Protein AF-A0A9E3USK2-F1 (afdb_monomer)

Secondary structure (DSSP, 8-state):
--SEE-----B-----EEEETTEEEETT-BSSS-EEEEEEEETTEEEEEEEESSBPPPGGGGT--TT-EEEEEEEPPTTPPPPEEEEEEEE----HHHHTT-SS-SEEEEEEEETTTEEE--EEE--S-GGGGGTSS--S--PEEEEEEEEEETTEEEEEEEEEHHHHHHHHHTSPBP-S-GGGTTTTT-SS-EEB---PPPPPPP-------------------SEEEEEEEES--B-TT-EEEEEEEEEEEEEEEEBPTT-EEEE-TT-EEEEEEEEE--SSSSPEEEEETT--SSSSPPTT--SS----BSSSEEEEEESS--EEESEEEEEEEEEEEEEE-TT---EEEEEEEEEEEEEEEEEE-TT--EEEEEEEEEEEEEEEEEES-EES-EEE--TT-SSSSSS-HHHHHHHHSSSSS--TT--SS-SS--HHHHHHHT--TT-SSSS-SSS-HHHHHHHT--EE-S-TTS--SSS--BEEEEEEEEETTEEEEEEEESSTTTTSS---TTS-S-----EEEEEESSTTSS-EE--S---S-SS-TT---------EEEEETTTTEEEEE-PPP-STT--SEEEEEESSTTSS--PPEEESTT--SEEEEEEEE--SSSTTTT-EEEEEEE-SSS-EEEEEEESSSSSS-PPPEEEEEPPTT-EEEEEEEEE-TTS-EEEEEEEEEEEETTEEEEEEEEEEEETTTTEEPPPEEEEE-S--SSGGG---EESSTTS-TT-EE------EEEE---GGGTT-EEEEEEE--SSSSS-EEEEEEESSTTSS-PPPEE--S--SS-EEEEEEEE-TTSSEEEEEEEE-GGGTTT---BEEEEEEEEE-TTS-EEEEEEEE--SS-BPPP-----TT--STT-------SSS---S---TTS--TT--S-S----B---S--EEEE-SSEEEEEEEEEEEEPSSSSS--EEEEEEEEEEEPP-

Structure (mmCIF, N/CA/C/O backbone):
data_AF-A0A9E3USK2-F1
#
_entry.id   AF-A0A9E3USK2-F1
#
loop_
_atom_site.group_PDB
_atom_site.id
_atom_site.type_symbol
_atom_site.label_atom_id
_atom_site.label_alt_id
_atom_site.label_comp_id
_atom_site.label_asym_id
_atom_site.label_entity_id
_atom_site.label_seq_id
_atom_site.pdbx_PDB_ins_code
_atom_site.Cartn_x
_atom_site.Cartn_y
_atom_site.Cartn_z
_atom_site.occupancy
_atom_site.B_iso_or_equiv
_atom_site.auth_seq_id
_atom_site.auth_comp_id
_atom_site.auth_asym_id
_atom_site.auth_atom_id
_atom_site.pdbx_PDB_model_num
ATOM 1 N N . MET A 1 1 ? 0.380 -4.815 -58.289 1.00 64.38 1 MET A N 1
ATOM 2 C CA . MET A 1 1 ? -1.024 -5.183 -58.035 1.00 64.38 1 MET A CA 1
ATOM 3 C C . MET A 1 1 ? -1.882 -4.665 -59.176 1.00 64.38 1 MET A C 1
ATOM 5 O O . MET A 1 1 ? -1.685 -3.519 -59.572 1.00 64.38 1 MET A O 1
ATOM 9 N N . SER A 1 2 ? -2.764 -5.504 -59.731 1.00 69.62 2 SER A N 1
ATOM 10 C CA . SER A 1 2 ? -3.677 -5.158 -60.839 1.00 69.62 2 SER A CA 1
ATOM 11 C C . SER A 1 2 ? -4.853 -4.272 -60.404 1.00 69.62 2 SER A C 1
ATOM 13 O O . SER A 1 2 ? -5.558 -3.747 -61.259 1.00 69.62 2 SER A O 1
ATOM 15 N N . GLY A 1 3 ? -5.051 -4.079 -59.092 1.00 71.12 3 GLY A N 1
ATOM 16 C CA . GLY A 1 3 ? -6.219 -3.389 -58.530 1.00 71.12 3 GLY A CA 1
ATOM 17 C C . GLY A 1 3 ? -7.479 -4.261 -58.499 1.00 71.12 3 GLY A C 1
ATOM 18 O O . GLY A 1 3 ? -8.556 -3.765 -58.179 1.00 71.12 3 GLY A O 1
ATOM 19 N N . GLU A 1 4 ? -7.353 -5.541 -58.851 1.00 80.19 4 GLU A N 1
ATOM 20 C CA . GLU A 1 4 ? -8.421 -6.530 -58.745 1.00 80.19 4 GLU A CA 1
ATOM 21 C C . GLU A 1 4 ? -8.467 -7.123 -57.335 1.00 80.19 4 GLU A C 1
ATOM 23 O O . GLU A 1 4 ? -7.428 -7.283 -56.692 1.00 80.19 4 GLU A O 1
ATOM 28 N N . SER A 1 5 ? -9.666 -7.458 -56.862 1.00 81.75 5 SER A N 1
ATOM 29 C CA . SER A 1 5 ? -9.872 -8.072 -55.547 1.00 81.75 5 SER A CA 1
ATOM 30 C C . SER A 1 5 ? -10.947 -9.160 -55.583 1.00 81.75 5 SER A C 1
ATOM 32 O O . SER A 1 5 ? -11.770 -9.207 -56.504 1.00 81.75 5 SER A O 1
ATOM 34 N N . VAL A 1 6 ? -10.921 -10.034 -54.575 1.00 82.81 6 VAL A N 1
ATOM 35 C CA . VAL A 1 6 ? -11.893 -11.109 -54.335 1.00 82.81 6 VAL A CA 1
ATOM 36 C C . VAL A 1 6 ? -12.232 -11.146 -52.842 1.00 82.81 6 VAL A C 1
ATOM 38 O O . VAL A 1 6 ? -11.357 -10.904 -52.012 1.00 82.81 6 VAL A O 1
ATOM 41 N N . ILE A 1 7 ? -13.490 -11.424 -52.486 1.00 81.69 7 ILE A N 1
ATOM 42 C CA . ILE A 1 7 ? -13.890 -11.630 -51.085 1.00 81.69 7 ILE A CA 1
ATOM 43 C C . ILE A 1 7 ? -13.611 -13.089 -50.714 1.00 81.69 7 ILE A C 1
ATOM 45 O O . ILE A 1 7 ? -14.100 -13.994 -51.388 1.00 81.69 7 ILE A O 1
ATOM 49 N N . LEU A 1 8 ? -12.827 -13.304 -49.653 1.00 78.75 8 LEU A N 1
ATOM 50 C CA . LEU A 1 8 ? -12.467 -14.644 -49.174 1.00 78.75 8 LEU A CA 1
ATOM 51 C C . LEU A 1 8 ? -13.506 -15.230 -48.215 1.00 78.75 8 LEU A C 1
ATOM 53 O O . LEU A 1 8 ? -13.849 -16.398 -48.354 1.00 78.75 8 LEU A O 1
ATOM 57 N N . ALA A 1 9 ? -14.005 -14.432 -47.266 1.00 81.31 9 ALA A N 1
ATOM 58 C CA . ALA A 1 9 ? -15.039 -14.858 -46.330 1.00 81.31 9 ALA A CA 1
ATOM 59 C C . ALA A 1 9 ? -15.835 -13.671 -45.758 1.00 81.31 9 ALA A C 1
ATOM 61 O O . ALA A 1 9 ? -15.313 -12.561 -45.622 1.00 81.31 9 ALA A O 1
ATOM 62 N N . GLY A 1 10 ? -17.097 -13.912 -45.405 1.00 80.88 10 GLY A N 1
ATOM 63 C CA . GLY A 1 10 ? -17.975 -12.999 -44.676 1.00 80.88 10 GLY A CA 1
ATOM 64 C C . GLY A 1 10 ? -18.210 -13.441 -43.228 1.00 80.88 10 GLY A C 1
ATOM 65 O O . GLY A 1 10 ? -18.002 -14.598 -42.873 1.00 80.88 10 GLY A O 1
ATOM 66 N N . LEU A 1 11 ? -18.676 -12.517 -42.381 1.00 82.62 11 LEU A N 1
ATOM 67 C CA . LEU A 1 11 ? -18.946 -12.801 -40.966 1.00 82.62 11 LEU A CA 1
ATOM 68 C C . LEU A 1 11 ? -20.168 -13.718 -40.762 1.00 82.62 11 LEU A C 1
ATOM 70 O O . LEU A 1 11 ? -21.180 -13.615 -41.471 1.00 82.62 11 LEU A O 1
ATOM 74 N N . GLN A 1 12 ? -20.105 -14.565 -39.735 1.00 80.44 12 GLN A N 1
ATOM 75 C CA . GLN A 1 12 ? -21.241 -15.308 -39.179 1.00 80.44 12 GLN A CA 1
ATOM 76 C C . GLN A 1 12 ? -21.425 -15.061 -37.686 1.00 80.44 12 GLN A C 1
ATOM 78 O O . GLN A 1 12 ? -20.529 -14.575 -37.000 1.00 80.44 12 GLN A O 1
ATOM 83 N N . ASP A 1 13 ? -22.611 -15.414 -37.196 1.00 80.38 13 ASP A N 1
ATOM 84 C CA . ASP A 1 13 ? -22.947 -15.315 -35.783 1.00 80.38 13 ASP A CA 1
ATOM 85 C C . ASP A 1 13 ? -22.164 -16.361 -34.979 1.00 80.38 13 ASP A C 1
ATOM 87 O O . ASP A 1 13 ? -22.169 -17.549 -35.304 1.00 80.38 13 ASP A O 1
ATOM 91 N N . THR A 1 14 ? -21.538 -15.923 -33.889 1.00 78.81 14 THR A N 1
ATOM 92 C CA . THR A 1 14 ? -20.842 -16.790 -32.934 1.00 78.81 14 THR A CA 1
ATOM 93 C C . THR A 1 14 ? -20.955 -16.230 -31.517 1.00 78.81 14 THR A C 1
ATOM 95 O O . THR A 1 14 ? -21.197 -15.036 -31.320 1.00 78.81 14 THR A O 1
ATOM 98 N N . PHE A 1 15 ? -20.799 -17.092 -30.514 1.00 78.69 15 PHE A N 1
ATOM 99 C CA . PHE A 1 15 ? -20.869 -16.698 -29.109 1.00 78.69 15 PHE A CA 1
ATOM 100 C C . PHE A 1 15 ? -19.498 -16.270 -28.591 1.00 78.69 15 PHE A C 1
ATOM 102 O O . PHE A 1 15 ? -18.520 -17.009 -28.700 1.00 78.69 15 PHE A O 1
ATOM 109 N N . ALA A 1 16 ? -19.452 -15.096 -27.962 1.00 78.75 16 ALA A N 1
ATOM 110 C CA . ALA A 1 16 ? -18.260 -14.594 -27.300 1.00 78.75 16 ALA A CA 1
ATOM 111 C C . ALA A 1 16 ? -17.834 -15.517 -26.145 1.00 78.75 16 ALA A C 1
ATOM 113 O O . ALA A 1 16 ? -18.632 -15.869 -25.274 1.00 78.75 16 ALA A O 1
ATOM 114 N N . GLN A 1 17 ? -16.550 -15.850 -26.102 1.00 79.94 17 GLN A N 1
ATOM 115 C CA . GLN A 1 17 ? -15.910 -16.588 -25.022 1.00 79.94 17 GLN A CA 1
ATOM 116 C C . GLN A 1 17 ? -14.945 -15.655 -24.295 1.00 79.94 17 GLN A C 1
ATOM 118 O O . GLN A 1 17 ? -13.957 -15.200 -24.870 1.00 79.94 17 GLN A O 1
ATOM 123 N N . GLN A 1 18 ? -15.213 -15.361 -23.023 1.00 74.12 18 GLN A N 1
ATOM 124 C CA . GLN A 1 18 ? -14.247 -14.649 -22.191 1.00 74.12 18 GLN A CA 1
ATOM 125 C C . GLN A 1 18 ? -13.186 -15.643 -21.716 1.00 74.12 18 GLN A C 1
ATOM 127 O O . GLN A 1 18 ? -13.474 -16.525 -20.908 1.00 74.12 18 GLN A O 1
ATOM 132 N N . VAL A 1 19 ? -11.971 -15.510 -22.244 1.00 59.38 19 VAL A N 1
ATOM 133 C CA . VAL A 1 19 ? -10.856 -16.428 -21.954 1.00 59.38 19 VAL A CA 1
ATOM 134 C C . VAL A 1 19 ? -9.879 -15.850 -20.926 1.00 59.38 19 VAL A C 1
ATOM 136 O O . VAL A 1 19 ? -9.153 -16.607 -20.289 1.00 59.38 19 VAL A O 1
ATOM 139 N N . ALA A 1 20 ? -9.909 -14.530 -20.709 1.00 59.28 20 ALA A N 1
ATOM 140 C CA . ALA A 1 20 ? -9.234 -13.836 -19.611 1.00 59.28 20 ALA A CA 1
ATOM 141 C C . ALA A 1 20 ? -10.023 -12.579 -19.196 1.00 59.28 20 ALA A C 1
ATOM 143 O O . ALA A 1 20 ? -10.952 -12.161 -19.891 1.00 59.28 20 ALA A O 1
ATOM 144 N N . SER A 1 21 ? -9.652 -11.943 -18.080 1.00 63.66 21 SER A N 1
ATOM 145 C CA . SER A 1 21 ? -10.293 -10.699 -17.614 1.00 63.66 21 SER A CA 1
ATOM 146 C C . SER A 1 21 ? -10.236 -9.575 -18.656 1.00 63.66 21 SER A C 1
ATOM 148 O O . SER A 1 21 ? -11.155 -8.763 -18.719 1.00 63.66 21 SER A O 1
ATOM 150 N N . ASN A 1 22 ? -9.209 -9.580 -19.506 1.00 63.25 22 ASN A N 1
ATOM 151 C CA . ASN A 1 22 ? -8.973 -8.628 -20.584 1.00 63.25 22 ASN A CA 1
ATOM 152 C C . ASN A 1 22 ? -9.108 -9.213 -22.003 1.00 63.25 22 ASN A C 1
ATOM 154 O O . ASN A 1 22 ? -8.822 -8.495 -22.956 1.00 63.25 22 ASN A O 1
ATOM 158 N N . VAL A 1 23 ? -9.509 -10.481 -22.180 1.00 70.81 23 VAL A N 1
ATOM 159 C CA . VAL A 1 23 ? -9.533 -11.138 -23.504 1.00 70.81 23 VAL A CA 1
ATOM 160 C C . VAL A 1 23 ? -10.880 -11.793 -23.789 1.00 70.81 23 VAL A C 1
ATOM 162 O O . VAL A 1 23 ? -11.357 -12.635 -23.021 1.00 70.81 23 VAL A O 1
ATOM 165 N N . VAL A 1 24 ? -11.452 -11.467 -24.949 1.00 80.31 24 VAL A N 1
ATOM 166 C CA . VAL A 1 24 ? -12.680 -12.071 -25.481 1.00 80.31 24 VAL A CA 1
ATOM 167 C C . VAL A 1 24 ? -12.405 -12.655 -26.863 1.00 80.31 24 VAL A C 1
ATOM 169 O O . VAL A 1 24 ? -11.885 -11.968 -27.735 1.00 80.31 24 VAL A O 1
ATOM 172 N N . VAL A 1 25 ? -12.774 -13.915 -27.081 1.00 84.25 25 VAL A N 1
ATOM 173 C CA . VAL A 1 25 ? -12.622 -14.618 -28.360 1.00 84.25 25 VAL A CA 1
ATOM 174 C C . VAL A 1 25 ? -13.996 -14.942 -28.937 1.00 84.25 25 VAL A C 1
ATOM 176 O O . VAL A 1 25 ? -14.854 -15.487 -28.253 1.00 84.25 25 VAL A O 1
ATOM 179 N N . TYR A 1 26 ? -14.187 -14.636 -30.211 1.00 85.62 26 TYR A N 1
ATOM 180 C CA . TYR A 1 26 ? -15.315 -15.031 -31.043 1.00 85.62 26 TYR A CA 1
ATOM 181 C C . TYR A 1 26 ? -14.823 -16.159 -31.965 1.00 85.62 26 TYR A C 1
ATOM 183 O O . TYR A 1 26 ? -14.182 -15.882 -32.986 1.00 85.62 26 TYR A O 1
ATOM 191 N N . PRO A 1 27 ? -15.011 -17.436 -31.587 1.00 85.69 27 PRO A N 1
ATOM 192 C CA . PRO A 1 27 ? -14.553 -18.561 -32.395 1.00 85.69 27 PRO A CA 1
ATOM 193 C C . PRO A 1 27 ? -15.356 -18.660 -33.693 1.00 85.69 27 PRO A C 1
ATOM 195 O O . PRO A 1 27 ? -16.537 -18.329 -33.693 1.00 85.69 27 PRO A O 1
ATOM 198 N N . ASP A 1 28 ? -14.740 -19.117 -34.781 1.00 86.38 28 ASP A N 1
ATOM 199 C CA . ASP A 1 28 ? -15.417 -19.415 -36.054 1.00 86.38 28 ASP A CA 1
ATOM 200 C C . ASP A 1 28 ? -16.278 -18.250 -36.559 1.00 86.38 28 ASP A C 1
ATOM 202 O O . ASP A 1 28 ? -17.442 -18.402 -36.920 1.00 86.38 28 ASP A O 1
ATOM 206 N N . SER A 1 29 ? -15.705 -17.047 -36.544 1.00 86.44 29 SER A N 1
ATOM 207 C CA . SER A 1 29 ? -16.400 -15.798 -36.874 1.00 86.44 29 SER A CA 1
ATOM 208 C C . SER A 1 29 ? -16.694 -15.631 -38.368 1.00 86.44 29 SER A C 1
ATOM 210 O O . SER A 1 29 ? -17.397 -14.692 -38.738 1.00 86.44 29 SER A O 1
ATOM 212 N N . PHE A 1 30 ? -16.176 -16.506 -39.235 1.00 84.88 30 PHE A N 1
ATOM 213 C CA . PHE A 1 30 ? -16.270 -16.388 -40.693 1.00 84.88 30 PHE A CA 1
ATOM 214 C C . PHE A 1 30 ? -16.950 -17.622 -41.313 1.00 84.88 30 PHE A C 1
ATOM 216 O O . PHE A 1 30 ? -16.739 -18.743 -40.860 1.00 84.88 30 PHE A O 1
ATOM 223 N N . ARG A 1 31 ? -17.803 -17.412 -42.327 1.00 81.06 31 ARG A N 1
ATOM 224 C CA . ARG A 1 31 ? -18.631 -18.468 -42.952 1.00 81.06 31 ARG A CA 1
ATOM 225 C C . ARG A 1 31 ? -17.830 -19.400 -43.849 1.00 81.06 31 ARG A C 1
ATOM 227 O O . ARG A 1 31 ? -18.025 -20.609 -43.814 1.00 81.06 31 ARG A O 1
ATOM 234 N N . GLU A 1 32 ? -16.981 -18.822 -44.693 1.00 79.19 32 GLU A N 1
ATOM 235 C CA . GLU A 1 32 ? -16.266 -19.539 -45.752 1.00 79.19 32 GLU A CA 1
ATOM 236 C C . GLU A 1 32 ? -14.816 -19.890 -45.374 1.00 79.19 32 GLU A C 1
ATOM 238 O O . GLU A 1 32 ? -14.112 -20.498 -46.178 1.00 79.19 32 GLU A O 1
ATOM 243 N N . LEU A 1 33 ? -14.376 -19.508 -44.168 1.00 81.88 33 LEU A N 1
ATOM 244 C CA . LEU A 1 33 ? -13.025 -19.743 -43.659 1.00 81.88 33 LEU A CA 1
ATOM 245 C C . LEU A 1 33 ? -13.055 -20.010 -42.148 1.00 81.88 33 LEU A C 1
ATOM 247 O O . LEU A 1 33 ? -13.633 -19.236 -41.389 1.00 81.88 33 LEU A O 1
ATOM 251 N N . HIS A 1 34 ? -12.392 -21.069 -41.694 1.00 84.25 34 HIS A N 1
ATOM 252 C CA . HIS A 1 34 ? -12.222 -21.369 -40.273 1.00 84.25 34 HIS A CA 1
ATOM 253 C C . HIS A 1 34 ? -11.244 -20.369 -39.630 1.00 84.25 34 HIS A C 1
ATOM 255 O O . HIS A 1 34 ? -10.021 -20.521 -39.683 1.00 84.25 34 HIS A O 1
ATOM 261 N N . ALA A 1 35 ? -11.797 -19.304 -39.048 1.00 84.19 35 ALA A N 1
ATOM 262 C CA . ALA A 1 35 ? -11.042 -18.223 -38.428 1.00 84.19 35 ALA A CA 1
ATOM 263 C C . ALA A 1 35 ? -11.796 -17.600 -37.239 1.00 84.19 35 ALA A C 1
ATOM 265 O O . ALA A 1 35 ? -13.025 -17.517 -37.239 1.00 84.19 35 ALA A O 1
ATOM 266 N N . SER A 1 36 ? -11.060 -17.117 -36.238 1.00 87.81 36 SER A N 1
ATOM 267 C CA . SER A 1 36 ? -11.608 -16.475 -35.031 1.00 87.81 36 SER A CA 1
ATOM 268 C C . SER A 1 36 ? -11.288 -14.983 -34.981 1.00 87.81 36 SER A C 1
ATOM 270 O O . SER A 1 36 ? -10.287 -14.542 -35.539 1.00 87.81 36 SER A O 1
ATOM 272 N N . ILE A 1 37 ? -12.089 -14.213 -34.241 1.00 86.81 37 ILE A N 1
ATOM 273 C CA . ILE A 1 37 ? -11.758 -12.829 -33.869 1.00 86.81 37 ILE A CA 1
ATOM 274 C C . ILE A 1 37 ? -11.440 -12.794 -32.377 1.00 86.81 37 ILE A C 1
ATOM 276 O O . ILE A 1 37 ? -12.233 -13.261 -31.562 1.00 86.81 37 ILE A O 1
ATOM 280 N N . ARG A 1 38 ? -10.300 -12.227 -31.994 1.00 83.38 38 ARG A N 1
ATOM 281 C CA . ARG A 1 38 ? -9.916 -12.028 -30.593 1.00 83.38 38 ARG A CA 1
ATOM 282 C C . ARG A 1 38 ? -9.812 -10.541 -30.297 1.00 83.38 38 ARG A C 1
ATOM 284 O O . ARG A 1 38 ? -9.143 -9.817 -31.019 1.00 83.38 38 ARG A O 1
ATOM 291 N N . TYR A 1 39 ? -10.438 -10.104 -29.213 1.00 77.38 39 TYR A N 1
ATOM 292 C CA . TYR A 1 39 ? -10.272 -8.767 -28.665 1.00 77.38 39 TYR A CA 1
ATOM 293 C C . TYR A 1 39 ? -9.499 -8.818 -27.359 1.00 77.38 39 TYR A C 1
ATOM 295 O O . TYR A 1 39 ? -9.783 -9.658 -26.503 1.00 77.38 39 TYR A O 1
ATOM 303 N N . ILE A 1 40 ? -8.558 -7.891 -27.207 1.00 63.97 40 ILE A N 1
ATOM 304 C CA . ILE A 1 40 ? -7.761 -7.714 -25.992 1.00 63.97 40 ILE A CA 1
ATOM 305 C C . ILE A 1 40 ? -7.908 -6.260 -25.548 1.00 63.97 40 ILE A C 1
ATOM 307 O O . ILE A 1 40 ? -7.715 -5.353 -26.356 1.00 63.97 40 ILE A O 1
ATOM 311 N N . TYR A 1 41 ? -8.263 -6.032 -24.287 1.00 55.53 41 TYR A N 1
ATOM 312 C CA . TYR A 1 41 ? -8.385 -4.696 -23.704 1.00 55.53 41 TYR A CA 1
ATOM 313 C C . TYR A 1 41 ? -7.438 -4.537 -22.518 1.00 55.53 41 TYR A C 1
ATOM 315 O O . TYR A 1 41 ? -7.676 -5.088 -21.446 1.00 55.53 41 TYR A O 1
ATOM 323 N N . GLU A 1 42 ? -6.374 -3.767 -22.692 1.00 49.16 42 GLU A N 1
ATOM 324 C CA . GLU A 1 42 ? -5.385 -3.515 -21.645 1.00 49.16 42 GLU A CA 1
ATOM 325 C C . GLU A 1 42 ? -5.461 -2.053 -21.197 1.00 49.16 42 GLU A C 1
ATOM 327 O O . GLU A 1 42 ? -6.146 -1.221 -21.797 1.00 49.16 42 GLU A O 1
ATOM 332 N N . ILE A 1 43 ? -4.763 -1.712 -20.115 1.00 42.06 43 ILE A N 1
ATOM 333 C CA . ILE A 1 43 ? -4.693 -0.322 -19.659 1.00 42.06 43 ILE A CA 1
ATOM 334 C C . ILE A 1 43 ? -4.012 0.513 -20.754 1.00 42.06 43 ILE A C 1
ATOM 336 O O . ILE A 1 43 ? -2.801 0.441 -20.939 1.00 42.06 43 ILE A O 1
ATOM 340 N N . GLY A 1 44 ? -4.804 1.318 -21.468 1.00 43.47 44 GLY A N 1
ATOM 341 C CA . GLY A 1 44 ? -4.323 2.204 -22.530 1.00 43.47 44 GLY A CA 1
ATOM 342 C C . GLY A 1 44 ? -4.225 1.579 -23.928 1.00 43.47 44 GLY A C 1
ATOM 343 O O . GLY A 1 44 ? -3.757 2.261 -24.838 1.00 43.47 44 GLY A O 1
ATOM 344 N N . SER A 1 45 ? -4.682 0.338 -24.142 1.00 48.94 45 SER A N 1
ATOM 345 C CA . SER A 1 45 ? -4.687 -0.290 -25.471 1.00 48.94 45 SER A CA 1
ATOM 346 C C . SER A 1 45 ? -5.927 -1.151 -25.726 1.00 48.94 45 SER A C 1
ATOM 348 O O . SER A 1 45 ? -6.574 -1.678 -24.820 1.00 48.94 45 SER A O 1
ATOM 350 N N . PHE A 1 46 ? -6.265 -1.292 -27.005 1.00 60.62 46 PHE A N 1
ATOM 351 C CA . PHE A 1 46 ? -7.307 -2.190 -27.481 1.00 60.62 46 PHE A CA 1
ATOM 352 C C . PHE A 1 46 ? -6.828 -2.849 -28.771 1.00 60.62 46 PHE A C 1
ATOM 354 O O . PHE A 1 46 ? -6.404 -2.156 -29.698 1.00 60.62 46 PHE A O 1
ATOM 361 N N . HIS A 1 47 ? -6.897 -4.175 -28.820 1.00 66.94 47 HIS A N 1
ATOM 362 C CA . HIS A 1 47 ? -6.436 -4.983 -29.944 1.00 66.94 47 HIS A CA 1
ATOM 363 C C . HIS A 1 47 ? -7.597 -5.780 -30.530 1.00 66.94 47 HIS A C 1
ATOM 365 O O . HIS A 1 47 ? -8.455 -6.268 -29.791 1.00 66.94 47 HIS A O 1
ATOM 371 N N . GLN A 1 48 ? -7.580 -5.943 -31.850 1.00 80.25 48 GLN A N 1
ATOM 372 C CA . GLN A 1 48 ? -8.397 -6.898 -32.585 1.00 80.25 48 GLN A CA 1
ATOM 373 C C . GLN A 1 48 ? -7.442 -7.782 -33.387 1.00 80.25 48 GLN A C 1
ATOM 375 O O . GLN A 1 48 ? -6.714 -7.276 -34.235 1.00 80.25 48 GLN A O 1
ATOM 380 N N . ASP A 1 49 ? -7.474 -9.086 -33.140 1.00 80.38 49 ASP A N 1
ATOM 381 C CA . ASP A 1 49 ? -6.736 -10.069 -33.924 1.00 80.38 49 ASP A CA 1
ATOM 382 C C . ASP A 1 49 ? -7.723 -10.907 -34.741 1.00 80.38 49 ASP A C 1
ATOM 384 O O . ASP A 1 49 ? -8.736 -11.375 -34.212 1.00 80.38 49 ASP A O 1
ATOM 388 N N . VAL A 1 50 ? -7.403 -11.148 -36.014 1.00 84.88 50 VAL A N 1
ATOM 389 C CA . VAL A 1 50 ? -8.048 -12.185 -36.831 1.00 84.88 50 VAL A CA 1
ATOM 390 C C . VAL A 1 50 ? -7.115 -13.387 -36.878 1.00 84.88 50 VAL A C 1
ATOM 392 O O . VAL A 1 50 ? -5.997 -13.294 -37.379 1.00 84.88 50 VAL A O 1
ATOM 395 N N . ILE A 1 51 ? -7.568 -14.510 -36.330 1.00 83.94 51 ILE A N 1
ATOM 396 C CA . ILE A 1 51 ? -6.781 -15.735 -36.199 1.00 83.94 51 ILE A CA 1
ATOM 397 C C . ILE A 1 51 ? -7.235 -16.711 -37.279 1.00 83.94 51 ILE A C 1
ATOM 399 O O . ILE A 1 51 ? -8.369 -17.183 -37.227 1.00 83.94 51 ILE A O 1
ATOM 403 N N . LEU A 1 52 ? -6.363 -17.009 -38.243 1.00 83.38 52 LEU A N 1
ATOM 404 C CA . LEU A 1 52 ? -6.610 -18.027 -39.265 1.00 83.38 52 LEU A CA 1
ATOM 405 C C . LEU A 1 52 ? -6.246 -19.406 -38.712 1.00 83.38 52 LEU A C 1
ATOM 407 O O . LEU A 1 52 ? -5.110 -19.610 -38.292 1.00 83.38 52 LEU A O 1
ATOM 411 N N . HIS A 1 53 ? -7.190 -20.347 -38.736 1.00 82.56 53 HIS A N 1
ATOM 412 C CA . HIS A 1 53 ? -6.941 -21.742 -38.346 1.00 82.56 53 HIS A CA 1
ATOM 413 C C . HIS A 1 53 ? -6.763 -22.667 -39.555 1.00 82.56 53 HIS A C 1
ATOM 415 O O . HIS A 1 53 ? -6.383 -23.824 -39.393 1.00 82.56 53 HIS A O 1
ATOM 421 N N . GLU A 1 54 ? -7.044 -22.173 -40.762 1.00 83.75 54 GLU A N 1
ATOM 422 C CA . GLU A 1 54 ? -6.819 -22.861 -42.033 1.00 83.75 54 GLU A CA 1
ATOM 423 C C . GLU A 1 54 ? -6.269 -21.888 -43.094 1.00 83.75 54 GLU A C 1
ATOM 425 O O . GLU A 1 54 ? -6.481 -20.673 -43.025 1.00 83.75 54 GLU A O 1
ATOM 430 N N . ALA A 1 55 ? -5.545 -22.423 -44.076 1.00 82.88 55 ALA A N 1
ATOM 431 C CA . ALA A 1 55 ? -4.939 -21.669 -45.162 1.00 82.88 55 ALA A CA 1
ATOM 432 C C . ALA A 1 55 ? -5.993 -21.290 -46.222 1.00 82.88 55 ALA A C 1
ATOM 434 O O . ALA A 1 55 ? -6.603 -22.192 -46.816 1.00 82.88 55 ALA A O 1
ATOM 435 N N . PRO A 1 56 ? -6.196 -19.992 -46.530 1.00 85.25 56 PRO A N 1
ATOM 436 C CA . PRO A 1 56 ? -7.045 -19.591 -47.647 1.00 85.25 56 PRO A CA 1
ATOM 437 C C . PRO A 1 56 ? -6.404 -19.995 -48.991 1.00 85.25 56 PRO A C 1
ATOM 439 O O . PRO A 1 56 ? -5.178 -20.127 -49.072 1.00 85.25 56 PRO A O 1
ATOM 442 N N . PRO A 1 57 ? -7.180 -20.161 -50.082 1.00 84.69 57 PRO A N 1
ATOM 443 C CA . PRO A 1 57 ? -6.601 -20.454 -51.390 1.00 84.69 57 PRO A CA 1
ATOM 444 C C . PRO A 1 57 ? -5.650 -19.353 -51.854 1.00 84.69 57 PRO A C 1
ATOM 446 O O . PRO A 1 57 ? -5.867 -18.166 -51.596 1.00 84.69 57 PRO A O 1
ATOM 449 N N . SER A 1 58 ? -4.623 -19.746 -52.606 1.00 86.19 58 SER A N 1
ATOM 450 C CA . SER A 1 58 ? -3.645 -18.797 -53.126 1.00 86.19 58 SER A CA 1
ATOM 451 C C . SER A 1 58 ? -4.292 -17.777 -54.079 1.00 86.19 58 SER A C 1
ATOM 453 O O . SER A 1 58 ? -5.249 -18.110 -54.785 1.00 86.19 58 SER A O 1
ATOM 455 N N . PRO A 1 59 ? -3.759 -16.544 -54.184 1.00 86.62 59 PRO A N 1
ATOM 456 C CA . PRO A 1 59 ? -4.270 -15.530 -55.108 1.00 86.62 59 PRO A CA 1
ATOM 457 C C . PRO A 1 59 ? -4.413 -16.039 -56.554 1.00 86.62 59 PRO A C 1
ATOM 459 O O . PRO A 1 59 ? -5.364 -15.692 -57.255 1.00 86.62 59 PRO A O 1
ATOM 462 N N . GLN A 1 60 ? -3.514 -16.925 -56.993 1.00 85.81 60 GLN A N 1
ATOM 463 C CA . GLN A 1 60 ? -3.523 -17.515 -58.332 1.00 85.81 60 GLN A CA 1
ATOM 464 C C . GLN A 1 60 ? -4.742 -18.402 -58.588 1.00 85.81 60 GLN A C 1
ATOM 466 O O . GLN A 1 60 ? -5.173 -18.502 -59.737 1.00 85.81 60 GLN A O 1
ATOM 471 N N . ALA A 1 61 ? -5.328 -19.008 -57.549 1.00 83.00 61 ALA A N 1
ATOM 472 C CA . ALA A 1 61 ? -6.571 -19.769 -57.669 1.00 83.00 61 ALA A CA 1
ATOM 473 C C . ALA A 1 61 ? -7.742 -18.891 -58.155 1.00 83.00 61 ALA A C 1
ATOM 475 O O . ALA A 1 61 ? -8.666 -19.396 -58.790 1.00 83.00 61 ALA A O 1
ATOM 476 N N . PHE A 1 62 ? -7.660 -17.575 -57.932 1.00 80.31 62 PHE A N 1
ATOM 477 C CA . PHE A 1 62 ? -8.632 -16.571 -58.373 1.00 80.31 62 PHE A CA 1
ATOM 478 C C . PHE A 1 62 ? -8.169 -15.769 -59.602 1.00 80.31 62 PHE A C 1
ATOM 480 O O . PHE A 1 62 ? -8.819 -14.803 -59.994 1.00 80.31 62 PHE A O 1
ATOM 487 N N . GLY A 1 63 ? -7.040 -16.144 -60.217 1.00 81.00 63 GLY A N 1
ATOM 488 C CA . GLY A 1 63 ? -6.443 -15.409 -61.336 1.00 81.00 63 GLY A CA 1
ATOM 489 C C . GLY A 1 63 ? -5.658 -14.152 -60.937 1.00 81.00 63 GLY A C 1
ATOM 490 O O . GLY A 1 63 ? -5.281 -13.379 -61.816 1.00 81.00 63 GLY A O 1
ATOM 491 N N . LEU A 1 64 ? -5.379 -13.950 -59.644 1.00 83.88 64 LEU A N 1
ATOM 492 C CA . LEU A 1 64 ? -4.590 -12.826 -59.130 1.00 83.88 64 LEU A CA 1
ATOM 493 C C . LEU A 1 64 ? -3.085 -13.166 -59.083 1.00 83.88 64 LEU A C 1
ATOM 495 O O . LEU A 1 64 ? -2.677 -14.328 -59.078 1.00 83.88 64 LEU A O 1
ATOM 499 N N . SER A 1 65 ? -2.229 -12.140 -59.039 1.00 84.94 65 SER A N 1
ATOM 500 C CA . SER A 1 65 ? -0.768 -12.304 -58.895 1.00 84.94 65 SER A CA 1
ATOM 501 C C . SER A 1 65 ? -0.382 -12.647 -57.451 1.00 84.94 65 SER A C 1
ATOM 503 O O . SER A 1 65 ? -1.033 -12.211 -56.508 1.00 84.94 65 SER A O 1
ATOM 505 N N . ASP A 1 66 ? 0.733 -13.353 -57.263 1.00 82.75 66 ASP A N 1
ATOM 506 C CA . ASP A 1 66 ? 1.400 -13.524 -55.960 1.00 82.75 66 ASP A CA 1
ATOM 507 C C . ASP A 1 66 ? 1.779 -12.206 -55.265 1.00 82.75 66 ASP A C 1
ATOM 509 O O . ASP A 1 66 ? 1.850 -12.163 -54.043 1.00 82.75 66 ASP A O 1
ATOM 513 N N . ARG A 1 67 ? 1.951 -11.103 -56.003 1.00 82.44 67 ARG A N 1
ATOM 514 C CA . ARG A 1 67 ? 2.157 -9.753 -55.447 1.00 82.44 67 ARG A CA 1
ATOM 515 C C . ARG A 1 67 ? 0.882 -9.133 -54.844 1.00 82.44 67 ARG A C 1
ATOM 517 O O . ARG A 1 67 ? 0.792 -7.907 -54.780 1.00 82.44 67 ARG A O 1
ATOM 524 N N . SER A 1 68 ? -0.120 -9.940 -54.499 1.00 87.56 68 SER A N 1
ATOM 525 C CA . SER A 1 68 ? -1.379 -9.491 -53.888 1.00 87.56 68 SER A CA 1
ATOM 526 C C . SER A 1 68 ? -1.209 -9.209 -52.395 1.00 87.56 68 SER A C 1
ATOM 528 O O . SER A 1 68 ? -0.195 -9.570 -51.793 1.00 87.56 68 SER A O 1
ATOM 530 N N . ARG A 1 69 ? -2.214 -8.569 -51.793 1.00 89.12 69 ARG A N 1
ATOM 531 C CA . ARG A 1 69 ? -2.335 -8.418 -50.340 1.00 89.12 69 ARG A CA 1
ATOM 532 C C . ARG A 1 69 ? -3.480 -9.278 -49.821 1.00 89.12 69 ARG A C 1
ATOM 534 O O . ARG A 1 69 ? -4.485 -9.431 -50.512 1.00 89.12 69 ARG A O 1
ATOM 541 N N . LEU A 1 70 ? -3.313 -9.815 -48.619 1.00 88.56 70 LEU A N 1
ATOM 542 C CA . LEU A 1 70 ? -4.419 -10.326 -47.819 1.00 88.56 70 LEU A CA 1
ATOM 543 C C . LEU A 1 70 ? -4.920 -9.170 -46.950 1.00 88.56 70 LEU A C 1
ATOM 545 O O . LEU A 1 70 ? -4.111 -8.559 -46.253 1.00 88.56 70 LEU A O 1
ATOM 549 N N . GLU A 1 71 ? -6.212 -8.848 -47.032 1.00 89.06 71 GLU A N 1
ATOM 550 C CA . GLU A 1 71 ? -6.804 -7.682 -46.366 1.00 89.06 71 GLU A CA 1
ATOM 551 C C . GLU A 1 71 ? -7.961 -8.075 -45.438 1.00 89.06 71 GLU A C 1
ATOM 553 O O . GLU A 1 71 ? -8.801 -8.907 -45.786 1.00 89.06 71 GLU A O 1
ATOM 558 N N . VAL A 1 72 ? -8.027 -7.424 -44.276 1.00 87.31 72 VAL A N 1
ATOM 559 C CA . VAL A 1 72 ? -9.156 -7.436 -43.342 1.00 87.31 72 VAL A CA 1
ATOM 560 C C . VAL A 1 72 ? -9.827 -6.067 -43.393 1.00 87.31 72 VAL A C 1
ATOM 562 O O . VAL A 1 72 ? -9.161 -5.032 -43.373 1.00 87.31 72 VAL A O 1
ATOM 565 N N . ILE A 1 73 ? -11.158 -6.050 -43.478 1.00 85.94 73 ILE A N 1
ATOM 566 C CA . ILE A 1 73 ? -11.945 -4.816 -43.538 1.00 85.94 73 ILE A CA 1
ATOM 567 C C . ILE A 1 73 ? -12.823 -4.720 -42.293 1.00 85.94 73 ILE A C 1
ATOM 569 O O . ILE A 1 73 ? -13.767 -5.494 -42.134 1.00 85.94 73 ILE A O 1
ATOM 573 N N . THR A 1 74 ? -12.567 -3.706 -41.470 1.00 86.19 74 THR A N 1
ATOM 574 C CA . THR A 1 74 ? -13.325 -3.417 -40.248 1.00 86.19 74 THR A CA 1
ATOM 575 C C . THR A 1 74 ? -14.157 -2.148 -40.438 1.00 86.19 74 THR A C 1
ATOM 577 O O . THR A 1 74 ? -13.632 -1.071 -40.732 1.00 86.19 74 THR A O 1
ATOM 580 N N . GLU A 1 75 ? -15.483 -2.261 -40.303 1.00 84.31 75 GLU A N 1
ATOM 581 C CA . GLU A 1 75 ? -16.408 -1.121 -40.377 1.00 84.31 75 GLU A CA 1
ATOM 582 C C . GLU A 1 75 ? -16.539 -0.441 -39.009 1.00 84.31 75 GLU A C 1
ATOM 584 O O . GLU A 1 75 ? -16.797 -1.091 -37.998 1.00 84.31 75 GLU A O 1
ATOM 589 N N . PHE A 1 76 ? -16.385 0.882 -38.993 1.00 81.38 76 PHE A N 1
ATOM 590 C CA . PHE A 1 76 ? -16.554 1.712 -37.805 1.00 81.38 76 PHE A CA 1
ATOM 591 C C . PHE A 1 76 ? -17.968 2.298 -37.751 1.00 81.38 76 PHE A C 1
ATOM 593 O O . PHE A 1 76 ? -18.613 2.519 -38.780 1.00 81.38 76 PHE A O 1
ATOM 600 N N . GLY A 1 77 ? -18.449 2.565 -36.536 1.00 76.19 77 GLY A N 1
ATOM 601 C CA . GLY A 1 77 ? -19.764 3.161 -36.316 1.00 76.19 77 GLY A CA 1
ATOM 602 C C . GLY A 1 77 ? -19.901 4.553 -36.955 1.00 76.19 77 GLY A C 1
ATOM 603 O O . GLY A 1 77 ? -18.906 5.247 -37.172 1.00 76.19 77 GLY A O 1
ATOM 604 N N . PRO A 1 78 ? -21.136 5.005 -37.239 1.00 72.69 78 PRO A N 1
ATOM 605 C CA . PRO A 1 78 ? -21.376 6.305 -37.873 1.00 72.69 78 PRO A CA 1
ATOM 606 C C . PRO A 1 78 ? -20.884 7.495 -37.032 1.00 72.69 78 PRO A C 1
ATOM 608 O O . PRO A 1 78 ? -20.580 8.543 -37.598 1.00 72.69 78 PRO A O 1
ATOM 611 N N . ASP A 1 79 ? -20.766 7.321 -35.713 1.00 75.81 79 ASP A N 1
ATOM 612 C CA . ASP A 1 79 ? -20.316 8.350 -34.767 1.00 75.81 79 ASP A CA 1
ATOM 613 C C . ASP A 1 79 ? -18.789 8.366 -34.562 1.00 75.81 79 ASP A C 1
ATOM 615 O O . ASP A 1 79 ? -18.279 9.123 -33.735 1.00 75.81 79 ASP A O 1
ATOM 619 N N . THR A 1 80 ? -18.030 7.537 -35.291 1.00 74.75 80 THR A N 1
ATOM 620 C CA . THR A 1 80 ? -16.567 7.520 -35.185 1.00 74.75 80 THR A CA 1
ATOM 621 C C . THR A 1 80 ? -15.972 8.846 -35.687 1.00 74.75 80 THR A C 1
ATOM 623 O O . THR A 1 80 ? -16.220 9.228 -36.836 1.00 74.75 80 THR A O 1
ATOM 626 N N . PRO A 1 81 ? -15.169 9.552 -34.863 1.00 77.75 81 PRO A N 1
ATOM 627 C CA . PRO A 1 81 ? -14.550 10.812 -35.261 1.00 77.75 81 PRO A CA 1
ATOM 628 C C . PRO A 1 81 ? -13.535 10.609 -36.394 1.00 77.75 81 PRO A C 1
ATOM 630 O O . PRO A 1 81 ? -12.889 9.567 -36.487 1.00 77.75 81 PRO A O 1
ATOM 633 N N . GLU A 1 82 ? -13.376 11.615 -37.257 1.00 82.75 82 GLU A N 1
ATOM 634 C CA . GLU A 1 82 ? -12.392 11.572 -38.344 1.00 82.75 82 GLU A CA 1
ATOM 635 C C . GLU A 1 82 ? -10.970 11.759 -37.768 1.00 82.75 82 GLU A C 1
ATOM 637 O O . GLU A 1 82 ? -10.733 12.766 -37.093 1.00 82.75 82 GLU A O 1
ATOM 642 N N . PRO A 1 83 ? -10.023 10.831 -38.002 1.00 79.31 83 PRO A N 1
ATOM 643 C CA . PRO A 1 83 ? -8.671 10.941 -37.468 1.00 79.31 83 PRO A CA 1
ATOM 644 C C . PRO A 1 83 ? -7.793 11.875 -38.305 1.00 79.31 83 PRO A C 1
ATOM 646 O O . PRO A 1 83 ? -7.947 11.983 -39.528 1.00 79.31 83 PRO A O 1
ATOM 649 N N . GLU A 1 84 ? -6.778 12.467 -37.673 1.00 73.25 84 GLU A N 1
ATOM 650 C CA . GLU A 1 84 ? -5.619 12.957 -38.421 1.00 73.25 84 GLU A CA 1
ATOM 651 C C . GLU A 1 84 ? -4.843 11.752 -38.974 1.00 73.25 84 GLU A C 1
ATOM 653 O O . GLU A 1 84 ? -4.726 10.708 -38.323 1.00 73.25 84 GLU A O 1
ATOM 658 N N . ARG A 1 85 ? -4.351 11.875 -40.211 1.00 73.19 85 ARG A N 1
ATOM 659 C CA . ARG A 1 85 ? -3.734 10.776 -40.962 1.00 73.19 85 ARG A CA 1
ATOM 660 C C . ARG A 1 85 ? -2.339 11.170 -41.410 1.00 73.19 85 ARG A C 1
ATOM 662 O O . ARG A 1 85 ? -2.179 12.170 -42.108 1.00 73.19 85 ARG A O 1
ATOM 669 N N . PHE A 1 86 ? -1.360 10.335 -41.082 1.00 55.38 86 PHE A N 1
ATOM 670 C CA . PHE A 1 86 ? 0.002 10.463 -41.592 1.00 55.38 86 PHE A CA 1
ATOM 671 C C . PHE A 1 86 ? 0.355 9.210 -42.391 1.00 55.38 86 PHE A C 1
ATOM 673 O O . PHE A 1 86 ? 0.398 8.112 -41.838 1.00 55.38 86 PHE A O 1
ATOM 680 N N . THR A 1 87 ? 0.592 9.364 -43.693 1.00 61.69 87 THR A N 1
ATOM 681 C CA . THR A 1 87 ? 0.954 8.250 -44.578 1.00 61.69 87 THR A CA 1
ATOM 682 C C . THR A 1 87 ? 2.443 7.934 -44.456 1.00 61.69 87 THR A C 1
ATOM 684 O O . THR A 1 87 ? 3.292 8.806 -44.642 1.00 61.69 87 THR A O 1
ATOM 687 N N . ARG A 1 88 ? 2.759 6.673 -44.170 1.00 54.12 88 ARG A N 1
ATOM 688 C CA . ARG A 1 88 ? 4.107 6.091 -44.135 1.00 54.12 88 ARG A CA 1
ATOM 689 C C . ARG A 1 88 ? 4.240 5.071 -45.264 1.00 54.12 88 ARG A C 1
ATOM 691 O O . ARG A 1 88 ? 3.255 4.432 -45.615 1.00 54.12 88 ARG A O 1
ATOM 698 N N . PHE A 1 89 ? 5.438 4.884 -45.811 1.00 59.47 89 PHE A N 1
ATOM 699 C CA . PHE A 1 89 ? 5.715 3.820 -46.782 1.00 59.47 89 PHE A CA 1
ATOM 700 C C . PHE A 1 89 ? 6.309 2.611 -46.052 1.00 59.47 89 PHE A C 1
ATOM 702 O O . PHE A 1 89 ? 7.374 2.725 -45.455 1.00 59.47 89 PHE A O 1
ATOM 709 N N . ILE A 1 90 ? 5.625 1.469 -46.098 1.00 63.16 90 ILE A N 1
ATOM 710 C CA . ILE A 1 90 ? 6.149 0.169 -45.655 1.00 63.16 90 ILE A CA 1
ATOM 711 C C . ILE A 1 90 ? 7.128 -0.370 -46.702 1.00 63.16 90 ILE A C 1
ATOM 713 O O . ILE A 1 90 ? 8.196 -0.871 -46.363 1.00 63.16 90 ILE A O 1
ATOM 717 N N . ARG A 1 91 ? 6.780 -0.239 -47.988 1.00 76.06 91 ARG A N 1
ATOM 718 C CA . ARG A 1 91 ? 7.622 -0.647 -49.118 1.00 76.06 91 ARG A CA 1
ATOM 719 C C . ARG A 1 91 ? 7.360 0.238 -50.330 1.00 76.06 91 ARG A C 1
ATOM 721 O O . ARG A 1 91 ? 6.212 0.577 -50.610 1.00 76.06 91 ARG A O 1
ATOM 728 N N . VAL A 1 92 ? 8.415 0.568 -51.071 1.00 72.62 92 VAL A N 1
ATOM 729 C CA . VAL A 1 92 ? 8.348 1.342 -52.320 1.00 72.62 92 VAL A CA 1
ATOM 730 C C . VAL A 1 92 ? 8.805 0.460 -53.485 1.00 72.62 92 VAL A C 1
ATOM 732 O O . VAL A 1 92 ? 9.839 -0.197 -53.386 1.00 72.62 92 VAL A O 1
ATOM 735 N N . GLU A 1 93 ? 8.056 0.425 -54.593 1.00 80.62 93 GLU A N 1
ATOM 736 C CA . GLU A 1 93 ? 8.496 -0.276 -55.813 1.00 80.62 93 GLU A CA 1
ATOM 737 C C . GLU A 1 93 ? 9.447 0.623 -56.610 1.00 80.62 93 GLU A C 1
ATOM 739 O O . GLU A 1 93 ? 9.032 1.571 -57.291 1.00 80.62 93 GLU A O 1
ATOM 744 N N . GLU A 1 94 ? 10.739 0.314 -56.501 1.00 68.50 94 GLU A N 1
ATOM 745 C CA . GLU A 1 94 ? 11.829 1.092 -57.086 1.00 68.50 94 GLU A CA 1
ATOM 746 C C . GLU A 1 94 ? 11.986 0.870 -58.597 1.00 68.50 94 GLU A C 1
ATOM 748 O O . GLU A 1 94 ? 12.545 1.730 -59.282 1.00 68.50 94 GLU A O 1
ATOM 753 N N . ASN A 1 95 ? 11.484 -0.240 -59.162 1.00 77.06 95 ASN A N 1
ATOM 754 C CA . ASN A 1 95 ? 11.625 -0.520 -60.589 1.00 77.06 95 ASN A CA 1
ATOM 755 C C . ASN A 1 95 ? 10.606 0.286 -61.425 1.00 77.06 95 ASN A C 1
ATOM 757 O O . ASN A 1 95 ? 9.408 -0.022 -61.417 1.00 77.06 95 ASN A O 1
ATOM 761 N N . PRO A 1 96 ? 11.040 1.255 -62.259 1.00 67.81 96 PRO A N 1
ATOM 762 C CA . PRO A 1 96 ? 10.121 2.150 -62.967 1.00 67.81 96 PRO A CA 1
ATOM 763 C C . PRO A 1 96 ? 9.274 1.471 -64.052 1.00 67.81 96 PRO A C 1
ATOM 765 O O . PRO A 1 96 ? 8.286 2.053 -64.509 1.00 67.81 96 PRO A O 1
ATOM 768 N N . ALA A 1 97 ? 9.680 0.293 -64.538 1.00 72.19 97 ALA A N 1
ATOM 769 C CA . ALA A 1 97 ? 8.907 -0.482 -65.507 1.00 72.19 97 ALA A CA 1
ATOM 770 C C . ALA A 1 97 ? 7.781 -1.256 -64.811 1.00 72.19 97 ALA A C 1
ATOM 772 O O . ALA A 1 97 ? 6.645 -1.235 -65.280 1.00 72.19 97 ALA A O 1
ATOM 773 N N . ILE A 1 98 ? 8.078 -1.858 -63.656 1.00 74.69 98 ILE A N 1
ATOM 774 C CA . ILE A 1 98 ? 7.098 -2.583 -62.841 1.00 74.69 98 ILE A CA 1
ATOM 775 C C . ILE A 1 98 ? 6.103 -1.602 -62.211 1.00 74.69 98 ILE A C 1
ATOM 777 O O . ILE A 1 98 ? 4.896 -1.804 -62.335 1.00 74.69 98 ILE A O 1
ATOM 781 N N . ARG A 1 99 ? 6.578 -0.479 -61.660 1.00 81.81 99 ARG A N 1
ATOM 782 C CA . ARG A 1 99 ? 5.740 0.593 -61.097 1.00 81.81 99 ARG A CA 1
ATOM 783 C C . ARG A 1 99 ? 4.657 1.077 -62.064 1.00 81.81 99 ARG A C 1
ATOM 785 O O . ARG A 1 99 ? 3.520 1.274 -61.661 1.00 81.81 99 ARG A O 1
ATOM 792 N N . ARG A 1 100 ? 4.990 1.228 -63.353 1.00 75.00 100 ARG A N 1
ATOM 793 C CA . ARG A 1 100 ? 4.047 1.657 -64.407 1.00 75.00 100 ARG A CA 1
ATOM 794 C C . ARG A 1 100 ? 2.969 0.623 -64.742 1.00 75.00 100 ARG A C 1
ATOM 796 O O . ARG A 1 100 ? 1.986 0.979 -65.382 1.00 75.00 100 ARG A O 1
ATOM 803 N N . SER A 1 101 ? 3.162 -0.630 -64.339 1.00 76.44 101 SER A N 1
ATOM 804 C CA . SER A 1 101 ? 2.204 -1.723 -64.536 1.00 76.44 101 SER A CA 1
ATOM 805 C C . SER A 1 101 ? 1.314 -1.993 -63.316 1.00 76.44 101 SER A C 1
ATOM 807 O O . SER A 1 101 ? 0.398 -2.804 -63.407 1.00 76.44 101 SER A O 1
ATOM 809 N N . MET A 1 102 ? 1.569 -1.339 -62.175 1.00 75.25 102 MET A N 1
ATOM 810 C CA . MET A 1 102 ? 0.831 -1.538 -60.924 1.00 75.25 102 MET A CA 1
ATOM 811 C C . MET A 1 102 ? -0.141 -0.380 -60.673 1.00 75.25 102 MET A C 1
ATOM 813 O O . MET A 1 102 ? 0.225 0.780 -60.838 1.00 75.25 102 MET A O 1
ATOM 817 N N . VAL A 1 103 ? -1.357 -0.698 -60.222 1.00 78.81 103 VAL A N 1
ATOM 818 C CA . VAL A 1 103 ? -2.342 0.299 -59.760 1.00 78.81 103 VAL A CA 1
ATOM 819 C C . VAL A 1 103 ? -1.918 0.887 -58.412 1.00 78.81 103 VAL A C 1
ATOM 821 O O . VAL A 1 103 ? -1.910 2.100 -58.240 1.00 78.81 103 VAL A O 1
ATOM 824 N N . GLU A 1 104 ? -1.479 0.026 -57.494 1.00 76.62 104 GLU A N 1
ATOM 825 C CA . GLU A 1 104 ? -0.897 0.399 -56.201 1.00 76.62 104 GLU A CA 1
ATOM 826 C C . GLU A 1 104 ? 0.547 -0.124 -56.141 1.00 76.62 104 GLU A C 1
ATOM 828 O O . GLU A 1 104 ? 0.763 -1.293 -55.806 1.00 76.62 104 GLU A O 1
ATOM 833 N N . PRO A 1 105 ? 1.544 0.670 -56.579 1.00 74.69 105 PRO A N 1
ATOM 834 C CA . PRO A 1 105 ? 2.939 0.234 -56.614 1.00 74.69 105 PRO A CA 1
ATOM 835 C C . PRO A 1 105 ? 3.613 0.221 -55.239 1.00 74.69 105 PRO A C 1
ATOM 837 O O . PRO A 1 105 ? 4.530 -0.566 -55.033 1.00 74.69 105 PRO A O 1
ATOM 840 N N . ASP A 1 106 ? 3.162 1.071 -54.318 1.00 79.25 106 ASP A N 1
ATOM 841 C CA . ASP A 1 106 ? 3.745 1.216 -52.988 1.00 79.25 106 ASP A CA 1
ATOM 842 C C . ASP A 1 106 ? 2.821 0.604 -51.934 1.00 79.25 106 ASP A C 1
ATOM 844 O O . ASP A 1 106 ? 1.596 0.585 -52.088 1.00 79.25 106 ASP A O 1
ATOM 848 N N . PHE A 1 107 ? 3.413 0.095 -50.859 1.00 82.25 107 PHE A N 1
ATOM 849 C CA . PHE A 1 107 ? 2.692 -0.374 -49.685 1.00 82.25 107 PHE A CA 1
ATOM 850 C C . PHE A 1 107 ? 2.836 0.644 -48.567 1.00 82.25 107 PHE A C 1
ATOM 852 O O . PHE A 1 107 ? 3.953 1.008 -48.202 1.00 82.25 107 PHE A O 1
ATOM 859 N N . THR A 1 108 ? 1.709 1.139 -48.060 1.00 73.56 108 THR A N 1
ATOM 860 C CA . THR A 1 108 ? 1.653 2.272 -47.136 1.00 73.56 108 THR A CA 1
ATOM 861 C C . THR A 1 108 ? 0.873 1.952 -45.867 1.00 73.56 108 THR A C 1
ATOM 863 O O . THR A 1 108 ? 0.007 1.085 -45.866 1.00 73.56 108 THR A O 1
ATOM 866 N N . ASP A 1 109 ? 1.160 2.698 -44.804 1.00 74.88 109 ASP A N 1
ATOM 867 C CA . ASP A 1 109 ? 0.446 2.680 -43.528 1.00 74.88 109 ASP A CA 1
ATOM 868 C C . ASP A 1 109 ? -0.076 4.085 -43.201 1.00 74.88 109 ASP A C 1
ATOM 870 O O . ASP A 1 109 ? 0.673 5.060 -43.263 1.00 74.88 109 ASP A O 1
ATOM 874 N N . HIS A 1 110 ? -1.348 4.213 -42.833 1.00 76.19 110 HIS A N 1
ATOM 875 C CA . HIS A 1 110 ? -1.892 5.423 -42.226 1.00 76.19 110 HIS A CA 1
ATOM 876 C C . HIS A 1 110 ? -1.699 5.341 -40.717 1.00 76.19 110 HIS A C 1
ATOM 878 O O . HIS A 1 110 ? -2.422 4.612 -40.046 1.00 76.19 110 HIS A O 1
ATOM 884 N N . LEU A 1 111 ? -0.790 6.125 -40.144 1.00 62.31 111 LEU A N 1
ATOM 885 C CA . LEU A 1 111 ? -0.838 6.410 -38.710 1.00 62.31 111 LEU A CA 1
ATOM 886 C C . LEU A 1 111 ? -2.112 7.219 -38.433 1.00 62.31 111 LEU A C 1
ATOM 888 O O . LEU A 1 111 ? -2.265 8.315 -38.981 1.00 62.31 111 LEU A O 1
ATOM 892 N N . LEU A 1 112 ? -3.011 6.672 -37.611 1.00 65.12 112 LEU A N 1
ATOM 893 C CA . LEU A 1 112 ? -4.296 7.299 -37.293 1.00 65.12 112 LEU A CA 1
ATOM 894 C C . LEU A 1 112 ? -4.261 7.915 -35.905 1.00 65.12 112 LEU A C 1
ATOM 896 O O . LEU A 1 112 ? -3.835 7.281 -34.939 1.00 65.12 112 LEU A O 1
ATOM 900 N N . VAL A 1 113 ? -4.745 9.145 -35.820 1.00 56.22 113 VAL A N 1
ATOM 901 C CA . VAL A 1 113 ? -4.723 9.970 -34.618 1.00 56.22 113 VAL A CA 1
ATOM 902 C C . VAL A 1 113 ? -6.140 10.455 -34.339 1.00 56.22 113 VAL A C 1
ATOM 904 O O . VAL A 1 113 ? -6.651 11.329 -35.034 1.00 56.22 113 VAL A O 1
ATOM 907 N N . PHE A 1 114 ? -6.781 9.886 -33.319 1.00 62.38 114 PHE A N 1
ATOM 908 C CA . PHE A 1 114 ? -8.120 10.282 -32.885 1.00 62.38 114 PHE A CA 1
ATOM 909 C C . PHE A 1 114 ? -7.993 11.190 -31.653 1.00 62.38 114 PHE A C 1
ATOM 911 O O . PHE A 1 114 ? -7.722 10.727 -30.543 1.00 62.38 114 PHE A O 1
ATOM 918 N N . GLY A 1 115 ? -8.146 12.503 -31.853 1.00 56.31 115 GLY A N 1
ATOM 919 C CA . GLY A 1 115 ? -7.983 13.497 -30.785 1.00 56.31 115 GLY A CA 1
ATOM 920 C C . GLY A 1 115 ? -6.560 13.538 -30.205 1.00 56.31 115 GLY A C 1
ATOM 921 O O . GLY A 1 115 ? -5.589 13.178 -30.870 1.00 56.31 115 GLY A O 1
ATOM 922 N N . GLN A 1 116 ? -6.405 13.976 -28.953 1.00 42.06 116 GLN A N 1
ATOM 923 C CA . GLN A 1 116 ? -5.081 14.108 -28.321 1.00 42.06 116 GLN A CA 1
ATOM 924 C C . GLN A 1 116 ? -4.534 12.805 -27.712 1.00 42.06 116 GLN A C 1
ATOM 926 O O . GLN A 1 116 ? -3.337 12.736 -27.455 1.00 42.06 116 GLN A O 1
ATOM 931 N N . GLU A 1 117 ? -5.363 11.768 -27.555 1.00 43.84 117 GLU A N 1
ATOM 932 C CA . GLU A 1 117 ? -5.065 10.638 -26.655 1.00 43.84 117 GLU A CA 1
ATOM 933 C C . GLU A 1 117 ? -5.035 9.262 -27.344 1.00 43.84 117 GLU A C 1
ATOM 935 O O . GLU A 1 117 ? -4.312 8.380 -26.893 1.00 43.84 117 GLU A O 1
ATOM 940 N N . ILE A 1 118 ? -5.756 9.055 -28.457 1.00 50.31 118 ILE A N 1
ATOM 941 C CA . ILE A 1 118 ? -5.856 7.735 -29.108 1.00 50.31 118 ILE A CA 1
ATOM 942 C C . ILE A 1 118 ? -5.044 7.716 -30.408 1.00 50.31 118 ILE A C 1
ATOM 944 O O . ILE A 1 118 ? -5.158 8.608 -31.259 1.00 50.31 118 ILE A O 1
ATOM 948 N N . ARG A 1 119 ? -4.203 6.690 -30.573 1.00 52.31 119 ARG A N 1
ATOM 949 C CA . ARG A 1 119 ? -3.342 6.480 -31.746 1.00 52.31 119 ARG A CA 1
ATOM 950 C C . ARG A 1 119 ? -3.440 5.024 -32.206 1.00 52.31 119 ARG A C 1
ATOM 952 O O . ARG A 1 119 ? -3.297 4.130 -31.383 1.00 52.31 119 ARG A O 1
ATOM 959 N N . MET A 1 120 ? -3.628 4.780 -33.505 1.00 56.34 120 MET A N 1
ATOM 960 C CA . MET A 1 120 ? -3.484 3.440 -34.098 1.00 56.34 120 MET A CA 1
ATOM 961 C C . MET A 1 120 ? -2.168 3.378 -34.873 1.00 56.34 120 MET A C 1
ATOM 963 O O . MET A 1 120 ? -2.000 4.063 -35.888 1.00 56.34 120 MET A O 1
ATOM 967 N N . LEU A 1 121 ? -1.227 2.582 -34.365 1.00 53.69 121 LEU A N 1
ATOM 968 C CA . LEU A 1 121 ? 0.113 2.388 -34.928 1.00 53.69 121 LEU A CA 1
ATOM 969 C C . LEU A 1 121 ? 0.109 1.299 -36.014 1.00 53.69 121 LEU A C 1
ATOM 971 O O . LEU A 1 121 ? -0.938 0.741 -36.324 1.00 53.69 121 LEU A O 1
ATOM 975 N N . ILE A 1 122 ? 1.257 1.050 -36.650 1.00 56.72 122 ILE A N 1
ATOM 976 C CA . ILE A 1 122 ? 1.391 -0.032 -37.638 1.00 56.72 122 ILE A CA 1
ATOM 977 C C . ILE A 1 122 ? 1.063 -1.385 -36.988 1.00 56.72 122 ILE A C 1
ATOM 979 O O . ILE A 1 122 ? 1.462 -1.631 -35.848 1.00 56.72 122 ILE A O 1
ATOM 983 N N . GLY A 1 123 ? 0.311 -2.230 -37.690 1.00 53.31 123 GLY A N 1
ATOM 984 C CA . GLY A 1 123 ? -0.040 -3.565 -37.214 1.00 53.31 123 GLY A CA 1
ATOM 985 C C . GLY A 1 123 ? 1.066 -4.584 -37.500 1.00 53.31 123 GLY A C 1
ATOM 986 O O . GLY A 1 123 ? 2.054 -4.287 -38.179 1.00 53.31 123 GLY A O 1
ATOM 987 N N . ARG A 1 124 ? 0.880 -5.814 -37.017 1.00 61.56 124 ARG A N 1
ATOM 988 C CA . ARG A 1 124 ? 1.808 -6.933 -37.233 1.00 61.56 124 ARG A CA 1
ATOM 989 C C . ARG A 1 124 ? 1.067 -8.249 -37.451 1.00 61.56 124 ARG A C 1
ATOM 991 O O . ARG A 1 124 ? 0.046 -8.486 -36.814 1.00 61.56 124 ARG A O 1
ATOM 998 N N . ALA A 1 125 ? 1.617 -9.104 -38.308 1.00 63.69 125 ALA A N 1
ATOM 999 C CA . ALA A 1 125 ? 1.211 -10.495 -38.489 1.00 63.69 125 ALA A CA 1
ATOM 1000 C C . ALA A 1 125 ? 2.293 -11.429 -37.919 1.00 63.69 125 ALA A C 1
ATOM 1002 O O . ALA A 1 125 ? 3.487 -11.175 -38.104 1.00 63.69 125 ALA A O 1
ATOM 1003 N N . PHE A 1 126 ? 1.872 -12.476 -37.202 1.00 64.25 126 PHE A N 1
ATOM 1004 C CA . PHE A 1 126 ? 2.739 -13.417 -36.479 1.00 64.25 126 PHE A CA 1
ATOM 1005 C C . PHE A 1 126 ? 2.039 -14.776 -36.265 1.00 64.25 126 PHE A C 1
ATOM 1007 O O . PHE A 1 126 ? 0.810 -14.846 -36.287 1.00 64.25 126 PHE A O 1
ATOM 1014 N N . ALA A 1 127 ? 2.815 -15.846 -36.053 1.00 60.12 127 ALA A N 1
ATOM 1015 C CA . ALA A 1 127 ? 2.310 -17.184 -35.709 1.00 60.12 127 ALA A CA 1
ATOM 1016 C C . ALA A 1 127 ? 2.053 -17.325 -34.191 1.00 60.12 127 ALA A C 1
ATOM 1018 O O . ALA A 1 127 ? 2.713 -16.659 -33.394 1.00 60.12 127 ALA A O 1
ATOM 1019 N N . LEU A 1 128 ? 1.096 -18.174 -33.787 1.00 57.06 128 LEU A N 1
ATOM 1020 C CA . LEU A 1 128 ? 0.637 -18.292 -32.389 1.00 57.06 128 LEU A CA 1
ATOM 1021 C C . LEU A 1 128 ? 1.345 -19.372 -31.541 1.00 57.06 128 LEU A C 1
ATOM 1023 O O . LEU A 1 128 ? 1.190 -19.329 -30.323 1.00 57.06 128 LEU A O 1
ATOM 1027 N N . ASP A 1 129 ? 2.139 -20.271 -32.137 1.00 49.81 129 ASP A N 1
ATOM 1028 C CA . ASP A 1 129 ? 2.792 -21.388 -31.429 1.00 49.81 129 ASP A CA 1
ATOM 1029 C C . ASP A 1 129 ? 4.330 -21.259 -31.390 1.00 49.81 129 ASP A C 1
ATOM 1031 O O . ASP A 1 129 ? 4.973 -21.011 -32.411 1.00 49.81 129 ASP A O 1
ATOM 1035 N N . GLU A 1 130 ? 4.932 -21.482 -30.212 1.00 38.53 130 GLU A N 1
ATOM 1036 C CA . GLU A 1 130 ? 6.393 -21.469 -29.995 1.00 38.53 130 GLU A CA 1
ATOM 1037 C C . GLU A 1 130 ? 7.132 -22.635 -30.692 1.00 38.53 130 GLU A C 1
ATOM 1039 O O . GLU A 1 130 ? 8.296 -22.472 -31.051 1.00 38.53 130 GLU A O 1
ATOM 1044 N N . GLU A 1 131 ? 6.485 -23.779 -30.963 1.00 35.91 131 GLU A N 1
ATOM 1045 C CA . GLU A 1 131 ? 7.132 -24.959 -31.585 1.00 35.91 131 GLU A CA 1
ATOM 1046 C C . GLU A 1 131 ? 7.414 -24.820 -33.098 1.00 35.91 131 GLU A C 1
ATOM 1048 O O . GLU A 1 131 ? 8.217 -25.581 -33.641 1.00 35.91 131 GLU A O 1
ATOM 1053 N N . LEU A 1 132 ? 6.833 -23.835 -33.795 1.00 37.72 132 LEU A N 1
ATOM 1054 C CA . LEU A 1 132 ? 7.149 -23.573 -35.212 1.00 37.72 132 LEU A CA 1
ATOM 1055 C C . LEU A 1 132 ? 8.434 -22.747 -35.408 1.00 37.72 132 LEU A C 1
ATOM 1057 O O . LEU A 1 132 ? 8.961 -22.695 -36.520 1.00 37.72 132 LEU A O 1
ATOM 1061 N N . ASN A 1 133 ? 8.995 -22.163 -34.343 1.00 36.28 133 ASN A N 1
ATOM 1062 C CA . ASN A 1 133 ? 10.268 -21.434 -34.419 1.00 36.28 133 ASN A CA 1
ATOM 1063 C C . ASN A 1 133 ? 11.507 -22.350 -34.468 1.00 36.28 133 ASN A C 1
ATOM 1065 O O . ASN A 1 133 ? 12.589 -21.875 -34.804 1.00 36.28 133 ASN A O 1
ATOM 1069 N N . ASP A 1 134 ? 11.356 -23.656 -34.216 1.00 32.81 134 ASP A N 1
ATOM 1070 C CA . ASP A 1 134 ? 12.489 -24.590 -34.104 1.00 32.81 134 ASP A CA 1
ATOM 1071 C C . ASP A 1 134 ? 12.637 -25.563 -35.298 1.00 32.81 134 ASP A C 1
ATOM 1073 O O . ASP A 1 134 ? 13.565 -26.374 -35.330 1.00 32.81 134 ASP A O 1
ATOM 1077 N N . GLY A 1 135 ? 11.762 -25.495 -36.314 1.00 33.22 135 GLY A N 1
ATOM 1078 C CA . GLY A 1 135 ? 11.684 -26.526 -37.366 1.00 33.22 135 GLY A CA 1
ATOM 1079 C C . GLY A 1 135 ? 11.961 -26.101 -38.813 1.00 33.22 135 GLY A C 1
ATOM 1080 O O . GLY A 1 135 ? 12.373 -26.941 -39.615 1.00 33.22 135 GLY A O 1
ATOM 1081 N N . ALA A 1 136 ? 11.769 -24.829 -39.173 1.00 30.86 136 ALA A N 1
ATOM 1082 C CA . ALA A 1 136 ? 11.782 -24.388 -40.574 1.00 30.86 136 ALA A CA 1
ATOM 1083 C C . ALA A 1 136 ? 12.744 -23.219 -40.848 1.00 30.86 136 ALA A C 1
ATOM 1085 O O . ALA A 1 136 ? 12.425 -22.315 -41.606 1.00 30.86 136 ALA A O 1
ATOM 1086 N N . GLY A 1 137 ? 13.944 -23.223 -40.256 1.00 31.95 137 GLY A N 1
ATOM 1087 C CA . GLY A 1 137 ? 15.085 -22.419 -40.733 1.00 31.95 137 GLY A CA 1
ATOM 1088 C C . GLY A 1 137 ? 14.893 -20.895 -40.847 1.00 31.95 137 GLY A C 1
ATOM 1089 O O . GLY A 1 137 ? 15.694 -20.250 -41.523 1.00 31.95 137 GLY A O 1
ATOM 1090 N N . GLY A 1 138 ? 13.870 -20.318 -40.216 1.00 29.52 138 GLY A N 1
ATOM 1091 C CA . GLY A 1 138 ? 13.683 -18.878 -40.075 1.00 29.52 138 GLY A CA 1
ATOM 1092 C C . GLY A 1 138 ? 14.144 -18.430 -38.693 1.00 29.52 138 GLY A C 1
ATOM 1093 O O . GLY A 1 138 ? 13.708 -18.979 -37.690 1.00 29.52 138 GLY A O 1
ATOM 1094 N N . GLU A 1 139 ? 15.044 -17.452 -38.637 1.00 29.38 139 GLU A N 1
ATOM 1095 C CA . GLU A 1 139 ? 15.499 -16.816 -37.395 1.00 29.38 139 GLU A CA 1
ATOM 1096 C C . GLU A 1 139 ? 14.303 -16.347 -36.524 1.00 29.38 139 GLU A C 1
ATOM 1098 O O . GLU A 1 139 ? 13.364 -15.738 -37.054 1.00 29.38 139 GLU A O 1
ATOM 1103 N N . PRO A 1 140 ? 14.324 -16.561 -35.193 1.00 30.05 140 PRO A N 1
ATOM 1104 C CA . PRO A 1 140 ? 13.262 -16.103 -34.302 1.00 30.05 140 PRO A CA 1
ATOM 1105 C C . PRO A 1 140 ? 13.223 -14.565 -34.259 1.00 30.05 140 PRO A C 1
ATOM 1107 O O . PRO A 1 140 ? 14.103 -13.915 -33.691 1.00 30.05 140 PRO A O 1
ATOM 1110 N N . GLY A 1 141 ? 12.192 -13.971 -34.877 1.00 38.62 141 GLY A N 1
ATOM 1111 C CA . GLY A 1 141 ? 11.997 -12.513 -34.918 1.00 38.62 141 GLY A CA 1
ATOM 1112 C C . GLY A 1 141 ? 11.305 -11.918 -36.151 1.00 38.62 141 GLY A C 1
ATOM 1113 O O . GLY A 1 141 ? 11.452 -10.721 -36.384 1.00 38.62 141 GLY A O 1
ATOM 1114 N N . THR A 1 142 ? 10.560 -12.682 -36.954 1.00 46.88 142 THR A N 1
ATOM 1115 C CA . THR A 1 142 ? 9.991 -12.148 -38.209 1.00 46.88 142 THR A CA 1
ATOM 1116 C C . THR A 1 142 ? 8.528 -11.713 -38.033 1.00 46.88 142 THR A C 1
ATOM 1118 O O . THR A 1 142 ? 7.618 -12.364 -38.533 1.00 46.88 142 THR A O 1
ATOM 1121 N N . GLU A 1 143 ? 8.277 -10.620 -37.301 1.00 55.75 143 GLU A N 1
ATOM 1122 C CA . GLU A 1 143 ? 6.965 -9.947 -37.347 1.00 55.75 143 GLU A CA 1
ATOM 1123 C C . GLU A 1 143 ? 6.799 -9.264 -38.719 1.00 55.75 143 GLU A C 1
ATOM 1125 O O . GLU A 1 143 ? 7.645 -8.461 -39.123 1.00 55.75 143 GLU A O 1
ATOM 1130 N N . ILE A 1 144 ? 5.723 -9.576 -39.452 1.00 65.88 144 ILE A N 1
ATOM 1131 C CA . ILE A 1 144 ? 5.472 -8.999 -40.783 1.00 65.88 144 ILE A CA 1
ATOM 1132 C C . ILE A 1 144 ? 4.583 -7.758 -40.634 1.00 65.88 144 ILE A C 1
ATOM 1134 O O . ILE A 1 144 ? 3.511 -7.858 -40.033 1.00 65.88 144 ILE A O 1
ATOM 1138 N N . PRO A 1 145 ? 4.976 -6.590 -41.177 1.00 61.19 145 PRO A N 1
ATOM 1139 C CA . PRO A 1 145 ? 4.206 -5.362 -41.022 1.00 61.19 145 PRO A CA 1
ATOM 1140 C C . PRO A 1 145 ? 2.836 -5.456 -41.704 1.00 61.19 145 PRO A C 1
ATOM 1142 O O . PRO A 1 145 ? 2.734 -5.813 -42.881 1.00 61.19 145 PRO A O 1
ATOM 1145 N N . VAL A 1 146 ? 1.798 -5.056 -40.969 1.00 75.38 146 VAL A N 1
ATOM 1146 C CA . VAL A 1 146 ? 0.430 -4.887 -41.470 1.00 75.38 146 VAL A CA 1
ATOM 1147 C C . VAL A 1 146 ? 0.172 -3.393 -41.628 1.00 75.38 146 VAL A C 1
ATOM 1149 O O . VAL A 1 146 ? 0.200 -2.630 -40.660 1.00 75.38 146 VAL A O 1
ATOM 1152 N N . GLY A 1 147 ? -0.036 -2.966 -42.870 1.00 72.12 147 GLY A N 1
ATOM 1153 C CA . GLY A 1 147 ? -0.342 -1.579 -43.201 1.00 72.12 147 GLY A CA 1
ATOM 1154 C C . GLY A 1 147 ? -1.834 -1.335 -43.142 1.00 72.12 147 GLY A C 1
ATOM 1155 O O . GLY A 1 147 ? -2.606 -2.182 -43.587 1.00 72.12 147 GLY A O 1
ATOM 1156 N N . LYS A 1 148 ? -2.243 -0.178 -42.618 1.00 84.31 148 LYS A N 1
ATOM 1157 C CA . LYS A 1 148 ? -3.662 0.176 -42.537 1.00 84.31 148 LYS A CA 1
ATOM 1158 C C . LYS A 1 148 ? -4.032 1.400 -43.352 1.00 84.31 148 LYS A C 1
ATOM 1160 O O . LYS A 1 148 ? -3.269 2.355 -43.456 1.00 84.31 148 LYS A O 1
ATOM 1165 N N . GLU A 1 149 ? -5.252 1.412 -43.861 1.00 86.06 149 GLU A N 1
ATOM 1166 C CA . GLU A 1 149 ? -5.842 2.540 -44.564 1.00 86.06 149 GLU A CA 1
ATOM 1167 C C . GLU A 1 149 ? -7.218 2.871 -43.983 1.00 86.06 149 GLU A C 1
ATOM 1169 O O . GLU A 1 149 ? -8.129 2.046 -43.963 1.00 86.06 149 GLU A O 1
ATOM 1174 N N . PHE A 1 150 ? -7.377 4.115 -43.533 1.00 84.38 150 PHE A N 1
ATOM 1175 C CA . PHE A 1 150 ? -8.654 4.652 -43.058 1.00 84.38 150 PHE A CA 1
ATOM 1176 C C . PHE A 1 150 ? -9.340 5.474 -44.150 1.00 84.38 150 PHE A C 1
ATOM 1178 O O . PHE A 1 150 ? -8.830 6.533 -44.553 1.00 84.38 150 PHE A O 1
ATOM 1185 N N . GLN A 1 151 ? -10.483 4.981 -44.634 1.00 85.00 151 GLN A N 1
ATOM 1186 C CA . GLN A 1 151 ? -11.201 5.553 -45.772 1.00 85.00 151 GLN A CA 1
ATOM 1187 C C . GLN A 1 151 ? -12.723 5.551 -45.572 1.00 85.00 151 GLN A C 1
ATOM 1189 O O . GLN A 1 151 ? -13.288 4.706 -44.876 1.00 85.00 151 GLN A O 1
ATOM 1194 N N . ARG A 1 152 ? -13.403 6.482 -46.253 1.00 80.50 152 ARG A N 1
ATOM 1195 C CA . ARG A 1 152 ? -14.860 6.456 -46.424 1.00 80.50 152 ARG A CA 1
ATOM 1196 C C . ARG A 1 152 ? -15.201 5.884 -47.792 1.00 80.50 152 ARG A C 1
ATOM 1198 O O . ARG A 1 152 ? -14.882 6.497 -48.807 1.00 80.50 152 ARG A O 1
ATOM 1205 N N . ILE A 1 153 ? -15.885 4.748 -47.811 1.00 79.50 153 ILE A N 1
ATOM 1206 C CA . ILE A 1 153 ? -16.315 4.065 -49.036 1.00 79.50 153 ILE A CA 1
ATOM 1207 C C . ILE A 1 153 ? -17.828 3.856 -48.936 1.00 79.50 153 ILE A C 1
ATOM 1209 O O . ILE A 1 153 ? -18.323 3.313 -47.947 1.00 79.50 153 ILE A O 1
ATOM 1213 N N . ASP A 1 154 ? -18.578 4.330 -49.932 1.00 76.50 154 ASP A N 1
ATOM 1214 C CA . ASP A 1 154 ? -20.052 4.315 -49.959 1.00 76.50 154 ASP A CA 1
ATOM 1215 C C . ASP A 1 154 ? -20.709 4.944 -48.717 1.00 76.50 154 ASP A C 1
ATOM 1217 O O . ASP A 1 154 ? -21.700 4.442 -48.187 1.00 76.50 154 ASP A O 1
ATOM 1221 N N . GLY A 1 155 ? -20.121 6.030 -48.205 1.00 74.94 155 GLY A N 1
ATOM 1222 C CA . GLY A 1 155 ? -20.617 6.733 -47.016 1.00 74.94 155 GLY A CA 1
ATOM 1223 C C . GLY A 1 155 ? -20.374 6.009 -45.686 1.00 74.94 155 GLY A C 1
ATOM 1224 O O . GLY A 1 155 ? -20.836 6.496 -44.658 1.00 74.94 155 GLY A O 1
ATOM 1225 N N . ARG A 1 156 ? -19.642 4.885 -45.687 1.00 79.75 156 ARG A N 1
ATOM 1226 C CA . ARG A 1 156 ? -19.280 4.113 -44.488 1.00 79.75 156 ARG A CA 1
ATOM 1227 C C . ARG A 1 156 ? -17.800 4.284 -44.158 1.00 79.75 156 ARG A C 1
ATOM 1229 O O . ARG A 1 156 ? -16.962 4.255 -45.060 1.00 79.75 156 ARG A O 1
ATOM 1236 N N . THR A 1 157 ? -17.492 4.443 -42.876 1.00 84.69 157 THR A N 1
ATOM 1237 C CA . THR A 1 157 ? -16.124 4.574 -42.359 1.00 84.69 157 THR A CA 1
ATOM 1238 C C . THR A 1 157 ? -15.509 3.195 -42.167 1.00 84.69 157 THR A C 1
ATOM 1240 O O . THR A 1 157 ? -16.109 2.345 -41.510 1.00 84.69 157 THR A O 1
ATOM 1243 N N . ARG A 1 158 ? -14.328 2.952 -42.744 1.00 85.12 158 ARG A N 1
ATOM 1244 C CA . ARG A 1 158 ? -13.664 1.645 -42.675 1.00 85.12 158 ARG A CA 1
ATOM 1245 C C . ARG A 1 158 ? -12.169 1.767 -42.433 1.00 85.12 158 ARG A C 1
ATOM 1247 O O . ARG A 1 158 ? -11.522 2.681 -42.948 1.00 85.12 158 ARG A O 1
ATOM 1254 N N . LEU A 1 159 ? -11.654 0.793 -41.696 1.00 87.00 159 LEU A N 1
ATOM 1255 C CA . LEU A 1 159 ? -10.239 0.482 -41.579 1.00 87.00 159 LEU A CA 1
ATOM 1256 C C . LEU A 1 159 ? -9.957 -0.751 -42.439 1.00 87.00 159 LEU A C 1
ATOM 1258 O O . LEU A 1 159 ? -10.625 -1.772 -42.288 1.00 87.00 159 LEU A O 1
ATOM 1262 N N . ILE A 1 160 ? -9.018 -0.628 -43.370 1.00 88.62 160 ILE A N 1
ATOM 1263 C CA . ILE A 1 160 ? -8.548 -1.727 -44.214 1.00 88.62 160 ILE A CA 1
ATOM 1264 C C . ILE A 1 160 ? -7.134 -2.046 -43.762 1.00 88.62 160 ILE A C 1
ATOM 1266 O O . ILE A 1 160 ? -6.266 -1.185 -43.871 1.00 88.62 160 ILE A O 1
ATOM 1270 N N . GLU A 1 161 ? -6.907 -3.245 -43.249 1.00 87.75 161 GLU A N 1
ATOM 1271 C CA . GLU A 1 161 ? -5.603 -3.706 -42.775 1.00 87.75 161 GLU A CA 1
ATOM 1272 C C . GLU A 1 161 ? -5.097 -4.788 -43.718 1.00 87.75 161 GLU A C 1
ATOM 1274 O O . GLU A 1 161 ? -5.784 -5.779 -43.944 1.00 87.75 161 GLU A O 1
ATOM 1279 N N . GLY A 1 162 ? -3.924 -4.584 -44.310 1.00 85.12 162 GLY A N 1
ATOM 1280 C CA . GLY A 1 162 ? -3.388 -5.447 -45.353 1.00 85.12 162 GLY A CA 1
ATOM 1281 C C . GLY A 1 162 ? -1.972 -5.911 -45.063 1.00 85.12 162 GLY A C 1
ATOM 1282 O O . GLY A 1 162 ? -1.185 -5.191 -44.454 1.00 85.12 162 GLY A O 1
ATOM 1283 N N . VAL A 1 163 ? -1.630 -7.097 -45.556 1.00 86.31 163 VAL A N 1
ATOM 1284 C CA . VAL A 1 163 ? -0.270 -7.650 -45.544 1.00 86.31 163 VAL A CA 1
ATOM 1285 C C . VAL A 1 163 ? 0.065 -8.239 -46.911 1.00 86.31 163 VAL A C 1
ATOM 1287 O O . VAL A 1 163 ? -0.807 -8.773 -47.595 1.00 86.31 163 VAL A O 1
ATOM 1290 N N . GLU A 1 164 ? 1.317 -8.124 -47.356 1.00 86.69 164 GLU A N 1
ATOM 1291 C CA . GLU A 1 164 ? 1.732 -8.676 -48.651 1.00 86.69 164 GLU A CA 1
ATOM 1292 C C . GLU A 1 164 ? 1.740 -10.210 -48.612 1.00 86.69 164 GLU A C 1
ATOM 1294 O O . GLU A 1 164 ? 2.413 -10.812 -47.778 1.00 86.69 164 GLU A O 1
ATOM 1299 N N . TYR A 1 165 ? 1.025 -10.851 -49.543 1.00 87.81 165 TYR A N 1
ATOM 1300 C CA . TYR A 1 165 ? 0.825 -12.303 -49.553 1.00 87.81 165 TYR A CA 1
ATOM 1301 C C . TYR A 1 165 ? 2.150 -13.075 -49.583 1.00 87.81 165 TYR A C 1
ATOM 1303 O O . TYR A 1 165 ? 2.321 -14.027 -48.835 1.00 87.81 165 TYR A O 1
ATOM 1311 N N . GLN A 1 166 ? 3.123 -12.634 -50.388 1.00 86.19 166 GLN A N 1
ATOM 1312 C CA . GLN A 1 166 ? 4.453 -13.259 -50.450 1.00 86.19 166 GLN A CA 1
ATOM 1313 C C . GLN A 1 166 ? 5.183 -13.280 -49.101 1.00 86.19 166 GLN A C 1
ATOM 1315 O O . GLN A 1 166 ? 5.974 -14.189 -48.872 1.00 86.19 166 GLN A O 1
ATOM 1320 N N . ALA A 1 167 ? 4.937 -12.299 -48.227 1.00 75.75 167 ALA A N 1
ATOM 1321 C CA . ALA A 1 167 ? 5.572 -12.255 -46.917 1.00 75.75 167 ALA A CA 1
ATOM 1322 C C . ALA A 1 167 ? 4.973 -13.307 -45.973 1.00 75.75 167 ALA A C 1
ATOM 1324 O O . ALA A 1 167 ? 5.709 -13.929 -45.216 1.00 75.75 167 ALA A O 1
ATOM 1325 N N . ILE A 1 168 ? 3.656 -13.531 -46.044 1.00 77.75 168 ILE A N 1
ATOM 1326 C CA . ILE A 1 168 ? 2.942 -14.461 -45.155 1.00 77.75 168 ILE A CA 1
ATOM 1327 C C . ILE A 1 168 ? 2.756 -15.870 -45.736 1.00 77.75 168 ILE A C 1
ATOM 1329 O O . ILE A 1 168 ? 2.382 -16.772 -44.996 1.00 77.75 168 ILE A O 1
ATOM 1333 N N . ALA A 1 169 ? 3.020 -16.084 -47.029 1.00 81.81 169 ALA A N 1
ATOM 1334 C CA . ALA A 1 169 ? 2.807 -17.370 -47.697 1.00 81.81 169 ALA A CA 1
ATOM 1335 C C . ALA A 1 169 ? 3.456 -18.571 -46.974 1.00 81.81 169 ALA A C 1
ATOM 1337 O O . ALA A 1 169 ? 2.748 -19.559 -46.801 1.00 81.81 169 ALA A O 1
ATOM 1338 N N . PRO A 1 170 ? 4.709 -18.494 -46.467 1.00 78.81 170 PRO A N 1
ATOM 1339 C CA . PRO A 1 170 ? 5.305 -19.605 -45.718 1.00 78.81 170 PRO A CA 1
ATOM 1340 C C . PRO A 1 170 ? 4.512 -19.981 -44.459 1.00 78.81 170 PRO A C 1
ATOM 1342 O O . PRO A 1 170 ? 4.354 -21.155 -44.161 1.00 78.81 170 PRO A O 1
ATOM 1345 N N . PHE A 1 171 ? 3.949 -18.993 -43.758 1.00 77.19 171 PHE A N 1
ATOM 1346 C CA . PHE A 1 171 ? 3.155 -19.210 -42.544 1.00 77.19 171 PHE A CA 1
ATOM 1347 C C . PHE A 1 171 ? 1.769 -19.787 -42.850 1.00 77.19 171 PHE A C 1
ATOM 1349 O O . PHE A 1 171 ? 1.195 -20.496 -42.030 1.00 77.19 171 PHE A O 1
ATOM 1356 N N . LEU A 1 172 ? 1.213 -19.479 -44.027 1.00 79.94 172 LEU A N 1
ATOM 1357 C CA . LEU A 1 172 ? -0.053 -20.056 -44.478 1.00 79.94 172 LEU A CA 1
ATOM 1358 C C . LEU A 1 172 ? 0.113 -21.510 -44.938 1.00 79.94 172 LEU A C 1
ATOM 1360 O O . LEU A 1 172 ? -0.824 -22.285 -44.794 1.00 79.94 172 LEU A O 1
ATOM 1364 N N . GLU A 1 173 ? 1.276 -21.891 -45.476 1.00 75.44 173 GLU A N 1
ATOM 1365 C CA . GLU A 1 173 ? 1.565 -23.273 -45.893 1.00 75.44 173 GLU A CA 1
ATOM 1366 C C . GLU A 1 173 ? 1.597 -24.263 -44.713 1.00 75.44 173 GLU A C 1
ATOM 1368 O O . GLU A 1 173 ? 1.308 -25.445 -44.911 1.00 75.44 173 GLU A O 1
ATOM 1373 N N . ASP A 1 174 ? 1.873 -23.779 -43.498 1.00 74.81 174 ASP A N 1
ATOM 1374 C CA . ASP A 1 174 ? 1.871 -24.577 -42.264 1.00 74.81 174 ASP A CA 1
ATOM 1375 C C . ASP A 1 174 ? 0.459 -24.816 -41.691 1.00 74.81 174 ASP A C 1
ATOM 1377 O O . ASP A 1 174 ? 0.270 -25.671 -40.820 1.00 74.81 174 ASP A O 1
ATOM 1381 N N . LEU A 1 175 ? -0.555 -24.093 -42.182 1.00 77.06 175 LEU A N 1
ATOM 1382 C CA . LEU A 1 175 ? -1.945 -24.282 -41.773 1.00 77.06 175 LEU A CA 1
ATOM 1383 C C . LEU A 1 175 ? -2.628 -25.384 -42.608 1.00 77.06 175 LEU A C 1
ATOM 1385 O O . LEU A 1 175 ? -2.338 -25.547 -43.796 1.00 77.06 175 LEU A O 1
ATOM 1389 N N . PRO A 1 176 ? -3.600 -26.125 -42.039 1.00 82.12 176 PRO A N 1
ATOM 1390 C CA . PRO A 1 176 ? -4.434 -27.043 -42.812 1.00 82.12 176 PRO A CA 1
ATOM 1391 C C . PRO A 1 176 ? -5.094 -26.327 -44.004 1.00 82.12 176 PRO A C 1
ATOM 1393 O O . PRO A 1 176 ? -5.542 -25.194 -43.841 1.00 82.12 176 PRO A O 1
ATOM 1396 N N . PRO A 1 177 ? -5.203 -26.947 -45.194 1.00 77.88 177 PRO A N 1
ATOM 1397 C CA . PRO A 1 177 ? -5.887 -26.321 -46.323 1.00 77.88 177 PRO A CA 1
ATOM 1398 C C . PRO A 1 177 ? -7.380 -26.149 -46.024 1.00 77.88 177 PRO A C 1
ATOM 1400 O O . PRO A 1 177 ? -7.981 -27.029 -45.401 1.00 77.88 177 PRO A O 1
ATOM 1403 N N . ALA A 1 178 ? -7.977 -25.057 -46.513 1.00 71.00 178 ALA A N 1
ATOM 1404 C CA . ALA A 1 178 ? -9.386 -24.770 -46.270 1.00 71.00 178 ALA A CA 1
ATOM 1405 C C . ALA A 1 178 ? -10.311 -25.939 -46.654 1.00 71.00 178 ALA A C 1
ATOM 1407 O O . ALA A 1 178 ? -10.249 -26.466 -47.769 1.00 71.00 178 ALA A O 1
ATOM 1408 N N . THR A 1 179 ? -11.161 -26.360 -45.713 1.00 58.12 179 THR A N 1
ATOM 1409 C CA . THR A 1 179 ? -12.029 -27.546 -45.874 1.00 58.12 179 THR A CA 1
ATOM 1410 C C . THR A 1 179 ? -13.401 -27.235 -46.476 1.00 58.12 179 THR A C 1
ATOM 1412 O O . THR A 1 179 ? -14.088 -28.145 -46.952 1.00 58.12 179 THR A O 1
ATOM 1415 N N . ALA A 1 180 ? -13.801 -25.961 -46.483 1.00 56.22 180 ALA A N 1
ATOM 1416 C CA . ALA A 1 180 ? -15.046 -25.500 -47.079 1.00 56.22 180 ALA A CA 1
ATOM 1417 C C . ALA A 1 180 ? -14.947 -25.458 -48.615 1.00 56.22 180 ALA A C 1
ATOM 1419 O O . ALA A 1 180 ? -14.011 -24.898 -49.187 1.00 56.22 180 ALA A O 1
ATOM 1420 N N . ASP A 1 181 ? -15.941 -26.029 -49.304 1.00 52.66 181 ASP A N 1
ATOM 1421 C CA . ASP A 1 181 ? -16.088 -25.856 -50.749 1.00 52.66 181 ASP A CA 1
ATOM 1422 C C . ASP A 1 181 ? -16.508 -24.402 -51.015 1.00 52.66 181 ASP A C 1
ATOM 1424 O O . ASP A 1 181 ? -17.687 -24.050 -50.945 1.00 52.66 181 ASP A O 1
ATOM 1428 N N . LEU A 1 182 ? -15.538 -23.545 -51.353 1.00 54.62 182 LEU A N 1
ATOM 1429 C CA . LEU A 1 182 ? -15.766 -22.171 -51.834 1.00 54.62 182 LEU A CA 1
ATOM 1430 C C . LEU A 1 182 ? -16.672 -22.127 -53.093 1.00 54.62 182 LEU A C 1
ATOM 1432 O O . LEU A 1 182 ? -17.041 -21.058 -53.588 1.00 54.62 182 LEU A O 1
ATOM 1436 N N . GLY A 1 183 ? -17.072 -23.295 -53.610 1.00 42.62 183 GLY A N 1
ATOM 1437 C CA . GLY A 1 183 ? -18.059 -23.546 -54.651 1.00 42.62 183 GLY A CA 1
ATOM 1438 C C . GLY A 1 183 ? -19.461 -22.947 -54.450 1.00 42.62 183 GLY A C 1
ATOM 1439 O O . GLY A 1 183 ? -20.183 -22.812 -55.440 1.00 42.62 183 GLY A O 1
ATOM 1440 N N . GLU A 1 184 ? -19.873 -22.528 -53.246 1.00 41.28 184 GLU A N 1
ATOM 1441 C CA . GLU A 1 184 ? -21.114 -21.736 -53.093 1.00 41.28 184 GLU A CA 1
ATOM 1442 C C . GLU A 1 184 ? -20.928 -20.253 -53.474 1.00 41.28 184 GLU A C 1
ATOM 1444 O O . GLU A 1 184 ? -21.808 -19.677 -54.122 1.00 41.28 184 GLU A O 1
ATOM 1449 N N . ALA A 1 185 ? -19.754 -19.658 -53.217 1.00 44.22 185 ALA A N 1
ATOM 1450 C CA . ALA A 1 185 ? -19.435 -18.275 -53.603 1.00 44.22 185 ALA A CA 1
ATOM 1451 C C . ALA A 1 185 ? -19.306 -18.097 -55.131 1.00 44.22 185 ALA A C 1
ATOM 1453 O O . ALA A 1 185 ? -19.602 -17.033 -55.685 1.00 44.22 185 ALA A O 1
ATOM 1454 N N . THR A 1 186 ? -18.942 -19.165 -55.851 1.00 41.97 186 THR A N 1
ATOM 1455 C CA . THR A 1 186 ? -18.862 -19.165 -57.324 1.00 41.97 186 THR A CA 1
ATOM 1456 C C . THR A 1 186 ? -20.228 -19.232 -58.023 1.00 41.97 186 THR A C 1
ATOM 1458 O O . THR A 1 186 ? -20.310 -18.897 -59.205 1.00 41.97 186 THR A O 1
ATOM 1461 N N . ARG A 1 187 ? -21.326 -19.583 -57.328 1.00 41.66 187 ARG A N 1
ATOM 1462 C CA . ARG A 1 187 ? -22.685 -19.622 -57.918 1.00 41.66 187 ARG A CA 1
ATOM 1463 C C . ARG A 1 187 ? -23.447 -18.295 -57.837 1.00 41.66 187 ARG A C 1
ATOM 1465 O O . ARG A 1 187 ? -24.320 -18.072 -58.673 1.00 41.66 187 ARG A O 1
ATOM 1472 N N . ASN A 1 188 ? -23.094 -17.413 -56.897 1.00 41.38 188 ASN A N 1
ATOM 1473 C CA . ASN A 1 188 ? -23.765 -16.120 -56.680 1.00 41.38 188 ASN A CA 1
ATOM 1474 C C . ASN A 1 188 ? -23.014 -14.902 -57.259 1.00 41.38 188 ASN A C 1
ATOM 1476 O O . ASN A 1 188 ? -23.496 -13.780 -57.146 1.00 41.38 188 ASN A O 1
ATOM 1480 N N . GLY A 1 189 ? -21.874 -15.106 -57.932 1.00 44.56 189 GLY A N 1
ATOM 1481 C CA . GLY A 1 189 ? -21.161 -14.048 -58.662 1.00 44.56 189 GLY A CA 1
ATOM 1482 C C . GLY A 1 189 ? -20.223 -13.165 -57.827 1.00 44.56 189 GLY A C 1
ATOM 1483 O O . GLY A 1 189 ? -19.660 -12.227 -58.383 1.00 44.56 189 GLY A O 1
ATOM 1484 N N . GLU A 1 190 ? -20.008 -13.464 -56.541 1.00 49.44 190 GLU A N 1
ATOM 1485 C CA . GLU A 1 190 ? -19.177 -12.653 -55.624 1.00 49.44 190 GLU A CA 1
ATOM 1486 C C . GLU A 1 190 ? -17.680 -13.044 -55.615 1.00 49.44 190 GLU A C 1
ATOM 1488 O O . GLU A 1 190 ? -16.849 -12.290 -55.118 1.00 49.44 190 GLU A O 1
ATOM 1493 N N . SER A 1 191 ? -17.315 -14.189 -56.209 1.00 48.88 191 SER A N 1
ATOM 1494 C CA . SER A 1 191 ? -15.932 -14.715 -56.254 1.00 48.88 191 SER A CA 1
ATOM 1495 C C . SER A 1 191 ? -15.191 -14.448 -57.584 1.00 48.88 191 SER A C 1
ATOM 1497 O O . SER A 1 191 ? -14.062 -14.895 -57.781 1.00 48.88 191 SER A O 1
ATOM 1499 N N . MET A 1 192 ? -15.788 -13.710 -58.528 1.00 54.69 192 MET A N 1
ATOM 1500 C CA . MET A 1 192 ? -15.064 -13.285 -59.735 1.00 54.69 192 MET A CA 1
ATOM 1501 C C . MET A 1 192 ? -14.203 -12.058 -59.428 1.00 54.69 192 MET A C 1
ATOM 1503 O O . MET A 1 192 ? -14.709 -11.089 -58.863 1.00 54.69 192 MET A O 1
ATOM 1507 N N . ALA A 1 193 ? -12.930 -12.084 -59.839 1.00 54.75 193 ALA A N 1
ATOM 1508 C CA . ALA A 1 193 ? -12.036 -10.934 -59.740 1.00 54.75 193 ALA A CA 1
ATOM 1509 C C . ALA A 1 193 ? -12.710 -9.694 -60.354 1.00 54.75 193 ALA A C 1
ATOM 1511 O O . ALA A 1 193 ? -13.029 -9.661 -61.546 1.00 54.75 193 ALA A O 1
ATOM 1512 N N . SER A 1 194 ? -12.975 -8.694 -59.514 1.00 57.38 194 SER A N 1
ATOM 1513 C CA . SER A 1 194 ? -13.613 -7.441 -59.916 1.00 57.38 194 SER A CA 1
ATOM 1514 C C . SER A 1 194 ? -12.573 -6.337 -60.007 1.00 57.38 194 SER A C 1
ATOM 1516 O O . SER A 1 194 ? -11.635 -6.294 -59.215 1.00 57.38 194 SER A O 1
ATOM 1518 N N . SER A 1 195 ? -12.759 -5.407 -60.945 1.00 55.47 195 SER A N 1
ATOM 1519 C CA . SER A 1 195 ? -11.943 -4.195 -61.014 1.00 55.47 195 SER A CA 1
ATOM 1520 C C . SER A 1 195 ? -12.284 -3.287 -59.823 1.00 55.47 195 SER A C 1
ATOM 1522 O O . SER A 1 195 ? -13.419 -2.823 -59.711 1.00 55.47 195 SER A O 1
ATOM 1524 N N . GLY A 1 196 ? -11.318 -3.052 -58.928 1.00 59.81 196 GLY A N 1
ATOM 1525 C CA . GLY A 1 196 ? -11.478 -2.271 -57.694 1.00 59.81 196 GLY A CA 1
ATOM 1526 C C . GLY A 1 196 ? -11.634 -3.124 -56.424 1.00 59.81 196 GLY A C 1
ATOM 1527 O O . GLY A 1 196 ? -11.894 -4.326 -56.497 1.00 59.81 196 GLY A O 1
ATOM 1528 N N . ARG A 1 197 ? -11.470 -2.499 -55.244 1.00 68.62 197 ARG A N 1
ATOM 1529 C CA . ARG A 1 197 ? -11.635 -3.154 -53.929 1.00 68.62 197 ARG A CA 1
ATOM 1530 C C . ARG A 1 197 ? -13.113 -3.484 -53.665 1.00 68.62 197 ARG A C 1
ATOM 1532 O O . ARG A 1 197 ? -13.942 -2.578 -53.573 1.00 68.62 197 ARG A O 1
ATOM 1539 N N . LEU A 1 198 ? -13.435 -4.773 -53.548 1.00 66.25 198 LEU A N 1
ATOM 1540 C CA . LEU A 1 198 ? -14.756 -5.287 -53.182 1.00 66.25 198 LEU A CA 1
ATOM 1541 C C . LEU A 1 198 ? -15.020 -5.114 -51.683 1.00 66.25 198 LEU A C 1
ATOM 1543 O O . LEU A 1 198 ? -14.101 -5.097 -50.868 1.00 66.25 198 LEU A O 1
ATOM 1547 N N . VAL A 1 199 ? -16.296 -4.984 -51.315 1.00 63.00 199 VAL A N 1
ATOM 1548 C CA . VAL A 1 199 ? -16.715 -4.709 -49.937 1.00 63.00 199 VAL A CA 1
ATOM 1549 C C . VAL A 1 199 ? -17.915 -5.587 -49.566 1.00 63.00 199 VAL A C 1
ATOM 1551 O O . VAL A 1 199 ? -18.904 -5.572 -50.301 1.00 63.00 199 VAL A O 1
ATOM 1554 N N . PRO A 1 200 ? -17.900 -6.258 -48.399 1.00 65.06 200 PRO A N 1
ATOM 1555 C CA . PRO A 1 200 ? -19.053 -6.999 -47.890 1.00 65.06 200 PRO A CA 1
ATOM 1556 C C . PRO A 1 200 ? -20.330 -6.152 -47.675 1.00 65.06 200 PRO A C 1
ATOM 1558 O O . PRO A 1 200 ? -20.292 -4.971 -47.289 1.00 65.06 200 PRO A O 1
ATOM 1561 N N . ALA A 1 201 ? -21.491 -6.780 -47.889 1.00 63.25 201 ALA A N 1
ATOM 1562 C CA . ALA A 1 201 ? -22.810 -6.211 -47.596 1.00 63.25 201 ALA A CA 1
ATOM 1563 C C . ALA A 1 201 ? -23.107 -6.174 -46.080 1.00 63.25 201 ALA A C 1
ATOM 1565 O O . ALA A 1 201 ? -22.603 -6.990 -45.311 1.00 63.25 201 ALA A O 1
ATOM 1566 N N . ARG A 1 202 ? -23.947 -5.226 -45.635 1.00 60.38 202 ARG A N 1
ATOM 1567 C CA . ARG A 1 202 ? -24.316 -5.056 -44.215 1.00 60.38 202 ARG A CA 1
ATOM 1568 C C . ARG A 1 202 ? -25.233 -6.195 -43.747 1.00 60.38 202 ARG A C 1
ATOM 1570 O O . ARG A 1 202 ? -26.299 -6.392 -44.327 1.00 60.38 202 ARG A O 1
ATOM 1577 N N . ILE A 1 203 ? -24.861 -6.889 -42.672 1.00 58.34 203 ILE A N 1
ATOM 1578 C CA . ILE A 1 203 ? -25.717 -7.883 -42.003 1.00 58.34 203 ILE A CA 1
ATOM 1579 C C . ILE A 1 203 ? -26.661 -7.140 -41.035 1.00 58.34 203 ILE A C 1
ATOM 1581 O O . ILE A 1 203 ? -26.235 -6.229 -40.326 1.00 58.34 203 ILE A O 1
ATOM 1585 N N . ALA A 1 204 ? -27.960 -7.461 -41.043 1.00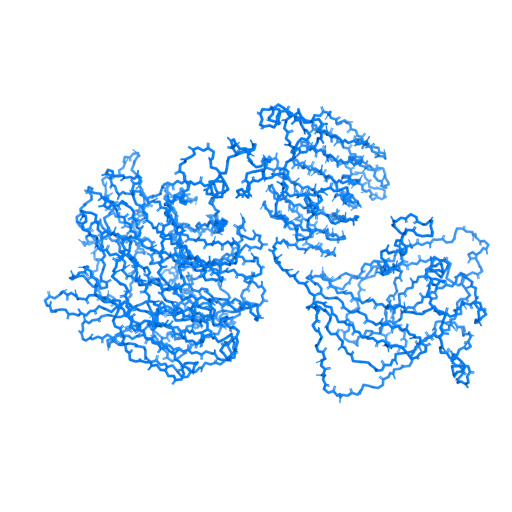 48.62 204 ALA A N 1
ATOM 1586 C CA . ALA A 1 204 ? -28.950 -6.826 -40.167 1.00 48.62 204 ALA A CA 1
ATOM 1587 C C . ALA A 1 204 ? -28.760 -7.274 -38.704 1.00 48.62 204 ALA A C 1
ATOM 1589 O O . ALA A 1 204 ? -28.668 -8.471 -38.448 1.00 48.62 204 ALA A O 1
ATOM 1590 N N . SER A 1 205 ? -28.726 -6.337 -37.746 1.00 43.78 205 SER A N 1
ATOM 1591 C CA . SER A 1 205 ? -28.548 -6.667 -36.324 1.00 43.78 205 SER A CA 1
ATOM 1592 C C . SER A 1 205 ? -29.769 -7.402 -35.763 1.00 43.78 205 SER A C 1
ATOM 1594 O O . SER A 1 205 ? -30.886 -6.880 -35.825 1.00 43.78 205 SER A O 1
ATOM 1596 N N . LEU A 1 206 ? -29.561 -8.575 -35.166 1.00 41.56 206 LEU A N 1
ATOM 1597 C CA . LEU A 1 206 ? -30.555 -9.246 -34.332 1.00 41.56 206 LEU A CA 1
ATOM 1598 C C . LEU A 1 206 ? -30.302 -8.879 -32.867 1.00 41.56 206 LEU A C 1
ATOM 1600 O O . LEU A 1 206 ? -29.268 -9.218 -32.306 1.00 41.56 206 LEU A O 1
ATOM 1604 N N . ASP A 1 207 ? -31.264 -8.192 -32.258 1.00 37.41 207 ASP A N 1
ATOM 1605 C CA . ASP A 1 207 ? -31.273 -7.881 -30.829 1.00 37.41 207 ASP A CA 1
ATOM 1606 C C . ASP A 1 207 ? -31.668 -9.151 -30.051 1.00 37.41 207 ASP A C 1
ATOM 1608 O O . ASP A 1 207 ? -32.843 -9.529 -29.988 1.00 37.41 207 ASP A O 1
ATOM 1612 N N . ARG A 1 208 ? -30.676 -9.891 -29.542 1.00 38.72 208 ARG A N 1
ATOM 1613 C CA . ARG A 1 208 ? -30.875 -10.986 -28.580 1.00 38.72 208 ARG A CA 1
ATOM 1614 C C . ARG A 1 208 ? -29.852 -10.858 -27.458 1.00 38.72 208 ARG A C 1
ATOM 1616 O O . ARG A 1 208 ? -28.675 -10.628 -27.711 1.00 38.72 208 ARG A O 1
ATOM 1623 N N . GLY A 1 209 ? -30.337 -11.001 -26.224 1.00 39.75 209 GLY A N 1
ATOM 1624 C CA . GLY A 1 209 ? -29.563 -10.829 -24.996 1.00 39.75 209 GLY A CA 1
ATOM 1625 C C . GLY A 1 209 ? -28.269 -11.645 -24.962 1.00 39.75 209 GLY A C 1
ATOM 1626 O O . GLY A 1 209 ? -28.202 -12.759 -25.478 1.00 39.75 209 GLY A O 1
ATOM 1627 N N . HIS A 1 210 ? -27.245 -11.053 -24.351 1.00 41.22 210 HIS A N 1
ATOM 1628 C CA . HIS A 1 210 ? -25.895 -11.599 -24.274 1.00 41.22 210 HIS A CA 1
ATOM 1629 C C . HIS A 1 210 ? -25.824 -12.728 -23.232 1.00 41.22 210 HIS A C 1
ATOM 1631 O O . HIS A 1 210 ? -25.978 -12.476 -22.037 1.00 41.22 210 HIS A O 1
ATOM 1637 N N . GLU A 1 211 ? -25.559 -13.959 -23.666 1.00 40.84 211 GLU A N 1
ATOM 1638 C CA . GLU A 1 211 ? -25.224 -15.084 -22.784 1.00 40.84 211 GLU A CA 1
ATOM 1639 C C . GLU A 1 211 ? -23.738 -15.439 -22.955 1.00 40.84 211 GLU A C 1
ATOM 1641 O O . GLU A 1 211 ? -23.286 -15.739 -24.059 1.00 40.84 211 GLU A O 1
ATOM 1646 N N . PHE A 1 212 ? -22.976 -15.390 -21.857 1.00 38.16 212 PHE A N 1
ATOM 1647 C CA . PHE A 1 212 ? -21.560 -15.771 -21.792 1.00 38.16 212 PHE A CA 1
ATOM 1648 C C . PHE A 1 212 ? -21.423 -17.135 -21.103 1.00 38.16 212 PHE A C 1
ATOM 1650 O O . PHE A 1 212 ? -21.952 -17.333 -20.008 1.00 38.16 212 PHE A O 1
ATOM 1657 N N . ALA A 1 213 ? -20.677 -18.067 -21.700 1.00 34.50 213 ALA A N 1
ATOM 1658 C CA . ALA A 1 213 ? -20.345 -19.349 -21.076 1.00 34.50 213 ALA A CA 1
ATOM 1659 C C . ALA A 1 213 ? -18.925 -19.310 -20.479 1.00 34.50 213 ALA A C 1
ATOM 1661 O O . ALA A 1 213 ? -17.958 -19.021 -21.181 1.00 34.50 213 ALA A O 1
ATOM 1662 N N . ARG A 1 214 ? -18.795 -19.613 -19.178 1.00 32.56 214 ARG A N 1
ATOM 1663 C CA . ARG A 1 214 ? -17.526 -19.637 -18.423 1.00 32.56 214 ARG A CA 1
ATOM 1664 C C . ARG A 1 214 ? -16.937 -21.054 -18.396 1.00 32.56 214 ARG A C 1
ATOM 1666 O O . ARG A 1 214 ? -17.634 -21.996 -18.022 1.00 32.56 214 ARG A O 1
ATOM 1673 N N . ARG A 1 215 ? -15.652 -21.206 -18.738 1.00 31.70 215 ARG A N 1
ATOM 1674 C CA . ARG A 1 215 ? -14.868 -22.448 -18.583 1.00 31.70 215 ARG A CA 1
ATOM 1675 C C . ARG A 1 215 ? -13.632 -22.157 -17.728 1.00 31.70 215 ARG A C 1
ATOM 1677 O O . ARG A 1 215 ? -12.952 -21.168 -17.961 1.00 31.70 215 ARG A O 1
ATOM 1684 N N . GLU A 1 216 ? -13.355 -23.007 -16.745 1.00 28.47 216 GLU A N 1
ATOM 1685 C CA . GLU A 1 216 ? -12.216 -22.853 -15.826 1.00 28.47 216 GLU A CA 1
ATOM 1686 C C . GLU A 1 216 ? -10.924 -23.453 -16.422 1.00 28.47 216 GLU A C 1
ATOM 1688 O O . GLU A 1 216 ? -10.960 -24.604 -16.877 1.00 28.47 216 GLU A O 1
ATOM 1693 N N . PRO A 1 217 ? -9.777 -22.747 -16.389 1.00 33.56 217 PRO A N 1
ATOM 1694 C CA . PRO A 1 217 ? -8.466 -23.341 -16.624 1.00 33.56 217 PRO A CA 1
ATOM 1695 C C . PRO A 1 217 ? -7.850 -23.891 -15.326 1.00 33.56 217 PRO A C 1
ATOM 1697 O O . PRO A 1 217 ? -7.894 -23.271 -14.264 1.00 33.56 217 PRO A O 1
ATOM 1700 N N . SER A 1 218 ? -7.220 -25.064 -15.416 1.00 30.34 218 SER A N 1
ATOM 1701 C CA . SER A 1 218 ? -6.447 -25.674 -14.334 1.00 30.34 218 SER A CA 1
ATOM 1702 C C . SER A 1 218 ? -4.968 -25.258 -14.382 1.00 30.34 218 SER A C 1
ATOM 1704 O O . SER A 1 218 ? -4.227 -25.801 -15.194 1.00 30.34 218 SER A O 1
ATOM 1706 N N . GLN A 1 219 ? -4.564 -24.355 -13.477 1.00 30.25 219 GLN A N 1
ATOM 1707 C CA . GLN A 1 219 ? -3.342 -24.335 -12.632 1.00 30.25 219 GLN A CA 1
ATOM 1708 C C . GLN A 1 219 ? -2.782 -22.911 -12.357 1.00 30.25 219 GLN A C 1
ATOM 1710 O O . GLN A 1 219 ? -2.283 -22.247 -13.250 1.00 30.25 219 GLN A O 1
ATOM 1715 N N . ARG A 1 220 ? -2.843 -22.545 -11.057 1.00 24.23 220 ARG A N 1
ATOM 1716 C CA . ARG A 1 220 ? -1.966 -21.720 -10.172 1.00 24.23 220 ARG A CA 1
ATOM 1717 C C . ARG A 1 220 ? -1.512 -20.278 -10.547 1.00 24.23 220 ARG A C 1
ATOM 1719 O O . ARG A 1 220 ? -0.565 -20.119 -11.296 1.00 24.23 220 ARG A O 1
ATOM 1726 N N . GLY A 1 221 ? -2.015 -19.296 -9.766 1.00 25.91 221 GLY A N 1
ATOM 1727 C CA . GLY A 1 221 ? -1.234 -18.245 -9.052 1.00 25.91 221 GLY A CA 1
ATOM 1728 C C . GLY A 1 221 ? -1.085 -16.833 -9.664 1.00 25.91 221 GLY A C 1
ATOM 1729 O O . GLY A 1 221 ? -0.734 -16.712 -10.821 1.00 25.91 221 GLY A O 1
ATOM 1730 N N . PHE A 1 222 ? -1.298 -15.775 -8.860 1.00 25.00 222 PHE A N 1
ATOM 1731 C CA . PHE A 1 222 ? -1.432 -14.329 -9.183 1.00 25.00 222 PHE A CA 1
ATOM 1732 C C . PHE A 1 222 ? -0.424 -13.473 -8.372 1.00 25.00 222 PHE A C 1
ATOM 1734 O O . PHE A 1 222 ? -0.018 -13.943 -7.314 1.00 25.00 222 PHE A O 1
ATOM 1741 N N . VAL A 1 223 ? -0.063 -12.249 -8.817 1.00 25.94 223 VAL A N 1
ATOM 1742 C CA . VAL A 1 223 ? -0.020 -10.965 -8.045 1.00 25.94 223 VAL A CA 1
ATOM 1743 C C . VAL A 1 223 ? 0.662 -9.818 -8.830 1.00 25.94 223 VAL A C 1
ATOM 1745 O O . VAL A 1 223 ? 1.529 -10.018 -9.681 1.00 25.94 223 VAL A O 1
ATOM 1748 N N . LEU A 1 224 ? 0.149 -8.631 -8.504 1.00 23.53 224 LEU A N 1
ATOM 1749 C CA . LEU A 1 224 ? 0.329 -7.243 -8.923 1.00 23.53 224 LEU A CA 1
ATOM 1750 C C . LEU A 1 224 ? 1.586 -6.527 -8.391 1.00 23.53 224 LEU A C 1
ATOM 1752 O O . LEU A 1 224 ? 1.910 -6.690 -7.222 1.00 23.53 224 LEU A O 1
ATOM 1756 N N . ASP A 1 225 ? 2.184 -5.667 -9.223 1.00 33.00 225 ASP A N 1
ATOM 1757 C CA . ASP A 1 225 ? 2.387 -4.214 -9.009 1.00 33.00 225 ASP A CA 1
ATOM 1758 C C . ASP A 1 225 ? 3.613 -3.723 -9.805 1.00 33.00 225 ASP A C 1
ATOM 1760 O O . ASP A 1 225 ? 4.764 -4.024 -9.498 1.00 33.00 225 ASP A O 1
ATOM 1764 N N . TYR A 1 226 ? 3.314 -3.074 -10.926 1.00 39.03 226 TYR A N 1
ATOM 1765 C CA . TYR A 1 226 ? 4.185 -2.287 -11.793 1.00 39.03 226 TYR A CA 1
ATOM 1766 C C . TYR A 1 226 ? 3.255 -1.602 -12.794 1.00 39.03 226 TYR A C 1
ATOM 1768 O O . TYR A 1 226 ? 2.274 -2.194 -13.264 1.00 39.03 226 TYR A O 1
ATOM 1776 N N . VAL A 1 227 ? 3.553 -0.367 -13.189 1.00 37.59 227 VAL A N 1
ATOM 1777 C CA . VAL A 1 227 ? 2.719 0.298 -14.194 1.00 37.59 227 VAL A CA 1
ATOM 1778 C C . VAL A 1 227 ? 3.110 -0.225 -15.575 1.00 37.59 227 VAL A C 1
ATOM 1780 O O . VAL A 1 227 ? 4.150 0.145 -16.126 1.00 37.59 227 VAL A O 1
ATOM 1783 N N . THR A 1 228 ? 2.275 -1.098 -16.144 1.00 43.41 228 THR A N 1
ATOM 1784 C CA . THR A 1 228 ? 2.436 -1.549 -17.536 1.00 43.41 228 THR A CA 1
ATOM 1785 C C . THR A 1 228 ? 2.158 -0.381 -18.477 1.00 43.41 228 THR A C 1
ATOM 1787 O O . THR A 1 228 ? 1.129 0.286 -18.353 1.00 43.41 228 THR A O 1
ATOM 1790 N N . LYS A 1 229 ? 3.073 -0.116 -19.410 1.00 44.38 229 LYS A N 1
ATOM 1791 C CA . LYS A 1 229 ? 2.955 0.930 -20.429 1.00 44.38 229 LYS A CA 1
ATOM 1792 C C . LYS A 1 229 ? 3.108 0.336 -21.827 1.00 44.38 229 LYS A C 1
ATOM 1794 O O . LYS A 1 229 ? 4.138 -0.249 -22.160 1.00 44.38 229 LYS A O 1
ATOM 1799 N N . THR A 1 230 ? 2.091 0.545 -22.652 1.00 43.34 230 THR A N 1
ATOM 1800 C CA . THR A 1 230 ? 2.065 0.237 -24.087 1.00 43.34 230 THR A CA 1
ATOM 1801 C C . THR A 1 230 ? 1.410 1.395 -24.841 1.00 43.34 230 THR A C 1
ATOM 1803 O O . THR A 1 230 ? 0.651 2.174 -24.265 1.00 43.34 230 THR A O 1
ATOM 1806 N N . GLY A 1 231 ? 1.739 1.571 -26.122 1.00 63.34 231 GLY A N 1
ATOM 1807 C CA . GLY A 1 231 ? 1.160 2.635 -26.949 1.00 63.34 231 GLY A CA 1
ATOM 1808 C C . GLY A 1 231 ? 1.906 3.962 -26.799 1.00 63.34 231 GLY A C 1
ATOM 1809 O O . GLY A 1 231 ? 3.090 4.040 -27.125 1.00 63.34 231 GLY A O 1
ATOM 1810 N N . GLY A 1 232 ? 1.239 5.023 -26.339 1.00 63.12 232 GLY A N 1
ATOM 1811 C CA . GLY A 1 232 ? 1.905 6.308 -26.131 1.00 63.12 232 GLY A CA 1
ATOM 1812 C C . GLY A 1 232 ? 1.172 7.289 -25.222 1.00 63.12 232 GLY A C 1
ATOM 1813 O O . GLY A 1 232 ? 0.013 7.088 -24.877 1.00 63.12 232 GLY A O 1
ATOM 1814 N N . ALA A 1 233 ? 1.876 8.344 -24.818 1.00 56.84 233 ALA A N 1
ATOM 1815 C CA . ALA A 1 233 ? 1.401 9.375 -23.905 1.00 56.84 233 ALA A CA 1
ATOM 1816 C C . ALA A 1 233 ? 1.956 10.765 -24.272 1.00 56.84 233 ALA A C 1
ATOM 1818 O O . ALA A 1 233 ? 2.973 10.891 -24.963 1.00 56.84 233 ALA A O 1
ATOM 1819 N N . THR A 1 234 ? 1.298 11.813 -23.775 1.00 65.00 234 THR A N 1
ATOM 1820 C CA . THR A 1 234 ? 1.737 13.210 -23.911 1.00 65.00 234 THR A CA 1
ATOM 1821 C C . THR A 1 234 ? 2.139 13.751 -22.542 1.00 65.00 234 THR A C 1
ATOM 1823 O O . THR A 1 234 ? 1.422 13.518 -21.573 1.00 65.00 234 THR A O 1
ATOM 1826 N N . ASP A 1 235 ? 3.283 14.435 -22.456 1.00 64.62 235 ASP A N 1
ATOM 1827 C CA . ASP A 1 235 ? 3.823 15.051 -21.233 1.00 64.62 235 ASP A CA 1
ATOM 1828 C C . ASP A 1 235 ? 3.914 14.080 -20.039 1.00 64.62 235 ASP A C 1
ATOM 1830 O O . ASP A 1 235 ? 3.714 14.442 -18.879 1.00 64.62 235 ASP A O 1
ATOM 1834 N N . PHE A 1 236 ? 4.215 12.811 -20.331 1.00 69.75 236 PHE A N 1
ATOM 1835 C CA . PHE A 1 236 ? 4.301 11.765 -19.320 1.00 69.75 236 PHE A CA 1
ATOM 1836 C C . PHE A 1 236 ? 5.579 11.898 -18.489 1.00 69.75 236 PHE A C 1
ATOM 1838 O O . PHE A 1 236 ? 6.686 11.908 -19.029 1.00 69.75 236 PHE A O 1
ATOM 1845 N N . ASN A 1 237 ? 5.415 11.927 -17.168 1.00 74.88 237 ASN A N 1
ATOM 1846 C CA . ASN A 1 237 ? 6.516 12.001 -16.217 1.00 74.88 237 ASN A CA 1
ATOM 1847 C C . ASN A 1 237 ? 6.766 10.639 -15.578 1.00 74.88 237 ASN A C 1
ATOM 1849 O O . ASN A 1 237 ? 5.884 10.073 -14.933 1.00 74.88 237 ASN A O 1
ATOM 1853 N N . PHE A 1 238 ? 7.995 10.149 -15.707 1.00 76.12 238 PHE A N 1
ATOM 1854 C CA . PHE A 1 238 ? 8.469 8.997 -14.955 1.00 76.12 238 PHE A CA 1
ATOM 1855 C C . PHE A 1 238 ? 8.821 9.484 -13.551 1.00 76.12 238 PHE A C 1
ATOM 1857 O O . PHE A 1 238 ? 9.888 10.053 -13.347 1.00 76.12 238 PHE A O 1
ATOM 1864 N N . VAL A 1 239 ? 7.915 9.328 -12.586 1.00 58.09 239 VAL A N 1
ATOM 1865 C CA . VAL A 1 239 ? 8.130 9.795 -11.209 1.00 58.09 239 VAL A CA 1
ATOM 1866 C C . VAL A 1 239 ? 9.367 9.155 -10.576 1.00 58.09 239 VAL A C 1
ATOM 1868 O O . VAL A 1 239 ? 9.717 8.012 -10.882 1.00 58.09 239 VAL A O 1
ATOM 1871 N N . SER A 1 240 ? 10.025 9.900 -9.684 1.00 61.25 240 SER A N 1
ATOM 1872 C CA . SER A 1 240 ? 11.207 9.433 -8.953 1.00 61.25 240 SER A CA 1
ATOM 1873 C C . SER A 1 240 ? 10.925 8.099 -8.267 1.00 61.25 240 SER A C 1
ATOM 1875 O O . SER A 1 240 ? 9.852 7.924 -7.702 1.00 61.25 240 SER A O 1
ATOM 1877 N N . LYS A 1 241 ? 11.878 7.164 -8.322 1.00 57.94 241 LYS A N 1
ATOM 1878 C CA . LYS A 1 241 ? 11.797 5.809 -7.739 1.00 57.94 241 LYS A CA 1
ATOM 1879 C C . LYS A 1 241 ? 10.615 4.933 -8.202 1.00 57.94 241 LYS A C 1
ATOM 1881 O O . LYS A 1 241 ? 10.441 3.845 -7.663 1.00 57.94 241 LYS A O 1
ATOM 1886 N N . GLY A 1 242 ? 9.823 5.360 -9.188 1.00 56.22 242 GLY A N 1
ATOM 1887 C CA . GLY A 1 242 ? 8.753 4.539 -9.765 1.00 56.22 242 GLY A CA 1
ATOM 1888 C C . GLY A 1 242 ? 9.302 3.421 -10.657 1.00 56.22 242 GLY A C 1
ATOM 1889 O O . GLY A 1 242 ? 10.328 3.613 -11.316 1.00 56.22 242 GLY A O 1
ATOM 1890 N N . THR A 1 243 ? 8.606 2.279 -10.710 1.00 66.81 243 THR A N 1
ATOM 1891 C CA . THR A 1 243 ? 8.922 1.161 -11.619 1.00 66.81 243 THR A CA 1
ATOM 1892 C C . THR A 1 243 ? 7.887 1.061 -12.737 1.00 66.81 243 THR A C 1
ATOM 1894 O O . THR A 1 243 ? 6.683 1.001 -12.495 1.00 66.81 243 THR A O 1
ATOM 1897 N N . TYR A 1 244 ? 8.362 1.022 -13.978 1.00 71.75 244 TYR A N 1
ATOM 1898 C CA . TYR A 1 244 ? 7.548 0.974 -15.190 1.00 71.75 244 TYR A CA 1
ATOM 1899 C C . TYR A 1 244 ? 7.912 -0.257 -15.998 1.00 71.75 244 TYR A C 1
ATOM 1901 O O . TYR A 1 244 ? 9.091 -0.574 -16.125 1.00 71.75 244 TYR A O 1
ATOM 1909 N N . TYR A 1 245 ? 6.926 -0.912 -16.600 1.00 77.38 245 TYR A N 1
ATOM 1910 C CA . TYR A 1 245 ? 7.162 -2.037 -17.499 1.00 77.38 245 TYR A CA 1
ATOM 1911 C C . TYR A 1 245 ? 6.645 -1.725 -18.895 1.00 77.38 245 TYR A C 1
ATOM 1913 O O . TYR A 1 245 ? 5.449 -1.534 -19.099 1.00 77.38 245 TYR A O 1
ATOM 1921 N N . ILE A 1 246 ? 7.552 -1.692 -19.863 1.00 78.00 246 ILE A N 1
ATOM 1922 C CA . ILE A 1 246 ? 7.247 -1.544 -21.278 1.00 78.00 246 ILE A CA 1
ATOM 1923 C C . ILE A 1 246 ? 7.235 -2.943 -21.890 1.00 78.00 246 ILE A C 1
ATOM 1925 O O . ILE A 1 246 ? 8.284 -3.565 -22.085 1.00 78.00 246 ILE A O 1
ATOM 1929 N N . SER A 1 247 ? 6.039 -3.449 -22.188 1.00 76.62 247 SER A N 1
ATOM 1930 C CA . SER A 1 247 ? 5.870 -4.793 -22.752 1.00 76.62 247 SER A CA 1
ATOM 1931 C C . SER A 1 247 ? 6.063 -4.848 -24.273 1.00 76.62 247 SER A C 1
ATOM 1933 O O . SER A 1 247 ? 6.233 -5.925 -24.836 1.00 76.62 247 SER A O 1
ATOM 1935 N N . SER A 1 248 ? 6.052 -3.695 -24.949 1.00 77.62 248 SER A N 1
ATOM 1936 C CA . SER A 1 248 ? 6.306 -3.568 -26.390 1.00 77.62 248 SER A CA 1
ATOM 1937 C C . SER A 1 248 ? 6.883 -2.183 -26.729 1.00 77.62 248 SER A C 1
ATOM 1939 O O . SER A 1 248 ? 7.994 -1.870 -26.324 1.00 77.62 248 SER A O 1
ATOM 1941 N N . GLY A 1 249 ? 6.165 -1.320 -27.442 1.00 76.44 249 GLY A N 1
ATOM 1942 C CA . GLY A 1 249 ? 6.567 0.069 -27.668 1.00 76.44 249 GLY A CA 1
ATOM 1943 C C . GLY A 1 249 ? 5.825 1.018 -26.731 1.00 76.44 249 GLY A C 1
ATOM 1944 O O . GLY A 1 249 ? 4.606 0.903 -26.581 1.00 76.44 249 GLY A O 1
ATOM 1945 N N . PHE A 1 250 ? 6.537 1.982 -26.147 1.00 79.25 250 PHE A N 1
ATOM 1946 C CA . PHE A 1 250 ? 5.923 3.120 -25.464 1.00 79.25 250 PHE A CA 1
ATOM 1947 C C . PHE A 1 250 ? 6.495 4.437 -25.994 1.00 79.25 250 PHE A C 1
ATOM 1949 O O . PHE A 1 250 ? 7.696 4.689 -25.909 1.00 79.25 250 PHE A O 1
ATOM 1956 N N . GLY A 1 251 ? 5.632 5.262 -26.581 1.00 80.12 251 GLY A N 1
ATOM 1957 C CA . GLY A 1 251 ? 5.983 6.567 -27.129 1.00 80.12 251 GLY A CA 1
ATOM 1958 C C . GLY A 1 251 ? 5.586 7.709 -26.217 1.00 80.12 251 GLY A C 1
ATOM 1959 O O . GLY A 1 251 ? 4.415 7.828 -25.878 1.00 80.12 251 GLY A O 1
ATOM 1960 N N . VAL A 1 252 ? 6.510 8.601 -25.875 1.00 75.25 252 VAL A N 1
ATOM 1961 C CA . VAL A 1 252 ? 6.178 9.811 -25.114 1.00 75.25 252 VAL A CA 1
ATOM 1962 C C . VAL A 1 252 ? 6.468 11.047 -25.947 1.00 75.25 252 VAL A C 1
ATOM 1964 O O . VAL A 1 252 ? 7.573 11.213 -26.461 1.00 75.25 252 VAL A O 1
ATOM 1967 N N . SER A 1 253 ? 5.476 11.925 -26.076 1.00 78.19 253 SER A N 1
ATOM 1968 C CA . SER A 1 253 ? 5.606 13.197 -26.792 1.00 78.19 253 SER A CA 1
ATOM 1969 C C . SER A 1 253 ? 5.282 14.397 -25.906 1.00 78.19 253 SER A C 1
ATOM 1971 O O . SER A 1 253 ? 4.665 14.221 -24.863 1.00 78.19 253 SER A O 1
ATOM 1973 N N . GLY A 1 254 ? 5.705 15.607 -26.281 1.00 74.38 254 GLY A N 1
ATOM 1974 C CA . GLY A 1 254 ? 5.341 16.836 -25.555 1.00 74.38 254 GLY A CA 1
ATOM 1975 C C . GLY A 1 254 ? 6.516 17.728 -25.146 1.00 74.38 254 GLY A C 1
ATOM 1976 O O . GLY A 1 254 ? 7.626 17.599 -25.661 1.00 74.38 254 GLY A O 1
ATOM 1977 N N . TYR A 1 255 ? 6.264 18.678 -24.248 1.00 77.06 255 TYR A N 1
ATOM 1978 C CA . TYR A 1 255 ? 7.225 19.707 -23.829 1.00 77.06 255 TYR A CA 1
ATOM 1979 C C . TYR A 1 255 ? 7.690 19.574 -22.374 1.00 77.06 255 TYR A C 1
ATOM 1981 O O . TYR A 1 255 ? 8.650 20.243 -21.987 1.00 77.06 255 TYR A O 1
ATOM 1989 N N . SER A 1 256 ? 7.042 18.734 -21.565 1.00 76.31 256 SER A N 1
ATOM 1990 C CA . SER A 1 256 ? 7.342 18.599 -20.138 1.00 76.31 256 SER A CA 1
ATOM 1991 C C . SER A 1 256 ? 7.564 17.152 -19.707 1.00 76.31 256 SER A C 1
ATOM 1993 O O . SER A 1 256 ? 7.057 16.751 -18.668 1.00 76.31 256 SER A O 1
ATOM 1995 N N . ILE A 1 257 ? 8.318 16.370 -20.484 1.00 84.62 257 ILE A N 1
ATOM 1996 C CA . ILE A 1 257 ? 8.684 14.995 -20.118 1.00 84.62 257 ILE A CA 1
ATOM 1997 C C . ILE A 1 257 ? 9.797 15.051 -19.057 1.00 84.62 257 ILE A C 1
ATOM 1999 O O . ILE A 1 257 ? 10.879 15.598 -19.286 1.00 84.62 257 ILE A O 1
ATOM 2003 N N . ALA A 1 258 ? 9.572 14.477 -17.883 1.00 84.50 258 ALA A N 1
ATOM 2004 C CA . ALA A 1 258 ? 10.569 14.417 -16.819 1.00 84.50 258 ALA A CA 1
ATOM 2005 C C . ALA A 1 258 ? 10.836 12.976 -16.391 1.00 84.50 258 ALA A C 1
ATOM 2007 O O . ALA A 1 258 ? 9.911 12.219 -16.097 1.00 84.50 258 ALA A O 1
ATOM 2008 N N . PHE A 1 259 ? 12.118 12.620 -16.312 1.00 90.06 259 PHE A N 1
ATOM 2009 C CA . PHE A 1 259 ? 12.570 11.441 -15.589 1.00 90.06 259 PHE A CA 1
ATOM 2010 C C . PHE A 1 259 ? 12.973 11.853 -14.177 1.00 90.06 259 PHE A C 1
ATOM 2012 O O . PHE A 1 259 ? 13.848 12.699 -13.982 1.00 90.06 259 PHE A O 1
ATOM 2019 N N . GLY A 1 260 ? 12.312 11.264 -13.192 1.00 76.81 260 GLY A N 1
ATOM 2020 C CA . GLY A 1 260 ? 12.604 11.434 -11.783 1.00 76.81 260 GLY A CA 1
ATOM 2021 C C . GLY A 1 260 ? 13.821 10.622 -11.353 1.00 76.81 260 GLY A C 1
ATOM 2022 O O . GLY A 1 260 ? 14.199 9.626 -11.970 1.00 76.81 260 GLY A O 1
ATOM 2023 N N . GLU A 1 261 ? 14.438 11.057 -10.263 1.00 79.69 261 GLU A N 1
ATOM 2024 C CA . GLU A 1 261 ? 15.595 10.397 -9.664 1.00 79.69 261 GLU A CA 1
ATOM 2025 C C . GLU A 1 261 ? 15.272 8.941 -9.292 1.00 79.69 261 GLU A C 1
ATOM 2027 O O . GLU A 1 261 ? 14.262 8.667 -8.643 1.00 79.69 261 GLU A O 1
ATOM 2032 N N . GLY A 1 262 ? 16.119 7.996 -9.705 1.00 70.38 262 GLY A N 1
ATOM 2033 C CA . GLY A 1 262 ? 15.950 6.574 -9.398 1.00 70.38 262 GLY A CA 1
ATOM 2034 C C . GLY A 1 262 ? 14.768 5.879 -10.085 1.00 70.38 262 GLY A C 1
ATOM 2035 O O . GLY A 1 262 ? 14.432 4.770 -9.680 1.00 70.38 262 GLY A O 1
ATOM 2036 N N . ALA A 1 263 ? 14.112 6.496 -11.075 1.00 78.00 263 ALA A N 1
ATOM 2037 C CA . ALA A 1 263 ? 13.064 5.825 -11.849 1.00 78.00 263 ALA A CA 1
ATOM 2038 C C . ALA A 1 263 ? 13.620 4.587 -12.580 1.00 78.00 263 ALA A C 1
ATOM 2040 O O . ALA A 1 263 ? 14.727 4.634 -13.121 1.00 78.00 263 ALA A O 1
ATOM 2041 N N . VAL A 1 264 ? 12.848 3.497 -12.623 1.00 82.31 264 VAL A N 1
ATOM 2042 C CA . VAL A 1 264 ? 13.242 2.217 -13.231 1.00 82.31 264 VAL A CA 1
ATOM 2043 C C . VAL A 1 264 ? 12.282 1.853 -14.357 1.00 82.31 264 VAL A C 1
ATOM 2045 O O . VAL A 1 264 ? 11.086 1.699 -14.141 1.00 82.31 264 VAL A O 1
ATOM 2048 N N . ILE A 1 265 ? 12.805 1.692 -15.568 1.00 94.00 265 ILE A N 1
ATOM 2049 C CA . ILE A 1 265 ? 12.054 1.312 -16.759 1.00 94.00 265 ILE A CA 1
ATOM 2050 C C . ILE A 1 265 ? 12.515 -0.081 -17.184 1.00 94.00 265 ILE A C 1
ATOM 2052 O O . ILE A 1 265 ? 13.681 -0.292 -17.523 1.00 94.00 265 ILE A O 1
ATOM 2056 N N . LYS A 1 266 ? 11.589 -1.034 -17.150 1.00 86.12 266 LYS A N 1
ATOM 2057 C CA . LYS A 1 266 ? 11.806 -2.445 -17.452 1.00 86.12 266 LYS A CA 1
ATOM 2058 C C . LYS A 1 266 ? 11.224 -2.819 -18.807 1.00 86.12 266 LYS A C 1
ATOM 2060 O O . LYS A 1 266 ? 10.132 -2.377 -19.144 1.00 86.12 266 LYS A O 1
ATOM 2065 N N . TYR A 1 267 ? 11.926 -3.654 -19.565 1.00 91.31 267 TYR A N 1
ATOM 2066 C CA . TYR A 1 267 ? 11.586 -3.986 -20.949 1.00 91.31 267 TYR A CA 1
ATOM 2067 C C . TYR A 1 267 ? 11.287 -5.476 -21.120 1.00 91.31 267 TYR A C 1
ATOM 2069 O O . TYR A 1 267 ? 12.024 -6.332 -20.625 1.00 91.31 267 TYR A O 1
ATOM 2077 N N . ALA A 1 268 ? 10.224 -5.787 -21.862 1.00 84.12 268 ALA A N 1
ATOM 2078 C CA . ALA A 1 268 ? 10.060 -7.097 -22.486 1.00 84.12 268 ALA A CA 1
ATOM 2079 C C . ALA A 1 268 ? 10.993 -7.260 -23.696 1.00 84.12 268 ALA A C 1
ATOM 2081 O O . ALA A 1 268 ? 11.644 -6.309 -24.133 1.00 84.12 268 ALA A O 1
ATOM 2082 N N . ASN A 1 269 ? 11.047 -8.467 -24.258 1.00 89.69 269 ASN A N 1
ATOM 2083 C CA . ASN A 1 269 ? 11.871 -8.743 -25.431 1.00 89.69 269 ASN A CA 1
ATOM 2084 C C . ASN A 1 269 ? 11.475 -7.845 -26.617 1.00 89.69 269 ASN A C 1
ATOM 2086 O O . ASN A 1 269 ? 10.308 -7.774 -26.990 1.00 89.69 269 ASN A O 1
ATOM 2090 N N . ASN A 1 270 ? 12.468 -7.185 -27.212 1.00 87.44 270 ASN A N 1
ATOM 2091 C CA . ASN A 1 270 ? 12.351 -6.183 -28.275 1.00 87.44 270 ASN A CA 1
ATOM 2092 C C . ASN A 1 270 ? 11.514 -4.940 -27.932 1.00 87.44 270 ASN A C 1
ATOM 2094 O O . ASN A 1 270 ? 11.155 -4.183 -28.833 1.00 87.44 270 ASN A O 1
ATOM 2098 N N . ALA A 1 271 ? 11.227 -4.693 -26.655 1.00 83.81 271 ALA A N 1
ATOM 2099 C CA . ALA A 1 271 ? 10.511 -3.496 -26.249 1.00 83.81 271 ALA A CA 1
ATOM 2100 C C . ALA A 1 271 ? 11.388 -2.235 -26.350 1.00 83.81 271 ALA A C 1
ATOM 2102 O O . ALA A 1 271 ? 12.617 -2.311 -26.269 1.00 83.81 271 ALA A O 1
ATOM 2103 N N . TYR A 1 272 ? 10.764 -1.067 -26.500 1.00 87.88 272 TYR A N 1
ATOM 2104 C CA . TYR A 1 272 ? 11.471 0.209 -26.613 1.00 87.88 272 TYR A CA 1
ATOM 2105 C C . TYR A 1 272 ? 10.673 1.392 -26.065 1.00 87.88 272 TYR A C 1
ATOM 2107 O O . TYR A 1 272 ? 9.443 1.441 -26.141 1.00 87.88 272 TYR A O 1
ATOM 2115 N N . LEU A 1 273 ? 11.403 2.381 -25.545 1.00 90.44 273 LEU A N 1
ATOM 2116 C CA . LEU A 1 273 ? 10.876 3.695 -25.183 1.00 90.44 273 LEU A CA 1
ATOM 2117 C C . LEU A 1 273 ? 11.335 4.690 -26.237 1.00 90.44 273 LEU A C 1
ATOM 2119 O O . LEU A 1 273 ? 12.541 4.895 -26.378 1.00 90.44 273 LEU A O 1
ATOM 2123 N N . TYR A 1 274 ? 10.407 5.335 -26.941 1.00 89.06 274 TYR A N 1
ATOM 2124 C CA . TYR A 1 274 ? 10.765 6.442 -27.825 1.00 89.06 274 TYR A CA 1
ATOM 2125 C C . TYR A 1 274 ? 10.239 7.778 -27.306 1.00 89.06 274 TYR A C 1
ATOM 2127 O O . TYR A 1 274 ? 9.131 7.872 -26.780 1.00 89.06 274 TYR A O 1
ATOM 2135 N N . LEU A 1 275 ? 11.052 8.819 -27.464 1.00 89.38 275 LEU A N 1
ATOM 2136 C CA . LEU A 1 275 ? 10.771 10.178 -27.026 1.00 89.38 275 LEU A CA 1
ATOM 2137 C C . LEU A 1 275 ? 10.696 11.108 -28.235 1.00 89.38 275 LEU A C 1
ATOM 2139 O O . LEU A 1 275 ? 11.639 11.189 -29.023 1.00 89.38 275 LEU A O 1
ATOM 2143 N N . TYR A 1 276 ? 9.587 11.833 -28.343 1.00 84.00 276 TYR A N 1
ATOM 2144 C CA . TYR A 1 276 ? 9.322 12.847 -29.361 1.00 84.00 276 TYR A CA 1
ATOM 2145 C C . TYR A 1 276 ? 8.924 14.163 -28.677 1.00 84.00 276 TYR A C 1
ATOM 2147 O O . TYR A 1 276 ? 7.752 14.541 -28.631 1.00 84.00 276 TYR A O 1
ATOM 2155 N N . GLY A 1 277 ? 9.885 14.836 -28.045 1.00 82.19 277 GLY A N 1
ATOM 2156 C CA . GLY A 1 277 ? 9.571 15.989 -27.205 1.00 82.19 277 GLY A CA 1
ATOM 2157 C C . GLY A 1 277 ? 10.689 16.415 -26.265 1.00 82.19 277 GLY A C 1
ATOM 2158 O O . GLY A 1 277 ? 11.720 15.746 -26.174 1.00 82.19 277 GLY A O 1
ATOM 2159 N N . HIS A 1 278 ? 10.508 17.549 -25.589 1.00 84.81 278 HIS A N 1
ATOM 2160 C CA . HIS A 1 278 ? 11.473 18.022 -24.601 1.00 84.81 278 HIS A CA 1
ATOM 2161 C C . HIS A 1 278 ? 11.427 17.121 -23.374 1.00 84.81 278 HIS A C 1
ATOM 2163 O O . HIS A 1 278 ? 10.375 16.959 -22.754 1.00 84.81 278 HIS A O 1
ATOM 2169 N N . PHE A 1 279 ? 12.587 16.576 -23.015 1.00 92.25 279 PHE A N 1
ATOM 2170 C CA . PHE A 1 279 ? 12.741 15.733 -21.843 1.00 92.25 279 PHE A CA 1
ATOM 2171 C C . PHE A 1 279 ? 13.867 16.210 -20.931 1.00 92.25 279 PHE A C 1
ATOM 2173 O O . PHE A 1 279 ? 14.834 16.836 -21.371 1.00 92.25 279 PHE A O 1
ATOM 2180 N N . THR A 1 280 ? 13.744 15.890 -19.646 1.00 93.06 280 THR A N 1
ATOM 2181 C CA . THR A 1 280 ? 14.741 16.217 -18.623 1.00 93.06 280 THR A CA 1
ATOM 2182 C C . THR A 1 280 ? 15.118 14.993 -17.798 1.00 93.06 280 THR A C 1
ATOM 2184 O O . THR A 1 280 ? 14.276 14.155 -17.487 1.00 93.06 280 THR A O 1
ATOM 2187 N N . PHE A 1 281 ? 16.402 14.910 -17.446 1.00 95.88 281 PHE A N 1
ATOM 2188 C CA . PHE A 1 281 ? 16.974 13.896 -16.560 1.00 95.88 281 PHE A CA 1
ATOM 2189 C C . PHE A 1 281 ? 17.541 14.547 -15.286 1.00 95.88 281 PHE A C 1
ATOM 2191 O O . PHE A 1 281 ? 18.009 15.702 -15.342 1.00 95.88 281 PHE A O 1
ATOM 2198 N N . PRO A 1 282 ? 17.570 13.815 -14.154 1.00 89.31 282 PRO A N 1
ATOM 2199 C CA . PRO A 1 282 ? 18.128 14.316 -12.905 1.00 89.31 282 PRO A CA 1
ATOM 2200 C C . PRO A 1 282 ? 19.618 14.635 -13.081 1.00 89.31 282 PRO A C 1
ATOM 2202 O O . PRO A 1 282 ? 20.343 13.942 -13.788 1.00 89.31 282 PRO A O 1
ATOM 2205 N N . SER A 1 283 ? 20.095 15.717 -12.464 1.00 86.62 283 SER A N 1
ATOM 2206 C CA . SER A 1 283 ? 21.503 16.135 -12.573 1.00 86.62 283 SER A CA 1
ATOM 2207 C C . SER A 1 283 ? 22.448 15.402 -11.617 1.00 86.62 283 SER A C 1
ATOM 2209 O O . SER A 1 283 ? 23.662 15.507 -11.765 1.00 86.62 283 SER A O 1
ATOM 2211 N N . SER A 1 284 ? 21.900 14.721 -10.613 1.00 80.88 284 SER A N 1
ATOM 2212 C CA . SER A 1 284 ? 22.606 14.032 -9.529 1.00 80.88 284 SER A CA 1
ATOM 2213 C C . SER A 1 284 ? 21.647 13.058 -8.836 1.00 80.88 284 SER A C 1
ATOM 2215 O O . SER A 1 284 ? 20.464 13.036 -9.172 1.00 80.88 284 SER A O 1
ATOM 2217 N N . GLY A 1 285 ? 22.138 12.305 -7.850 1.00 79.38 285 GLY A N 1
ATOM 2218 C CA . GLY A 1 285 ? 21.324 11.341 -7.105 1.00 79.38 285 GLY A CA 1
ATOM 2219 C C . GLY A 1 285 ? 21.243 9.983 -7.799 1.00 79.38 285 GLY A C 1
ATOM 2220 O O . GLY A 1 285 ? 22.064 9.689 -8.673 1.00 79.38 285 GLY A O 1
ATOM 2221 N N . SER A 1 286 ? 20.276 9.147 -7.418 1.00 77.94 286 SER A N 1
ATOM 2222 C CA . SER A 1 286 ? 20.105 7.818 -8.021 1.00 77.94 286 SER A CA 1
ATOM 2223 C C . SER A 1 286 ? 19.833 7.922 -9.531 1.00 77.94 286 SER A C 1
ATOM 2225 O O . SER A 1 286 ? 18.959 8.692 -9.947 1.00 77.94 286 SER A O 1
ATOM 2227 N N . PRO A 1 287 ? 20.562 7.166 -10.374 1.00 90.25 287 PRO A N 1
ATOM 2228 C CA . PRO A 1 287 ? 20.391 7.251 -11.815 1.00 90.25 287 PRO A CA 1
ATOM 2229 C C . PRO A 1 287 ? 19.036 6.694 -12.258 1.00 90.25 287 PRO A C 1
ATOM 2231 O O . PRO A 1 287 ? 18.466 5.824 -11.601 1.00 90.25 287 PRO A O 1
ATOM 2234 N N . VAL A 1 288 ? 18.552 7.157 -13.408 1.00 94.06 288 VAL A N 1
ATOM 2235 C CA . VAL A 1 288 ? 17.411 6.541 -14.103 1.00 94.06 288 VAL A CA 1
ATOM 2236 C C . VAL A 1 288 ? 17.874 5.213 -14.695 1.00 94.06 288 VAL A C 1
ATOM 2238 O O . VAL A 1 288 ? 18.847 5.191 -15.452 1.00 94.06 288 VAL A O 1
ATOM 2241 N N . VAL A 1 289 ? 17.213 4.109 -14.352 1.00 94.75 289 VAL A N 1
ATOM 2242 C CA . VAL A 1 289 ? 17.620 2.756 -14.749 1.00 94.75 289 VAL A CA 1
ATOM 2243 C C . VAL A 1 289 ? 16.740 2.243 -15.883 1.00 94.75 289 VAL A C 1
ATOM 2245 O O . VAL A 1 289 ? 15.521 2.241 -15.772 1.00 94.75 289 VAL A O 1
ATOM 2248 N N . PHE A 1 290 ? 17.361 1.750 -16.949 1.00 97.94 290 PHE A N 1
ATOM 2249 C CA . PHE A 1 290 ? 16.701 1.080 -18.070 1.00 97.94 290 PHE A CA 1
ATOM 2250 C C . PHE A 1 290 ? 17.184 -0.367 -18.116 1.00 97.94 290 PHE A C 1
ATOM 2252 O O . PHE A 1 290 ? 18.392 -0.577 -18.196 1.00 97.94 290 PHE A O 1
ATOM 2259 N N . THR A 1 291 ? 16.296 -1.360 -18.016 1.00 95.69 291 THR A N 1
ATOM 2260 C CA . THR A 1 291 ? 16.730 -2.755 -17.830 1.00 95.69 291 THR A CA 1
ATOM 2261 C C . THR A 1 291 ? 15.719 -3.819 -18.275 1.00 95.69 291 THR A C 1
ATOM 2263 O O . THR A 1 291 ? 14.582 -3.518 -18.607 1.00 95.69 291 THR A O 1
ATOM 2266 N N . SER A 1 292 ? 16.104 -5.092 -18.295 1.00 93.50 292 SER A N 1
ATOM 2267 C CA . SER A 1 292 ? 15.190 -6.209 -18.565 1.00 93.50 292 SER A CA 1
ATOM 2268 C C . SER A 1 292 ? 14.078 -6.317 -17.512 1.00 93.50 292 SER A C 1
ATOM 2270 O O . SER A 1 292 ? 14.293 -6.019 -16.338 1.00 93.50 292 SER A O 1
ATOM 2272 N N . LYS A 1 293 ? 12.898 -6.825 -17.895 1.00 85.19 293 LYS A N 1
ATOM 2273 C CA . LYS A 1 293 ? 11.868 -7.258 -16.930 1.00 85.19 293 LYS A CA 1
ATOM 2274 C C . LYS A 1 293 ? 12.384 -8.294 -15.931 1.00 85.19 293 LYS A C 1
ATOM 2276 O O . LYS A 1 293 ? 11.899 -8.345 -14.807 1.00 85.19 293 LYS A O 1
ATOM 2281 N N . ASP A 1 294 ? 13.361 -9.086 -16.365 1.00 84.56 294 ASP A N 1
ATOM 2282 C CA . ASP A 1 294 ? 13.951 -10.187 -15.610 1.00 84.56 294 ASP A CA 1
ATOM 2283 C C . ASP A 1 294 ? 15.085 -9.723 -14.674 1.00 84.56 294 ASP A C 1
ATOM 2285 O O . ASP A 1 294 ? 15.674 -10.528 -13.962 1.00 84.56 294 ASP A O 1
ATOM 2289 N N . GLU A 1 295 ? 15.404 -8.422 -14.672 1.00 84.31 295 GLU A N 1
ATOM 2290 C CA . GLU A 1 295 ? 16.383 -7.818 -13.769 1.00 84.31 295 GLU A CA 1
ATOM 2291 C C . GLU A 1 295 ? 15.710 -7.437 -12.446 1.00 84.31 295 GLU A C 1
ATOM 2293 O O . GLU A 1 295 ? 15.006 -6.428 -12.377 1.00 84.31 295 GLU A O 1
ATOM 2298 N N . ASN A 1 296 ? 15.925 -8.222 -11.390 1.00 79.62 296 ASN A N 1
ATOM 2299 C CA . ASN A 1 296 ? 15.297 -7.994 -10.083 1.00 79.62 296 ASN A CA 1
ATOM 2300 C C . ASN A 1 296 ? 16.118 -7.096 -9.139 1.00 79.62 296 ASN A C 1
ATOM 2302 O O . ASN A 1 296 ? 15.618 -6.743 -8.074 1.00 79.62 296 ASN A O 1
ATOM 2306 N N . LEU A 1 297 ? 17.330 -6.673 -9.524 1.00 76.62 297 LEU A N 1
ATOM 2307 C CA . LEU A 1 297 ? 18.178 -5.814 -8.684 1.00 76.62 297 LEU A CA 1
ATOM 2308 C C . LEU A 1 297 ? 17.666 -4.375 -8.561 1.00 76.62 297 LEU A C 1
ATOM 2310 O O . LEU A 1 297 ? 17.966 -3.675 -7.595 1.00 76.62 297 LEU A O 1
ATOM 2314 N N . TYR A 1 298 ? 16.912 -3.916 -9.559 1.00 75.62 298 TYR A N 1
ATOM 2315 C CA . TYR A 1 298 ? 16.471 -2.532 -9.674 1.00 75.62 298 TYR A CA 1
ATOM 2316 C C . TYR A 1 298 ? 14.953 -2.465 -9.786 1.00 75.62 298 TYR A C 1
ATOM 2318 O O . TYR A 1 298 ? 14.366 -3.158 -10.614 1.00 75.62 298 TYR A O 1
ATOM 2326 N N . GLY A 1 299 ? 14.327 -1.583 -9.006 1.00 69.06 299 GLY A N 1
ATOM 2327 C CA . GLY A 1 299 ? 12.876 -1.390 -9.013 1.00 69.06 299 GLY A CA 1
ATOM 2328 C C . GLY A 1 299 ? 12.102 -2.619 -8.533 1.00 69.06 299 GLY A C 1
ATOM 2329 O O . GLY A 1 299 ? 12.659 -3.548 -7.955 1.00 69.06 299 GLY A O 1
ATOM 2330 N N . GLU A 1 300 ? 10.801 -2.619 -8.781 1.00 61.88 300 GLU A N 1
ATOM 2331 C CA . GLU A 1 300 ? 9.902 -3.720 -8.429 1.00 61.88 300 GLU A CA 1
ATOM 2332 C C . GLU A 1 300 ? 10.091 -4.913 -9.376 1.00 61.88 300 GLU A C 1
ATOM 2334 O O . GLU A 1 300 ? 10.397 -4.757 -10.564 1.00 61.88 300 GLU A O 1
ATOM 2339 N N . VAL A 1 301 ? 9.951 -6.130 -8.851 1.00 63.94 301 VAL A N 1
ATOM 2340 C CA . VAL A 1 301 ? 10.056 -7.368 -9.637 1.00 63.94 301 VAL A CA 1
ATOM 2341 C C . VAL A 1 301 ? 8.843 -7.480 -10.561 1.00 63.94 301 VAL A C 1
ATOM 2343 O O . VAL A 1 301 ? 7.706 -7.473 -10.098 1.00 63.94 301 VAL A O 1
ATOM 2346 N N . ILE A 1 302 ? 9.072 -7.600 -11.874 1.00 58.44 302 ILE A N 1
ATOM 2347 C CA . ILE A 1 302 ? 7.976 -7.769 -12.838 1.00 58.44 302 ILE A CA 1
ATOM 2348 C C . ILE A 1 302 ? 7.445 -9.197 -12.733 1.00 58.44 302 ILE A C 1
ATOM 2350 O O . ILE A 1 302 ? 8.215 -10.154 -12.691 1.00 58.44 302 ILE A O 1
ATOM 2354 N N . SER A 1 303 ? 6.124 -9.356 -12.715 1.00 53.78 303 SER A N 1
ATOM 2355 C CA . SER A 1 303 ? 5.489 -10.679 -12.723 1.00 53.78 303 SER A CA 1
ATOM 2356 C C . SER A 1 303 ? 5.957 -11.503 -13.930 1.00 53.78 303 SER A C 1
ATOM 2358 O O . SER A 1 303 ? 6.060 -10.989 -15.045 1.00 53.78 303 SER A O 1
ATOM 2360 N N . GLY A 1 304 ? 6.289 -12.777 -13.706 1.00 62.81 304 GLY A N 1
ATOM 2361 C CA . GLY A 1 304 ? 6.927 -13.626 -14.717 1.00 62.81 304 GLY A CA 1
ATOM 2362 C C . GLY A 1 304 ? 8.398 -13.285 -14.988 1.00 62.81 304 GLY A C 1
ATOM 2363 O O . GLY A 1 304 ? 8.941 -13.728 -16.001 1.00 62.81 304 GLY A O 1
ATOM 2364 N N . SER A 1 305 ? 9.039 -12.479 -14.133 1.00 70.25 305 SER A N 1
ATOM 2365 C CA . SER A 1 305 ? 10.494 -12.328 -14.107 1.00 70.25 305 SER A CA 1
ATOM 2366 C C . SER A 1 305 ? 11.153 -13.675 -13.817 1.00 70.25 305 SER A C 1
ATOM 2368 O O . SER A 1 305 ? 10.761 -14.378 -12.886 1.00 70.25 305 SER A O 1
ATOM 2370 N N . THR A 1 306 ? 12.165 -14.030 -14.599 1.00 79.62 306 THR A N 1
ATOM 2371 C CA . THR A 1 306 ? 12.978 -15.232 -14.370 1.00 79.62 306 THR A CA 1
ATOM 2372 C C . THR A 1 306 ? 14.085 -15.007 -13.339 1.00 79.62 306 THR A C 1
ATOM 2374 O O . THR A 1 306 ? 14.757 -15.963 -12.962 1.00 79.62 306 THR A O 1
ATOM 2377 N N . GLY A 1 307 ? 14.332 -13.754 -12.930 1.00 73.94 307 GLY A N 1
ATOM 2378 C CA . GLY A 1 307 ? 15.536 -13.376 -12.180 1.00 73.94 307 GLY A CA 1
ATOM 2379 C C . GLY A 1 307 ? 16.838 -13.614 -12.956 1.00 73.94 307 GLY A C 1
ATOM 2380 O O . GLY A 1 307 ? 17.912 -13.585 -12.377 1.00 73.94 307 GLY A O 1
ATOM 2381 N N . SER A 1 308 ? 16.748 -13.902 -14.258 1.00 84.62 308 SER A N 1
ATOM 2382 C CA . SER A 1 308 ? 17.875 -14.183 -15.147 1.00 84.62 308 SER A CA 1
ATOM 2383 C C . SER A 1 308 ? 17.780 -13.252 -16.356 1.00 84.62 308 SER A C 1
ATOM 2385 O O . SER A 1 308 ? 17.190 -13.616 -17.379 1.00 84.62 308 SER A O 1
ATOM 2387 N N . PRO A 1 309 ? 18.284 -12.013 -16.237 1.00 88.81 309 PRO A N 1
ATOM 2388 C CA . PRO A 1 309 ? 18.103 -10.999 -17.261 1.00 88.81 309 PRO A CA 1
ATOM 2389 C C . PRO A 1 309 ? 18.817 -11.326 -18.576 1.00 88.81 309 PRO A C 1
ATOM 2391 O O . PRO A 1 309 ? 19.975 -11.727 -18.610 1.00 88.81 309 PRO A O 1
ATOM 2394 N N . ALA A 1 310 ? 18.110 -11.102 -19.685 1.00 91.06 310 ALA A N 1
ATOM 2395 C CA . ALA A 1 310 ? 18.650 -11.134 -21.041 1.00 91.06 310 ALA A CA 1
ATOM 2396 C C . ALA A 1 310 ? 18.534 -9.756 -21.709 1.00 91.06 310 ALA A C 1
ATOM 2398 O O . ALA A 1 310 ? 17.850 -8.866 -21.205 1.00 91.06 310 ALA A O 1
ATOM 2399 N N . HIS A 1 311 ? 19.184 -9.574 -22.863 1.00 94.69 311 HIS A N 1
ATOM 2400 C CA . HIS A 1 311 ? 19.112 -8.327 -23.629 1.00 94.69 311 HIS A CA 1
ATOM 2401 C C . HIS A 1 311 ? 17.708 -8.116 -24.216 1.00 94.69 311 HIS A C 1
ATOM 2403 O O . HIS A 1 311 ? 17.420 -8.587 -25.316 1.00 94.69 311 HIS A O 1
ATOM 2409 N N . MET A 1 312 ? 16.840 -7.415 -23.491 1.00 89.69 312 MET A N 1
ATOM 2410 C CA . MET A 1 312 ? 15.426 -7.285 -23.839 1.00 89.69 312 MET A CA 1
ATOM 2411 C C . MET A 1 312 ? 15.136 -6.031 -24.670 1.00 89.69 312 MET A C 1
ATOM 2413 O O . MET A 1 312 ? 14.432 -6.126 -25.669 1.00 89.69 312 MET A O 1
ATOM 2417 N N . ALA A 1 313 ? 15.704 -4.871 -24.332 1.00 93.69 313 ALA A N 1
ATOM 2418 C CA . ALA A 1 313 ? 15.326 -3.612 -24.982 1.00 93.69 313 ALA A CA 1
ATOM 2419 C C . ALA A 1 313 ? 15.976 -3.400 -26.365 1.00 93.69 313 ALA A C 1
ATOM 2421 O O . ALA A 1 313 ? 17.162 -3.699 -26.536 1.00 93.69 313 ALA A O 1
ATOM 2422 N N . ASN A 1 314 ? 15.247 -2.839 -27.340 1.00 94.69 314 ASN A N 1
ATOM 2423 C CA . ASN A 1 314 ? 15.767 -2.581 -28.691 1.00 94.69 314 ASN A CA 1
ATOM 2424 C C . ASN A 1 314 ? 15.113 -1.374 -29.411 1.00 94.69 314 ASN A C 1
ATOM 2426 O O . ASN A 1 314 ? 14.219 -1.568 -30.235 1.00 94.69 314 ASN A O 1
ATOM 2430 N N . PRO A 1 315 ? 15.575 -0.137 -29.160 1.00 95.62 315 PRO A N 1
ATOM 2431 C CA . PRO A 1 315 ? 16.534 0.257 -28.127 1.00 95.62 315 PRO A CA 1
ATOM 2432 C C . PRO A 1 315 ? 15.878 0.483 -26.758 1.00 95.62 315 PRO A C 1
ATOM 2434 O O . PRO A 1 315 ? 14.663 0.619 -26.656 1.00 95.62 315 PRO A O 1
ATOM 2437 N N . ALA A 1 316 ? 16.685 0.600 -25.700 1.00 96.19 316 ALA A N 1
ATOM 2438 C CA . ALA A 1 316 ? 16.199 1.057 -24.400 1.00 96.19 316 ALA A CA 1
ATOM 2439 C C . ALA A 1 316 ? 15.636 2.479 -24.499 1.00 96.19 316 ALA A C 1
ATOM 2441 O O . ALA A 1 316 ? 14.510 2.720 -24.072 1.00 96.19 316 ALA A O 1
ATOM 2442 N N . LEU A 1 317 ? 16.364 3.403 -25.128 1.00 96.31 317 LEU A N 1
ATOM 2443 C CA . LEU A 1 317 ? 15.903 4.771 -25.331 1.00 96.31 317 LEU A CA 1
ATOM 2444 C C . LEU A 1 317 ? 16.099 5.222 -26.777 1.00 96.31 317 LEU A C 1
ATOM 2446 O O . LEU A 1 317 ? 17.215 5.222 -27.291 1.00 96.31 317 LEU A O 1
ATOM 2450 N N . TRP A 1 318 ? 15.019 5.666 -27.408 1.00 94.38 318 TRP A N 1
ATOM 2451 C CA . TRP A 1 318 ? 15.015 6.167 -28.775 1.00 94.38 318 TRP A CA 1
ATOM 2452 C C . TRP A 1 318 ? 14.611 7.641 -28.809 1.00 94.38 318 TRP A C 1
ATOM 2454 O O . TRP A 1 318 ? 13.445 7.988 -28.649 1.00 94.38 318 TRP A O 1
ATOM 2464 N N . VAL A 1 319 ? 15.569 8.536 -29.029 1.00 92.00 319 VAL A N 1
ATOM 2465 C CA . VAL A 1 319 ? 15.286 9.955 -29.261 1.00 92.00 319 VAL A CA 1
ATOM 2466 C C . VAL A 1 319 ? 14.915 10.127 -30.728 1.00 92.00 319 VAL A C 1
ATOM 2468 O O . VAL A 1 319 ? 15.764 10.030 -31.615 1.00 92.00 319 VAL A O 1
ATOM 2471 N N . TYR A 1 320 ? 13.625 10.329 -30.976 1.00 85.81 320 TYR A N 1
ATOM 2472 C CA . TYR A 1 320 ? 13.025 10.185 -32.294 1.00 85.81 320 TYR A CA 1
ATOM 2473 C C . TYR A 1 320 ? 12.849 11.556 -32.956 1.00 85.81 320 TYR A C 1
ATOM 2475 O O . TYR A 1 320 ? 12.009 12.336 -32.521 1.00 85.81 320 TYR A O 1
ATOM 2483 N N . TYR A 1 321 ? 13.629 11.856 -34.002 1.00 80.88 321 TYR A N 1
ATOM 2484 C CA . TYR A 1 321 ? 13.437 13.001 -34.913 1.00 80.88 321 TYR A CA 1
ATOM 2485 C C . TYR A 1 321 ? 13.181 14.366 -34.241 1.00 80.88 321 TYR A C 1
ATOM 2487 O O . TYR A 1 321 ? 12.375 15.166 -34.717 1.00 80.88 321 TYR A O 1
ATOM 2495 N N . VAL A 1 322 ? 13.866 14.661 -33.137 1.00 77.81 322 VAL A N 1
ATOM 2496 C CA . VAL A 1 322 ? 13.743 15.964 -32.463 1.00 77.81 322 VAL A CA 1
ATOM 2497 C C . VAL A 1 322 ? 14.515 17.051 -33.222 1.00 77.81 322 VAL A C 1
ATOM 2499 O O . VAL A 1 322 ? 15.535 16.780 -33.859 1.00 77.81 322 VAL A O 1
ATOM 2502 N N . ASP A 1 323 ? 14.037 18.294 -33.160 1.00 81.81 323 ASP A N 1
ATOM 2503 C CA . ASP A 1 323 ? 14.628 19.455 -33.840 1.00 81.81 323 ASP A CA 1
ATOM 2504 C C . ASP A 1 323 ? 15.361 20.431 -32.897 1.00 81.81 323 ASP A C 1
ATOM 2506 O O . ASP A 1 323 ? 15.789 21.512 -33.306 1.00 81.81 323 ASP A O 1
ATOM 2510 N N . PHE A 1 324 ? 15.567 20.026 -31.643 1.00 86.88 324 PHE A N 1
ATOM 2511 C CA . PHE A 1 324 ? 16.259 20.777 -30.595 1.00 86.88 324 PHE A CA 1
ATOM 2512 C C . PHE A 1 324 ? 17.348 19.934 -29.915 1.00 86.88 324 PHE A C 1
ATOM 2514 O O . PHE A 1 324 ? 17.401 18.709 -30.030 1.00 86.88 324 PHE A O 1
ATOM 2521 N N . ASN A 1 325 ? 18.234 20.611 -29.181 1.00 91.62 325 ASN A N 1
ATOM 2522 C CA . ASN A 1 325 ? 19.294 19.966 -28.410 1.00 91.62 325 ASN A CA 1
ATOM 2523 C C . ASN A 1 325 ? 18.710 19.176 -27.237 1.00 91.62 325 ASN A C 1
ATOM 2525 O O . ASN A 1 325 ? 17.881 19.691 -26.487 1.00 91.62 325 ASN A O 1
ATOM 2529 N N . THR A 1 326 ? 19.216 17.968 -27.019 1.00 93.25 326 THR A N 1
ATOM 2530 C CA . THR A 1 326 ? 18.800 17.107 -25.906 1.00 93.25 326 THR A CA 1
ATOM 2531 C C . THR A 1 326 ? 19.989 16.706 -25.051 1.00 93.25 326 THR A C 1
ATOM 2533 O O . THR A 1 326 ? 21.112 16.604 -25.545 1.00 93.25 326 THR A O 1
ATOM 2536 N N . GLU A 1 327 ? 19.731 16.418 -23.779 1.00 95.12 327 GLU A N 1
ATOM 2537 C CA . GLU A 1 327 ? 20.733 15.917 -22.841 1.00 95.12 327 GLU A CA 1
ATOM 2538 C C . GLU A 1 327 ? 20.164 14.713 -22.085 1.00 95.12 327 GLU A C 1
ATOM 2540 O O . GLU A 1 327 ? 19.180 14.833 -21.355 1.00 95.12 327 GLU A O 1
ATOM 2545 N N . ILE A 1 328 ? 20.806 13.556 -22.244 1.00 97.00 328 ILE A N 1
ATOM 2546 C CA . ILE A 1 328 ? 20.620 12.398 -21.366 1.00 97.00 328 ILE A CA 1
ATOM 2547 C C . ILE A 1 328 ? 21.747 12.431 -20.340 1.00 97.00 328 ILE A C 1
ATOM 2549 O O . ILE A 1 328 ? 22.926 12.502 -20.700 1.00 97.00 328 ILE A O 1
ATOM 2553 N N . ARG A 1 329 ? 21.396 12.382 -19.057 1.00 96.62 329 ARG A N 1
ATOM 2554 C CA . ARG A 1 329 ? 22.372 12.388 -17.966 1.00 96.62 329 ARG A CA 1
ATOM 2555 C C . ARG A 1 329 ? 21.920 11.550 -16.785 1.00 96.62 329 ARG A C 1
ATOM 2557 O O . ARG A 1 329 ? 20.729 11.297 -16.657 1.00 96.62 329 ARG A O 1
ATOM 2564 N N . ASN A 1 330 ? 22.865 11.151 -15.934 1.00 95.38 330 ASN A N 1
ATOM 2565 C CA . ASN A 1 330 ? 22.593 10.336 -14.750 1.00 95.38 330 ASN A CA 1
ATOM 2566 C C . ASN A 1 330 ? 21.703 9.119 -15.071 1.00 95.38 330 ASN A C 1
ATOM 2568 O O . ASN A 1 330 ? 20.690 8.880 -14.415 1.00 95.38 330 ASN A O 1
ATOM 2572 N N . ALA A 1 331 ? 22.041 8.392 -16.138 1.00 97.12 331 ALA A N 1
ATOM 2573 C CA . ALA A 1 331 ? 21.308 7.218 -16.597 1.00 97.12 331 ALA A CA 1
ATOM 2574 C C . ALA A 1 331 ? 22.159 5.947 -16.457 1.00 97.12 331 ALA A C 1
ATOM 2576 O O . ALA A 1 331 ? 23.381 5.979 -16.614 1.00 97.12 331 ALA A O 1
ATOM 2577 N N . SER A 1 332 ? 21.503 4.821 -16.188 1.00 95.69 332 SER A N 1
ATOM 2578 C CA . SER A 1 332 ? 22.088 3.483 -16.148 1.00 95.69 332 SER A CA 1
ATOM 2579 C C . SER A 1 332 ? 21.331 2.591 -17.126 1.00 95.69 332 SER A C 1
ATOM 2581 O O . SER A 1 332 ? 20.189 2.212 -16.873 1.00 95.69 332 SER A O 1
ATOM 2583 N N . VAL A 1 333 ? 21.942 2.292 -18.271 1.00 97.75 333 VAL A N 1
ATOM 2584 C CA . VAL A 1 333 ? 21.343 1.441 -19.305 1.00 97.75 333 VAL A CA 1
ATOM 2585 C C . VAL A 1 333 ? 21.905 0.034 -19.183 1.00 97.75 333 VAL A C 1
ATOM 2587 O O . VAL A 1 333 ? 23.124 -0.154 -19.178 1.00 97.75 333 VAL A O 1
ATOM 2590 N N . ARG A 1 334 ? 21.011 -0.945 -19.061 1.00 94.62 334 ARG A N 1
ATOM 2591 C CA . ARG A 1 334 ? 21.330 -2.336 -18.760 1.00 94.62 334 ARG A CA 1
ATOM 2592 C C . ARG A 1 334 ? 20.554 -3.283 -19.659 1.00 94.62 334 ARG A C 1
ATOM 2594 O O . ARG A 1 334 ? 19.434 -2.969 -20.052 1.00 94.62 334 ARG A O 1
ATOM 2601 N N . TRP A 1 335 ? 21.128 -4.451 -19.945 1.00 95.19 335 TRP A N 1
ATOM 2602 C CA . TRP A 1 335 ? 20.429 -5.564 -20.601 1.00 95.19 335 TRP A CA 1
ATOM 2603 C C . TRP A 1 335 ? 19.666 -5.134 -21.863 1.00 95.19 335 TRP A C 1
ATOM 2605 O O . TRP A 1 335 ? 18.521 -5.526 -22.100 1.00 95.19 335 TRP A O 1
ATOM 2615 N N . ALA A 1 336 ? 20.307 -4.298 -22.678 1.00 96.38 336 ALA A N 1
ATOM 2616 C CA . ALA A 1 336 ? 19.736 -3.750 -23.900 1.00 96.38 336 ALA A CA 1
ATOM 2617 C C . ALA A 1 336 ? 20.504 -4.250 -25.129 1.00 96.38 336 ALA A C 1
ATOM 2619 O O . ALA A 1 336 ? 21.735 -4.333 -25.125 1.00 96.38 336 ALA A O 1
ATOM 2620 N N . LYS A 1 337 ? 19.788 -4.552 -26.214 1.00 97.75 337 LYS A N 1
ATOM 2621 C CA . LYS A 1 337 ? 20.400 -4.803 -27.529 1.00 97.75 337 LYS A CA 1
ATOM 2622 C C . LYS A 1 337 ? 20.999 -3.506 -28.073 1.00 97.75 337 LYS A C 1
ATOM 2624 O O . LYS A 1 337 ? 22.133 -3.458 -28.547 1.00 97.75 337 LYS A O 1
ATOM 2629 N N . GLN A 1 338 ? 20.266 -2.411 -27.908 1.00 97.19 338 GLN A N 1
ATOM 2630 C CA . GLN A 1 338 ? 20.733 -1.061 -28.197 1.00 97.19 338 GLN A CA 1
ATOM 2631 C C . GLN A 1 338 ? 20.382 -0.150 -27.025 1.00 97.19 338 GLN A C 1
ATOM 2633 O O . GLN A 1 338 ? 19.250 -0.162 -26.555 1.00 97.19 338 GLN A O 1
ATOM 2638 N N . GLY A 1 339 ? 21.345 0.622 -26.532 1.00 96.94 339 GLY A N 1
ATOM 2639 C CA . GLY A 1 339 ? 21.154 1.470 -25.368 1.00 96.94 339 GLY A CA 1
ATOM 2640 C C . GLY A 1 339 ? 20.404 2.753 -25.709 1.00 96.94 339 GLY A C 1
ATOM 2641 O O . GLY A 1 339 ? 19.208 2.859 -25.456 1.00 96.94 339 GLY A O 1
ATOM 2642 N N . VAL A 1 340 ? 21.099 3.728 -26.296 1.00 97.38 340 VAL A N 1
ATOM 2643 C CA . VAL A 1 340 ? 20.502 5.002 -26.730 1.00 97.38 340 VAL A CA 1
ATOM 2644 C C . VAL A 1 340 ? 20.628 5.144 -28.240 1.00 97.38 340 VAL A C 1
ATOM 2646 O O . VAL A 1 340 ? 21.736 5.075 -28.766 1.00 97.38 340 VAL A O 1
ATOM 2649 N N . VAL A 1 341 ? 19.518 5.399 -28.925 1.00 95.38 341 VAL A N 1
ATOM 2650 C CA . VAL A 1 341 ? 19.470 5.687 -30.364 1.00 95.38 341 VAL A CA 1
ATOM 2651 C C . VAL A 1 341 ? 18.999 7.121 -30.574 1.00 95.38 341 VAL A C 1
ATOM 2653 O O . VAL A 1 341 ? 17.985 7.529 -30.012 1.00 95.38 341 VAL A O 1
ATOM 2656 N N . TYR A 1 342 ? 19.724 7.873 -31.397 1.00 92.50 342 TYR A N 1
ATOM 2657 C CA . TYR A 1 342 ? 19.326 9.199 -31.864 1.00 92.50 342 TYR A CA 1
ATOM 2658 C C . TYR A 1 342 ? 18.946 9.149 -33.340 1.00 92.50 342 TYR A C 1
ATOM 2660 O O . TYR A 1 342 ? 19.749 8.689 -34.142 1.00 92.50 342 TYR A O 1
ATOM 2668 N N . ASP A 1 343 ? 17.786 9.690 -33.703 1.00 86.81 343 ASP A N 1
ATOM 2669 C CA . ASP A 1 343 ? 17.434 10.001 -35.091 1.00 86.81 343 ASP A CA 1
ATOM 2670 C C . ASP A 1 343 ? 17.290 11.510 -35.276 1.00 86.81 343 ASP A C 1
ATOM 2672 O O . ASP A 1 343 ? 16.805 12.215 -34.388 1.00 86.81 343 ASP A O 1
ATOM 2676 N N . GLN A 1 344 ? 17.675 12.008 -36.450 1.00 79.12 344 GLN A N 1
ATOM 2677 C CA . GLN A 1 344 ? 17.628 13.432 -36.766 1.00 79.12 344 GLN A CA 1
ATOM 2678 C C . GLN A 1 344 ? 16.624 13.750 -37.877 1.00 79.12 344 GLN A C 1
ATOM 2680 O O . GLN A 1 344 ? 16.507 13.028 -38.870 1.00 79.12 344 GLN A O 1
ATOM 2685 N N . ASN A 1 345 ? 15.919 14.878 -37.741 1.00 77.25 345 ASN A N 1
ATOM 2686 C CA . ASN A 1 345 ? 15.081 15.410 -38.815 1.00 77.25 345 ASN A CA 1
ATOM 2687 C C . ASN A 1 345 ? 15.926 15.863 -40.018 1.00 77.25 345 ASN A C 1
ATOM 2689 O O . ASN A 1 345 ? 16.900 16.600 -39.833 1.00 77.25 345 ASN A O 1
ATOM 2693 N N . PRO A 1 346 ? 15.558 15.482 -41.259 1.00 74.44 346 PRO A N 1
ATOM 2694 C CA . PRO A 1 346 ? 16.253 15.948 -42.453 1.00 74.44 346 PRO A CA 1
ATOM 2695 C C . PRO A 1 346 ? 16.342 17.481 -42.500 1.00 74.44 346 PRO A C 1
ATOM 2697 O O . PRO A 1 346 ? 15.331 18.172 -42.408 1.00 74.44 346 PRO A O 1
ATOM 2700 N N . GLY A 1 347 ? 17.552 18.020 -42.668 1.00 71.56 347 GLY A N 1
ATOM 2701 C CA . GLY A 1 347 ? 17.785 19.466 -42.794 1.00 71.56 347 GLY A CA 1
ATOM 2702 C C . GLY A 1 347 ? 17.859 20.248 -41.477 1.00 71.56 347 GLY A C 1
ATOM 2703 O O . GLY A 1 347 ? 18.062 21.460 -41.516 1.00 71.56 347 GLY A O 1
ATOM 2704 N N . VAL A 1 348 ? 17.741 19.582 -40.327 1.00 72.56 348 VAL A N 1
ATOM 2705 C CA . VAL A 1 348 ? 17.949 20.186 -39.003 1.00 72.56 348 VAL A CA 1
ATOM 2706 C C . VAL A 1 348 ? 19.361 19.870 -38.514 1.00 72.56 348 VAL A C 1
ATOM 2708 O O . VAL A 1 348 ? 19.843 18.771 -38.756 1.00 72.56 348 VAL A O 1
ATOM 2711 N N . SER A 1 349 ? 20.010 20.790 -37.792 1.00 73.81 349 SER A N 1
ATOM 2712 C CA . SER A 1 349 ? 21.293 20.565 -37.101 1.00 73.81 349 SER A CA 1
ATOM 2713 C C . SER A 1 349 ? 21.108 20.731 -35.590 1.00 73.81 349 SER A C 1
ATOM 2715 O O . SER A 1 349 ? 21.249 21.841 -35.078 1.00 73.81 349 SER A O 1
ATOM 2717 N N . ALA A 1 350 ? 20.780 19.644 -34.887 1.00 80.25 350 ALA A N 1
ATOM 2718 C CA . ALA A 1 350 ? 20.684 19.607 -33.428 1.00 80.25 350 ALA A CA 1
ATOM 2719 C C . ALA A 1 350 ? 21.934 18.945 -32.821 1.00 80.25 350 ALA A C 1
ATOM 2721 O O . ALA A 1 350 ? 22.513 18.028 -33.407 1.00 80.25 350 ALA A O 1
ATOM 2722 N N . SER A 1 351 ? 22.357 19.434 -31.654 1.00 86.25 351 SER A N 1
ATOM 2723 C CA . SER A 1 351 ? 23.495 18.902 -30.897 1.00 86.25 351 SER A CA 1
ATOM 2724 C C . SER A 1 351 ? 22.991 18.196 -29.645 1.00 86.25 351 SER A C 1
ATOM 2726 O O . SER A 1 351 ? 22.471 18.837 -28.731 1.00 86.25 351 SER A O 1
ATOM 2728 N N . HIS A 1 352 ? 23.179 16.884 -29.589 1.00 93.62 352 HIS A N 1
ATOM 2729 C CA . HIS A 1 352 ? 22.754 16.042 -28.477 1.00 93.62 352 HIS A CA 1
ATOM 2730 C C . HIS A 1 352 ? 23.929 15.714 -27.548 1.00 93.62 352 HIS A C 1
ATOM 2732 O O . HIS A 1 352 ? 25.095 15.680 -27.964 1.00 93.62 352 HIS A O 1
ATOM 2738 N N . SER A 1 353 ? 23.641 15.428 -26.281 1.00 95.44 353 SER A N 1
ATOM 2739 C CA . SER A 1 353 ? 24.632 14.939 -25.324 1.00 95.44 353 SER A CA 1
ATOM 2740 C C . SER A 1 353 ? 24.133 13.726 -24.542 1.00 95.44 353 SER A C 1
ATOM 2742 O O . SER A 1 353 ? 22.960 13.611 -24.184 1.00 95.44 353 SER A O 1
ATOM 2744 N N . VAL A 1 354 ? 25.058 12.807 -24.272 1.00 97.50 354 VAL A N 1
ATOM 2745 C CA . VAL A 1 354 ? 24.925 11.779 -23.239 1.00 97.50 354 VAL A CA 1
ATOM 2746 C C . VAL A 1 354 ? 26.075 12.002 -22.269 1.00 97.50 354 VAL A C 1
ATOM 2748 O O . VAL A 1 354 ? 27.239 12.042 -22.681 1.00 97.50 354 VAL A O 1
ATOM 2751 N N . ARG A 1 355 ? 25.777 12.180 -20.983 1.00 96.75 355 ARG A N 1
ATOM 2752 C CA . ARG A 1 355 ? 26.806 12.472 -19.980 1.00 96.75 355 ARG A CA 1
ATOM 2753 C C . ARG A 1 355 ? 26.557 11.813 -18.638 1.00 96.75 355 ARG A C 1
ATOM 2755 O O . ARG A 1 355 ? 25.426 11.459 -18.338 1.00 96.75 355 ARG A O 1
ATOM 2762 N N . ASP A 1 356 ? 27.597 11.669 -17.825 1.00 96.19 356 ASP A N 1
ATOM 2763 C CA . ASP A 1 356 ? 27.479 11.227 -16.427 1.00 96.19 356 ASP A CA 1
ATOM 2764 C C . ASP A 1 356 ? 26.615 9.954 -16.286 1.00 96.19 356 ASP A C 1
ATOM 2766 O O . ASP A 1 356 ? 25.723 9.883 -15.447 1.00 96.19 356 ASP A O 1
ATOM 2770 N N . SER A 1 357 ? 26.803 8.987 -17.190 1.00 97.00 357 SER A N 1
ATOM 2771 C CA . SER A 1 357 ? 25.920 7.820 -17.353 1.00 97.00 357 SER A CA 1
ATOM 2772 C C . SER A 1 357 ? 26.721 6.527 -17.494 1.00 97.00 357 SER A C 1
ATOM 2774 O O . SER A 1 357 ? 27.908 6.547 -17.837 1.00 97.00 357 SER A O 1
ATOM 2776 N N . LYS A 1 358 ? 26.077 5.390 -17.228 1.00 95.12 358 LYS A N 1
ATOM 2777 C CA . LYS A 1 358 ? 26.690 4.059 -17.272 1.00 95.12 358 LYS A CA 1
ATOM 2778 C C . LYS A 1 358 ? 25.927 3.133 -18.223 1.00 95.12 358 LYS A C 1
ATOM 2780 O O . LYS A 1 358 ? 24.701 3.161 -18.265 1.00 95.12 358 LYS A O 1
ATOM 2785 N N . PHE A 1 359 ? 26.659 2.297 -18.953 1.00 97.19 359 PHE A N 1
ATOM 2786 C CA . PHE A 1 359 ? 26.116 1.211 -19.771 1.00 97.19 359 PHE A CA 1
ATOM 2787 C C . PHE A 1 359 ? 26.687 -0.117 -19.267 1.00 97.19 359 PHE A C 1
ATOM 2789 O O . PHE A 1 359 ? 27.908 -0.274 -19.227 1.00 97.19 359 PHE A O 1
ATOM 2796 N N . LYS A 1 360 ? 25.832 -1.061 -18.873 1.00 93.06 360 LYS A N 1
ATOM 2797 C CA . LYS A 1 360 ? 26.235 -2.387 -18.377 1.00 93.06 360 LYS A CA 1
ATOM 2798 C C . LYS A 1 360 ? 25.488 -3.486 -19.139 1.00 93.06 360 LYS A C 1
ATOM 2800 O O . LYS A 1 360 ? 24.350 -3.255 -19.530 1.00 93.06 360 LYS A O 1
ATOM 2805 N N . ASN A 1 361 ? 26.101 -4.641 -19.410 1.00 94.12 361 ASN A N 1
ATOM 2806 C CA . ASN A 1 361 ? 25.455 -5.779 -20.099 1.00 94.12 361 ASN A CA 1
ATOM 2807 C C . ASN A 1 361 ? 24.620 -5.341 -21.323 1.00 94.12 361 ASN A C 1
ATOM 2809 O O . ASN A 1 361 ? 23.416 -5.571 -21.395 1.00 94.12 361 ASN A O 1
ATOM 2813 N N . THR A 1 362 ? 25.225 -4.565 -22.225 1.00 95.81 362 THR A N 1
ATOM 2814 C CA . THR A 1 362 ? 24.524 -3.918 -23.348 1.00 95.81 362 THR A CA 1
ATOM 2815 C C . THR A 1 362 ? 25.249 -4.235 -24.648 1.00 95.81 362 THR A C 1
ATOM 2817 O O . THR A 1 362 ? 26.446 -3.991 -24.756 1.00 95.81 362 THR A O 1
ATOM 2820 N N . GLN A 1 363 ? 24.555 -4.720 -25.678 1.00 97.12 363 GLN A N 1
ATOM 2821 C CA . GLN A 1 363 ? 25.236 -5.096 -26.924 1.00 97.12 363 GLN A CA 1
ATOM 2822 C C . GLN A 1 363 ? 25.779 -3.855 -27.649 1.00 97.12 363 GLN A C 1
ATOM 2824 O O . GLN A 1 363 ? 26.964 -3.803 -27.971 1.00 97.12 363 GLN A O 1
ATOM 2829 N N . THR A 1 364 ? 24.954 -2.822 -27.853 1.00 97.31 364 THR A N 1
ATOM 2830 C CA . THR A 1 364 ? 25.387 -1.544 -28.450 1.00 97.31 364 THR A CA 1
ATOM 2831 C C . THR A 1 364 ? 25.063 -0.362 -27.542 1.00 97.31 364 THR A C 1
ATOM 2833 O O . THR A 1 364 ? 23.905 -0.175 -27.194 1.00 97.31 364 THR A O 1
ATOM 2836 N N . GLY A 1 365 ? 26.055 0.452 -27.170 1.00 96.62 365 GLY A N 1
ATOM 2837 C CA . GLY A 1 365 ? 25.899 1.561 -26.220 1.00 96.62 365 GLY A CA 1
ATOM 2838 C C . GLY A 1 365 ? 25.092 2.743 -26.771 1.00 96.62 365 GLY A C 1
ATOM 2839 O O . GLY A 1 365 ? 23.902 2.870 -26.491 1.00 96.62 365 GLY A O 1
ATOM 2840 N N . VAL A 1 366 ? 25.738 3.623 -27.545 1.00 97.25 366 VAL A N 1
ATOM 2841 C CA . VAL A 1 366 ? 25.088 4.790 -28.179 1.00 97.25 366 VAL A CA 1
ATOM 2842 C C . VAL A 1 366 ? 25.144 4.671 -29.701 1.00 97.25 366 VAL A C 1
ATOM 2844 O O . VAL A 1 366 ? 26.205 4.427 -30.274 1.00 97.25 366 VAL A O 1
ATOM 2847 N N . VAL A 1 367 ? 24.005 4.871 -30.358 1.00 94.81 367 VAL A N 1
ATOM 2848 C CA . VAL A 1 367 ? 23.843 4.761 -31.808 1.00 94.81 367 VAL A CA 1
ATOM 2849 C C . VAL A 1 367 ? 23.430 6.106 -32.399 1.00 94.81 367 VAL A C 1
ATOM 2851 O O . VAL A 1 367 ? 22.414 6.683 -32.011 1.00 94.81 367 VAL A O 1
ATOM 2854 N N . GLY A 1 368 ? 24.208 6.589 -33.367 1.00 89.00 368 GLY A N 1
ATOM 2855 C CA . GLY A 1 368 ? 23.817 7.683 -34.249 1.00 89.00 368 GLY A CA 1
ATOM 2856 C C . GLY A 1 368 ? 23.031 7.106 -35.418 1.00 89.00 368 GLY A C 1
ATOM 2857 O O . GLY A 1 368 ? 23.634 6.577 -36.351 1.00 89.00 368 GLY A O 1
ATOM 2858 N N . GLY A 1 369 ? 21.706 7.147 -35.322 1.00 79.56 369 GLY A N 1
ATOM 2859 C CA . GLY A 1 369 ? 20.766 6.569 -36.274 1.00 79.56 369 GLY A CA 1
ATOM 2860 C C . GLY A 1 369 ? 20.639 7.380 -37.565 1.00 79.56 369 GLY A C 1
ATOM 2861 O O . GLY A 1 369 ? 21.627 7.771 -38.193 1.00 79.56 369 GLY A O 1
ATOM 2862 N N . TRP A 1 370 ? 19.409 7.600 -38.014 1.00 76.81 370 TRP A N 1
ATOM 2863 C CA . TRP A 1 370 ? 19.132 8.179 -39.326 1.00 76.81 370 TRP A CA 1
ATOM 2864 C C . TRP A 1 370 ? 19.444 9.682 -39.388 1.00 76.81 370 TRP A C 1
ATOM 2866 O O . TRP A 1 370 ? 19.223 10.429 -38.438 1.00 76.81 370 TRP A O 1
ATOM 2876 N N . ASN A 1 371 ? 19.922 10.128 -40.557 1.00 75.25 371 ASN A N 1
ATOM 2877 C CA . ASN A 1 371 ? 20.257 11.524 -40.888 1.00 75.25 371 ASN A CA 1
ATOM 2878 C C . ASN A 1 371 ? 21.403 12.166 -40.084 1.00 75.25 371 ASN A C 1
ATOM 2880 O O . ASN A 1 371 ? 21.495 13.389 -40.045 1.00 75.25 371 ASN A O 1
ATOM 2884 N N . SER A 1 372 ? 22.331 11.362 -39.555 1.00 77.81 372 SER A N 1
ATOM 2885 C CA . SER A 1 372 ? 23.624 11.832 -39.022 1.00 77.81 372 SER A CA 1
ATOM 2886 C C . SER A 1 372 ? 23.541 12.791 -37.810 1.00 77.81 372 SER A C 1
ATOM 2888 O O . SER A 1 372 ? 24.176 13.851 -37.839 1.00 77.81 372 SER A O 1
ATOM 2890 N N . PRO A 1 373 ? 22.842 12.410 -36.717 1.00 83.25 373 PRO A N 1
ATOM 2891 C CA . PRO A 1 373 ? 22.764 13.201 -35.481 1.00 83.25 373 PRO A CA 1
ATOM 2892 C C . PRO A 1 373 ? 24.144 13.495 -34.900 1.00 83.25 373 PRO A C 1
ATOM 2894 O O . PRO A 1 373 ? 24.983 12.605 -34.780 1.00 83.25 373 PRO A O 1
ATOM 2897 N N . THR A 1 374 ? 24.376 14.734 -34.466 1.00 90.25 374 THR A N 1
ATOM 2898 C CA . THR A 1 374 ? 25.604 15.076 -33.736 1.00 90.25 374 THR A CA 1
ATOM 2899 C C . THR A 1 374 ? 25.413 14.780 -32.251 1.00 90.25 374 THR A C 1
ATOM 2901 O O . THR A 1 374 ? 24.635 15.460 -31.584 1.00 90.25 374 THR A O 1
ATOM 2904 N N . VAL A 1 375 ? 26.129 13.784 -31.718 1.00 94.12 375 VAL A N 1
ATOM 2905 C CA . VAL A 1 375 ? 26.017 13.350 -30.312 1.00 94.12 375 VAL A CA 1
ATOM 2906 C C . VAL A 1 375 ? 27.368 13.467 -29.608 1.00 94.12 375 VAL A C 1
ATOM 2908 O O . VAL A 1 375 ? 28.378 12.985 -30.111 1.00 94.12 375 VAL A O 1
ATOM 2911 N N . SER A 1 376 ? 27.403 14.077 -28.425 1.00 96.50 376 SER A N 1
ATOM 2912 C CA . SER A 1 376 ? 28.609 14.195 -27.593 1.00 96.50 376 SER A CA 1
ATOM 2913 C C . SER A 1 376 ? 28.533 13.317 -26.341 1.00 96.50 376 SER A C 1
ATOM 2915 O O . SER A 1 376 ? 27.529 13.321 -25.632 1.00 96.50 376 SER A O 1
ATOM 2917 N N . LEU A 1 377 ? 29.599 12.568 -26.059 1.00 97.88 377 LEU A N 1
ATOM 2918 C CA . LEU A 1 377 ? 29.730 11.692 -24.893 1.00 97.88 377 LEU A CA 1
ATOM 2919 C C . LEU A 1 377 ? 30.694 12.301 -23.871 1.00 97.88 377 LEU A C 1
ATOM 2921 O O . LEU A 1 377 ? 31.848 12.579 -24.202 1.00 97.88 377 LEU A O 1
ATOM 2925 N N . THR A 1 378 ? 30.250 12.472 -22.624 1.00 97.62 378 THR A N 1
ATOM 2926 C CA . THR A 1 378 ? 31.080 13.012 -21.529 1.00 97.62 378 THR A CA 1
ATOM 2927 C C . THR A 1 378 ? 30.927 12.178 -20.262 1.00 97.62 378 THR A C 1
ATOM 2929 O O . THR A 1 378 ? 29.818 12.000 -19.787 1.00 97.62 378 THR A O 1
ATOM 2932 N N . ASN A 1 379 ? 32.021 11.697 -19.663 1.00 95.75 379 ASN A N 1
ATOM 2933 C CA . ASN A 1 379 ? 31.960 10.902 -18.425 1.00 95.75 379 ASN A CA 1
ATOM 2934 C C . ASN A 1 379 ? 31.006 9.688 -18.535 1.00 95.75 379 ASN A C 1
ATOM 2936 O O . ASN A 1 379 ? 30.099 9.506 -17.723 1.00 95.75 379 ASN A O 1
ATOM 2940 N N . ILE A 1 380 ? 31.187 8.884 -19.590 1.00 97.62 380 ILE A N 1
ATOM 2941 C CA . ILE A 1 380 ? 30.417 7.655 -19.799 1.00 97.62 380 ILE A CA 1
ATOM 2942 C C . ILE A 1 380 ? 31.240 6.453 -19.364 1.00 97.62 380 ILE A C 1
ATOM 2944 O O . ILE A 1 380 ? 32.352 6.251 -19.856 1.00 97.62 380 ILE A O 1
ATOM 2948 N N . LYS A 1 381 ? 30.673 5.642 -18.473 1.00 95.50 381 LYS A N 1
ATOM 2949 C CA . LYS A 1 381 ? 31.259 4.369 -18.045 1.00 95.50 381 LYS A CA 1
ATOM 2950 C C . LYS A 1 381 ? 30.610 3.211 -18.792 1.00 95.50 381 LYS A C 1
ATOM 2952 O O . LYS A 1 381 ? 29.410 3.247 -19.069 1.00 95.50 381 LYS A O 1
ATOM 2957 N N . ARG A 1 382 ? 31.389 2.177 -19.100 1.00 94.88 382 ARG A N 1
ATOM 2958 C CA . ARG A 1 382 ? 30.887 0.933 -19.691 1.00 94.88 382 ARG A CA 1
ATOM 2959 C C . ARG A 1 382 ? 31.420 -0.297 -18.965 1.00 94.88 382 ARG A C 1
ATOM 2961 O O . ARG A 1 382 ? 32.598 -0.324 -18.624 1.00 94.88 382 ARG A O 1
ATOM 2968 N N . CYS A 1 383 ? 30.590 -1.325 -18.844 1.00 92.19 383 CYS A N 1
ATOM 2969 C CA . CYS A 1 383 ? 30.991 -2.678 -18.463 1.00 92.19 383 CYS A CA 1
ATOM 2970 C C . CYS A 1 383 ? 30.223 -3.703 -19.306 1.00 92.19 383 CYS A C 1
ATOM 2972 O O . CYS A 1 383 ? 29.042 -3.503 -19.570 1.00 92.19 383 CYS A O 1
ATOM 2974 N N . ASN A 1 384 ? 30.889 -4.753 -19.791 1.00 93.75 384 ASN A N 1
ATOM 2975 C CA . ASN A 1 384 ? 30.291 -5.747 -20.693 1.00 93.75 384 ASN A CA 1
ATOM 2976 C C . ASN A 1 384 ? 29.453 -5.124 -21.841 1.00 93.75 384 ASN A C 1
ATOM 2978 O O . ASN A 1 384 ? 28.278 -5.434 -22.042 1.00 93.75 384 ASN A O 1
ATOM 2982 N N . VAL A 1 385 ? 30.059 -4.167 -22.563 1.00 95.50 385 VAL A N 1
ATOM 2983 C CA . VAL A 1 385 ? 29.456 -3.521 -23.742 1.00 95.50 385 VAL A CA 1
ATOM 2984 C C . VAL A 1 385 ? 30.190 -3.946 -25.005 1.00 95.50 385 VAL A C 1
ATOM 2986 O O . VAL A 1 385 ? 31.363 -3.593 -25.163 1.00 95.50 385 VAL A O 1
ATOM 2989 N N . THR A 1 386 ? 29.508 -4.672 -25.899 1.00 94.38 386 THR A N 1
ATOM 2990 C CA . THR A 1 386 ? 30.120 -5.251 -27.111 1.00 94.38 386 THR A CA 1
ATOM 2991 C C . THR A 1 386 ? 30.550 -4.166 -28.099 1.00 94.38 386 THR A C 1
ATOM 2993 O O . THR A 1 386 ? 31.691 -4.155 -28.556 1.00 94.38 386 THR A O 1
ATOM 2996 N N . THR A 1 387 ? 29.656 -3.220 -28.388 1.00 96.44 387 THR A N 1
ATOM 2997 C CA . THR A 1 387 ? 29.867 -2.117 -29.332 1.00 96.44 387 THR A CA 1
ATOM 2998 C C . THR A 1 387 ? 29.588 -0.787 -28.626 1.00 96.44 387 THR A C 1
ATOM 3000 O O . THR A 1 387 ? 28.431 -0.386 -28.520 1.00 96.44 387 THR A O 1
ATOM 3003 N N . PRO A 1 388 ? 30.610 -0.071 -28.110 1.00 94.69 388 PRO A N 1
ATOM 3004 C CA . PRO A 1 388 ? 30.394 1.167 -27.355 1.00 94.69 388 PRO A CA 1
ATOM 3005 C C . PRO A 1 388 ? 29.611 2.229 -28.137 1.00 94.69 388 PRO A C 1
ATOM 3007 O O . PRO A 1 388 ? 28.692 2.846 -27.600 1.00 94.69 388 PRO A O 1
ATOM 3010 N N . THR A 1 389 ? 29.943 2.415 -29.415 1.00 95.50 389 THR A N 1
ATOM 3011 C CA . THR A 1 389 ? 29.253 3.347 -30.308 1.00 95.50 389 THR A CA 1
ATOM 3012 C C . THR A 1 389 ? 29.060 2.745 -31.697 1.00 95.50 389 THR A C 1
ATOM 3014 O O . THR A 1 389 ? 29.902 1.980 -32.168 1.00 95.50 389 THR A O 1
ATOM 3017 N N . SER A 1 390 ? 27.955 3.094 -32.358 1.00 93.25 390 SER A N 1
ATOM 3018 C CA . SER A 1 390 ? 27.653 2.699 -33.741 1.00 93.25 390 SER A CA 1
ATOM 3019 C C . SER A 1 390 ? 26.993 3.853 -34.508 1.00 93.25 390 SER A C 1
ATOM 3021 O O . SER A 1 390 ? 26.414 4.752 -33.901 1.00 93.25 390 SER A O 1
ATOM 3023 N N . GLY A 1 391 ? 27.069 3.841 -35.839 1.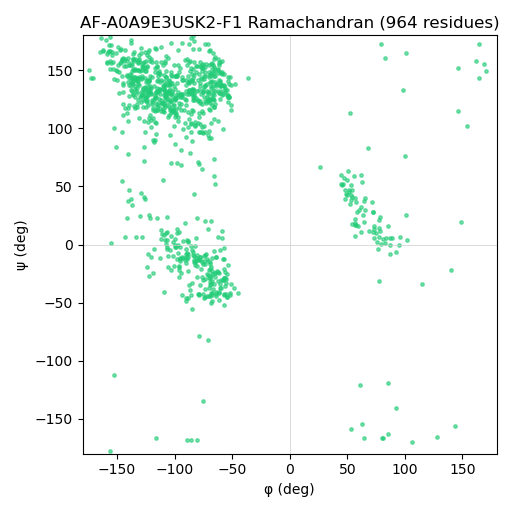00 86.50 391 GLY A N 1
ATOM 3024 C CA . GLY A 1 391 ? 26.514 4.900 -36.690 1.00 86.50 391 GLY A CA 1
ATOM 3025 C C . GLY A 1 391 ? 27.395 6.152 -36.803 1.00 86.50 391 GLY A C 1
ATOM 3026 O O . GLY A 1 391 ? 28.585 6.126 -36.480 1.00 86.50 391 GLY A O 1
ATOM 3027 N N . CYS A 1 392 ? 26.836 7.246 -37.333 1.00 81.69 392 CYS A N 1
ATOM 3028 C CA . CYS A 1 392 ? 27.607 8.473 -37.573 1.00 81.69 392 CYS A CA 1
ATOM 3029 C C . CYS A 1 392 ? 27.661 9.401 -36.359 1.00 81.69 392 CYS A C 1
ATOM 3031 O O . CYS A 1 392 ? 26.751 9.435 -35.537 1.00 81.69 392 CYS A O 1
ATOM 3033 N N . CYS A 1 393 ? 28.694 10.254 -36.375 1.00 87.75 393 CYS A N 1
ATOM 3034 C CA . CYS A 1 393 ? 28.635 11.616 -35.849 1.00 87.75 393 CYS A CA 1
ATOM 3035 C C . CYS A 1 393 ? 28.587 11.697 -34.311 1.00 87.75 393 CYS A C 1
ATOM 3037 O O . CYS A 1 393 ? 28.116 12.673 -33.725 1.00 87.75 393 CYS A O 1
ATOM 3039 N N . ILE A 1 394 ? 29.164 10.681 -33.664 1.00 92.44 394 ILE A N 1
ATOM 3040 C CA . ILE A 1 394 ? 29.357 10.607 -32.217 1.00 92.44 394 ILE A CA 1
ATOM 3041 C C . ILE A 1 394 ? 30.777 11.074 -31.862 1.00 92.44 394 ILE A C 1
ATOM 3043 O O . ILE A 1 394 ? 31.763 10.498 -32.323 1.00 92.44 394 ILE A O 1
ATOM 3047 N N . GLY A 1 395 ? 30.888 12.106 -31.026 1.00 92.38 395 GLY A N 1
ATOM 3048 C CA . GLY A 1 395 ? 32.144 12.592 -30.450 1.00 92.38 395 GLY A CA 1
ATOM 3049 C C . GLY A 1 395 ? 32.293 12.195 -28.978 1.00 92.38 395 GLY A C 1
ATOM 3050 O O . GLY A 1 395 ? 31.330 12.248 -28.222 1.00 92.38 395 GLY A O 1
ATOM 3051 N N . GLY A 1 396 ? 33.505 11.837 -28.547 1.00 92.94 396 GLY A N 1
ATOM 3052 C CA . GLY A 1 396 ? 33.794 11.381 -27.178 1.00 92.94 396 GLY A CA 1
ATOM 3053 C C . GLY A 1 396 ? 34.046 9.871 -27.094 1.00 92.94 396 GLY A C 1
ATOM 3054 O O . GLY A 1 396 ? 34.222 9.209 -28.114 1.00 92.94 396 GLY A O 1
ATOM 3055 N N . SER A 1 397 ? 34.122 9.320 -25.878 1.00 92.50 397 SER A N 1
ATOM 3056 C CA . SER A 1 397 ? 34.386 7.887 -25.661 1.00 92.50 397 SER A CA 1
ATOM 3057 C C . SER A 1 397 ? 33.748 7.367 -24.372 1.00 92.50 397 SER A C 1
ATOM 3059 O O . SER A 1 397 ? 33.356 8.154 -23.510 1.00 92.50 397 SER A O 1
ATOM 3061 N N . MET A 1 398 ? 33.660 6.041 -24.252 1.00 95.94 398 MET A N 1
ATOM 3062 C CA . MET A 1 398 ? 33.200 5.344 -23.050 1.00 95.94 398 MET A CA 1
ATOM 3063 C C . MET A 1 398 ? 34.373 4.648 -22.350 1.00 95.94 398 MET A C 1
ATOM 3065 O O . MET A 1 398 ? 35.047 3.803 -22.952 1.00 95.94 398 MET A O 1
ATOM 3069 N N . THR A 1 399 ? 34.585 4.958 -21.074 1.00 95.62 399 THR A N 1
ATOM 3070 C CA . THR A 1 399 ? 35.651 4.381 -20.244 1.00 95.62 399 THR A CA 1
ATOM 3071 C C . THR A 1 399 ? 35.211 3.030 -19.683 1.00 95.62 399 THR A C 1
ATOM 3073 O O . THR A 1 399 ? 34.117 2.927 -19.135 1.00 95.62 399 THR A O 1
ATOM 3076 N N . LEU A 1 400 ? 36.047 1.992 -19.819 1.00 92.69 400 LEU A N 1
ATOM 3077 C CA . LEU A 1 400 ? 35.796 0.690 -19.190 1.00 92.69 400 LEU A CA 1
ATOM 3078 C C . LEU A 1 400 ? 35.902 0.831 -17.667 1.00 92.69 400 LEU A C 1
ATOM 3080 O O . LEU A 1 400 ? 36.955 1.219 -17.167 1.00 92.69 400 LEU A O 1
ATOM 3084 N N . ASP A 1 401 ? 34.820 0.518 -16.966 1.00 89.50 401 ASP A N 1
ATOM 3085 C CA . ASP A 1 401 ? 34.739 0.520 -15.509 1.00 89.50 401 ASP A CA 1
ATOM 3086 C C . ASP A 1 401 ? 33.671 -0.492 -15.078 1.00 89.50 401 ASP A C 1
ATOM 3088 O O . ASP A 1 401 ? 32.472 -0.221 -15.175 1.00 89.50 401 ASP A O 1
ATOM 3092 N N . CYS A 1 402 ? 34.133 -1.673 -14.671 1.00 85.25 402 CYS A N 1
ATOM 3093 C CA . CYS A 1 402 ? 33.302 -2.759 -14.154 1.00 85.25 402 CYS A CA 1
ATOM 3094 C C . CYS A 1 402 ? 33.281 -2.802 -12.624 1.00 85.25 402 CYS A C 1
ATOM 3096 O O . CYS A 1 402 ? 32.816 -3.776 -12.069 1.00 85.25 402 CYS A O 1
ATOM 3098 N N . GLU A 1 403 ? 33.807 -1.789 -11.925 1.00 82.25 403 GLU A N 1
ATOM 3099 C CA . GLU A 1 403 ? 33.712 -1.700 -10.455 1.00 82.25 403 GLU A CA 1
ATOM 3100 C C . GLU A 1 403 ? 34.288 -2.916 -9.686 1.00 82.25 403 GLU A C 1
ATOM 3102 O O . GLU A 1 403 ? 34.049 -3.062 -8.493 1.00 82.25 403 GLU A O 1
ATOM 3107 N N . GLY A 1 404 ? 35.126 -3.734 -10.336 1.00 83.88 404 GLY A N 1
ATOM 3108 C CA . GLY A 1 404 ? 35.716 -4.939 -9.747 1.00 83.88 404 GLY A CA 1
ATOM 3109 C C . GLY A 1 404 ? 34.844 -6.196 -9.831 1.00 83.88 404 GLY A C 1
ATOM 3110 O O . GLY A 1 404 ? 35.150 -7.130 -9.106 1.00 83.88 404 GLY A O 1
ATOM 3111 N N . ASP A 1 405 ? 33.817 -6.186 -10.681 1.00 85.56 405 ASP A N 1
ATOM 3112 C CA . ASP A 1 405 ? 32.881 -7.277 -10.993 1.00 85.56 405 ASP A CA 1
ATOM 3113 C C . ASP A 1 405 ? 33.226 -7.855 -12.388 1.00 85.56 405 ASP A C 1
ATOM 3115 O O . ASP A 1 405 ? 33.113 -7.159 -13.411 1.00 85.56 405 ASP A O 1
ATOM 3119 N N . ASN A 1 406 ? 33.765 -9.077 -12.438 1.00 86.44 406 ASN A N 1
ATOM 3120 C CA . ASN A 1 406 ? 34.262 -9.707 -13.670 1.00 86.44 406 ASN A CA 1
ATOM 3121 C C . ASN A 1 406 ? 33.264 -10.654 -14.360 1.00 86.44 406 ASN A C 1
ATOM 3123 O O . ASN A 1 406 ? 33.433 -10.898 -15.560 1.00 86.44 406 ASN A O 1
ATOM 3127 N N . ASP A 1 407 ? 32.271 -11.189 -13.655 1.00 84.06 407 ASP A N 1
ATOM 3128 C CA . ASP A 1 407 ? 31.179 -12.029 -14.186 1.00 84.06 407 ASP A CA 1
ATOM 3129 C C . ASP A 1 407 ? 29.861 -11.270 -14.405 1.00 84.06 407 ASP A C 1
ATOM 3131 O O . ASP A 1 407 ? 28.951 -11.791 -15.056 1.00 84.06 407 ASP A O 1
ATOM 3135 N N . TYR A 1 408 ? 29.840 -9.987 -14.055 1.00 85.44 408 TYR A N 1
ATOM 3136 C CA . TYR A 1 408 ? 28.866 -8.967 -14.445 1.00 85.44 408 TYR A CA 1
ATOM 3137 C C . TYR A 1 408 ? 27.487 -9.118 -13.809 1.00 85.44 408 TYR A C 1
ATOM 3139 O O . TYR A 1 408 ? 26.465 -8.823 -14.455 1.00 85.44 408 TYR A O 1
ATOM 3147 N N . ASP A 1 409 ? 27.460 -9.549 -12.554 1.00 80.12 409 ASP A N 1
ATOM 3148 C CA . ASP A 1 409 ? 26.243 -9.814 -11.794 1.00 80.12 409 ASP A CA 1
ATOM 3149 C C . ASP A 1 409 ? 25.927 -8.778 -10.697 1.00 80.12 409 ASP A C 1
ATOM 3151 O O . ASP A 1 409 ? 24.963 -8.949 -9.948 1.00 80.12 409 ASP A O 1
ATOM 3155 N N . GLU A 1 410 ? 26.669 -7.663 -10.687 1.00 82.06 410 GLU A N 1
ATOM 3156 C CA . GLU A 1 410 ? 26.598 -6.539 -9.743 1.00 82.06 410 GLU A CA 1
ATOM 3157 C C . GLU A 1 410 ? 27.181 -6.784 -8.349 1.00 82.06 410 GLU A C 1
ATOM 3159 O O . GLU A 1 410 ? 27.050 -5.911 -7.481 1.00 82.06 410 GLU A O 1
ATOM 3164 N N . LEU A 1 411 ? 27.874 -7.898 -8.138 1.00 83.44 411 LEU A N 1
ATOM 3165 C CA . LEU A 1 411 ? 28.657 -8.134 -6.936 1.00 83.44 411 LEU A CA 1
ATOM 3166 C C . LEU A 1 411 ? 30.147 -7.906 -7.238 1.00 83.44 411 LEU A C 1
ATOM 3168 O O . LEU A 1 411 ? 30.664 -8.389 -8.236 1.00 83.44 411 LEU A O 1
ATOM 3172 N N . PRO A 1 412 ? 30.891 -7.148 -6.412 1.00 87.12 412 PRO A N 1
ATOM 3173 C CA . PRO A 1 412 ? 32.337 -7.075 -6.595 1.00 87.12 412 PRO A CA 1
ATOM 3174 C C . PRO A 1 412 ? 32.994 -8.420 -6.259 1.00 87.12 412 PRO A C 1
ATOM 3176 O O . PRO A 1 412 ? 32.782 -8.920 -5.150 1.00 87.12 412 PRO A O 1
ATOM 3179 N N . ASP A 1 413 ? 33.922 -8.900 -7.095 1.00 88.19 413 ASP A N 1
ATOM 3180 C CA . ASP A 1 413 ? 34.635 -10.178 -6.913 1.00 88.19 413 ASP A CA 1
ATOM 3181 C C . ASP A 1 413 ? 35.197 -10.345 -5.487 1.00 88.19 413 ASP A C 1
ATOM 3183 O O . ASP A 1 413 ? 35.229 -11.429 -4.904 1.00 88.19 413 ASP A O 1
ATOM 3187 N N . SER A 1 414 ? 35.686 -9.249 -4.890 1.00 88.69 414 SER A N 1
ATOM 3188 C CA . SER A 1 414 ? 36.248 -9.269 -3.536 1.00 88.69 414 SER A CA 1
ATOM 3189 C C . SER A 1 414 ? 35.215 -9.585 -2.452 1.00 88.69 414 SER A C 1
ATOM 3191 O O . SER A 1 414 ? 35.559 -10.211 -1.448 1.00 88.69 414 SER A O 1
ATOM 3193 N N . TRP A 1 415 ? 33.972 -9.135 -2.631 1.00 88.94 415 TRP A N 1
ATOM 3194 C CA . TRP A 1 415 ? 32.869 -9.409 -1.713 1.00 88.94 415 TRP A CA 1
ATOM 3195 C C . TRP A 1 415 ? 32.427 -10.865 -1.862 1.00 88.94 415 TRP A C 1
ATOM 3197 O O . TRP A 1 415 ? 32.362 -11.592 -0.873 1.00 88.94 415 TRP A O 1
ATOM 3207 N N . GLU A 1 416 ? 32.282 -11.341 -3.094 1.00 92.88 416 GLU A N 1
ATOM 3208 C CA . GLU A 1 416 ? 31.899 -12.725 -3.370 1.00 92.88 416 GLU A CA 1
ATOM 3209 C C . GLU A 1 416 ? 32.938 -13.738 -2.890 1.00 92.88 416 GLU A C 1
ATOM 3211 O O . GLU A 1 416 ? 32.606 -14.730 -2.247 1.00 92.88 416 GLU A O 1
ATOM 3216 N N . VAL A 1 417 ? 34.231 -13.479 -3.107 1.00 92.50 417 VAL A N 1
ATOM 3217 C CA . VAL A 1 417 ? 35.300 -14.334 -2.566 1.00 92.50 417 VAL A CA 1
ATOM 3218 C C . VAL A 1 417 ? 35.281 -14.337 -1.035 1.00 92.50 417 VAL A C 1
ATOM 3220 O O . VAL A 1 417 ? 35.611 -15.357 -0.428 1.00 92.50 417 VAL A O 1
ATOM 3223 N N . THR A 1 418 ? 34.875 -13.234 -0.403 1.00 93.38 418 THR A N 1
ATOM 3224 C CA . THR A 1 418 ? 34.765 -13.152 1.060 1.00 93.38 418 THR A CA 1
ATOM 3225 C C . THR A 1 418 ? 33.627 -14.023 1.593 1.00 93.38 418 THR A C 1
ATOM 3227 O O . THR A 1 418 ? 33.840 -14.745 2.567 1.00 93.38 418 THR A O 1
ATOM 3230 N N . TYR A 1 419 ? 32.454 -13.996 0.957 1.00 92.25 419 TYR A N 1
ATOM 3231 C CA . TYR A 1 419 ? 31.257 -14.674 1.467 1.00 92.25 419 TYR A CA 1
ATOM 3232 C C . TYR A 1 419 ? 31.005 -16.068 0.875 1.00 92.25 419 TYR A C 1
ATOM 3234 O O . TYR A 1 419 ? 30.447 -16.924 1.558 1.00 92.25 419 TYR A O 1
ATOM 3242 N N . PHE A 1 420 ? 31.459 -16.335 -0.349 1.00 94.69 420 PHE A N 1
ATOM 3243 C CA . PHE A 1 420 ? 31.207 -17.583 -1.084 1.00 94.69 420 PHE A CA 1
ATOM 3244 C C . PHE A 1 420 ? 32.489 -18.308 -1.528 1.00 94.69 420 PHE A C 1
ATOM 3246 O O . PHE A 1 420 ? 32.444 -19.442 -2.013 1.00 94.69 420 PHE A O 1
ATOM 3253 N N . GLY A 1 421 ? 33.660 -17.682 -1.366 1.00 91.69 421 GLY A N 1
ATOM 3254 C CA . GLY A 1 421 ? 34.965 -18.269 -1.696 1.00 91.69 421 GLY A CA 1
ATOM 3255 C C . GLY A 1 421 ? 35.310 -18.302 -3.191 1.00 91.69 421 GLY A C 1
ATOM 3256 O O . GLY A 1 421 ? 36.410 -18.728 -3.545 1.00 91.69 421 GLY A O 1
ATOM 3257 N N . ASN A 1 422 ? 34.395 -17.879 -4.067 1.00 92.00 422 ASN A N 1
ATOM 3258 C CA . ASN A 1 422 ? 34.579 -17.697 -5.511 1.00 92.00 422 ASN A CA 1
ATOM 3259 C C . ASN A 1 422 ? 33.466 -16.787 -6.069 1.00 92.00 422 ASN A C 1
ATOM 3261 O O . ASN A 1 422 ? 32.472 -16.590 -5.381 1.00 92.00 422 ASN A O 1
ATOM 3265 N N . THR A 1 423 ? 33.625 -16.299 -7.301 1.00 88.62 423 THR A N 1
ATOM 3266 C CA . THR A 1 423 ? 32.701 -15.342 -7.951 1.00 88.62 423 THR A CA 1
ATOM 3267 C C . THR A 1 423 ? 31.546 -16.017 -8.714 1.00 88.62 423 THR A C 1
ATOM 3269 O O . THR A 1 423 ? 30.611 -15.396 -9.163 1.00 88.62 423 THR A O 1
ATOM 3272 N N . SER A 1 424 ? 31.556 -17.348 -8.863 1.00 88.62 424 SER A N 1
ATOM 3273 C CA . SER A 1 424 ? 30.543 -18.060 -9.674 1.00 88.62 424 SER A CA 1
ATOM 3274 C C . SER A 1 424 ? 29.509 -18.846 -8.862 1.00 88.62 424 SER A C 1
ATOM 3276 O O . SER A 1 424 ? 28.659 -19.532 -9.433 1.00 88.62 424 SER A O 1
ATOM 3278 N N . ALA A 1 425 ? 29.635 -18.853 -7.533 1.00 87.81 425 ALA A N 1
ATOM 3279 C CA . ALA A 1 425 ? 28.806 -19.678 -6.653 1.00 87.81 425 ALA A CA 1
ATOM 3280 C C . ALA A 1 425 ? 27.430 -19.072 -6.381 1.00 87.81 425 ALA A C 1
ATOM 3282 O O . ALA A 1 425 ? 26.487 -19.812 -6.106 1.00 87.81 425 ALA A O 1
ATOM 3283 N N . GLN A 1 426 ? 27.339 -17.750 -6.431 1.00 89.31 426 GLN A N 1
ATOM 3284 C CA . GLN A 1 426 ? 26.124 -16.975 -6.254 1.00 89.31 426 GLN A CA 1
ATOM 3285 C C . GLN A 1 426 ? 26.104 -15.868 -7.297 1.00 89.31 426 GLN A C 1
ATOM 3287 O O . GLN A 1 426 ? 27.065 -15.721 -8.040 1.00 89.31 426 GLN A O 1
ATOM 3292 N N . ASN A 1 427 ? 24.991 -15.146 -7.374 1.00 86.62 427 ASN A N 1
ATOM 3293 C CA . ASN A 1 427 ? 24.917 -13.921 -8.152 1.00 86.62 427 ASN A CA 1
ATOM 3294 C C . ASN A 1 427 ? 24.146 -12.836 -7.403 1.00 86.62 427 ASN A C 1
ATOM 3296 O O . ASN A 1 427 ? 23.591 -13.104 -6.335 1.00 86.62 427 ASN A O 1
ATOM 3300 N N . GLY A 1 428 ? 24.067 -11.622 -7.952 1.00 82.50 428 GLY A N 1
ATOM 3301 C CA . GLY A 1 428 ? 23.340 -10.518 -7.317 1.00 82.50 428 GLY A CA 1
ATOM 3302 C C . GLY A 1 428 ? 21.871 -10.819 -6.972 1.00 82.50 428 GLY A C 1
ATOM 3303 O O . GLY A 1 428 ? 21.329 -10.206 -6.050 1.00 82.50 428 GLY A O 1
ATOM 3304 N N . HIS A 1 429 ? 21.226 -11.760 -7.675 1.00 81.31 429 HIS A N 1
ATOM 3305 C CA . HIS A 1 429 ? 19.839 -12.195 -7.443 1.00 81.31 429 HIS A CA 1
ATOM 3306 C C . HIS A 1 429 ? 19.694 -13.349 -6.447 1.00 81.31 429 HIS A C 1
ATOM 3308 O O . HIS A 1 429 ? 18.562 -13.719 -6.134 1.00 81.31 429 HIS A O 1
ATOM 3314 N N . GLY A 1 430 ? 20.800 -13.943 -6.001 1.00 84.94 430 GLY A N 1
ATOM 3315 C CA . GLY A 1 430 ? 20.793 -15.028 -5.028 1.00 84.94 430 GLY A CA 1
ATOM 3316 C C . GLY A 1 430 ? 20.285 -14.571 -3.661 1.00 84.94 430 GLY A C 1
ATOM 3317 O O . GLY A 1 430 ? 20.408 -13.403 -3.309 1.00 84.94 430 GLY A O 1
ATOM 3318 N N . ASP A 1 431 ? 19.725 -15.521 -2.919 1.00 89.25 431 ASP A N 1
ATOM 3319 C CA . ASP A 1 431 ? 19.262 -15.390 -1.530 1.00 89.25 431 ASP A CA 1
ATOM 3320 C C . ASP A 1 431 ? 19.646 -16.702 -0.807 1.00 89.25 431 ASP A C 1
ATOM 3322 O O . ASP A 1 431 ? 18.859 -17.657 -0.772 1.00 89.25 431 ASP A O 1
ATOM 3326 N N . PRO A 1 432 ? 20.929 -16.862 -0.422 1.00 90.69 432 PRO A N 1
ATOM 3327 C CA . PRO A 1 432 ? 21.462 -18.142 0.047 1.00 90.69 432 PRO A CA 1
ATOM 3328 C C . PRO A 1 432 ? 20.963 -18.554 1.436 1.00 90.69 432 PRO A C 1
ATOM 3330 O O . PRO A 1 432 ? 20.958 -19.753 1.736 1.00 90.69 432 PRO A O 1
ATOM 3333 N N . ASP A 1 433 ? 20.564 -17.600 2.277 1.00 90.94 433 ASP A N 1
ATOM 3334 C CA . ASP A 1 433 ? 20.029 -17.845 3.619 1.00 90.94 433 ASP A CA 1
ATOM 3335 C C . ASP A 1 433 ? 18.492 -17.828 3.690 1.00 90.94 433 ASP A C 1
ATOM 3337 O O . ASP A 1 433 ? 17.927 -18.365 4.650 1.00 90.94 433 ASP A O 1
ATOM 3341 N N . GLY A 1 434 ? 17.820 -17.361 2.636 1.00 89.19 434 GLY A N 1
ATOM 3342 C CA . GLY A 1 434 ? 16.379 -17.474 2.443 1.00 89.19 434 GLY A CA 1
ATOM 3343 C C . GLY A 1 434 ? 15.569 -16.464 3.250 1.00 89.19 434 GLY A C 1
ATOM 3344 O O . GLY A 1 434 ? 14.405 -16.745 3.560 1.00 89.19 434 GLY A O 1
ATOM 3345 N N . ASP A 1 435 ? 16.160 -15.333 3.635 1.00 81.69 435 ASP A N 1
ATOM 3346 C CA . ASP A 1 435 ? 15.480 -14.285 4.401 1.00 81.69 435 ASP A CA 1
ATOM 3347 C C . ASP A 1 435 ? 14.627 -13.349 3.512 1.00 81.69 435 ASP A C 1
ATOM 3349 O O . ASP A 1 435 ? 13.728 -12.655 4.001 1.00 81.69 435 ASP A O 1
ATOM 3353 N N . GLY A 1 436 ? 14.831 -13.411 2.189 1.00 81.56 436 GLY A N 1
ATOM 3354 C CA . GLY A 1 436 ? 14.154 -12.610 1.172 1.00 81.56 436 GLY A CA 1
ATOM 3355 C C . GLY A 1 436 ? 14.901 -11.338 0.743 1.00 81.56 436 GLY A C 1
ATOM 3356 O O . GLY A 1 436 ? 14.394 -10.610 -0.125 1.00 81.56 436 GLY A O 1
ATOM 3357 N N . LEU A 1 437 ? 16.076 -11.048 1.305 1.00 77.81 437 LEU A N 1
ATOM 3358 C CA . LEU A 1 437 ? 16.977 -9.969 0.915 1.00 77.81 437 LEU A CA 1
ATOM 3359 C C . LEU A 1 437 ? 18.073 -10.519 -0.010 1.00 77.81 437 LEU A C 1
ATOM 3361 O O . LEU A 1 437 ? 18.958 -11.251 0.388 1.00 77.81 437 LEU A O 1
ATOM 3365 N N . ILE A 1 438 ? 18.027 -10.147 -1.289 1.00 81.81 438 ILE A N 1
ATOM 3366 C CA . ILE A 1 438 ? 19.003 -10.647 -2.271 1.00 81.81 438 ILE A CA 1
ATOM 3367 C C . ILE A 1 438 ? 20.427 -10.121 -2.016 1.00 81.81 438 ILE A C 1
ATOM 3369 O O . ILE A 1 438 ? 20.593 -8.954 -1.644 1.00 81.81 438 ILE A O 1
ATOM 3373 N N . ASN A 1 439 ? 21.437 -10.904 -2.402 1.00 84.88 439 ASN A N 1
ATOM 3374 C CA . ASN A 1 439 ? 22.872 -10.615 -2.257 1.00 84.88 439 ASN A CA 1
ATOM 3375 C C . ASN A 1 439 ? 23.274 -9.184 -2.644 1.00 84.88 439 ASN A C 1
ATOM 3377 O O . ASN A 1 439 ? 24.089 -8.547 -1.980 1.00 84.88 439 ASN A O 1
ATOM 3381 N N . PHE A 1 440 ? 22.722 -8.643 -3.736 1.00 80.38 440 PHE A N 1
ATOM 3382 C CA . PHE A 1 440 ? 23.028 -7.273 -4.156 1.00 80.38 440 PHE A CA 1
ATOM 3383 C C . PHE A 1 440 ? 22.570 -6.227 -3.134 1.00 80.38 440 PHE A C 1
ATOM 3385 O O . PHE A 1 440 ? 23.273 -5.248 -2.884 1.00 80.38 440 PHE A O 1
ATOM 3392 N N . LYS A 1 441 ? 21.387 -6.411 -2.538 1.00 76.19 441 LYS A N 1
ATOM 3393 C CA . LYS A 1 441 ? 20.894 -5.508 -1.492 1.00 76.19 441 LYS A CA 1
ATOM 3394 C C . LYS A 1 441 ? 21.707 -5.667 -0.218 1.00 76.19 441 LYS A C 1
ATOM 3396 O O . LYS A 1 441 ? 22.013 -4.656 0.407 1.00 76.19 441 LYS A O 1
ATOM 3401 N N . GLU A 1 442 ? 22.114 -6.884 0.105 1.00 82.81 442 GLU A N 1
ATOM 3402 C CA . GLU A 1 442 ? 22.977 -7.151 1.250 1.00 82.81 442 GLU A CA 1
ATOM 3403 C C . GLU A 1 442 ? 24.351 -6.507 1.108 1.00 82.81 442 GLU A C 1
ATOM 3405 O O . GLU A 1 442 ? 24.816 -5.812 2.010 1.00 82.81 442 GLU A O 1
ATOM 3410 N N . TYR A 1 443 ? 24.964 -6.618 -0.073 1.00 83.00 443 TYR A N 1
ATOM 3411 C CA . TYR A 1 443 ? 26.192 -5.903 -0.404 1.00 83.00 443 TYR A CA 1
ATOM 3412 C C . TYR A 1 443 ? 26.042 -4.387 -0.194 1.00 83.00 443 TYR A C 1
ATOM 3414 O O . TYR A 1 443 ? 26.917 -3.751 0.400 1.00 83.00 443 TYR A O 1
ATOM 3422 N N . LEU A 1 444 ? 24.927 -3.804 -0.650 1.00 73.12 444 LEU A N 1
ATOM 3423 C CA . LEU A 1 444 ? 24.657 -2.374 -0.490 1.00 73.12 444 LEU A CA 1
ATOM 3424 C C . LEU A 1 444 ? 24.387 -1.964 0.964 1.00 73.12 444 LEU A C 1
ATOM 3426 O O . LEU A 1 444 ? 24.712 -0.833 1.333 1.00 73.12 444 LEU A O 1
ATOM 3430 N N . PHE A 1 445 ? 23.782 -2.842 1.766 1.00 73.81 445 PHE A N 1
ATOM 3431 C CA . PHE A 1 445 ? 23.406 -2.563 3.154 1.00 73.81 445 PHE A CA 1
ATOM 3432 C C . PHE A 1 445 ? 24.472 -2.997 4.173 1.00 73.81 445 PHE A C 1
ATOM 3434 O O . PHE A 1 445 ? 24.438 -2.571 5.324 1.00 73.81 445 PHE A O 1
ATOM 3441 N N . GLY A 1 446 ? 25.480 -3.754 3.732 1.00 83.06 446 GLY A N 1
ATOM 3442 C CA . GLY A 1 446 ? 26.568 -4.249 4.570 1.00 83.06 446 GLY A CA 1
ATOM 3443 C C . GLY A 1 446 ? 26.190 -5.451 5.436 1.00 83.06 446 GLY A C 1
ATOM 3444 O O . GLY A 1 446 ? 26.873 -5.689 6.432 1.00 83.06 446 GLY A O 1
ATOM 3445 N N . THR A 1 447 ? 25.138 -6.180 5.063 1.00 85.12 447 THR A N 1
ATOM 3446 C CA . THR A 1 447 ? 24.713 -7.423 5.717 1.00 85.12 447 THR A CA 1
ATOM 3447 C C . THR A 1 447 ? 25.432 -8.637 5.118 1.00 85.12 447 THR A C 1
ATOM 3449 O O . THR A 1 447 ? 26.240 -8.515 4.185 1.00 85.12 447 THR A O 1
ATOM 3452 N N . SER A 1 448 ? 25.247 -9.798 5.738 1.00 90.25 448 SER A N 1
ATOM 3453 C CA . SER A 1 448 ? 25.923 -11.047 5.419 1.00 90.25 448 SER A CA 1
ATOM 3454 C C . SER A 1 448 ? 24.989 -11.997 4.656 1.00 90.25 448 SER A C 1
ATOM 3456 O O . SER A 1 448 ? 24.143 -12.600 5.307 1.00 90.25 448 SER A O 1
ATOM 3458 N N . PRO A 1 449 ? 25.308 -12.364 3.399 1.00 92.06 449 PRO A N 1
ATOM 3459 C CA . PRO A 1 449 ? 24.479 -13.203 2.511 1.00 92.06 449 PRO A CA 1
ATOM 3460 C C . PRO A 1 449 ? 24.371 -14.680 2.870 1.00 92.06 449 PRO A C 1
ATOM 3462 O O . PRO A 1 449 ? 24.033 -15.533 2.053 1.00 92.06 449 PRO A O 1
ATOM 3465 N N . ASN A 1 450 ? 24.788 -15.028 4.076 1.00 93.62 450 ASN A N 1
ATOM 3466 C CA . ASN A 1 450 ? 24.737 -16.384 4.596 1.00 93.62 450 ASN A CA 1
ATOM 3467 C C . ASN A 1 450 ? 24.059 -16.421 5.974 1.00 93.62 450 ASN A C 1
ATOM 3469 O O . ASN A 1 450 ? 24.119 -17.458 6.643 1.00 93.62 450 ASN A O 1
ATOM 3473 N N . LEU A 1 451 ? 23.512 -15.297 6.440 1.00 93.06 451 LEU A N 1
ATOM 3474 C CA . LEU A 1 451 ? 22.914 -15.119 7.753 1.00 93.06 451 LEU A CA 1
ATOM 3475 C C . LEU A 1 451 ? 21.658 -14.253 7.621 1.00 93.06 451 LEU A C 1
ATOM 3477 O O . LEU A 1 451 ? 21.765 -13.041 7.582 1.00 93.06 451 LEU A O 1
ATOM 3481 N N . ALA A 1 452 ? 20.486 -14.880 7.735 1.00 90.44 452 ALA A N 1
ATOM 3482 C CA . ALA A 1 452 ? 19.187 -14.200 7.677 1.00 90.44 452 ALA A CA 1
ATOM 3483 C C . ALA A 1 452 ? 18.972 -13.074 8.717 1.00 90.44 452 ALA A C 1
ATOM 3485 O O . ALA A 1 452 ? 17.967 -12.372 8.671 1.00 90.44 452 ALA A O 1
ATOM 3486 N N . ASP A 1 453 ? 19.851 -12.991 9.714 1.00 89.19 453 ASP A N 1
ATOM 3487 C CA . ASP A 1 453 ? 19.932 -11.964 10.753 1.00 89.19 453 ASP A CA 1
ATOM 3488 C C . ASP A 1 453 ? 21.431 -11.781 11.044 1.00 89.19 453 ASP A C 1
ATOM 3490 O O . ASP A 1 453 ? 22.070 -12.593 11.736 1.00 89.19 453 ASP A O 1
ATOM 3494 N N . SER A 1 454 ? 22.014 -10.768 10.408 1.00 90.06 454 SER A N 1
ATOM 3495 C CA . SER A 1 454 ? 23.455 -10.543 10.341 1.00 90.06 454 SER A CA 1
ATOM 3496 C C . SER A 1 454 ? 24.081 -10.182 11.683 1.00 90.06 454 SER A C 1
ATOM 3498 O O . SER A 1 454 ? 25.248 -10.517 11.929 1.00 90.06 454 SER A O 1
ATOM 3500 N N . ASP A 1 455 ? 23.338 -9.504 12.557 1.00 88.12 455 ASP A N 1
ATOM 3501 C CA . ASP A 1 455 ? 23.824 -9.062 13.865 1.00 88.12 455 ASP A CA 1
ATOM 3502 C C . ASP A 1 455 ? 23.256 -9.872 15.048 1.00 88.12 455 ASP A C 1
ATOM 3504 O O . ASP A 1 455 ? 23.743 -9.752 16.180 1.00 88.12 455 ASP A O 1
ATOM 3508 N N . SER A 1 456 ? 22.350 -10.811 14.756 1.00 90.94 456 SER A N 1
ATOM 3509 C CA . SER A 1 456 ? 21.714 -11.739 15.691 1.00 90.94 456 SER A CA 1
ATOM 3510 C C . SER A 1 456 ? 20.888 -11.048 16.781 1.00 90.94 456 SER A C 1
ATOM 3512 O O . SER A 1 456 ? 20.821 -11.549 17.916 1.00 90.94 456 SER A O 1
ATOM 3514 N N . ASP A 1 457 ? 20.272 -9.904 16.471 1.00 83.19 457 ASP A N 1
ATOM 3515 C CA . ASP A 1 457 ? 19.403 -9.171 17.395 1.00 83.19 457 ASP A CA 1
ATOM 3516 C C . ASP A 1 457 ? 17.948 -9.692 17.430 1.00 83.19 457 ASP A C 1
ATOM 3518 O O . ASP A 1 457 ? 17.177 -9.370 18.349 1.00 83.19 457 ASP A O 1
ATOM 3522 N N . GLY A 1 458 ? 17.600 -10.595 16.506 1.00 84.31 458 GLY A N 1
ATOM 3523 C CA . GLY A 1 458 ? 16.285 -11.205 16.358 1.00 84.31 458 GLY A CA 1
ATOM 3524 C C . GLY A 1 458 ? 15.380 -10.527 15.324 1.00 84.31 458 GLY A C 1
ATOM 3525 O O . GLY A 1 458 ? 14.201 -10.907 15.243 1.00 84.31 458 GLY A O 1
ATOM 3526 N N . LEU A 1 459 ? 15.884 -9.547 14.572 1.00 85.38 459 LEU A N 1
ATOM 3527 C CA . LEU A 1 459 ? 15.271 -8.957 13.385 1.00 85.38 459 LEU A CA 1
ATOM 3528 C C . LEU A 1 459 ? 16.031 -9.440 12.145 1.00 85.38 459 LEU A C 1
ATOM 3530 O O . LEU A 1 459 ? 17.247 -9.425 12.117 1.00 85.38 459 LEU A O 1
ATOM 3534 N N . GLY A 1 460 ? 15.309 -9.909 11.125 1.00 87.25 460 GLY A N 1
ATOM 3535 C CA . GLY A 1 460 ? 15.963 -10.350 9.890 1.00 87.25 460 GLY A CA 1
ATOM 3536 C C . GLY A 1 460 ? 16.383 -9.177 9.006 1.00 87.25 460 GLY A C 1
ATOM 3537 O O . GLY A 1 460 ? 15.715 -8.134 9.020 1.00 87.25 460 GLY A O 1
ATOM 3538 N N . ASP A 1 461 ? 17.410 -9.376 8.186 1.00 82.00 461 ASP A N 1
ATOM 3539 C CA . ASP A 1 461 ? 18.040 -8.314 7.394 1.00 82.00 461 ASP A CA 1
ATOM 3540 C C . ASP A 1 461 ? 17.045 -7.664 6.412 1.00 82.00 461 ASP A C 1
ATOM 3542 O O . ASP A 1 461 ? 17.025 -6.437 6.253 1.00 82.00 461 ASP A O 1
ATOM 3546 N N . LEU A 1 462 ? 16.134 -8.445 5.808 1.00 83.62 462 LEU A N 1
ATOM 3547 C CA . LEU A 1 462 ? 15.034 -7.901 4.994 1.00 83.62 462 LEU A CA 1
ATOM 3548 C C . LEU A 1 462 ? 14.194 -6.862 5.752 1.00 83.62 462 LEU A C 1
ATOM 3550 O O . LEU A 1 462 ? 13.850 -5.811 5.200 1.00 83.62 462 LEU A O 1
ATOM 3554 N N . LEU A 1 463 ? 13.842 -7.152 7.006 1.00 85.56 463 LEU A N 1
ATOM 3555 C CA . LEU A 1 463 ? 13.029 -6.246 7.809 1.00 85.56 463 LEU A CA 1
ATOM 3556 C C . LEU A 1 463 ? 13.818 -4.976 8.129 1.00 85.56 463 LEU A C 1
ATOM 3558 O O . LEU A 1 463 ? 13.280 -3.881 7.992 1.00 85.56 463 LEU A O 1
ATOM 3562 N N . GLU A 1 464 ? 15.087 -5.090 8.506 1.00 81.12 464 GLU A N 1
ATOM 3563 C CA . GLU A 1 464 ? 15.940 -3.927 8.765 1.00 81.12 464 GLU A CA 1
ATOM 3564 C C . GLU A 1 464 ? 16.118 -3.044 7.524 1.00 81.12 464 GLU A C 1
ATOM 3566 O O . GLU A 1 464 ? 16.010 -1.812 7.605 1.00 81.12 464 GLU A O 1
ATOM 3571 N N . TYR A 1 465 ? 16.304 -3.667 6.358 1.00 78.81 465 TYR A N 1
ATOM 3572 C CA . TYR A 1 465 ? 16.335 -2.978 5.075 1.00 78.81 465 TYR A CA 1
ATOM 3573 C C . TYR A 1 465 ? 15.041 -2.188 4.850 1.00 78.81 465 TYR A C 1
ATOM 3575 O O . TYR A 1 465 ? 15.100 -0.987 4.588 1.00 78.81 465 TYR A O 1
ATOM 3583 N N . GLU A 1 466 ? 13.868 -2.809 4.994 1.00 80.25 466 GLU A N 1
ATOM 3584 C CA . GLU A 1 466 ? 12.571 -2.137 4.821 1.00 80.25 466 GLU A CA 1
ATOM 3585 C C . GLU A 1 466 ? 12.362 -0.996 5.829 1.00 80.25 466 GLU A C 1
ATOM 3587 O O . GLU A 1 466 ? 11.900 0.088 5.463 1.00 80.25 466 GLU A O 1
ATOM 3592 N N . LEU A 1 467 ? 12.765 -1.207 7.083 1.00 80.62 467 LEU A N 1
ATOM 3593 C CA . LEU A 1 467 ? 12.676 -0.233 8.171 1.00 80.62 467 LEU A CA 1
ATOM 3594 C C . LEU A 1 467 ? 13.594 0.978 7.981 1.00 80.62 467 LEU A C 1
ATOM 3596 O O . LEU A 1 467 ? 13.307 2.060 8.503 1.00 80.62 467 LEU A O 1
ATOM 3600 N N . SER A 1 468 ? 14.659 0.842 7.188 1.00 70.44 468 SER A N 1
ATOM 3601 C CA . SER A 1 468 ? 15.530 1.963 6.825 1.00 70.44 468 SER A CA 1
ATOM 3602 C C . SER A 1 468 ? 14.832 3.005 5.932 1.00 70.44 468 SER A C 1
ATOM 3604 O O . SER A 1 468 ? 15.318 4.134 5.784 1.00 70.44 468 SER A O 1
ATOM 3606 N N . PHE A 1 469 ? 13.647 2.680 5.397 1.00 71.25 469 PHE A N 1
ATOM 3607 C CA . PHE A 1 469 ? 12.849 3.558 4.551 1.00 71.25 469 PHE A CA 1
ATOM 3608 C C . PHE A 1 469 ? 11.517 3.933 5.225 1.00 71.25 469 PHE A C 1
ATOM 3610 O O . PHE A 1 469 ? 10.643 3.109 5.472 1.00 71.25 469 PHE A O 1
ATOM 3617 N N . ASN A 1 470 ? 11.305 5.228 5.485 1.00 83.56 470 ASN A N 1
ATOM 3618 C CA . ASN A 1 470 ? 9.977 5.772 5.799 1.00 83.56 470 ASN A CA 1
ATOM 3619 C C . ASN A 1 470 ? 9.582 6.767 4.704 1.00 83.56 470 ASN A C 1
ATOM 3621 O O . ASN A 1 470 ? 10.215 7.819 4.549 1.00 83.56 470 ASN A O 1
ATOM 3625 N N . VAL A 1 471 ? 8.531 6.453 3.953 1.00 83.94 471 VAL A N 1
ATOM 3626 C CA . VAL A 1 471 ? 8.082 7.262 2.815 1.00 83.94 471 VAL A CA 1
ATOM 3627 C C . VAL A 1 471 ? 7.207 8.407 3.316 1.00 83.94 471 VAL A C 1
ATOM 3629 O O . VAL A 1 471 ? 6.425 8.246 4.251 1.00 83.94 471 VAL A O 1
ATOM 3632 N N . LEU A 1 472 ? 7.384 9.591 2.733 1.00 86.25 472 LEU A N 1
ATOM 3633 C CA . LEU A 1 472 ? 6.514 10.740 2.970 1.00 86.25 472 LEU A CA 1
ATOM 3634 C C . LEU A 1 472 ? 5.297 10.645 2.043 1.00 86.25 472 LEU A C 1
ATOM 3636 O O . LEU A 1 472 ? 5.471 10.429 0.844 1.00 86.25 472 LEU A O 1
ATOM 3640 N N . VAL A 1 473 ? 4.095 10.771 2.602 1.00 88.88 473 VAL A N 1
ATOM 3641 C CA . VAL A 1 473 ? 2.837 10.555 1.871 1.00 88.88 473 VAL A CA 1
ATOM 3642 C C . VAL A 1 473 ? 2.322 11.840 1.222 1.00 88.88 473 VAL A C 1
ATOM 3644 O O . VAL A 1 473 ? 1.966 11.837 0.047 1.00 88.88 473 VAL A O 1
ATOM 3647 N N . ASN A 1 474 ? 2.276 12.934 1.975 1.00 80.75 474 ASN A N 1
ATOM 3648 C CA . ASN A 1 474 ? 1.817 14.244 1.510 1.00 80.75 474 ASN A CA 1
ATOM 3649 C C . ASN A 1 474 ? 3.004 15.132 1.100 1.00 80.75 474 ASN A C 1
ATOM 3651 O O . ASN A 1 474 ? 4.161 14.805 1.369 1.00 80.75 474 ASN A O 1
ATOM 3655 N N . SER A 1 475 ? 2.745 16.251 0.417 1.00 75.00 475 SER A N 1
ATOM 3656 C CA . SER A 1 475 ? 3.808 17.172 -0.002 1.00 75.00 475 SER A CA 1
ATOM 3657 C C . SER A 1 475 ? 3.930 18.378 0.939 1.00 75.00 475 SER A C 1
ATOM 3659 O O . SER A 1 475 ? 3.089 19.268 0.846 1.00 75.00 475 SER A O 1
ATOM 3661 N N . PRO A 1 476 ? 5.037 18.526 1.703 1.00 66.62 476 PRO A N 1
ATOM 3662 C CA . PRO A 1 476 ? 5.295 19.707 2.537 1.00 66.62 476 PRO A CA 1
ATOM 3663 C C . PRO A 1 476 ? 5.295 21.036 1.763 1.00 66.62 476 PRO A C 1
ATOM 3665 O O . PRO A 1 476 ? 5.204 22.124 2.326 1.00 66.62 476 PRO A O 1
ATOM 3668 N N . ALA A 1 477 ? 5.507 20.965 0.443 1.00 62.00 477 ALA A N 1
ATOM 3669 C CA . ALA A 1 477 ? 5.521 22.122 -0.444 1.00 62.00 477 ALA A CA 1
ATOM 3670 C C . ALA A 1 477 ? 4.111 22.558 -0.882 1.00 62.00 477 ALA A C 1
ATOM 3672 O O . ALA A 1 477 ? 3.951 23.680 -1.367 1.00 62.00 477 ALA A O 1
ATOM 3673 N N . ALA A 1 478 ? 3.105 21.687 -0.743 1.00 59.25 478 ALA A N 1
ATOM 3674 C CA . ALA A 1 478 ? 1.707 21.996 -1.034 1.00 59.25 478 ALA A CA 1
ATOM 3675 C C . ALA A 1 478 ? 1.022 22.758 0.115 1.00 59.25 478 ALA A C 1
ATOM 3677 O O . ALA A 1 478 ? -0.061 23.316 -0.072 1.00 59.25 478 ALA A O 1
ATOM 3678 N N . ASP A 1 479 ? 1.684 22.869 1.267 1.00 60.91 479 ASP A N 1
ATOM 3679 C CA . ASP A 1 479 ? 1.205 23.571 2.454 1.00 60.91 479 ASP A CA 1
ATOM 3680 C C . ASP A 1 479 ? 1.314 25.104 2.330 1.00 60.91 479 ASP A C 1
ATOM 3682 O O . ASP A 1 479 ? 2.093 25.783 3.005 1.00 60.91 479 ASP A O 1
ATOM 3686 N N . TYR A 1 480 ? 0.553 25.671 1.392 1.00 44.66 480 TYR A N 1
ATOM 3687 C CA . TYR A 1 480 ? 0.530 27.100 1.080 1.00 44.66 480 TYR A CA 1
ATOM 3688 C C . TYR A 1 480 ? -0.281 27.919 2.099 1.00 44.66 480 TYR A C 1
ATOM 3690 O O . TYR A 1 480 ? -1.499 28.020 2.007 1.00 44.66 480 TYR A O 1
ATOM 3698 N N . GLY A 1 481 ? 0.397 28.641 2.996 1.00 46.16 481 GLY A N 1
ATOM 3699 C CA . GLY A 1 481 ? -0.257 29.592 3.901 1.00 46.16 481 GLY A CA 1
ATOM 3700 C C . GLY A 1 481 ? 0.665 30.085 5.015 1.00 46.16 481 GLY A C 1
ATOM 3701 O O . GLY A 1 481 ? 1.637 29.430 5.372 1.00 46.16 481 GLY A O 1
ATOM 3702 N N . LYS A 1 482 ? 0.401 31.273 5.582 1.00 40.59 482 LYS A N 1
ATOM 3703 C CA . LYS A 1 482 ? 1.158 31.787 6.749 1.00 40.59 482 LYS A CA 1
ATOM 3704 C C . LYS A 1 482 ? 0.653 31.227 8.087 1.00 40.59 482 LYS A C 1
ATOM 3706 O O . LYS A 1 482 ? 1.223 31.560 9.130 1.00 40.59 482 LYS A O 1
ATOM 3711 N N . GLU A 1 483 ? -0.382 30.391 8.067 1.00 43.72 483 GLU A N 1
ATOM 3712 C CA . GLU A 1 483 ? -1.078 29.897 9.252 1.00 43.72 483 GLU A CA 1
ATOM 3713 C C . GLU A 1 483 ? -1.453 28.411 9.078 1.00 43.72 483 GLU A C 1
ATOM 3715 O O . GLU A 1 483 ? -2.250 28.087 8.215 1.00 43.72 483 GLU A O 1
ATOM 3720 N N . GLN A 1 484 ? -0.894 27.555 9.949 1.00 52.41 484 GLN A N 1
ATOM 3721 C CA . GLN A 1 484 ? -1.498 26.310 10.471 1.00 52.41 484 GLN A CA 1
ATOM 3722 C C . GLN A 1 484 ? -1.709 25.122 9.490 1.00 52.41 484 GLN A C 1
ATOM 3724 O O . GLN A 1 484 ? -2.826 24.848 9.056 1.00 52.41 484 GLN A O 1
ATOM 3729 N N . ASN A 1 485 ? -0.646 24.327 9.275 1.00 55.84 485 ASN A N 1
ATOM 3730 C CA . ASN A 1 485 ? -0.626 23.148 8.390 1.00 55.84 485 ASN A CA 1
ATOM 3731 C C . ASN A 1 485 ? -0.374 21.866 9.201 1.00 55.84 485 ASN A C 1
ATOM 3733 O O . ASN A 1 485 ? 0.772 21.555 9.529 1.00 55.84 485 ASN A O 1
ATOM 3737 N N . SER A 1 486 ? -1.424 21.151 9.592 1.00 64.75 486 SER A N 1
ATOM 3738 C CA . SER A 1 486 ? -1.292 19.864 10.265 1.00 64.75 486 SER A CA 1
ATOM 3739 C C . SER A 1 486 ? -2.059 18.786 9.522 1.00 64.75 486 SER A C 1
ATOM 3741 O O . SER A 1 486 ? -3.288 18.868 9.441 1.00 64.75 486 SER A O 1
ATOM 3743 N N . GLN A 1 487 ? -1.333 17.772 9.048 1.00 78.69 487 GLN A N 1
ATOM 3744 C CA . GLN A 1 487 ? -1.910 16.528 8.570 1.00 78.69 487 GLN A CA 1
ATOM 3745 C C . GLN A 1 487 ? -1.839 15.446 9.650 1.00 78.69 487 GLN A C 1
ATOM 3747 O O . GLN A 1 487 ? -0.779 15.235 10.234 1.00 78.69 487 GLN A O 1
ATOM 3752 N N . PHE A 1 488 ? -2.959 14.791 9.954 1.00 83.19 488 PHE A N 1
ATOM 3753 C CA . PHE A 1 488 ? -3.066 13.762 11.001 1.00 83.19 488 PHE A CA 1
ATOM 3754 C C . PHE A 1 488 ? -4.252 12.820 10.725 1.00 83.19 488 PHE A C 1
ATOM 3756 O O . PHE A 1 488 ? -4.914 12.966 9.700 1.00 83.19 488 PHE A O 1
ATOM 3763 N N . GLU A 1 489 ? -4.518 11.845 11.606 1.00 86.44 489 GLU A N 1
ATOM 3764 C CA . GLU A 1 489 ? -5.683 10.939 11.492 1.00 86.44 489 GLU A CA 1
ATOM 3765 C C . GLU A 1 489 ? -5.733 10.203 10.148 1.00 86.44 489 GLU A C 1
ATOM 3767 O O . GLU A 1 489 ? -6.661 10.329 9.348 1.00 86.44 489 GLU A O 1
ATOM 3772 N N . SER A 1 490 ? -4.668 9.444 9.883 1.00 92.50 490 SER A N 1
ATOM 3773 C CA . SER A 1 490 ? -4.525 8.741 8.611 1.00 92.50 490 SER A CA 1
ATOM 3774 C C . SER A 1 490 ? -5.252 7.397 8.594 1.00 92.50 490 SER A C 1
ATOM 3776 O O . SER A 1 490 ? -5.230 6.647 9.570 1.00 92.50 490 SER A O 1
ATOM 3778 N N . THR A 1 491 ? -5.824 7.054 7.443 1.00 95.56 491 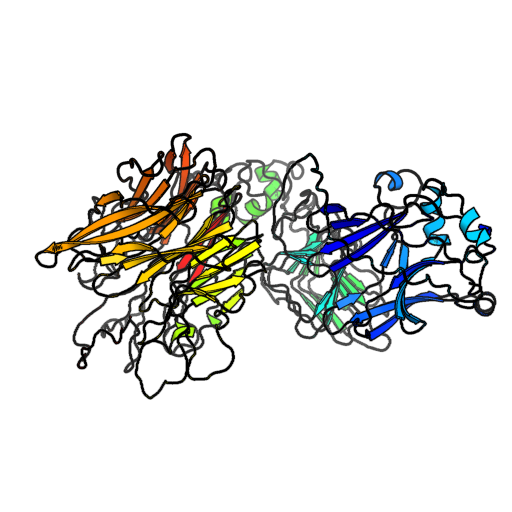THR A N 1
ATOM 3779 C CA . THR A 1 491 ? -6.185 5.679 7.079 1.00 95.56 491 THR A CA 1
ATOM 3780 C C . THR A 1 491 ? -5.520 5.302 5.767 1.00 95.56 491 THR A C 1
ATOM 3782 O O . THR A 1 491 ? -5.222 6.163 4.938 1.00 95.56 491 THR A O 1
ATOM 3785 N N . CYS A 1 492 ? -5.273 4.01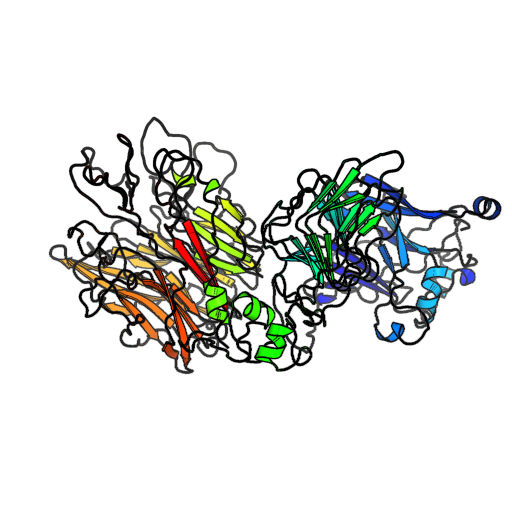0 5.566 1.00 95.88 492 CYS A N 1
ATOM 3786 C CA . CYS A 1 492 ? -4.704 3.495 4.330 1.00 95.88 492 CYS A CA 1
ATOM 3787 C C . CYS A 1 492 ? -5.511 2.308 3.806 1.00 95.88 492 CYS A C 1
ATOM 3789 O O . CYS A 1 492 ? -6.131 1.563 4.565 1.00 95.88 492 CYS A O 1
ATOM 3791 N N . ALA A 1 493 ? -5.509 2.155 2.490 1.00 94.81 493 ALA A N 1
ATOM 3792 C CA . ALA A 1 493 ? -6.170 1.074 1.788 1.00 94.81 493 ALA A CA 1
ATOM 3793 C C . ALA A 1 493 ? -5.361 0.690 0.555 1.00 94.81 493 ALA A C 1
ATOM 3795 O O . ALA A 1 493 ? -4.774 1.554 -0.100 1.00 94.81 493 ALA A O 1
ATOM 3796 N N . VAL A 1 494 ? -5.360 -0.600 0.224 1.00 89.62 494 VAL A N 1
ATOM 3797 C CA . VAL A 1 494 ? -4.627 -1.121 -0.931 1.00 89.62 494 VAL A CA 1
ATOM 3798 C C . VAL A 1 494 ? -5.578 -1.858 -1.856 1.00 89.62 494 VAL A C 1
ATOM 3800 O O . VAL A 1 494 ? -6.314 -2.748 -1.424 1.00 89.62 494 VAL A O 1
ATOM 3803 N N . LEU A 1 495 ? -5.563 -1.488 -3.133 1.00 85.19 495 LEU A N 1
ATOM 3804 C CA . LEU A 1 495 ? -6.317 -2.164 -4.179 1.00 85.19 495 LEU A CA 1
ATOM 3805 C C . LEU A 1 495 ? -5.458 -2.256 -5.428 1.00 85.19 495 LEU A C 1
ATOM 3807 O O . LEU A 1 495 ? -5.118 -1.233 -6.010 1.00 85.19 495 LEU A O 1
ATOM 3811 N N . ASN A 1 496 ? -5.188 -3.482 -5.877 1.00 74.94 496 ASN A N 1
ATOM 3812 C CA . ASN A 1 496 ? -4.437 -3.725 -7.102 1.00 74.94 496 ASN A CA 1
ATOM 3813 C C . ASN A 1 496 ? -3.127 -2.916 -7.134 1.00 74.94 496 ASN A C 1
ATOM 3815 O O . ASN A 1 496 ? -2.916 -2.144 -8.062 1.00 74.94 496 ASN A O 1
ATOM 3819 N N . GLY A 1 497 ? -2.270 -3.072 -6.116 1.00 67.12 497 GLY A N 1
ATOM 3820 C CA . GLY A 1 497 ? -0.968 -2.387 -6.022 1.00 67.12 497 GLY A CA 1
ATOM 3821 C C . GLY A 1 497 ? -1.056 -0.921 -5.590 1.00 67.12 497 GLY A C 1
ATOM 3822 O O . GLY A 1 497 ? -0.220 -0.435 -4.830 1.00 67.12 497 GLY A O 1
ATOM 3823 N N . ASN A 1 498 ? -2.142 -0.233 -5.950 1.00 80.31 498 ASN A N 1
ATOM 3824 C CA . ASN A 1 498 ? -2.336 1.147 -5.542 1.00 80.31 498 ASN A CA 1
ATOM 3825 C C . ASN A 1 498 ? -2.528 1.255 -4.029 1.00 80.31 498 ASN A C 1
ATOM 3827 O O . ASN A 1 498 ? -3.445 0.652 -3.463 1.00 80.31 498 ASN A O 1
ATOM 3831 N N . VAL A 1 499 ? -1.708 2.088 -3.391 1.00 91.25 499 VAL A N 1
ATOM 3832 C CA . VAL A 1 499 ? -1.827 2.449 -1.978 1.00 91.25 499 VAL A CA 1
ATOM 3833 C C . VAL A 1 499 ? -2.470 3.823 -1.886 1.00 91.25 499 VAL A C 1
ATOM 3835 O O . VAL A 1 499 ? -1.890 4.820 -2.309 1.00 91.25 499 VAL A O 1
ATOM 3838 N N . VAL A 1 500 ? -3.667 3.884 -1.316 1.00 96.81 500 VAL A N 1
ATOM 3839 C CA . VAL A 1 500 ? -4.392 5.129 -1.053 1.00 96.81 500 VAL A CA 1
ATOM 3840 C C . VAL A 1 500 ? -4.239 5.452 0.420 1.00 96.81 500 VAL A C 1
ATOM 3842 O O . VAL A 1 500 ? -4.482 4.592 1.266 1.00 96.81 500 VAL A O 1
ATOM 3845 N N . VAL A 1 501 ? -3.854 6.684 0.732 1.00 97.62 501 VAL A N 1
ATOM 3846 C CA . VAL A 1 501 ? -3.776 7.178 2.107 1.00 97.62 501 VAL A CA 1
ATOM 3847 C C . VAL A 1 501 ? -4.619 8.435 2.202 1.00 97.62 501 VAL A C 1
ATOM 3849 O O . VAL A 1 501 ? -4.406 9.374 1.441 1.00 97.62 501 VAL A O 1
ATOM 3852 N N . ALA A 1 502 ? -5.579 8.446 3.118 1.00 95.69 502 ALA A N 1
ATOM 3853 C CA . ALA A 1 502 ? -6.410 9.606 3.407 1.00 95.69 502 ALA A CA 1
ATOM 3854 C C . ALA A 1 502 ? -6.094 10.120 4.811 1.00 95.69 502 ALA A C 1
ATOM 3856 O O . ALA A 1 502 ? -5.726 9.335 5.683 1.00 95.69 502 ALA A O 1
ATOM 3857 N N . TYR A 1 503 ? -6.189 11.427 5.013 1.00 91.25 503 TYR A N 1
ATOM 3858 C CA . TYR A 1 503 ? -5.788 12.104 6.244 1.00 91.25 503 TYR A CA 1
ATOM 3859 C C . TYR A 1 503 ? -6.575 13.392 6.430 1.00 91.25 503 TYR A C 1
ATOM 3861 O O . TYR A 1 503 ? -7.083 13.971 5.468 1.00 91.25 503 TYR A O 1
ATOM 3869 N N . VAL A 1 504 ? -6.674 13.850 7.672 1.00 84.00 504 VAL A N 1
ATOM 3870 C CA . VAL A 1 504 ? -7.112 15.215 7.931 1.00 84.00 504 VAL A CA 1
ATOM 3871 C C . VAL A 1 504 ? -6.053 16.160 7.379 1.00 84.00 504 VAL A C 1
ATOM 3873 O O . VAL A 1 504 ? -4.879 15.991 7.678 1.00 84.00 504 VAL A O 1
ATOM 3876 N N . ASP A 1 505 ? -6.455 17.138 6.576 1.00 78.62 505 ASP A N 1
ATOM 3877 C CA . ASP A 1 505 ? -5.621 18.215 6.056 1.00 78.62 505 ASP A CA 1
ATOM 3878 C C . ASP A 1 505 ? -6.181 19.568 6.508 1.00 78.62 505 ASP A C 1
ATOM 3880 O O . ASP A 1 505 ? -7.144 20.095 5.944 1.00 78.62 505 ASP A O 1
ATOM 3884 N N . SER A 1 506 ? -5.572 20.159 7.542 1.00 68.06 506 SER A N 1
ATOM 3885 C CA . SER A 1 506 ? -6.033 21.451 8.058 1.00 68.06 506 SER A CA 1
ATOM 3886 C C . SER A 1 506 ? -5.781 22.615 7.094 1.00 68.06 506 SER A C 1
ATOM 3888 O O . SER A 1 506 ? -6.469 23.629 7.205 1.00 68.06 506 SER A O 1
ATOM 3890 N N . ASN A 1 507 ? -4.838 22.484 6.149 1.00 59.31 507 ASN A N 1
ATOM 3891 C CA . ASN A 1 507 ? -4.476 23.544 5.202 1.00 59.31 507 ASN A CA 1
ATOM 3892 C C . ASN A 1 507 ? -5.627 23.840 4.224 1.00 59.31 507 ASN A C 1
ATOM 3894 O O . ASN A 1 507 ? -5.990 24.993 3.989 1.00 59.31 507 ASN A O 1
ATOM 3898 N N . SER A 1 508 ? -6.285 22.791 3.730 1.00 54.97 508 SER A N 1
ATOM 3899 C CA . SER A 1 508 ? -7.484 22.913 2.892 1.00 54.97 508 SER A CA 1
ATOM 3900 C C . SER A 1 508 ? -8.727 23.398 3.666 1.00 54.97 508 SER A C 1
ATOM 3902 O O . SER A 1 508 ? -9.713 23.822 3.054 1.00 54.97 508 SER A O 1
ATOM 3904 N N . GLY A 1 509 ? -8.668 23.371 5.005 1.00 48.38 509 GLY A N 1
ATOM 3905 C CA . GLY A 1 509 ? -9.790 23.566 5.926 1.00 48.38 509 GLY A CA 1
ATOM 3906 C C . GLY A 1 509 ? -9.815 24.886 6.705 1.00 48.38 509 GLY A C 1
ATOM 3907 O O . GLY A 1 509 ? -10.730 25.086 7.503 1.00 48.38 509 GLY A O 1
ATOM 3908 N N . VAL A 1 510 ? -8.887 25.827 6.477 1.00 48.12 510 VAL A N 1
ATOM 3909 C CA . VAL A 1 510 ? -8.781 27.104 7.236 1.00 48.12 510 VAL A CA 1
ATOM 3910 C C . VAL A 1 510 ? -10.034 28.009 7.137 1.00 48.12 510 VAL A C 1
ATOM 3912 O O . VAL A 1 510 ? -10.164 28.998 7.857 1.00 48.12 510 VAL A O 1
ATOM 3915 N N . TYR A 1 511 ? -11.038 27.649 6.336 1.00 45.53 511 TYR A N 1
ATOM 3916 C CA . TYR A 1 511 ? -12.335 28.336 6.291 1.00 45.53 511 TYR A CA 1
ATOM 3917 C C . TYR A 1 511 ? -13.384 27.819 7.294 1.00 45.53 511 TYR A C 1
ATOM 3919 O O . TYR A 1 511 ? -14.511 28.316 7.292 1.00 45.53 511 TYR A O 1
ATOM 3927 N N . ALA A 1 512 ? -13.056 26.852 8.160 1.00 35.84 512 ALA A N 1
ATOM 3928 C CA . ALA A 1 512 ? -14.099 26.026 8.762 1.00 35.84 512 ALA A CA 1
ATOM 3929 C C . ALA A 1 512 ? -14.646 26.372 10.151 1.00 35.84 512 ALA A C 1
ATOM 3931 O O . ALA A 1 512 ? -15.730 25.888 10.459 1.00 35.84 512 ALA A O 1
ATOM 3932 N N . LEU A 1 513 ? -13.984 27.154 11.014 1.00 38.12 513 LEU A N 1
ATOM 3933 C CA . LEU A 1 513 ? -14.411 27.198 12.433 1.00 38.12 513 LEU A CA 1
ATOM 3934 C C . LEU A 1 513 ? -14.360 28.575 13.124 1.00 38.12 513 LEU A C 1
ATOM 3936 O O . LEU A 1 513 ? -14.338 28.650 14.349 1.00 38.12 513 LEU A O 1
ATOM 3940 N N . GLY A 1 514 ? -14.401 29.689 12.384 1.00 34.00 514 GLY A N 1
ATOM 3941 C CA . GLY A 1 514 ? -14.420 31.021 13.003 1.00 34.00 514 GLY A CA 1
ATOM 3942 C C . GLY A 1 514 ? -15.252 32.050 12.248 1.00 34.00 514 GLY A C 1
ATOM 3943 O O . GLY A 1 514 ? -14.951 32.384 11.105 1.00 34.00 514 GLY A O 1
ATOM 3944 N N . GLN A 1 515 ? -16.260 32.616 12.919 1.00 32.12 515 GLN A N 1
ATOM 3945 C CA . GLN A 1 515 ? -17.023 33.798 12.497 1.00 32.12 515 GLN A CA 1
ATOM 3946 C C . GLN A 1 515 ? -16.158 35.077 12.468 1.00 32.12 515 GLN A C 1
ATOM 3948 O O . GLN A 1 515 ? -16.442 36.063 13.143 1.00 32.12 515 GLN A O 1
ATOM 3953 N N . SER A 1 516 ? -15.084 35.102 11.683 1.00 37.59 516 SER A N 1
ATOM 3954 C CA . SER A 1 516 ? -14.391 36.349 11.377 1.00 37.59 516 SER A CA 1
ATOM 3955 C C . SER A 1 516 ? -14.975 36.923 10.097 1.00 37.59 516 SER A C 1
ATOM 3957 O O . SER A 1 516 ? -14.792 36.360 9.019 1.00 37.59 516 SER A O 1
ATOM 3959 N N . SER A 1 517 ? -15.608 38.094 10.184 1.00 39.06 517 SER A N 1
ATOM 3960 C CA . SER A 1 517 ? -16.086 38.887 9.038 1.00 39.06 517 SER A CA 1
ATOM 3961 C C . SER A 1 517 ? -14.983 39.298 8.042 1.00 39.06 517 SER A C 1
ATOM 3963 O O . SER A 1 517 ? -15.236 40.085 7.134 1.00 39.06 517 SER A O 1
ATOM 3965 N N . LEU A 1 518 ? -13.749 38.820 8.228 1.00 36.56 518 LEU A N 1
ATOM 3966 C CA . LEU A 1 518 ? -12.586 39.063 7.380 1.00 36.56 518 LEU A CA 1
ATOM 3967 C C . LEU A 1 518 ? -12.227 37.859 6.477 1.00 36.56 518 LEU A C 1
ATOM 3969 O O . LEU A 1 518 ? -11.322 38.009 5.661 1.00 36.56 518 LEU A O 1
ATOM 3973 N N . LEU A 1 519 ? -12.906 36.699 6.585 1.00 40.97 519 LEU A N 1
ATOM 3974 C CA . LEU A 1 519 ? -12.544 35.453 5.863 1.00 40.97 519 LEU A CA 1
ATOM 3975 C C . LEU A 1 519 ? -13.721 34.702 5.179 1.00 40.97 519 LEU A C 1
ATOM 3977 O O . LEU A 1 519 ? -13.537 33.614 4.640 1.00 40.97 519 LEU A O 1
ATOM 3981 N N . THR A 1 520 ? -14.937 35.252 5.162 1.00 40.28 520 THR A N 1
ATOM 3982 C CA . THR A 1 520 ? -16.183 34.512 4.856 1.00 40.28 520 THR A CA 1
ATOM 3983 C C . THR A 1 520 ? -16.587 34.474 3.372 1.00 40.28 520 THR A C 1
ATOM 3985 O O . THR A 1 520 ? -17.338 35.343 2.923 1.00 40.28 520 THR A O 1
ATOM 3988 N N . SER A 1 521 ? -16.178 33.444 2.618 1.00 44.16 521 SER A N 1
ATOM 3989 C CA . SER A 1 521 ? -16.883 33.071 1.363 1.00 44.16 521 SER A CA 1
ATOM 3990 C C . SER A 1 521 ? -16.747 31.610 0.882 1.00 44.16 521 SER A C 1
ATOM 3992 O O . SER A 1 521 ? -17.340 31.290 -0.144 1.00 44.16 521 SER A O 1
ATOM 3994 N N . TYR A 1 522 ? -16.043 30.716 1.591 1.00 47.28 522 TYR A N 1
ATOM 3995 C CA . TYR A 1 522 ? -15.809 29.330 1.144 1.00 47.28 522 TYR A CA 1
ATOM 3996 C C . TYR A 1 522 ? -16.186 28.291 2.204 1.00 47.28 522 TYR A C 1
ATOM 3998 O O . TYR A 1 522 ? -16.163 28.578 3.399 1.00 47.28 522 TYR A O 1
ATOM 4006 N N . THR A 1 523 ? -16.532 27.091 1.744 1.00 57.66 523 THR A N 1
ATOM 4007 C CA . THR A 1 523 ? -16.959 25.956 2.567 1.00 57.66 523 THR A CA 1
ATOM 4008 C C . THR A 1 523 ? -15.755 25.142 3.094 1.00 57.66 523 THR A C 1
ATOM 4010 O O . THR A 1 523 ? -14.787 24.965 2.352 1.00 57.66 523 THR A O 1
ATOM 4013 N N . PRO A 1 524 ? -15.797 24.646 4.353 1.00 62.34 524 PRO A N 1
ATOM 4014 C CA . PRO A 1 524 ? -14.792 23.751 4.949 1.00 62.34 524 PRO A CA 1
ATOM 4015 C C . PRO A 1 524 ? -14.388 22.561 4.071 1.00 62.34 524 PRO A C 1
ATOM 4017 O O . PRO A 1 524 ? -15.274 21.897 3.537 1.00 62.34 524 PRO A O 1
ATOM 4020 N N . ARG A 1 525 ? -13.091 22.221 4.000 1.00 74.56 525 ARG A N 1
ATOM 4021 C CA . ARG A 1 525 ? -12.625 20.916 3.500 1.00 74.56 525 ARG A CA 1
ATOM 4022 C C . ARG A 1 525 ? -11.390 20.428 4.239 1.00 74.56 525 ARG A C 1
ATOM 4024 O O . ARG A 1 525 ? -10.322 21.012 4.099 1.00 74.56 525 ARG A O 1
ATOM 4031 N N . MET A 1 526 ? -11.534 19.369 5.011 1.00 79.12 526 MET A N 1
ATOM 4032 C CA . MET A 1 526 ? -10.486 18.833 5.869 1.00 79.12 526 MET A CA 1
ATOM 4033 C C . MET A 1 526 ? -10.085 17.403 5.497 1.00 79.12 526 MET A C 1
ATOM 4035 O O . MET A 1 526 ? -9.144 16.893 6.082 1.00 79.12 526 MET A O 1
ATOM 4039 N N . VAL A 1 527 ? -10.733 16.744 4.537 1.00 85.62 527 VAL A N 1
ATOM 4040 C CA . VAL A 1 527 ? -10.298 15.452 4.001 1.00 85.62 527 VAL A CA 1
ATOM 4041 C C . VAL A 1 527 ? -9.268 15.697 2.902 1.00 85.62 527 VAL A C 1
ATOM 4043 O O . VAL A 1 527 ? -9.575 16.261 1.851 1.00 85.62 527 VAL A O 1
ATOM 4046 N N . GLY A 1 528 ? -8.046 15.231 3.142 1.00 88.50 528 GLY A N 1
ATOM 4047 C CA . GLY A 1 528 ? -6.977 15.111 2.160 1.00 88.50 528 GLY A CA 1
ATOM 4048 C C . GLY A 1 528 ? -6.718 13.650 1.789 1.00 88.50 528 GLY A C 1
ATOM 4049 O O . GLY A 1 528 ? -7.033 12.734 2.553 1.00 88.50 528 GLY A O 1
ATOM 4050 N N . TYR A 1 529 ? -6.146 13.411 0.610 1.00 93.31 529 TYR A N 1
ATOM 4051 C CA . TYR A 1 529 ? -5.655 12.092 0.227 1.00 93.31 529 TYR A CA 1
ATOM 4052 C C . TYR A 1 529 ? -4.451 12.157 -0.713 1.00 93.31 529 TYR A C 1
ATOM 4054 O O . TYR A 1 529 ? -4.269 13.093 -1.491 1.00 93.31 529 TYR A O 1
ATOM 4062 N N . ALA A 1 530 ? -3.660 11.094 -0.675 1.00 92.56 530 ALA A N 1
ATOM 4063 C CA . ALA A 1 530 ? -2.566 10.826 -1.587 1.00 92.56 530 ALA A CA 1
ATOM 4064 C C . ALA A 1 530 ? -2.663 9.385 -2.097 1.00 92.56 530 ALA A C 1
ATOM 4066 O O . ALA A 1 530 ? -3.258 8.511 -1.460 1.00 92.56 530 ALA A O 1
ATOM 4067 N N . VAL A 1 531 ? -2.061 9.128 -3.254 1.00 89.00 531 VAL A N 1
ATOM 4068 C CA . VAL A 1 531 ? -2.031 7.793 -3.860 1.00 89.00 531 VAL A CA 1
ATOM 4069 C C . VAL A 1 531 ? -0.625 7.442 -4.318 1.00 89.00 531 VAL A C 1
ATOM 4071 O O . VAL A 1 531 ? 0.092 8.280 -4.864 1.00 89.00 531 VAL A O 1
ATOM 4074 N N . SER A 1 532 ? -0.242 6.191 -4.116 1.00 81.25 532 SER A N 1
ATOM 4075 C CA . SER A 1 532 ? 0.910 5.571 -4.751 1.00 81.25 532 SER A CA 1
ATOM 4076 C C . SER A 1 532 ? 0.414 4.525 -5.737 1.00 81.25 532 SER A C 1
ATOM 4078 O O . SER A 1 532 ? -0.271 3.598 -5.329 1.00 81.25 532 SER A O 1
ATOM 4080 N N . GLU A 1 533 ? 0.775 4.657 -7.010 1.00 77.94 533 GLU A N 1
ATOM 4081 C CA . GLU A 1 533 ? 0.584 3.621 -8.045 1.00 77.94 533 GLU A CA 1
ATOM 4082 C C . GLU A 1 533 ? 1.817 2.694 -8.146 1.00 77.94 533 GLU A C 1
ATOM 4084 O O . GLU A 1 533 ? 2.053 2.073 -9.176 1.00 77.94 533 GLU A O 1
ATOM 4089 N N . PHE A 1 534 ? 2.658 2.689 -7.103 1.00 64.69 534 PHE A N 1
ATOM 4090 C CA . PHE A 1 534 ? 3.951 1.995 -7.036 1.00 64.69 534 PHE A CA 1
ATOM 4091 C C . PHE A 1 534 ? 4.136 1.363 -5.649 1.00 64.69 534 PHE A C 1
ATOM 4093 O O . PHE A 1 534 ? 5.118 1.639 -4.950 1.00 64.69 534 PHE A O 1
ATOM 4100 N N . GLY A 1 535 ? 3.105 0.669 -5.165 1.00 68.94 535 GLY A N 1
ATOM 4101 C CA . GLY A 1 535 ? 3.144 -0.088 -3.919 1.00 68.94 535 GLY A CA 1
ATOM 4102 C C . GLY A 1 535 ? 3.520 0.700 -2.663 1.00 68.94 535 GLY A C 1
ATOM 4103 O O . GLY A 1 535 ? 3.986 0.099 -1.696 1.00 68.94 535 GLY A O 1
ATOM 4104 N N . GLY A 1 536 ? 3.361 2.027 -2.653 1.00 77.56 536 GLY A N 1
ATOM 4105 C CA . GLY A 1 536 ? 3.732 2.899 -1.536 1.00 77.56 536 GLY A CA 1
ATOM 4106 C C . GLY A 1 536 ? 5.175 3.417 -1.562 1.00 77.56 536 GLY A C 1
ATOM 4107 O O . GLY A 1 536 ? 5.587 4.081 -0.614 1.00 77.56 536 GLY A O 1
ATOM 4108 N N . ALA A 1 537 ? 5.949 3.158 -2.623 1.00 66.75 537 ALA A N 1
ATOM 4109 C CA . ALA A 1 537 ? 7.330 3.637 -2.744 1.00 66.75 537 ALA A CA 1
ATOM 4110 C C . ALA A 1 537 ? 7.416 5.170 -2.863 1.00 66.75 537 ALA A C 1
ATOM 4112 O O . ALA A 1 537 ? 8.320 5.794 -2.302 1.00 66.75 537 ALA A O 1
ATOM 4113 N N . VAL A 1 538 ? 6.467 5.772 -3.588 1.00 66.31 538 VAL A N 1
ATOM 4114 C CA . VAL A 1 538 ? 6.297 7.224 -3.743 1.00 66.31 538 VAL A CA 1
ATOM 4115 C C . VAL A 1 538 ? 4.818 7.559 -3.840 1.00 66.31 538 VAL A C 1
ATOM 4117 O O . VAL A 1 538 ? 4.069 6.860 -4.522 1.00 66.31 538 VAL A O 1
ATOM 4120 N N . PHE A 1 539 ? 4.412 8.645 -3.188 1.00 79.94 539 PHE A N 1
ATOM 4121 C CA . PHE A 1 539 ? 3.043 9.144 -3.204 1.00 79.94 539 PHE A CA 1
ATOM 4122 C C . PHE A 1 539 ? 2.915 10.419 -4.036 1.00 79.94 539 PHE A C 1
ATOM 4124 O O . PHE A 1 539 ? 3.799 11.278 -4.050 1.00 79.94 539 PHE A O 1
ATOM 4131 N N . VAL A 1 540 ? 1.779 10.535 -4.715 1.00 78.62 540 VAL A N 1
ATOM 4132 C CA . VAL A 1 540 ? 1.292 11.769 -5.321 1.00 78.62 540 VAL A CA 1
ATOM 4133 C C . VAL A 1 540 ? 0.198 12.316 -4.416 1.00 78.62 540 VAL A C 1
ATOM 4135 O O . VAL A 1 540 ? -0.858 11.696 -4.280 1.00 78.62 540 VAL A O 1
ATOM 4138 N N . ASP A 1 541 ? 0.451 13.479 -3.822 1.00 84.62 541 ASP A N 1
ATOM 4139 C CA . ASP A 1 541 ? -0.548 14.243 -3.078 1.00 84.62 541 ASP A CA 1
ATOM 4140 C C . ASP A 1 541 ? -1.649 14.714 -4.040 1.00 84.62 541 ASP A C 1
ATOM 4142 O O . ASP A 1 541 ? -1.375 15.379 -5.045 1.00 84.62 541 ASP A O 1
ATOM 4146 N N . LYS A 1 542 ? -2.893 14.310 -3.775 1.00 83.19 542 LYS A N 1
ATOM 4147 C CA . LYS A 1 542 ? -4.055 14.644 -4.608 1.00 83.19 542 LYS A CA 1
ATOM 4148 C C . LYS A 1 542 ? -4.853 15.811 -4.030 1.00 83.19 542 LYS A C 1
ATOM 4150 O O . LYS A 1 542 ? -5.827 16.239 -4.654 1.00 83.19 542 LYS A O 1
ATOM 4155 N N . GLY A 1 543 ? -4.447 16.334 -2.873 1.00 82.56 543 GLY A N 1
ATOM 4156 C CA . GLY A 1 543 ? -5.218 17.295 -2.108 1.00 82.56 543 GLY A CA 1
ATOM 4157 C C . GLY A 1 543 ? -6.553 16.689 -1.692 1.00 82.56 543 GLY A C 1
ATOM 4158 O O . GLY A 1 543 ? -6.617 15.670 -1.018 1.00 82.56 543 GLY A O 1
ATOM 4159 N N . VAL A 1 544 ? -7.639 17.318 -2.110 1.00 83.25 544 VAL A N 1
ATOM 4160 C CA . VAL A 1 544 ? -8.987 17.104 -1.566 1.00 83.25 544 VAL A CA 1
ATOM 4161 C C . VAL A 1 544 ? -9.942 16.294 -2.457 1.00 83.25 544 VAL A C 1
ATOM 4163 O O . VAL A 1 544 ? -9.808 16.269 -3.686 1.00 83.25 544 VAL A O 1
ATOM 4166 N N . PRO A 1 545 ? -11.002 15.741 -1.843 1.00 86.44 545 PRO A N 1
ATOM 4167 C CA . PRO A 1 545 ? -12.232 15.286 -2.462 1.00 86.44 545 PRO A CA 1
ATOM 4168 C C . PRO A 1 545 ? -12.771 16.103 -3.646 1.00 86.44 545 PRO A C 1
ATOM 4170 O O . PRO A 1 545 ? -12.813 17.329 -3.504 1.00 86.44 545 PRO A O 1
ATOM 4173 N N . PRO A 1 546 ? -13.371 15.540 -4.714 1.00 83.25 546 PRO A N 1
ATOM 4174 C CA . PRO A 1 546 ? -14.370 16.291 -5.481 1.00 83.25 546 PRO A CA 1
ATOM 4175 C C . PRO A 1 546 ? -15.596 16.673 -4.633 1.00 83.25 546 PRO A C 1
ATOM 4177 O O . PRO A 1 546 ? -15.955 15.970 -3.694 1.00 83.25 546 PRO A O 1
ATOM 4180 N N . LEU A 1 547 ? -16.294 17.749 -5.002 1.00 74.25 547 LEU A N 1
ATOM 4181 C CA . LEU A 1 547 ? -17.493 18.243 -4.303 1.00 74.25 547 LEU A CA 1
ATOM 4182 C C . LEU A 1 547 ? -18.780 17.512 -4.721 1.00 74.25 547 LEU A C 1
ATOM 4184 O O . LEU A 1 547 ? -18.858 16.997 -5.840 1.00 74.25 547 LEU A O 1
ATOM 4188 N N . SER A 1 548 ? -19.804 17.533 -3.853 1.00 64.12 548 SER A N 1
ATOM 4189 C CA . SER A 1 548 ? -21.130 16.917 -4.069 1.00 64.12 548 SER A CA 1
ATOM 4190 C C . SER A 1 548 ? -21.976 17.607 -5.157 1.00 64.12 548 SER A C 1
ATOM 4192 O O . SER A 1 548 ? -22.695 16.927 -5.889 1.00 64.12 548 SER A O 1
ATOM 4194 N N . THR A 1 549 ? -21.883 18.937 -5.320 1.00 57.31 549 THR A N 1
ATOM 4195 C CA . THR A 1 549 ? -22.668 19.702 -6.313 1.00 57.31 549 THR A CA 1
ATOM 4196 C C . THR A 1 549 ? -21.855 20.750 -7.073 1.00 57.31 549 THR A C 1
ATOM 4198 O O . THR A 1 549 ? -21.217 21.617 -6.482 1.00 57.31 549 THR A O 1
ATOM 4201 N N . GLN A 1 550 ? -21.958 20.735 -8.408 1.00 42.31 550 GLN A N 1
ATOM 4202 C CA . GLN A 1 550 ? -21.532 21.844 -9.262 1.00 42.31 550 GLN A CA 1
ATOM 4203 C C . GLN A 1 550 ? -22.460 23.066 -9.080 1.00 42.31 550 GLN A C 1
ATOM 4205 O O . GLN A 1 550 ? -23.646 22.990 -9.389 1.00 42.31 550 GLN A O 1
ATOM 4210 N N . GLY A 1 551 ? -21.913 24.223 -8.685 1.00 36.84 551 GLY A N 1
ATOM 4211 C CA . GLY A 1 551 ? -22.382 25.512 -9.224 1.00 36.84 551 GLY A CA 1
ATOM 4212 C C . GLY A 1 551 ? -23.341 26.402 -8.415 1.00 36.84 551 GLY A C 1
ATOM 4213 O O . GLY A 1 551 ? -24.015 27.225 -9.028 1.00 36.84 551 GLY A O 1
ATOM 4214 N N . SER A 1 552 ? -23.393 26.345 -7.081 1.00 36.56 552 SER A N 1
ATOM 4215 C CA . SER A 1 552 ? -24.117 27.351 -6.275 1.00 36.56 552 SER A CA 1
ATOM 4216 C C . SER A 1 552 ? -23.233 27.857 -5.132 1.00 36.56 552 SER A C 1
ATOM 4218 O O . SER A 1 552 ? -22.951 27.134 -4.183 1.00 36.56 552 SER A O 1
ATOM 4220 N N . GLY A 1 553 ? -22.769 29.108 -5.235 1.00 40.34 553 GLY A N 1
ATOM 4221 C CA . GLY A 1 553 ? -21.778 29.728 -4.341 1.00 40.34 553 GLY A CA 1
ATOM 4222 C C . GLY A 1 553 ? -22.233 30.009 -2.901 1.00 40.34 553 GLY A C 1
ATOM 4223 O O . GLY A 1 553 ? -21.644 30.868 -2.255 1.00 40.34 553 GLY A O 1
ATOM 4224 N N . THR A 1 554 ? -23.281 29.346 -2.401 1.00 43.47 554 THR A N 1
ATOM 4225 C CA . THR A 1 554 ? -23.787 29.519 -1.024 1.00 43.47 554 THR A CA 1
ATOM 4226 C C . THR A 1 554 ? -24.295 28.227 -0.368 1.00 43.47 554 THR A C 1
ATOM 4228 O O . THR A 1 554 ? -24.887 28.299 0.705 1.00 43.47 554 THR A O 1
ATOM 4231 N N . SER A 1 555 ? -24.138 27.058 -0.999 1.00 46.88 555 SER A N 1
ATOM 4232 C CA . SER A 1 555 ? -24.690 25.781 -0.508 1.00 46.88 555 SER A CA 1
ATOM 4233 C C . SER A 1 555 ? -23.730 24.608 -0.720 1.00 46.88 555 SER A C 1
ATOM 4235 O O . SER A 1 555 ? -24.155 23.530 -1.128 1.00 46.88 555 SER A O 1
ATOM 4237 N N . ASP A 1 556 ? -22.433 24.849 -0.555 1.00 53.31 556 ASP A N 1
ATOM 4238 C CA . ASP A 1 556 ? -21.434 23.784 -0.561 1.00 53.31 556 ASP A CA 1
ATOM 4239 C C . ASP A 1 556 ? -21.387 23.153 0.841 1.00 53.31 556 ASP A C 1
ATOM 4241 O O . ASP A 1 556 ? -21.324 23.871 1.845 1.00 53.31 556 ASP A O 1
ATOM 4245 N N . ASP A 1 557 ? -21.494 21.822 0.882 1.00 57.62 557 ASP A N 1
ATOM 4246 C CA . ASP A 1 557 ? -21.594 21.014 2.098 1.00 57.62 557 ASP A CA 1
ATOM 4247 C C . ASP A 1 557 ? -20.240 20.562 2.637 1.00 57.62 557 ASP A C 1
ATOM 4249 O O . ASP A 1 557 ? -20.225 20.090 3.760 1.00 57.62 557 ASP A O 1
ATOM 4253 N N . GLY A 1 558 ? -19.130 20.722 1.905 1.00 68.75 558 GLY A N 1
ATOM 4254 C CA . GLY A 1 558 ? -17.783 20.547 2.457 1.00 68.75 558 GLY A CA 1
ATOM 4255 C C . GLY A 1 558 ? -17.518 19.225 3.171 1.00 68.75 558 GLY A C 1
ATOM 4256 O O . GLY A 1 558 ? -18.212 18.228 2.976 1.00 68.75 558 GLY A O 1
ATOM 4257 N N . ASP A 1 559 ? -16.505 19.241 4.030 1.00 78.50 559 ASP A N 1
ATOM 4258 C CA . ASP A 1 559 ? -16.233 18.188 5.003 1.00 78.50 559 ASP A CA 1
ATOM 4259 C C . ASP A 1 559 ? -15.453 18.754 6.210 1.00 78.50 559 ASP A C 1
ATOM 4261 O O . ASP A 1 559 ? -14.888 19.851 6.158 1.00 78.50 559 ASP A O 1
ATOM 4265 N N . ALA A 1 560 ? -15.441 18.003 7.307 1.00 76.44 560 ALA A N 1
ATOM 4266 C CA . ALA A 1 560 ? -14.750 18.320 8.551 1.00 76.44 560 ALA A CA 1
ATOM 4267 C C . ALA A 1 560 ? -13.747 17.227 8.967 1.00 76.44 560 ALA A C 1
ATOM 4269 O O . ALA A 1 560 ? -13.436 17.110 10.149 1.00 76.44 560 ALA A O 1
ATOM 4270 N N . GLY A 1 561 ? -13.223 16.451 8.008 1.00 82.44 561 GLY A N 1
ATOM 4271 C CA . GLY A 1 561 ? -12.141 15.496 8.254 1.00 82.44 561 GLY A CA 1
ATOM 4272 C C . GLY A 1 561 ? -12.628 14.088 8.592 1.00 82.44 561 GLY A C 1
ATOM 4273 O O . GLY A 1 561 ? -13.561 13.588 7.963 1.00 82.44 561 GLY A O 1
ATOM 4274 N N . ASP A 1 562 ? -11.951 13.439 9.541 1.00 86.19 562 ASP A N 1
ATOM 4275 C CA . ASP A 1 562 ? -12.103 12.027 9.919 1.00 86.19 562 ASP A CA 1
ATOM 4276 C C . ASP A 1 562 ? -12.160 11.037 8.732 1.00 86.19 562 ASP A C 1
ATOM 4278 O O . ASP A 1 562 ? -13.111 10.249 8.618 1.00 86.19 562 ASP A O 1
ATOM 4282 N N . PRO A 1 563 ? -11.202 11.067 7.785 1.00 93.12 563 PRO A N 1
ATOM 4283 C CA . PRO A 1 563 ? -11.301 10.215 6.616 1.00 93.12 563 PRO A CA 1
ATOM 4284 C C . PRO A 1 563 ? -11.056 8.744 6.940 1.00 93.12 563 PRO A C 1
ATOM 4286 O O . PRO A 1 563 ? -10.032 8.385 7.530 1.00 93.12 563 PRO A O 1
ATOM 4289 N N . VAL A 1 564 ? -11.946 7.878 6.452 1.00 97.25 564 VAL A N 1
ATOM 4290 C CA . VAL A 1 564 ? -11.796 6.419 6.554 1.00 97.25 564 VAL A CA 1
ATOM 4291 C C . VAL A 1 564 ? -11.964 5.765 5.186 1.00 97.25 564 VAL A C 1
ATOM 4293 O O . VAL A 1 564 ? -12.947 6.001 4.479 1.00 97.25 564 VAL A O 1
ATOM 4296 N N . LEU A 1 565 ? -10.990 4.931 4.818 1.00 98.00 565 LEU A N 1
ATOM 4297 C CA . LEU A 1 565 ? -10.963 4.172 3.569 1.00 98.00 565 LEU A CA 1
ATOM 4298 C C . LEU A 1 565 ? -11.452 2.727 3.756 1.00 98.00 565 LEU A C 1
ATOM 4300 O O . LEU A 1 565 ? -11.177 2.087 4.768 1.00 98.00 565 LEU A O 1
ATOM 4304 N N . ALA A 1 566 ? -12.115 2.182 2.735 1.00 97.88 566 ALA A N 1
ATOM 4305 C CA . ALA A 1 566 ? -12.370 0.747 2.601 1.00 97.88 566 ALA A CA 1
ATOM 4306 C C . ALA A 1 566 ? -12.353 0.316 1.129 1.00 97.88 566 ALA A C 1
ATOM 4308 O O . ALA A 1 566 ? -12.563 1.126 0.227 1.00 97.88 566 ALA A O 1
ATOM 4309 N N . VAL A 1 567 ? -12.129 -0.974 0.878 1.00 96.50 567 VAL A N 1
ATOM 4310 C CA . VAL A 1 567 ? -11.955 -1.518 -0.476 1.00 96.50 567 VAL A CA 1
ATOM 4311 C C . VAL A 1 567 ? -12.934 -2.654 -0.725 1.00 96.50 567 VAL A C 1
ATOM 4313 O O . VAL A 1 567 ? -13.011 -3.584 0.071 1.00 96.50 567 VAL A O 1
ATOM 4316 N N . ASP A 1 568 ? -13.632 -2.602 -1.857 1.00 95.94 568 ASP A N 1
ATOM 4317 C CA . ASP A 1 568 ? -14.290 -3.759 -2.470 1.00 95.94 568 ASP A CA 1
ATOM 4318 C C . ASP A 1 568 ? -13.314 -4.376 -3.470 1.00 95.94 568 ASP A C 1
ATOM 4320 O O . ASP A 1 568 ? -13.152 -3.885 -4.591 1.00 95.94 568 ASP A O 1
ATOM 4324 N N . THR A 1 569 ? -12.637 -5.443 -3.048 1.00 88.94 569 THR A N 1
ATOM 4325 C CA . THR A 1 569 ? -11.589 -6.087 -3.852 1.00 88.94 569 THR A CA 1
ATOM 4326 C C . THR A 1 569 ? -12.167 -6.795 -5.071 1.00 88.94 569 THR A C 1
ATOM 4328 O O . THR A 1 569 ? -11.515 -6.884 -6.106 1.00 88.94 569 THR A O 1
ATOM 4331 N N . THR A 1 570 ? -13.415 -7.259 -4.981 1.00 88.94 570 THR A N 1
ATOM 4332 C CA . THR A 1 570 ? -14.088 -7.984 -6.067 1.00 88.94 570 THR A CA 1
ATOM 4333 C C . THR A 1 570 ? -14.606 -7.028 -7.136 1.00 88.94 570 THR A C 1
ATOM 4335 O O . THR A 1 570 ? -14.475 -7.292 -8.328 1.00 88.94 570 THR A O 1
ATOM 4338 N N . GLY A 1 571 ? -15.189 -5.905 -6.721 1.00 83.06 571 GLY A N 1
ATOM 4339 C CA . GLY A 1 571 ? -15.674 -4.852 -7.612 1.00 83.06 571 GLY A CA 1
ATOM 4340 C C . GLY A 1 571 ? -14.609 -3.855 -8.054 1.00 83.06 571 GLY A C 1
ATOM 4341 O O . GLY A 1 571 ? -14.910 -3.009 -8.892 1.00 83.06 571 GLY A O 1
ATOM 4342 N N . SER A 1 572 ? -13.394 -3.939 -7.502 1.00 89.00 572 SER A N 1
ATOM 4343 C CA . SER A 1 572 ? -12.311 -2.973 -7.717 1.00 89.00 572 SER A CA 1
ATOM 4344 C C . SER A 1 572 ? -12.727 -1.528 -7.403 1.00 89.00 572 SER A C 1
ATOM 4346 O O . SER A 1 572 ? -12.463 -0.608 -8.179 1.00 89.00 572 SER A O 1
ATOM 4348 N N . LEU A 1 573 ? -13.385 -1.325 -6.256 1.00 93.56 573 LEU A N 1
ATOM 4349 C CA . LEU A 1 573 ? -13.801 -0.001 -5.783 1.00 93.56 573 LEU A CA 1
ATOM 4350 C C . LEU A 1 573 ? -13.040 0.392 -4.519 1.00 93.56 573 LEU A C 1
ATOM 4352 O O . LEU A 1 573 ? -12.885 -0.418 -3.605 1.00 93.56 573 LEU A O 1
ATOM 4356 N N . VAL A 1 574 ? -12.650 1.663 -4.440 1.00 97.81 574 VAL A N 1
ATOM 4357 C CA . VAL A 1 574 ? -12.191 2.291 -3.194 1.00 97.81 574 VAL A CA 1
ATOM 4358 C C . VAL A 1 574 ? -13.276 3.242 -2.708 1.00 97.81 574 VAL A C 1
ATOM 4360 O O . VAL A 1 574 ? -13.745 4.096 -3.463 1.00 97.81 574 VAL A O 1
ATOM 4363 N N . TYR A 1 575 ? -13.672 3.091 -1.451 1.00 98.38 575 TYR A N 1
ATOM 4364 C CA . TYR A 1 575 ? -14.598 3.976 -0.760 1.00 98.38 575 TYR A CA 1
ATOM 4365 C C . TYR A 1 575 ? -13.824 4.864 0.205 1.00 98.38 575 TYR A C 1
ATOM 4367 O O . TYR A 1 575 ? -12.924 4.388 0.892 1.00 98.38 575 TYR A O 1
ATOM 4375 N N . LEU A 1 576 ? -14.218 6.130 0.279 1.00 97.81 576 LEU A N 1
ATOM 4376 C CA . LEU A 1 576 ? -13.727 7.100 1.249 1.00 97.81 576 LEU A CA 1
ATOM 4377 C C . LEU A 1 576 ? -14.939 7.773 1.890 1.00 97.81 576 LEU A C 1
ATOM 4379 O O . LEU A 1 576 ? -15.806 8.275 1.175 1.00 97.81 576 LEU A O 1
ATOM 4383 N N . VAL A 1 577 ? -15.010 7.772 3.217 1.00 95.44 577 VAL A N 1
ATOM 4384 C CA . VAL A 1 577 ? -15.984 8.568 3.981 1.00 95.44 577 VAL A CA 1
ATOM 4385 C C . VAL A 1 577 ? -15.274 9.686 4.726 1.00 95.44 577 VAL A C 1
ATOM 4387 O O . VAL A 1 577 ? -14.098 9.545 5.040 1.00 95.44 577 VAL A O 1
ATOM 4390 N N . GLY A 1 578 ? -15.992 10.767 5.014 1.00 90.38 578 GLY A N 1
ATOM 4391 C CA . GLY A 1 578 ? -15.528 11.855 5.875 1.00 90.38 578 GLY A CA 1
ATOM 4392 C C . GLY A 1 578 ? -16.685 12.469 6.656 1.00 90.38 578 GLY A C 1
ATOM 4393 O O . GLY A 1 578 ? -17.853 12.169 6.395 1.00 90.38 578 GLY A O 1
ATOM 4394 N N . THR A 1 579 ? -16.378 13.303 7.640 1.00 86.00 579 THR A N 1
ATOM 4395 C CA . THR A 1 579 ? -17.379 13.961 8.485 1.00 86.00 579 THR A CA 1
ATOM 4396 C C . THR A 1 579 ? -18.004 15.147 7.751 1.00 86.00 579 THR A C 1
ATOM 4398 O O . THR A 1 579 ? -17.294 15.974 7.190 1.00 86.00 579 THR A O 1
ATOM 4401 N N . SER A 1 580 ? -19.334 15.279 7.767 1.00 77.62 580 SER A N 1
ATOM 4402 C CA . SER A 1 580 ? -19.984 16.513 7.293 1.00 77.62 580 SER A CA 1
ATOM 4403 C C . SER A 1 580 ? -19.717 17.677 8.257 1.00 77.62 580 SER A C 1
ATOM 4405 O O . SER A 1 580 ? -19.667 17.451 9.470 1.00 77.62 580 SER A O 1
ATOM 4407 N N . PRO A 1 581 ? -19.625 18.931 7.784 1.00 70.06 581 PRO A N 1
ATOM 4408 C CA . PRO A 1 581 ? -19.462 20.096 8.643 1.00 70.06 581 PRO A CA 1
ATOM 4409 C C . PRO A 1 581 ? -20.529 20.188 9.735 1.00 70.06 581 PRO A C 1
ATOM 4411 O O . PRO A 1 581 ? -21.694 19.840 9.542 1.00 70.06 581 PRO A O 1
ATOM 4414 N N . ARG A 1 582 ? -20.125 20.665 10.917 1.00 58.88 582 ARG A N 1
ATOM 4415 C CA . ARG A 1 582 ? -20.990 20.698 12.111 1.00 58.88 582 ARG A CA 1
ATOM 4416 C C . ARG A 1 582 ? -21.804 21.984 12.270 1.00 58.88 582 ARG A C 1
ATOM 4418 O O . ARG A 1 582 ? -22.673 22.055 13.136 1.00 58.88 582 ARG A O 1
ATOM 4425 N N . ASN A 1 583 ? -21.555 23.005 11.452 1.00 53.47 583 ASN A N 1
ATOM 4426 C CA . ASN A 1 583 ? -22.302 24.262 11.473 1.00 53.47 583 ASN A CA 1
ATOM 4427 C C . ASN A 1 583 ? -23.796 24.045 11.142 1.00 53.47 583 ASN A C 1
ATOM 4429 O O . ASN A 1 583 ? -24.184 23.130 10.414 1.00 53.47 583 ASN A O 1
ATOM 4433 N N . ALA A 1 584 ? -24.654 24.877 11.742 1.00 51.09 584 ALA A N 1
ATOM 4434 C CA . ALA A 1 584 ? -26.096 24.653 11.825 1.00 51.09 584 ALA A CA 1
ATOM 4435 C C . ALA A 1 584 ? -26.775 24.516 10.446 1.00 51.09 584 ALA A C 1
ATOM 4437 O O . ALA A 1 584 ? -27.109 25.511 9.805 1.00 51.09 584 ALA A O 1
ATOM 4438 N N . GLY A 1 585 ? -27.030 23.272 10.025 1.00 54.91 585 GLY A N 1
ATOM 4439 C CA . GLY A 1 585 ? -27.845 22.952 8.849 1.00 54.91 585 GLY A CA 1
ATOM 4440 C C . GLY A 1 585 ? -27.339 21.796 7.985 1.00 54.91 585 GLY A C 1
ATOM 4441 O O . GLY A 1 585 ? -28.162 21.204 7.284 1.00 54.91 585 GLY A O 1
ATOM 4442 N N . HIS A 1 586 ? -26.050 21.447 8.055 1.00 68.25 586 HIS A N 1
ATOM 4443 C CA . HIS A 1 586 ? -25.462 20.405 7.205 1.00 68.25 586 HIS A CA 1
ATOM 4444 C C . HIS A 1 586 ? -25.839 19.001 7.677 1.00 68.25 586 HIS A C 1
ATOM 4446 O O . HIS A 1 586 ? -25.979 18.736 8.878 1.00 68.25 586 HIS A O 1
ATOM 4452 N N . LYS A 1 587 ? -26.073 18.110 6.710 1.00 77.88 587 LYS A N 1
ATOM 4453 C CA . LYS A 1 587 ? -26.651 16.788 6.949 1.00 77.88 587 LYS A CA 1
ATOM 4454 C C . LYS A 1 587 ? -25.837 15.688 6.292 1.00 77.88 587 LYS A C 1
ATOM 4456 O O . LYS A 1 587 ? -25.213 15.932 5.277 1.00 77.88 587 LYS A O 1
ATOM 4461 N N . GLY A 1 588 ? -25.957 14.468 6.798 1.00 84.50 588 GLY A N 1
ATOM 4462 C CA . GLY A 1 588 ? -25.435 13.258 6.169 1.00 84.50 588 GLY A CA 1
ATOM 4463 C C . GLY A 1 588 ? -23.952 13.007 6.394 1.00 84.50 588 GLY A C 1
ATOM 4464 O O . GLY A 1 588 ? -23.344 13.596 7.280 1.00 84.50 588 GLY A O 1
ATOM 4465 N N . ILE A 1 589 ? -23.403 12.085 5.609 1.00 88.94 589 ILE A N 1
ATOM 4466 C CA . ILE A 1 589 ? -21.999 11.670 5.576 1.00 88.94 589 ILE A CA 1
ATOM 4467 C C . ILE A 1 589 ? -21.578 11.650 4.100 1.00 88.94 589 ILE A C 1
ATOM 4469 O O . ILE A 1 589 ? -22.222 10.941 3.316 1.00 88.94 589 ILE A O 1
ATOM 4473 N N . PRO A 1 590 ? -20.563 12.413 3.668 1.00 89.31 590 PRO A N 1
ATOM 4474 C CA . PRO A 1 590 ? -20.035 12.288 2.319 1.00 89.31 590 PRO A CA 1
ATOM 4475 C C . PRO A 1 590 ? -19.355 10.927 2.127 1.00 89.31 590 PRO A C 1
ATOM 4477 O O . PRO A 1 590 ? -18.521 10.504 2.926 1.00 89.31 590 PRO A O 1
ATOM 4480 N N . LEU A 1 591 ? -19.725 10.246 1.043 1.00 93.44 591 LEU A N 1
ATOM 4481 C CA . LEU A 1 591 ? -19.130 8.998 0.582 1.00 93.44 591 LEU A CA 1
ATOM 4482 C C . LEU A 1 591 ? -18.616 9.177 -0.845 1.00 93.44 591 LEU A C 1
ATOM 4484 O O . LEU A 1 591 ? -19.397 9.219 -1.801 1.00 93.44 591 LEU A O 1
ATOM 4488 N N . TRP A 1 592 ? -17.301 9.214 -0.997 1.00 94.38 592 TRP A N 1
ATOM 4489 C CA . TRP A 1 592 ? -16.627 9.193 -2.285 1.00 94.38 592 TRP A CA 1
ATOM 4490 C C . TRP A 1 592 ? -16.356 7.760 -2.735 1.00 94.38 592 TRP A C 1
ATOM 4492 O O . TRP A 1 592 ? -16.049 6.877 -1.932 1.00 94.38 592 TRP A O 1
ATOM 4502 N N . LYS A 1 593 ? -16.443 7.535 -4.049 1.00 95.25 593 LYS A N 1
ATOM 4503 C CA . LYS A 1 593 ? -16.116 6.253 -4.684 1.00 95.25 593 LYS A CA 1
ATOM 4504 C C . LYS A 1 593 ? -15.096 6.463 -5.792 1.00 95.25 593 LYS A C 1
ATOM 4506 O O . LYS A 1 593 ? -15.237 7.385 -6.596 1.00 95.25 593 LYS A O 1
ATOM 4511 N N . SER A 1 594 ? -14.088 5.603 -5.835 1.00 94.50 594 SER A N 1
ATOM 4512 C CA . SER A 1 594 ? -13.110 5.522 -6.915 1.00 94.50 594 SER A CA 1
ATOM 4513 C C . SER A 1 594 ? -13.232 4.178 -7.625 1.00 94.50 594 SER A C 1
ATOM 4515 O O . SER A 1 594 ? -13.324 3.132 -6.982 1.00 94.50 594 SER A O 1
ATOM 4517 N N . THR A 1 595 ? -13.225 4.223 -8.955 1.00 90.31 595 THR A N 1
ATOM 4518 C CA . THR A 1 595 ? -13.265 3.063 -9.861 1.00 90.31 595 THR A CA 1
ATOM 4519 C C . THR A 1 595 ? -11.918 2.803 -10.540 1.00 90.31 595 THR A C 1
ATOM 4521 O O . THR A 1 595 ? -11.819 1.929 -11.395 1.00 90.31 595 THR A O 1
ATOM 4524 N N . ASN A 1 596 ? -10.883 3.574 -10.195 1.00 78.75 596 ASN A N 1
ATOM 4525 C CA . ASN A 1 596 ? -9.543 3.492 -10.778 1.00 78.75 596 ASN A CA 1
ATOM 4526 C C . ASN A 1 596 ? -8.469 3.299 -9.698 1.00 78.75 596 ASN A C 1
ATOM 4528 O O . ASN A 1 596 ? -7.408 3.913 -9.748 1.00 78.75 596 ASN A O 1
ATOM 4532 N N . GLY A 1 597 ? -8.768 2.480 -8.684 1.00 79.69 597 GLY A N 1
ATOM 4533 C CA . GLY A 1 597 ? -7.805 2.146 -7.633 1.00 79.69 597 GLY A CA 1
ATOM 4534 C C . GLY A 1 597 ? -7.401 3.333 -6.755 1.00 79.69 597 GLY A C 1
ATOM 4535 O O . GLY A 1 597 ? -6.268 3.382 -6.296 1.00 79.69 597 GLY A O 1
ATOM 4536 N N . GLY A 1 598 ? -8.282 4.322 -6.567 1.00 88.12 598 GLY A N 1
ATOM 4537 C CA . GLY A 1 598 ? -8.024 5.496 -5.728 1.00 88.12 598 GLY A CA 1
ATOM 4538 C C . GLY A 1 598 ? -7.195 6.604 -6.377 1.00 88.12 598 GLY A C 1
ATOM 4539 O O . GLY A 1 598 ? -6.911 7.599 -5.716 1.00 88.12 598 GLY A O 1
ATOM 4540 N N . VAL A 1 599 ? -6.845 6.484 -7.666 1.00 83.69 599 VAL A N 1
ATOM 4541 C CA . VAL A 1 599 ? -6.115 7.537 -8.401 1.00 83.69 599 VAL A CA 1
ATOM 4542 C C . VAL A 1 599 ? -6.911 8.843 -8.456 1.00 83.69 599 VAL A C 1
ATOM 4544 O O . VAL A 1 599 ? -6.334 9.935 -8.419 1.00 83.69 599 VAL A O 1
ATOM 4547 N N . SER A 1 600 ? -8.237 8.725 -8.534 1.00 84.38 600 SER A N 1
ATOM 4548 C CA . SER A 1 600 ? -9.184 9.825 -8.386 1.00 84.38 600 SER A CA 1
ATOM 4549 C C . SER A 1 600 ? -10.509 9.328 -7.817 1.00 84.38 600 SER A C 1
ATOM 4551 O O . SER A 1 600 ? -10.940 8.210 -8.112 1.00 84.38 600 SER A O 1
ATOM 4553 N N . PHE A 1 601 ? -11.209 10.188 -7.088 1.00 90.50 601 PHE A N 1
ATOM 4554 C CA . PHE A 1 601 ? -12.583 9.940 -6.658 1.00 90.50 601 PHE A CA 1
ATOM 4555 C C . PHE A 1 601 ? -13.592 10.619 -7.592 1.00 90.50 601 PHE A C 1
ATOM 4557 O O . PHE A 1 601 ? -13.267 11.595 -8.264 1.00 90.50 601 PHE A O 1
ATOM 4564 N N . GLY A 1 602 ? -14.813 10.085 -7.655 1.00 88.44 602 GLY A N 1
ATOM 4565 C CA . GLY A 1 602 ? -15.961 10.773 -8.248 1.00 88.44 602 GLY A CA 1
ATOM 4566 C C . GLY A 1 602 ? -16.637 11.724 -7.257 1.00 88.44 602 GLY A C 1
ATOM 4567 O O . GLY A 1 602 ? -16.246 11.811 -6.096 1.00 88.44 602 GLY A O 1
ATOM 4568 N N . THR A 1 603 ? -17.687 12.412 -7.703 1.00 86.38 603 THR A N 1
ATOM 4569 C CA . THR A 1 603 ? -18.571 13.205 -6.833 1.00 86.38 603 THR A CA 1
ATOM 4570 C C . THR A 1 603 ? -19.124 12.350 -5.681 1.00 86.38 603 THR A C 1
ATOM 4572 O O . THR A 1 603 ? -19.596 11.237 -5.939 1.00 86.38 603 THR A O 1
ATOM 4575 N N . PRO A 1 604 ? -19.088 12.836 -4.425 1.00 88.00 604 PRO A N 1
ATOM 4576 C CA . PRO A 1 604 ? -19.570 12.080 -3.283 1.00 88.00 604 PRO A CA 1
ATOM 4577 C C . PRO A 1 604 ? -21.090 11.950 -3.295 1.00 88.00 604 PRO A C 1
ATOM 4579 O O . PRO A 1 604 ? -21.816 12.890 -3.624 1.00 88.00 604 PRO A O 1
ATOM 4582 N N . ALA A 1 605 ? -21.571 10.792 -2.851 1.00 87.25 605 ALA A N 1
ATOM 4583 C CA . ALA A 1 605 ? -22.950 10.628 -2.421 1.00 87.25 605 ALA A CA 1
ATOM 4584 C C . ALA A 1 605 ? -23.076 11.082 -0.963 1.00 87.25 605 ALA A C 1
ATOM 4586 O O . ALA A 1 605 ? -22.274 10.686 -0.122 1.00 87.25 605 ALA A O 1
ATOM 4587 N N . LEU A 1 606 ? -24.103 11.871 -0.648 1.00 85.56 606 LEU A N 1
ATOM 4588 C CA . LEU A 1 606 ? -24.412 12.233 0.731 1.00 85.56 606 LEU A CA 1
ATOM 4589 C C . LEU A 1 606 ? -25.351 11.183 1.333 1.00 85.56 606 LEU A C 1
ATOM 4591 O O . LEU A 1 606 ? -26.553 11.171 1.052 1.00 85.56 606 LEU A O 1
ATOM 4595 N N . ILE A 1 607 ? -24.806 10.271 2.132 1.00 89.25 607 ILE A N 1
ATOM 4596 C CA . ILE A 1 607 ? -25.584 9.194 2.757 1.00 89.25 607 ILE A CA 1
ATOM 4597 C C . ILE A 1 607 ? -26.127 9.660 4.110 1.00 89.25 607 ILE A C 1
ATOM 4599 O O . ILE A 1 607 ? -25.576 10.566 4.726 1.00 89.25 607 ILE A O 1
ATOM 4603 N N . CYS A 1 608 ? -27.230 9.075 4.586 1.00 86.38 608 CYS A N 1
ATOM 4604 C CA . CYS A 1 608 ? -27.852 9.457 5.868 1.00 86.38 608 CYS A CA 1
ATOM 4605 C C . CYS A 1 608 ? -28.243 10.948 5.966 1.00 86.38 608 CYS A C 1
ATOM 4607 O O . CYS A 1 608 ? -28.140 11.550 7.034 1.00 86.38 608 CYS A O 1
ATOM 4609 N N . GLY A 1 609 ? -28.701 11.548 4.859 1.00 81.38 609 GLY A N 1
ATOM 4610 C CA . GLY A 1 609 ? -28.992 12.985 4.728 1.00 81.38 609 GLY A CA 1
ATOM 4611 C C . GLY A 1 609 ? -30.089 13.559 5.642 1.00 81.38 609 GLY A C 1
ATOM 4612 O O . GLY A 1 609 ? -30.467 14.717 5.485 1.00 81.38 609 GLY A O 1
ATOM 4613 N N . ASP A 1 610 ? -30.629 12.783 6.583 1.00 82.38 610 ASP A N 1
ATOM 4614 C CA . ASP A 1 610 ? -31.507 13.242 7.663 1.00 82.38 610 ASP A CA 1
ATOM 4615 C C . ASP A 1 610 ? -30.760 13.530 8.981 1.00 82.38 610 ASP A C 1
ATOM 4617 O O . ASP A 1 610 ? -31.337 14.151 9.875 1.00 82.38 610 ASP A O 1
ATOM 4621 N N . LYS A 1 611 ? -29.502 13.090 9.125 1.00 86.00 611 LYS A N 1
ATOM 4622 C CA . LYS A 1 611 ? -28.695 13.276 10.343 1.00 86.00 611 LYS A CA 1
ATOM 4623 C C . LYS A 1 611 ? -27.857 14.542 10.275 1.00 86.00 611 LYS A C 1
ATOM 4625 O O . LYS A 1 611 ? -27.307 14.843 9.232 1.00 86.00 611 LYS A O 1
ATOM 4630 N N . THR A 1 612 ? -27.736 15.245 11.394 1.00 82.06 612 THR A N 1
ATOM 4631 C CA . THR A 1 612 ? -26.909 16.452 11.580 1.00 82.06 612 THR A CA 1
ATOM 4632 C C . THR A 1 612 ? -25.906 16.216 12.705 1.00 82.06 612 THR A C 1
ATOM 4634 O O . THR A 1 612 ? -26.105 15.288 13.493 1.00 82.06 612 THR A O 1
ATOM 4637 N N . GLN A 1 613 ? -24.905 17.093 12.852 1.00 79.25 613 GLN A N 1
ATOM 4638 C CA . GLN A 1 613 ? -23.893 16.999 13.923 1.00 79.25 613 GLN A CA 1
ATOM 4639 C C . GLN A 1 613 ? -23.208 15.625 13.944 1.00 79.25 613 GLN A C 1
ATOM 4641 O O . GLN A 1 613 ? -23.038 15.002 14.995 1.00 79.25 613 GLN A O 1
ATOM 4646 N N . THR A 1 614 ? -22.905 15.116 12.752 1.00 84.56 614 THR A N 1
ATOM 4647 C CA . THR A 1 614 ? -22.241 13.830 12.561 1.00 84.56 614 THR A CA 1
ATOM 4648 C C . THR A 1 614 ? -20.752 13.931 12.867 1.00 84.56 614 THR A C 1
ATOM 4650 O O . THR A 1 614 ? -20.184 15.011 12.730 1.00 84.56 614 THR A O 1
ATOM 4653 N N . ASP A 1 615 ? -20.127 12.818 13.247 1.00 84.12 615 ASP A N 1
ATOM 4654 C CA . ASP A 1 615 ? -18.685 12.735 13.501 1.00 84.12 615 ASP A CA 1
ATOM 4655 C C . ASP A 1 615 ? -18.155 11.308 13.420 1.00 84.12 615 ASP A C 1
ATOM 4657 O O . ASP A 1 615 ? -18.915 10.361 13.680 1.00 84.12 615 ASP A O 1
ATOM 4661 N N . LYS A 1 616 ? -16.850 11.168 13.148 1.00 87.44 616 LYS A N 1
ATOM 4662 C CA . LYS A 1 616 ? -16.126 9.888 13.138 1.00 87.44 616 LYS A CA 1
ATOM 4663 C C . LYS A 1 616 ? -16.864 8.798 12.359 1.00 87.44 616 LYS A C 1
ATOM 4665 O O . LYS A 1 616 ? -17.238 7.771 12.950 1.00 87.44 616 LYS A O 1
ATOM 4670 N N . PRO A 1 617 ? -17.172 9.016 11.070 1.00 94.00 617 PRO A N 1
ATOM 4671 C CA . PRO A 1 617 ? -17.687 7.952 10.246 1.00 94.00 617 PRO A CA 1
ATOM 4672 C C . PRO A 1 617 ? -16.624 6.871 10.083 1.00 94.00 617 PRO A C 1
ATOM 4674 O O . PRO A 1 617 ? -15.452 7.158 9.880 1.00 94.00 617 PRO A O 1
ATOM 4677 N N . TRP A 1 618 ? -17.051 5.619 10.129 1.00 96.94 618 TRP A N 1
ATOM 4678 C CA . TRP A 1 618 ? -16.217 4.479 9.786 1.00 96.94 618 TRP A CA 1
ATOM 4679 C C . TRP A 1 618 ? -16.901 3.659 8.709 1.00 96.94 618 TRP A C 1
ATOM 4681 O O . TRP A 1 618 ? -18.131 3.597 8.638 1.00 96.94 618 TRP A O 1
ATOM 4691 N N . ILE A 1 619 ? -16.096 3.014 7.874 1.00 98.12 619 ILE A N 1
ATOM 4692 C CA . ILE A 1 619 ? -16.567 2.198 6.765 1.00 98.12 619 ILE A CA 1
ATOM 4693 C C . ILE A 1 619 ? -15.802 0.879 6.716 1.00 98.12 619 ILE A C 1
ATOM 4695 O O . ILE A 1 619 ? -14.604 0.826 6.973 1.00 98.12 619 ILE A O 1
ATOM 4699 N N . THR A 1 620 ? -16.500 -0.198 6.372 1.00 97.94 620 THR A N 1
ATOM 4700 C CA . THR A 1 620 ? -15.879 -1.481 6.037 1.00 97.94 620 THR A CA 1
ATOM 4701 C C . THR A 1 620 ? -16.664 -2.170 4.925 1.00 97.94 620 THR A C 1
ATOM 4703 O O . THR A 1 620 ? -17.847 -1.881 4.714 1.00 97.94 620 THR A O 1
ATOM 4706 N N . VAL A 1 621 ? -16.002 -3.078 4.212 1.00 98.12 621 VAL A N 1
ATOM 4707 C CA . VAL A 1 621 ? -16.592 -3.876 3.135 1.00 98.12 621 VAL A CA 1
ATOM 4708 C C . VAL A 1 621 ? -16.443 -5.352 3.472 1.00 98.12 621 VAL A C 1
ATOM 4710 O O . VAL A 1 621 ? -15.364 -5.814 3.846 1.00 98.12 621 VAL A O 1
ATOM 4713 N N . ASP A 1 622 ? -17.524 -6.102 3.305 1.00 97.50 622 ASP A N 1
ATOM 4714 C CA . ASP A 1 622 ? -17.499 -7.556 3.376 1.00 97.50 622 ASP A CA 1
ATOM 4715 C C . ASP A 1 622 ? -16.840 -8.129 2.115 1.00 97.50 622 ASP A C 1
ATOM 4717 O O . ASP A 1 622 ? -17.471 -8.281 1.075 1.00 97.50 622 ASP A O 1
ATOM 4721 N N . ASN A 1 623 ? -15.549 -8.440 2.183 1.00 94.38 623 ASN A N 1
ATOM 4722 C CA . ASN A 1 623 ? -14.832 -9.054 1.062 1.00 94.38 623 ASN A CA 1
ATOM 4723 C C . ASN A 1 623 ? -14.894 -10.592 1.070 1.00 94.38 623 ASN A C 1
ATOM 4725 O O . ASN A 1 623 ? -14.295 -11.230 0.199 1.00 94.38 623 ASN A O 1
ATOM 4729 N N . ALA A 1 624 ? -15.603 -11.207 2.023 1.00 93.69 624 ALA A N 1
ATOM 4730 C CA . ALA A 1 624 ? -15.702 -12.657 2.096 1.00 93.69 624 ALA A CA 1
ATOM 4731 C C . ALA A 1 624 ? -16.537 -13.192 0.928 1.00 93.69 624 ALA A C 1
ATOM 4733 O O . ALA A 1 624 ? -17.557 -12.621 0.553 1.00 93.69 624 ALA A O 1
ATOM 4734 N N . THR A 1 625 ? -16.125 -14.309 0.335 1.00 92.00 625 THR A N 1
ATOM 4735 C CA . THR A 1 625 ? -16.881 -14.936 -0.757 1.00 92.00 625 THR A CA 1
ATOM 4736 C C . THR A 1 625 ? -18.217 -15.471 -0.246 1.00 92.00 625 THR A C 1
ATOM 4738 O O . THR A 1 625 ? -18.226 -16.301 0.662 1.00 92.00 625 THR A O 1
ATOM 4741 N N . GLY A 1 626 ? -19.333 -15.073 -0.860 1.00 91.38 626 GLY A N 1
ATOM 4742 C CA . GLY A 1 626 ? -20.661 -15.578 -0.506 1.00 91.38 626 GLY A CA 1
ATOM 4743 C C . GLY A 1 626 ? -21.756 -14.520 -0.605 1.00 91.38 626 GLY A C 1
ATOM 4744 O O . GLY A 1 626 ? -21.642 -13.554 -1.353 1.00 91.38 626 GLY A O 1
ATOM 4745 N N . THR A 1 627 ? -22.855 -14.715 0.125 1.00 87.69 627 THR A N 1
ATOM 4746 C CA . THR A 1 627 ? -24.077 -13.902 -0.017 1.00 87.69 627 THR A CA 1
ATOM 4747 C C . THR A 1 627 ? -23.948 -12.462 0.475 1.00 87.69 627 THR A C 1
ATOM 4749 O O . THR A 1 627 ? -24.771 -11.636 0.089 1.00 87.69 627 THR A O 1
ATOM 4752 N N . GLY A 1 628 ? -22.983 -12.182 1.356 1.00 91.75 628 GLY A N 1
ATOM 4753 C CA . GLY A 1 628 ? -22.681 -10.831 1.840 1.00 91.75 628 GLY A CA 1
ATOM 4754 C C . GLY A 1 628 ? -21.548 -10.146 1.077 1.00 91.75 628 GLY A C 1
ATOM 4755 O O . GLY A 1 628 ? -21.243 -8.997 1.374 1.00 91.75 628 GLY A O 1
ATOM 4756 N N . GLN A 1 629 ? -20.925 -10.820 0.099 1.00 95.94 629 GLN A N 1
ATOM 4757 C CA . GLN A 1 629 ? -19.766 -10.271 -0.597 1.00 95.94 629 GLN A CA 1
ATOM 4758 C C . GLN A 1 629 ? -20.105 -8.909 -1.211 1.00 95.94 629 GLN A C 1
ATOM 4760 O O . GLN A 1 629 ? -21.080 -8.770 -1.955 1.00 95.94 629 GLN A O 1
ATOM 4765 N N . ARG A 1 630 ? -19.225 -7.941 -0.956 1.00 96.06 630 ARG A N 1
ATOM 4766 C CA . ARG A 1 630 ? -19.271 -6.539 -1.377 1.00 96.06 630 ARG A CA 1
ATOM 4767 C C . ARG A 1 630 ? -20.320 -5.681 -0.654 1.00 96.06 630 ARG A C 1
ATOM 4769 O O . ARG A 1 630 ? -20.551 -4.544 -1.069 1.00 96.06 630 ARG A O 1
ATOM 4776 N N . ASP A 1 631 ? -20.942 -6.182 0.414 1.00 97.81 631 ASP A N 1
ATOM 4777 C CA . ASP A 1 631 ? -21.777 -5.354 1.288 1.00 97.81 631 ASP A CA 1
ATOM 4778 C C . ASP A 1 631 ? -20.925 -4.284 1.981 1.00 97.81 631 ASP A C 1
ATOM 4780 O O . ASP A 1 631 ? -19.822 -4.560 2.458 1.00 97.81 631 ASP A O 1
ATOM 4784 N N . VAL A 1 632 ? -21.451 -3.062 2.066 1.00 98.38 632 VAL A N 1
ATOM 4785 C CA . VAL A 1 632 ? -20.751 -1.899 2.626 1.00 98.38 632 VAL A CA 1
ATOM 4786 C C . VAL A 1 632 ? -21.444 -1.464 3.910 1.00 98.38 632 VAL A C 1
ATOM 4788 O O . VAL A 1 632 ? -22.642 -1.182 3.903 1.00 98.38 632 VAL A O 1
ATOM 4791 N N . TYR A 1 633 ? -20.699 -1.376 5.007 1.00 98.31 633 TYR A N 1
ATOM 4792 C CA . TYR A 1 633 ? -21.209 -0.994 6.323 1.00 98.31 633 TYR A CA 1
ATOM 4793 C C . TYR A 1 633 ? -20.635 0.367 6.692 1.00 98.31 633 TYR A C 1
ATOM 4795 O O . TYR A 1 633 ? -19.416 0.518 6.713 1.00 98.31 633 TYR A O 1
ATOM 4803 N N . VAL A 1 634 ? -21.502 1.334 7.001 1.00 98.00 634 VAL A N 1
ATOM 4804 C CA . VAL A 1 634 ? -21.090 2.658 7.482 1.00 98.00 634 VAL A CA 1
ATOM 4805 C C . VAL A 1 634 ? -21.683 2.923 8.852 1.00 98.00 634 VAL A C 1
ATOM 4807 O O . VAL A 1 634 ? -22.893 2.799 9.059 1.00 98.00 634 VAL A O 1
ATOM 4810 N N . THR A 1 635 ? -20.829 3.328 9.778 1.00 97.75 635 THR A N 1
ATOM 4811 C CA . THR A 1 635 ? -21.188 3.764 11.127 1.00 97.75 635 THR A CA 1
ATOM 4812 C C . THR A 1 635 ? -20.739 5.196 11.347 1.00 97.75 635 THR A C 1
ATOM 4814 O O . THR A 1 635 ? -19.862 5.678 10.645 1.00 97.75 635 THR A O 1
ATOM 4817 N N . PHE A 1 636 ? -21.360 5.901 12.290 1.00 94.88 636 PHE A N 1
ATOM 4818 C CA . PHE A 1 636 ? -20.971 7.265 12.664 1.00 94.88 636 PHE A CA 1
ATOM 4819 C C . PHE A 1 636 ? -21.606 7.667 13.997 1.00 94.88 636 PHE A C 1
ATOM 4821 O O . PHE A 1 636 ? -22.547 7.024 14.480 1.00 94.88 636 PHE A O 1
ATOM 4828 N N . THR A 1 637 ? -21.105 8.752 14.579 1.00 92.31 637 THR A N 1
ATOM 4829 C CA . THR A 1 637 ? -21.626 9.360 15.809 1.00 92.31 637 THR A CA 1
ATOM 4830 C C . THR A 1 637 ? -22.504 10.561 15.466 1.00 92.31 637 THR A C 1
ATOM 4832 O O . THR A 1 637 ? -22.215 11.276 14.515 1.00 92.31 637 THR A O 1
ATOM 4835 N N . THR A 1 638 ? -23.566 10.814 16.231 1.00 89.44 638 THR A N 1
ATOM 4836 C CA . THR A 1 638 ? -24.261 12.113 16.240 1.00 89.44 638 THR A CA 1
ATOM 4837 C C . THR A 1 638 ? -24.166 12.747 17.616 1.00 89.44 638 THR A C 1
ATOM 4839 O O . THR A 1 638 ? -24.541 12.110 18.611 1.00 89.44 638 THR A O 1
ATOM 4842 N N . PHE A 1 639 ? -23.728 14.002 17.663 1.00 81.00 639 PHE A N 1
ATOM 4843 C CA . PHE A 1 639 ? -23.675 14.786 18.888 1.00 81.00 639 PHE A CA 1
ATOM 4844 C C . PHE A 1 639 ? -25.017 15.459 19.179 1.00 81.00 639 PHE A C 1
ATOM 4846 O O . PHE A 1 639 ? -25.703 15.986 18.311 1.00 81.00 639 PHE A O 1
ATOM 4853 N N . GLY A 1 640 ? -25.427 15.343 20.431 1.00 77.69 640 GLY A N 1
ATOM 4854 C CA . GLY A 1 640 ? -26.705 15.775 20.977 1.00 77.69 640 GLY A CA 1
ATOM 4855 C C . GLY A 1 640 ? -26.908 15.043 22.303 1.00 77.69 640 GLY A C 1
ATOM 4856 O O . GLY A 1 640 ? -26.249 14.033 22.521 1.00 77.69 640 GLY A O 1
ATOM 4857 N N . PRO A 1 641 ? -27.731 15.528 23.241 1.00 80.62 641 PRO A N 1
ATOM 4858 C CA . PRO A 1 641 ? -28.098 14.751 24.420 1.00 80.62 641 PRO A CA 1
ATOM 4859 C C . PRO A 1 641 ? -29.349 13.894 24.122 1.00 80.62 641 PRO A C 1
ATOM 4861 O O . PRO A 1 641 ? -30.429 14.462 23.933 1.00 80.62 641 PRO A O 1
ATOM 4864 N N . PRO A 1 642 ? -29.271 12.545 24.103 1.00 90.19 642 PRO A N 1
ATOM 4865 C CA . PRO A 1 642 ? -28.085 11.694 24.274 1.00 90.19 642 PRO A CA 1
ATOM 4866 C C . PRO A 1 642 ? -27.257 11.550 22.989 1.00 90.19 642 PRO A C 1
ATOM 4868 O O . PRO A 1 642 ? -27.807 11.637 21.887 1.00 90.19 642 PRO A O 1
ATOM 4871 N N . GLN A 1 643 ? -25.950 11.289 23.137 1.00 92.25 643 GLN A N 1
ATOM 4872 C CA . GLN A 1 643 ? -25.078 10.987 21.999 1.00 92.25 643 GLN A CA 1
ATOM 4873 C C . GLN A 1 643 ? -25.480 9.629 21.443 1.00 92.25 643 GLN A C 1
ATOM 4875 O O . GLN A 1 643 ? -25.869 8.745 22.211 1.00 92.25 643 GLN A O 1
ATOM 4880 N N . LYS A 1 644 ? -25.397 9.443 20.126 1.00 95.06 644 LYS A N 1
ATOM 4881 C CA . LYS A 1 644 ? -25.830 8.195 19.487 1.00 95.06 644 LYS A CA 1
ATOM 4882 C C . LYS A 1 644 ? -24.834 7.700 18.459 1.00 95.06 644 LYS A C 1
ATOM 4884 O O . LYS A 1 644 ? -24.251 8.494 17.729 1.00 95.06 644 LYS A O 1
ATOM 4889 N N . LEU A 1 645 ? -24.706 6.380 18.395 1.00 96.62 645 LEU A N 1
ATOM 4890 C CA . LEU A 1 645 ? -23.961 5.656 17.375 1.00 96.62 645 LEU A CA 1
ATOM 4891 C C . LEU A 1 645 ? -24.953 5.027 16.406 1.00 96.62 645 LEU A C 1
ATOM 4893 O O . LEU A 1 645 ? -25.909 4.374 16.833 1.00 96.62 645 LEU A O 1
ATOM 4897 N N . TRP A 1 646 ? -24.712 5.199 15.116 1.00 96.31 646 TRP A N 1
ATOM 4898 C CA . TRP A 1 646 ? -25.594 4.730 14.056 1.00 96.31 646 TRP A CA 1
ATOM 4899 C C . TRP A 1 646 ? -24.889 3.755 13.123 1.00 96.31 646 TRP A C 1
ATOM 4901 O O . TRP A 1 646 ? -23.664 3.740 13.046 1.00 96.31 646 TRP A O 1
ATOM 4911 N N . LEU A 1 647 ? -25.683 2.961 12.407 1.00 96.75 647 LEU A N 1
ATOM 4912 C CA . LEU A 1 647 ? -25.261 2.055 11.346 1.00 96.75 647 LEU A CA 1
ATOM 4913 C C . LEU A 1 647 ? -26.222 2.160 10.160 1.00 96.75 647 LEU A C 1
ATOM 4915 O O . LEU A 1 647 ? -27.441 2.134 10.337 1.00 96.75 647 LEU A O 1
ATOM 4919 N N . THR A 1 648 ? -25.682 2.166 8.949 1.00 96.38 648 THR A N 1
ATOM 4920 C CA . THR A 1 648 ? -26.410 1.814 7.729 1.00 96.38 648 THR A CA 1
ATOM 4921 C C . THR A 1 648 ? -25.587 0.832 6.893 1.00 96.38 648 THR A C 1
ATOM 4923 O O . THR A 1 648 ? -24.368 0.739 7.041 1.00 96.38 648 THR A O 1
ATOM 4926 N N . VAL A 1 649 ? -26.265 0.053 6.052 1.00 97.38 649 VAL A N 1
ATOM 4927 C CA . VAL A 1 649 ? -25.651 -0.996 5.230 1.00 97.38 649 VAL A CA 1
ATOM 4928 C C . VAL A 1 649 ? -26.155 -0.865 3.802 1.00 97.38 649 VAL A C 1
ATOM 4930 O O . VAL A 1 649 ? -27.359 -0.716 3.589 1.00 97.38 649 VAL A O 1
ATOM 4933 N N . SER A 1 650 ? -25.251 -0.943 2.833 1.00 97.31 650 SER A N 1
ATOM 4934 C CA . SER A 1 650 ? -25.572 -1.079 1.417 1.00 97.31 650 SER A CA 1
ATOM 4935 C C . SER A 1 650 ? -25.291 -2.507 0.963 1.00 97.31 650 SER A C 1
ATOM 4937 O O . SER A 1 650 ? -24.230 -3.058 1.245 1.00 97.31 650 SER A O 1
ATOM 4939 N N . THR A 1 651 ? -26.253 -3.093 0.253 1.00 95.31 651 THR A N 1
ATOM 4940 C CA . THR A 1 651 ? -26.176 -4.464 -0.290 1.00 95.31 651 THR A CA 1
ATOM 4941 C C . THR A 1 651 ? -26.021 -4.493 -1.813 1.00 95.31 651 THR A C 1
ATOM 4943 O O . THR A 1 651 ? -26.114 -5.544 -2.446 1.00 95.31 651 THR A O 1
ATOM 4946 N N . ASP A 1 652 ? -25.801 -3.315 -2.398 1.00 92.12 652 ASP A N 1
ATOM 4947 C CA . ASP A 1 652 ? -25.692 -3.043 -3.828 1.00 92.12 652 ASP A CA 1
ATOM 4948 C C . ASP A 1 652 ? -24.537 -2.065 -4.118 1.00 92.12 652 ASP A C 1
ATOM 4950 O O . ASP A 1 652 ? -24.618 -1.193 -4.984 1.00 92.12 652 ASP A O 1
ATOM 4954 N N . TYR A 1 653 ? -23.432 -2.242 -3.384 1.00 91.12 653 TYR A N 1
ATOM 4955 C CA . TYR A 1 653 ? -22.136 -1.607 -3.664 1.00 91.12 653 TYR A CA 1
ATOM 4956 C C . TYR A 1 653 ? -22.170 -0.071 -3.511 1.00 91.12 653 TYR A C 1
ATOM 4958 O O . TYR A 1 653 ? -21.621 0.707 -4.304 1.00 91.12 653 TYR A O 1
ATOM 4966 N N . GLY A 1 654 ? -22.879 0.388 -2.479 1.00 90.19 654 GLY A N 1
ATOM 4967 C CA . GLY A 1 654 ? -23.040 1.797 -2.143 1.00 90.19 654 GLY A CA 1
ATOM 4968 C C . GLY A 1 654 ? -23.948 2.554 -3.111 1.00 90.19 654 GLY A C 1
ATOM 4969 O O . GLY A 1 654 ? -23.708 3.745 -3.328 1.00 90.19 654 GLY A O 1
ATOM 4970 N N . ALA A 1 655 ? -24.914 1.887 -3.756 1.00 90.00 655 ALA A N 1
ATOM 4971 C CA . ALA A 1 655 ? -25.925 2.546 -4.588 1.00 90.00 655 ALA A CA 1
ATOM 4972 C C . ALA A 1 655 ? -27.170 2.925 -3.768 1.00 90.00 655 ALA A C 1
ATOM 4974 O O . ALA A 1 655 ? -27.620 4.067 -3.840 1.00 90.00 655 ALA A O 1
ATOM 4975 N N . ASN A 1 656 ? -27.674 2.011 -2.937 1.00 91.94 656 ASN A N 1
ATOM 4976 C CA . ASN A 1 656 ? -28.766 2.235 -1.995 1.00 91.94 656 ASN A CA 1
ATOM 4977 C C . ASN A 1 656 ? -28.370 1.810 -0.577 1.00 91.94 656 ASN A C 1
ATOM 4979 O O . ASN A 1 656 ? -27.499 0.966 -0.367 1.00 91.94 656 ASN A O 1
ATOM 4983 N N . TRP A 1 657 ? -29.045 2.397 0.411 1.00 93.94 657 TRP A N 1
ATOM 4984 C CA . TRP A 1 657 ? -28.734 2.224 1.827 1.00 93.94 657 TRP A CA 1
ATOM 4985 C C . TRP A 1 657 ? -29.964 1.773 2.603 1.00 93.94 657 TRP A C 1
ATOM 4987 O O . TRP A 1 657 ? -31.057 2.323 2.447 1.00 93.94 657 TRP A O 1
ATOM 4997 N N . ASN A 1 658 ? -29.774 0.775 3.462 1.00 92.25 658 ASN A N 1
ATOM 4998 C CA . ASN A 1 658 ? -30.799 0.298 4.376 1.00 92.25 658 ASN A CA 1
ATOM 4999 C C . ASN A 1 658 ? -31.213 1.397 5.362 1.00 92.25 658 ASN A C 1
ATOM 5001 O O . ASN A 1 658 ? -30.469 2.344 5.641 1.00 92.25 658 ASN A O 1
ATOM 5005 N N . THR A 1 659 ? -32.399 1.230 5.953 1.00 90.62 659 THR A N 1
ATOM 5006 C CA . THR A 1 659 ? -32.856 2.086 7.050 1.00 90.62 659 THR A CA 1
ATOM 5007 C C . THR A 1 659 ? -31.805 2.128 8.154 1.00 90.62 659 THR A C 1
ATOM 5009 O O . THR A 1 659 ? -31.371 1.086 8.641 1.00 90.62 659 THR A O 1
ATOM 5012 N N . ILE A 1 660 ? -31.419 3.344 8.537 1.00 92.69 660 ILE A N 1
ATOM 5013 C CA . ILE A 1 660 ? -30.436 3.599 9.585 1.00 92.69 660 ILE A CA 1
ATOM 5014 C C . ILE A 1 660 ? -30.877 3.011 10.929 1.00 92.69 660 ILE A C 1
ATOM 5016 O O . ILE A 1 660 ? -32.039 3.128 11.325 1.00 92.69 660 ILE A O 1
ATOM 5020 N N . GLN A 1 661 ? -29.939 2.390 11.639 1.00 93.69 661 GLN A N 1
ATOM 5021 C CA . GLN A 1 661 ? -30.181 1.693 12.899 1.00 93.69 661 GLN A CA 1
ATOM 5022 C C . GLN A 1 661 ? -29.313 2.261 14.015 1.00 93.69 661 GLN A C 1
ATOM 5024 O O . GLN A 1 661 ? -28.155 2.609 13.800 1.00 93.69 661 GLN A O 1
ATOM 5029 N N . GLU A 1 662 ? -29.879 2.358 15.216 1.00 94.62 662 GLU A N 1
ATOM 5030 C CA . GLU A 1 662 ? -29.150 2.787 16.409 1.00 94.62 662 GLU A CA 1
ATOM 5031 C C . GLU A 1 662 ? -28.321 1.617 16.962 1.00 94.62 662 GLU A C 1
ATOM 5033 O O . GLU A 1 662 ? -28.855 0.550 17.269 1.00 94.62 662 GLU A O 1
ATOM 5038 N N . ILE A 1 663 ? -27.014 1.827 17.111 1.00 96.06 663 ILE A N 1
ATOM 5039 C CA . ILE A 1 663 ? -26.077 0.878 17.724 1.00 96.06 663 ILE A CA 1
ATOM 5040 C C . ILE A 1 663 ? -26.008 1.096 19.235 1.00 96.06 663 ILE A C 1
ATOM 5042 O O . ILE A 1 663 ? -26.073 0.143 20.017 1.00 96.06 663 ILE A O 1
ATOM 5046 N N . ALA A 1 664 ? -25.893 2.348 19.667 1.00 96.25 664 ALA A N 1
ATOM 5047 C CA . ALA A 1 664 ? -25.858 2.711 21.076 1.00 96.25 664 ALA A CA 1
ATOM 5048 C C . ALA A 1 664 ? -26.325 4.153 21.274 1.00 96.25 664 ALA A C 1
ATOM 5050 O O . ALA A 1 664 ? -26.205 4.983 20.374 1.00 96.25 664 ALA A O 1
ATOM 5051 N N . ALA A 1 665 ? -26.799 4.445 22.480 1.00 95.75 665 ALA A N 1
ATOM 5052 C CA . ALA A 1 665 ? -27.058 5.793 22.953 1.00 95.75 665 ALA A CA 1
ATOM 5053 C C . ALA A 1 665 ? -26.363 5.979 24.301 1.00 95.75 665 ALA A C 1
ATOM 5055 O O . ALA A 1 665 ? -26.322 5.044 25.109 1.00 95.75 665 ALA A O 1
ATOM 5056 N N . SER A 1 666 ? -25.826 7.170 24.549 1.00 93.50 666 SER A N 1
ATOM 5057 C CA . SER A 1 666 ? -25.229 7.471 25.839 1.00 93.50 666 SER A CA 1
ATOM 5058 C C . SER A 1 666 ? -26.284 7.539 26.943 1.00 93.50 666 SER A C 1
ATOM 5060 O O . SER A 1 666 ? -27.433 7.940 26.733 1.00 93.50 666 SER A O 1
ATOM 5062 N N . VAL A 1 667 ? -25.889 7.131 28.149 1.00 90.12 667 VAL A N 1
ATOM 5063 C CA . VAL A 1 667 ? -26.688 7.366 29.359 1.00 90.12 667 VAL A CA 1
ATOM 5064 C C . VAL A 1 667 ? -26.700 8.861 29.702 1.00 90.12 667 VAL A C 1
ATOM 5066 O O . VAL A 1 667 ? -25.913 9.640 29.165 1.00 90.12 667 VAL A O 1
ATOM 5069 N N . THR A 1 668 ? -27.573 9.294 30.617 1.00 86.94 668 THR A N 1
ATOM 5070 C CA . THR A 1 668 ? -27.558 10.679 31.118 1.00 86.94 668 THR A CA 1
ATOM 5071 C C . THR A 1 668 ? -26.168 11.045 31.643 1.00 86.94 668 THR A C 1
ATOM 5073 O O . THR A 1 668 ? -25.610 10.317 32.463 1.00 86.94 668 THR A O 1
ATOM 5076 N N . ASN A 1 669 ? -25.618 12.170 31.174 1.00 84.44 669 ASN A N 1
ATOM 5077 C CA . ASN A 1 669 ? -24.246 12.619 31.454 1.00 84.44 669 ASN A CA 1
ATOM 5078 C C . ASN A 1 669 ? -23.148 11.612 31.054 1.00 84.44 669 ASN A C 1
ATOM 5080 O O . ASN A 1 669 ? -22.032 11.711 31.547 1.00 84.44 669 ASN A O 1
ATOM 5084 N N . GLY A 1 670 ? -23.456 10.628 30.208 1.00 89.69 670 GLY A N 1
ATOM 5085 C CA . GLY A 1 670 ? -22.486 9.720 29.602 1.00 89.69 670 GLY A CA 1
ATOM 5086 C C . GLY A 1 670 ? -22.208 10.078 28.145 1.00 89.69 670 GLY A C 1
ATOM 5087 O O . GLY A 1 670 ? -22.895 10.915 27.549 1.00 89.69 670 GLY A O 1
ATOM 5088 N N . GLN A 1 671 ? -21.233 9.393 27.556 1.00 91.94 671 GLN A N 1
ATOM 5089 C CA . GLN A 1 671 ? -20.791 9.585 26.177 1.00 91.94 671 GLN A CA 1
ATOM 5090 C C . GLN A 1 671 ? -20.573 8.241 25.467 1.00 91.94 671 GLN A C 1
ATOM 5092 O O . GLN A 1 671 ? -20.240 7.242 26.103 1.00 91.94 671 GLN A O 1
ATOM 5097 N N . VAL A 1 672 ? -20.757 8.216 24.146 1.00 94.12 672 VAL A N 1
ATOM 5098 C CA . VAL A 1 672 ? -20.463 7.055 23.287 1.00 94.12 672 VAL A CA 1
ATOM 5099 C C . VAL A 1 672 ? -19.784 7.532 22.008 1.00 94.12 672 VAL A C 1
ATOM 5101 O O . VAL A 1 672 ? -20.254 8.489 21.396 1.00 94.12 672 VAL A O 1
ATOM 5104 N N . GLN A 1 673 ? -18.686 6.890 21.599 1.00 90.56 673 GLN A N 1
ATOM 5105 C CA . GLN A 1 673 ? -17.912 7.338 20.433 1.00 90.56 673 GLN A CA 1
ATOM 5106 C C . GLN A 1 673 ? -17.080 6.214 19.797 1.00 90.56 673 GLN A C 1
ATOM 5108 O O . GLN A 1 673 ? -16.866 5.164 20.407 1.00 90.56 673 GLN A O 1
ATOM 5113 N N . SER A 1 674 ? -16.586 6.475 18.581 1.00 86.88 674 SER A N 1
ATOM 5114 C CA . SER A 1 674 ? -15.695 5.604 17.802 1.00 86.88 674 SER A CA 1
ATOM 5115 C C . SER A 1 674 ? -16.336 4.252 17.470 1.00 86.88 674 SER A C 1
ATOM 5117 O O . SER A 1 674 ? -15.881 3.196 17.897 1.00 86.88 674 SER A O 1
ATOM 5119 N N . ALA A 1 675 ? -17.467 4.300 16.756 1.00 95.44 675 ALA A N 1
ATOM 5120 C CA . ALA A 1 675 ? -18.182 3.113 16.295 1.00 95.44 675 ALA A CA 1
ATOM 5121 C C . ALA A 1 675 ? -17.447 2.476 15.108 1.00 95.44 675 ALA A C 1
ATOM 5123 O O . ALA A 1 675 ? -17.671 2.897 13.979 1.00 95.44 675 ALA A O 1
ATOM 5124 N N . ILE A 1 676 ? -16.609 1.467 15.340 1.00 97.62 676 ILE A N 1
ATOM 5125 C CA . ILE A 1 676 ? -15.753 0.865 14.307 1.00 97.62 676 ILE A CA 1
ATOM 5126 C C . ILE A 1 676 ? -16.337 -0.484 13.853 1.00 97.62 676 ILE A C 1
ATOM 5128 O O . ILE A 1 676 ? -16.424 -1.406 14.674 1.00 97.62 676 ILE A O 1
ATOM 5132 N N . PRO A 1 677 ? -16.759 -0.625 12.581 1.00 98.12 677 PRO A N 1
ATOM 5133 C CA . PRO A 1 677 ? -17.291 -1.857 12.031 1.00 98.12 677 PRO A CA 1
ATOM 5134 C C . PRO A 1 677 ? -16.175 -2.719 11.418 1.00 98.12 677 PRO A C 1
ATOM 5136 O O . PRO A 1 677 ? -15.335 -2.232 10.669 1.00 98.12 677 PRO A O 1
ATOM 5139 N N . VAL A 1 678 ? -16.211 -4.026 11.675 1.00 97.94 678 VAL A N 1
ATOM 5140 C CA . VAL A 1 678 ? -15.403 -5.044 10.975 1.00 97.94 678 VAL A CA 1
ATOM 5141 C C . VAL A 1 678 ? -16.285 -6.225 10.587 1.00 97.94 678 VAL A C 1
ATOM 5143 O O . VAL A 1 678 ? -17.259 -6.512 11.283 1.00 97.94 678 VAL A O 1
ATOM 5146 N N . VAL A 1 679 ? -15.959 -6.922 9.500 1.00 97.25 679 VAL A N 1
ATOM 5147 C CA . VAL A 1 679 ? -16.740 -8.068 9.001 1.00 97.25 679 VAL A CA 1
ATOM 5148 C C . VAL A 1 679 ? -15.871 -9.318 8.973 1.00 97.25 679 VAL A C 1
ATOM 5150 O O . VAL A 1 679 ? -14.722 -9.260 8.540 1.00 97.25 679 VAL A O 1
ATOM 5153 N N . ASP A 1 680 ? -16.403 -10.440 9.460 1.00 94.81 680 ASP A N 1
ATOM 5154 C CA . ASP A 1 680 ? -15.727 -11.737 9.382 1.00 94.81 680 ASP A CA 1
ATOM 5155 C C . ASP A 1 680 ? -16.141 -12.549 8.144 1.00 94.81 680 ASP A C 1
ATOM 5157 O O . ASP A 1 680 ? -17.073 -12.215 7.413 1.00 94.81 680 ASP A O 1
ATOM 5161 N N . ALA A 1 681 ? -15.471 -13.683 7.940 1.00 93.75 681 ALA A N 1
ATOM 5162 C CA . ALA A 1 681 ? -15.734 -14.576 6.815 1.00 93.75 681 ALA A CA 1
ATOM 5163 C C . ALA A 1 681 ? -17.124 -15.257 6.811 1.00 93.75 681 ALA A C 1
ATOM 5165 O O . ALA A 1 681 ? -17.447 -15.948 5.847 1.00 93.75 681 ALA A O 1
ATOM 5166 N N . ASN A 1 682 ? -17.946 -15.090 7.857 1.00 94.06 682 ASN A N 1
ATOM 5167 C CA . ASN A 1 682 ? -19.331 -15.578 7.915 1.00 94.06 682 ASN A CA 1
ATOM 5168 C C . ASN A 1 682 ? -20.356 -14.499 7.527 1.00 94.06 682 ASN A C 1
ATOM 5170 O O . ASN A 1 682 ? -21.556 -14.699 7.745 1.00 94.06 682 ASN A O 1
ATOM 5174 N N . HIS A 1 683 ? -19.913 -13.357 6.991 1.00 95.19 683 HIS A N 1
ATOM 5175 C CA . HIS A 1 683 ? -20.766 -12.202 6.700 1.00 95.19 683 HIS A CA 1
ATOM 5176 C C . HIS A 1 683 ? -21.452 -11.633 7.955 1.00 95.19 683 HIS A C 1
ATOM 5178 O O . HIS A 1 683 ? -22.579 -11.124 7.901 1.00 95.19 683 HIS A O 1
ATOM 5184 N N . VAL A 1 684 ? -20.804 -11.762 9.121 1.00 96.12 684 VAL A N 1
ATOM 5185 C CA . VAL A 1 684 ? -21.243 -11.117 10.361 1.00 96.12 684 VAL A CA 1
ATOM 5186 C C . VAL A 1 684 ? -20.397 -9.870 10.574 1.00 96.12 684 VAL A C 1
ATOM 5188 O O . VAL A 1 684 ? -19.178 -9.950 10.717 1.00 96.12 684 VAL A O 1
ATOM 5191 N N . ALA A 1 685 ? -21.060 -8.717 10.626 1.00 97.19 685 ALA A N 1
ATOM 5192 C CA . ALA A 1 685 ? -20.438 -7.465 11.025 1.00 97.19 685 ALA A CA 1
ATOM 5193 C C . ALA A 1 685 ? -20.410 -7.350 12.558 1.00 97.19 685 ALA A C 1
ATOM 5195 O O . ALA A 1 685 ? -21.333 -7.774 13.259 1.00 97.19 685 ALA A O 1
ATOM 5196 N N . TYR A 1 686 ? -19.363 -6.735 13.088 1.00 98.19 686 TYR A N 1
ATOM 5197 C CA . TYR A 1 686 ? -19.186 -6.433 14.502 1.00 98.19 686 TYR A CA 1
ATOM 5198 C C . TYR A 1 686 ? -18.861 -4.950 14.630 1.00 98.19 686 TYR A C 1
ATOM 5200 O O . TYR A 1 686 ? -17.914 -4.481 14.007 1.00 98.19 686 TYR A O 1
ATOM 5208 N N . VAL A 1 687 ? -19.641 -4.215 15.422 1.00 98.56 687 VAL A N 1
ATOM 5209 C CA . VAL A 1 687 ? -19.422 -2.781 15.663 1.00 98.56 687 VAL A CA 1
ATOM 5210 C C . VAL A 1 687 ? -18.912 -2.601 17.083 1.00 98.56 687 VAL A C 1
ATOM 5212 O O . VAL A 1 687 ? -19.628 -2.955 18.023 1.00 98.56 687 VAL A O 1
ATOM 5215 N N . PHE A 1 688 ? -17.700 -2.072 17.231 1.00 98.56 688 PHE A N 1
ATOM 5216 C CA . PHE A 1 688 ? -17.023 -1.813 18.506 1.00 98.56 688 PHE A CA 1
ATOM 5217 C C . PHE A 1 688 ? -17.089 -0.328 18.850 1.00 98.56 688 PHE A C 1
ATOM 5219 O O . PHE A 1 688 ? -17.115 0.490 17.940 1.00 98.56 688 PHE A O 1
ATOM 5226 N N . TRP A 1 689 ? -17.133 0.031 20.134 1.00 97.88 689 TRP A N 1
ATOM 5227 C CA . TRP A 1 689 ? -17.102 1.435 20.559 1.00 97.88 689 TRP A CA 1
ATOM 5228 C C . TRP A 1 689 ? -16.606 1.608 21.997 1.00 97.88 689 TRP A C 1
ATOM 5230 O O . TRP A 1 689 ? -16.563 0.649 22.779 1.00 97.88 689 TRP A O 1
ATOM 5240 N N . LEU A 1 690 ? -16.282 2.856 22.342 1.00 95.75 690 LEU A N 1
ATOM 5241 C CA . LEU A 1 690 ? -16.031 3.292 23.712 1.00 95.75 690 LEU A CA 1
ATOM 5242 C C . LEU A 1 690 ? -17.311 3.869 24.335 1.00 95.75 690 LEU A C 1
ATOM 5244 O O . LEU A 1 690 ? -17.956 4.750 23.764 1.00 95.75 690 LEU A O 1
ATOM 5248 N N . ASP A 1 691 ? -17.673 3.374 25.515 1.00 96.00 691 ASP A N 1
ATOM 5249 C CA . ASP A 1 691 ? -18.857 3.761 26.288 1.00 96.00 691 ASP A CA 1
ATOM 5250 C C . ASP A 1 691 ? -18.415 4.341 27.638 1.00 96.00 691 ASP A C 1
ATOM 5252 O O . ASP A 1 691 ? -17.918 3.617 28.502 1.00 96.00 691 ASP A O 1
ATOM 5256 N N . SER A 1 692 ? -18.574 5.653 27.798 1.00 94.38 692 SER A N 1
ATOM 5257 C CA . SER A 1 692 ? -18.232 6.413 29.002 1.00 94.38 692 SER A CA 1
ATOM 5258 C C . SER A 1 692 ? -19.504 6.685 29.800 1.00 94.38 692 SER A C 1
ATOM 5260 O O . SER A 1 692 ? -20.422 7.372 29.343 1.00 94.38 692 SER A O 1
ATOM 5262 N N . GLN A 1 693 ? -19.589 6.137 31.008 1.00 93.06 693 GLN A N 1
ATOM 5263 C CA . GLN A 1 693 ? -20.775 6.222 31.858 1.00 93.06 693 GLN A CA 1
ATOM 5264 C C . GLN A 1 693 ? -20.487 7.074 33.083 1.00 93.06 693 GLN A C 1
ATOM 5266 O O . GLN A 1 693 ? -19.523 6.817 33.800 1.00 93.06 693 GLN A O 1
ATOM 5271 N N . SER A 1 694 ? -21.346 8.056 33.365 1.00 88.44 694 SER A N 1
ATOM 5272 C CA . SER A 1 694 ? -21.201 8.865 34.575 1.00 88.44 694 SER A CA 1
ATOM 5273 C C . SER A 1 694 ? -21.284 7.987 35.827 1.00 88.44 694 SER A C 1
ATOM 5275 O O . SER A 1 694 ? -22.265 7.273 36.038 1.00 88.44 694 SER A O 1
ATOM 5277 N N . ALA A 1 695 ? -20.268 8.079 36.680 1.00 86.56 695 ALA A N 1
ATOM 5278 C CA . ALA A 1 695 ? -20.229 7.463 38.003 1.00 86.56 695 ALA A CA 1
ATOM 5279 C C . ALA A 1 695 ? -20.740 8.415 39.110 1.00 86.56 695 ALA A C 1
ATOM 5281 O O . ALA A 1 695 ? -20.742 8.056 40.287 1.00 86.56 695 ALA A O 1
ATOM 5282 N N . GLY A 1 696 ? -21.194 9.622 38.741 1.00 82.44 696 GLY A N 1
ATOM 5283 C CA . GLY A 1 696 ? -21.557 10.693 39.671 1.00 82.44 696 GLY A CA 1
ATOM 5284 C C . GLY A 1 696 ? -20.348 11.510 40.148 1.00 82.44 696 GLY A C 1
ATOM 5285 O O . GLY A 1 696 ? -19.200 11.092 40.027 1.00 82.44 696 GLY A O 1
ATOM 5286 N N . GLY A 1 697 ? -20.595 12.724 40.654 1.00 79.94 697 GLY A N 1
ATOM 5287 C CA . GLY A 1 697 ? -19.534 13.595 41.188 1.00 79.94 697 GLY A CA 1
ATOM 5288 C C . GLY A 1 697 ? -18.489 14.065 40.163 1.00 79.94 697 GLY A C 1
ATOM 5289 O O . GLY A 1 697 ? -17.401 14.457 40.566 1.00 79.94 697 GLY A O 1
ATOM 5290 N N . GLY A 1 698 ? -18.805 14.009 38.863 1.00 78.62 698 GLY A N 1
ATOM 5291 C CA . GLY A 1 698 ? -17.883 14.354 37.772 1.00 78.62 698 GLY A CA 1
ATOM 5292 C C . GLY A 1 698 ? -16.986 13.206 37.292 1.00 78.62 698 GLY A C 1
ATOM 5293 O O . GLY A 1 698 ? -16.230 13.414 36.354 1.00 78.62 698 GLY A O 1
ATOM 5294 N N . ALA A 1 699 ? -17.087 12.012 37.888 1.00 87.50 699 ALA A N 1
ATOM 5295 C CA . ALA A 1 699 ? -16.300 10.840 37.507 1.00 87.50 699 ALA A CA 1
ATOM 5296 C C . ALA A 1 699 ? -16.995 9.971 36.443 1.00 87.50 699 ALA A C 1
ATOM 5298 O O . ALA A 1 699 ? -18.226 9.980 36.323 1.00 87.50 699 ALA A O 1
ATOM 5299 N N . TYR A 1 700 ? -16.204 9.161 35.732 1.00 91.38 700 TYR A N 1
ATOM 5300 C CA . TYR A 1 700 ? -16.663 8.266 34.664 1.00 91.38 700 TYR A CA 1
ATOM 5301 C C . TYR A 1 700 ? -16.132 6.833 34.812 1.00 91.38 700 TYR A C 1
ATOM 5303 O O . TYR A 1 700 ? -14.992 6.617 35.222 1.00 91.38 700 TYR A O 1
ATOM 5311 N N . ASN A 1 701 ? -16.955 5.851 34.440 1.00 94.00 701 ASN A N 1
ATOM 5312 C CA . ASN A 1 701 ? -16.543 4.474 34.178 1.00 94.00 701 ASN A CA 1
ATOM 5313 C C . ASN A 1 701 ? -16.531 4.248 32.666 1.00 94.00 701 ASN A C 1
ATOM 5315 O O . ASN A 1 701 ? -17.553 4.454 32.011 1.00 94.00 701 ASN A O 1
ATOM 5319 N N . ASN A 1 702 ? -15.401 3.798 32.130 1.00 94.56 702 ASN A N 1
ATOM 5320 C CA . ASN A 1 702 ? -15.201 3.653 30.694 1.00 94.56 702 ASN A CA 1
ATOM 5321 C C . ASN A 1 702 ? -15.158 2.169 30.308 1.00 94.56 702 ASN A C 1
ATOM 5323 O O . ASN A 1 702 ? -14.508 1.354 30.964 1.00 94.56 702 ASN A O 1
ATOM 5327 N N . TYR A 1 703 ? -15.880 1.808 29.251 1.00 96.31 703 TYR A N 1
ATOM 5328 C CA . TYR A 1 703 ? -16.053 0.428 28.809 1.00 96.31 703 TYR A CA 1
ATOM 5329 C C . TYR A 1 703 ? -15.801 0.303 27.316 1.00 96.31 703 TYR A C 1
ATOM 5331 O O . TYR A 1 703 ? -16.320 1.092 26.529 1.00 96.31 703 TYR A O 1
ATOM 5339 N N . ILE A 1 704 ? -15.107 -0.761 26.920 1.00 97.81 704 ILE A N 1
ATOM 5340 C CA . ILE A 1 704 ? -15.074 -1.187 25.522 1.00 97.81 704 ILE A CA 1
ATOM 5341 C C . ILE A 1 704 ? -16.205 -2.191 25.315 1.00 97.81 704 ILE A C 1
ATOM 5343 O O . ILE A 1 704 ? -16.320 -3.194 26.034 1.00 97.81 704 ILE A O 1
ATOM 5347 N N . LYS A 1 705 ? -17.061 -1.914 24.334 1.00 98.19 705 LYS A N 1
ATOM 5348 C CA . LYS A 1 705 ? -18.243 -2.722 24.024 1.00 98.19 705 LYS A CA 1
ATOM 5349 C C . LYS A 1 705 ? -18.318 -3.029 22.538 1.00 98.19 705 LYS A C 1
ATOM 5351 O O . LYS A 1 705 ? -17.664 -2.385 21.723 1.00 98.19 705 LYS A O 1
ATOM 5356 N N . PHE A 1 706 ? -19.130 -4.024 22.195 1.00 98.06 706 PHE A N 1
ATOM 5357 C CA . PHE A 1 706 ? -19.445 -4.333 20.808 1.00 98.06 706 PHE A CA 1
ATOM 5358 C C . PHE A 1 706 ? -20.865 -4.886 20.637 1.00 98.06 706 PHE A C 1
ATOM 5360 O O . PHE A 1 706 ? -21.541 -5.260 21.604 1.00 98.06 706 PHE A O 1
ATOM 5367 N N . ARG A 1 707 ? -21.324 -4.946 19.385 1.00 96.50 707 ARG A N 1
ATOM 5368 C CA . ARG A 1 707 ? -22.555 -5.628 18.957 1.00 96.50 707 ARG A CA 1
ATOM 5369 C C . ARG A 1 707 ? -22.313 -6.404 17.678 1.00 96.50 707 ARG A C 1
ATOM 5371 O O . ARG A 1 707 ? -21.534 -5.976 16.833 1.00 96.50 707 ARG A O 1
ATOM 5378 N N . LYS A 1 708 ? -23.053 -7.502 17.520 1.00 96.56 708 LYS A N 1
ATOM 5379 C CA . LYS A 1 708 ? -23.160 -8.227 16.250 1.00 96.56 708 LYS A CA 1
ATOM 5380 C C . LYS A 1 708 ? -24.229 -7.598 15.371 1.00 96.56 708 LYS A C 1
ATOM 5382 O O . LYS A 1 708 ? -25.311 -7.263 15.853 1.00 96.56 708 LYS A O 1
ATOM 5387 N N . VAL A 1 709 ? -23.938 -7.533 14.087 1.00 95.75 709 VAL A N 1
ATOM 5388 C CA . VAL A 1 709 ? -24.825 -7.114 13.013 1.00 95.75 709 VAL A CA 1
ATOM 5389 C C . VAL A 1 709 ? -24.912 -8.294 12.054 1.00 95.75 709 VAL A C 1
ATOM 5391 O O . VAL A 1 709 ? -23.938 -8.689 11.419 1.00 95.75 709 VAL A O 1
ATOM 5394 N N . GLN A 1 710 ? -26.085 -8.907 12.002 1.00 92.25 710 GLN A N 1
ATOM 5395 C CA . GLN A 1 710 ? -26.348 -10.124 11.248 1.00 92.25 710 GLN A CA 1
ATOM 5396 C C . GLN A 1 710 ? -27.364 -9.854 10.146 1.00 92.25 710 GLN A C 1
ATOM 5398 O O . GLN A 1 710 ? -28.046 -8.826 10.130 1.00 92.25 710 GLN A O 1
ATOM 5403 N N . SER A 1 711 ? -27.504 -10.827 9.244 1.00 91.81 711 SER A N 1
ATOM 5404 C CA . SER A 1 711 ? -28.461 -10.747 8.137 1.00 91.81 711 SER A CA 1
ATOM 5405 C C . SER A 1 711 ? -28.280 -9.456 7.332 1.00 91.81 711 SER A C 1
ATOM 5407 O O . SER A 1 711 ? -29.259 -8.783 7.017 1.00 91.81 711 SER A O 1
ATOM 5409 N N . ARG A 1 712 ? -27.017 -9.087 7.058 1.00 89.88 712 ARG A N 1
ATOM 5410 C CA . ARG A 1 712 ? -26.652 -7.949 6.196 1.00 89.88 712 ARG A CA 1
ATOM 5411 C C . ARG A 1 712 ? -27.260 -6.620 6.673 1.00 89.88 712 ARG A C 1
ATOM 5413 O O . ARG A 1 712 ? -27.780 -5.822 5.898 1.00 89.88 712 ARG A O 1
ATOM 5420 N N . GLY A 1 713 ? -27.269 -6.419 7.993 1.00 89.44 713 GLY A N 1
ATOM 5421 C CA . GLY A 1 713 ? -27.825 -5.227 8.639 1.00 89.44 713 GLY A CA 1
ATOM 5422 C C . GLY A 1 713 ? -29.288 -5.337 9.068 1.00 89.44 713 GLY A C 1
ATOM 5423 O O . GLY A 1 713 ? -29.766 -4.441 9.748 1.00 89.44 713 GLY A O 1
ATOM 5424 N N . ALA A 1 714 ? -30.018 -6.408 8.744 1.00 88.50 714 ALA A N 1
ATOM 5425 C CA . ALA A 1 714 ? -31.421 -6.539 9.159 1.00 88.50 714 ALA A CA 1
ATOM 5426 C C . ALA A 1 714 ? -31.601 -6.895 10.650 1.00 88.50 714 ALA A C 1
ATOM 5428 O O . ALA A 1 714 ? -32.695 -6.746 11.193 1.00 88.50 714 ALA A O 1
ATOM 5429 N N . SER A 1 715 ? -30.552 -7.383 11.319 1.00 91.62 715 SER A N 1
ATOM 5430 C CA . SER A 1 715 ? -30.601 -7.784 12.726 1.00 91.62 715 SER A CA 1
ATOM 5431 C C . SER A 1 715 ? -29.397 -7.242 13.493 1.00 91.62 715 SER A C 1
ATOM 5433 O O . SER A 1 715 ? -28.261 -7.620 13.217 1.00 91.62 715 SER A O 1
ATOM 5435 N N . VAL A 1 716 ? -29.646 -6.380 14.482 1.00 94.25 716 VAL A N 1
ATOM 5436 C CA . VAL A 1 716 ? -28.626 -5.861 15.406 1.00 94.25 716 VAL A CA 1
ATOM 5437 C C . VAL A 1 716 ? -28.826 -6.497 16.775 1.00 94.25 716 VAL A C 1
ATOM 5439 O O . VAL A 1 716 ? -29.886 -6.372 17.390 1.00 94.25 716 VAL A O 1
ATOM 5442 N N . GLY A 1 717 ? -27.800 -7.199 17.249 1.00 93.75 717 GLY A N 1
ATOM 5443 C CA . GLY A 1 717 ? -27.811 -7.879 18.539 1.00 93.75 717 GLY A CA 1
ATOM 5444 C C . GLY A 1 717 ? -27.768 -6.927 19.740 1.00 93.75 717 GLY A C 1
ATOM 5445 O O . GLY A 1 717 ? -27.569 -5.713 19.624 1.00 93.75 717 GLY A O 1
ATOM 5446 N N . SER A 1 718 ? -27.925 -7.498 20.934 1.00 95.00 718 SER A N 1
ATOM 5447 C CA . SER A 1 718 ? -27.767 -6.773 22.201 1.00 95.00 718 SER A CA 1
ATOM 5448 C C . SER A 1 718 ? -26.315 -6.322 22.416 1.00 95.00 718 SER A C 1
ATOM 5450 O O . SER A 1 718 ? -25.400 -7.050 22.023 1.00 95.00 718 SER A O 1
ATOM 5452 N N . PRO A 1 719 ? -26.075 -5.171 23.078 1.00 95.81 719 PRO A N 1
ATOM 5453 C CA . PRO A 1 719 ? -24.722 -4.731 23.403 1.00 95.81 719 PRO A CA 1
ATOM 5454 C C . PRO A 1 719 ? -24.051 -5.723 24.346 1.00 95.81 719 PRO A C 1
ATOM 5456 O O . PRO A 1 719 ? -24.680 -6.237 25.272 1.00 95.81 719 PRO A O 1
ATOM 5459 N N . GLN A 1 720 ? -22.778 -6.000 24.092 1.00 96.56 720 GLN A N 1
ATOM 5460 C CA . GLN A 1 720 ? -21.929 -6.870 24.896 1.00 96.56 720 GLN A CA 1
ATOM 5461 C C . GLN A 1 720 ? -20.719 -6.070 25.379 1.00 96.56 720 GLN A C 1
ATOM 5463 O O . GLN A 1 720 ? -20.129 -5.303 24.619 1.00 96.56 720 GLN A O 1
ATOM 5468 N N . GLN A 1 721 ? -20.357 -6.242 26.647 1.00 96.69 721 GLN A N 1
ATOM 5469 C CA . GLN A 1 721 ? -19.158 -5.638 27.220 1.00 96.69 721 GLN A CA 1
ATOM 5470 C C . GLN A 1 721 ? -17.961 -6.559 27.000 1.00 96.69 721 GLN A C 1
ATOM 5472 O O . GLN A 1 721 ? -18.038 -7.746 27.307 1.00 96.69 721 GLN A O 1
ATOM 5477 N N . ILE A 1 722 ? -16.862 -5.996 26.501 1.00 97.69 722 ILE A N 1
ATOM 5478 C CA . ILE A 1 722 ? -15.577 -6.692 26.394 1.00 97.69 722 ILE A CA 1
ATOM 5479 C C . ILE A 1 722 ? -14.841 -6.558 27.723 1.00 97.69 722 ILE A C 1
ATOM 5481 O O . ILE A 1 722 ? -14.505 -7.552 28.362 1.00 97.69 722 ILE A O 1
ATOM 5485 N N . LEU A 1 723 ? -14.647 -5.315 28.164 1.00 96.62 723 LEU A N 1
ATOM 5486 C CA . LEU A 1 723 ? -13.955 -4.976 29.402 1.00 96.62 723 LEU A CA 1
ATOM 5487 C C . LEU A 1 723 ? -14.348 -3.580 29.895 1.00 96.62 723 LEU A C 1
ATOM 5489 O O . LEU A 1 723 ? -14.939 -2.786 29.162 1.00 96.62 723 LEU A O 1
ATOM 5493 N N . GLN A 1 724 ? -14.007 -3.304 31.150 1.00 95.38 724 GLN A N 1
ATOM 5494 C CA . GLN A 1 724 ? -13.927 -1.954 31.703 1.00 95.38 724 GLN A CA 1
ATOM 5495 C C . GLN A 1 724 ? -12.452 -1.542 31.705 1.00 95.38 724 GLN A C 1
ATOM 5497 O O . GLN A 1 724 ? -11.614 -2.354 32.102 1.00 95.38 724 GLN A O 1
ATOM 5502 N N . THR A 1 725 ? -12.136 -0.328 31.259 1.00 92.75 725 THR A N 1
ATOM 5503 C CA . THR A 1 725 ? -10.761 0.184 31.304 1.00 92.75 725 THR A CA 1
ATOM 5504 C C . THR A 1 725 ? -10.348 0.465 32.752 1.00 92.75 725 THR A C 1
ATOM 5506 O O . THR A 1 725 ? -11.182 0.719 33.627 1.00 92.75 725 THR A O 1
ATOM 5509 N N . VAL A 1 726 ? -9.046 0.420 33.017 1.00 90.12 726 VAL A N 1
ATOM 5510 C CA . VAL A 1 726 ? -8.449 0.792 34.305 1.00 90.12 726 VAL A CA 1
ATOM 5511 C C . VAL A 1 726 ? -8.571 2.296 34.528 1.00 90.12 726 VAL A C 1
ATOM 5513 O O . VAL A 1 726 ? -8.780 2.739 35.660 1.00 90.12 726 VAL A O 1
ATOM 5516 N N . THR A 1 727 ? -8.470 3.087 33.458 1.00 84.94 727 THR A N 1
ATOM 5517 C CA . THR A 1 727 ? -8.655 4.539 33.517 1.00 84.94 727 THR A CA 1
ATOM 5518 C C . THR A 1 727 ? -10.118 4.888 33.786 1.00 84.94 727 THR A C 1
ATOM 5520 O O . THR A 1 727 ? -10.948 5.021 32.883 1.00 84.94 727 THR A O 1
ATOM 5523 N N . THR A 1 728 ? -10.429 5.033 35.073 1.00 79.56 728 THR A N 1
ATOM 5524 C CA . THR A 1 728 ? -11.709 5.514 35.602 1.00 79.56 728 THR A CA 1
ATOM 5525 C C . THR A 1 728 ? -11.552 6.928 36.154 1.00 79.56 728 THR A C 1
ATOM 5527 O O . THR A 1 728 ? -10.537 7.231 36.778 1.00 79.56 728 THR A O 1
ATOM 5530 N N . GLY A 1 729 ? -12.571 7.768 35.994 1.00 81.06 729 GLY A N 1
ATOM 5531 C CA . GLY A 1 729 ? -12.604 9.145 36.495 1.00 81.06 729 GLY A CA 1
ATOM 5532 C C . GLY A 1 729 ? -12.656 10.190 35.386 1.00 81.06 729 GLY A C 1
ATOM 5533 O O . GLY A 1 729 ? -13.366 11.174 35.547 1.00 81.06 729 GLY A O 1
ATOM 5534 N N . GLU A 1 730 ? -12.014 9.922 34.250 1.00 84.31 730 GLU A N 1
ATOM 5535 C CA . GLU A 1 730 ? -11.943 10.839 33.109 1.00 84.31 730 GLU A CA 1
ATOM 5536 C C . GLU A 1 730 ? -12.985 10.503 32.035 1.00 84.31 730 GLU A C 1
ATOM 5538 O O . GLU A 1 730 ? -13.223 9.330 31.717 1.00 84.31 730 GLU A O 1
ATOM 5543 N N . ALA A 1 731 ? -13.599 11.544 31.467 1.00 82.62 731 ALA A N 1
ATOM 5544 C CA . ALA A 1 731 ? -14.512 11.420 30.334 1.00 82.62 731 ALA A CA 1
ATOM 5545 C C . ALA A 1 731 ? -13.784 10.816 29.124 1.00 82.62 731 ALA A C 1
ATOM 5547 O O . ALA A 1 731 ? -12.634 11.160 28.860 1.00 82.62 731 ALA A O 1
ATOM 5548 N N . TYR A 1 732 ? -14.452 9.917 28.394 1.00 86.50 732 TYR A N 1
ATOM 5549 C CA . TYR A 1 732 ? -13.857 9.153 27.285 1.00 86.50 732 TYR A CA 1
ATOM 5550 C C . TYR A 1 732 ? -12.574 8.390 27.660 1.00 86.50 732 TYR A C 1
ATOM 5552 O O . TYR A 1 732 ? -11.816 8.011 26.777 1.00 86.50 732 TYR A O 1
ATOM 5560 N N . GLY A 1 733 ? -12.304 8.170 28.950 1.00 87.25 733 GLY A N 1
ATOM 5561 C CA . GLY A 1 733 ? -11.090 7.498 29.411 1.00 87.25 733 GLY A CA 1
ATOM 5562 C C . GLY A 1 733 ? -9.788 8.177 28.985 1.00 87.25 733 GLY A C 1
ATOM 5563 O O . GLY A 1 733 ? -8.797 7.472 28.827 1.00 87.25 733 GLY A O 1
ATOM 5564 N N . ASP A 1 734 ? -9.795 9.500 28.780 1.00 87.81 734 ASP A N 1
ATOM 5565 C CA . ASP A 1 734 ? -8.606 10.255 28.369 1.00 87.81 734 ASP A CA 1
ATOM 5566 C C . ASP A 1 734 ? -7.425 10.005 29.324 1.00 87.81 734 ASP A C 1
ATOM 5568 O O . ASP A 1 734 ? -7.519 10.230 30.533 1.00 87.81 734 ASP A O 1
ATOM 5572 N N . LEU A 1 735 ? -6.306 9.529 28.772 1.00 88.25 735 LEU A N 1
ATOM 5573 C CA . LEU A 1 735 ? -5.085 9.234 29.526 1.00 88.25 735 LEU A CA 1
ATOM 5574 C C . LEU A 1 735 ? -4.269 10.497 29.840 1.00 88.25 735 LEU A C 1
ATOM 5576 O O . LEU A 1 735 ? -3.357 10.432 30.672 1.00 88.25 735 LEU A O 1
ATOM 5580 N N . ALA A 1 736 ? -4.584 11.631 29.195 1.00 84.12 736 ALA A N 1
ATOM 5581 C CA . ALA A 1 736 ? -3.950 12.934 29.398 1.00 84.12 736 ALA A CA 1
ATOM 5582 C C . ALA A 1 736 ? -2.413 12.831 29.471 1.00 84.12 736 ALA A C 1
ATOM 5584 O O . ALA A 1 736 ? -1.774 13.153 30.485 1.00 84.12 736 ALA A O 1
ATOM 5585 N N . LEU A 1 737 ? -1.802 12.330 28.394 1.00 85.75 737 LEU A N 1
ATOM 5586 C CA . LEU A 1 737 ? -0.358 12.117 28.325 1.00 85.75 737 LEU A CA 1
ATOM 5587 C C . LEU A 1 737 ? 0.386 13.443 28.417 1.00 85.75 737 LEU A C 1
ATOM 5589 O O . LEU A 1 737 ? 0.017 14.417 27.774 1.00 85.75 737 LEU A O 1
ATOM 5593 N N . LYS A 1 738 ? 1.460 13.509 29.205 1.00 83.12 738 LYS A N 1
ATOM 5594 C CA . LYS A 1 738 ? 2.220 14.757 29.366 1.00 83.12 738 LYS A CA 1
ATOM 5595 C C . LYS A 1 738 ? 3.092 15.053 28.153 1.00 83.12 738 LYS A C 1
ATOM 5597 O O . LYS A 1 738 ? 3.572 14.143 27.484 1.00 83.12 738 LYS A O 1
ATOM 5602 N N . ARG A 1 739 ? 3.409 16.332 27.939 1.00 79.56 739 ARG A N 1
ATOM 5603 C CA . ARG A 1 739 ? 4.484 16.741 27.015 1.00 79.56 739 ARG A CA 1
ATOM 5604 C C . ARG A 1 739 ? 5.825 16.095 27.348 1.00 79.56 739 ARG A C 1
ATOM 5606 O O . ARG A 1 739 ? 6.530 15.661 26.446 1.00 79.56 739 ARG A O 1
ATOM 5613 N N . SER A 1 740 ? 6.167 16.038 28.629 1.00 83.44 740 SER A N 1
ATOM 5614 C CA . SER A 1 740 ? 7.358 15.368 29.140 1.00 83.44 740 SER A CA 1
ATOM 5615 C C . SER A 1 740 ? 7.161 14.962 30.603 1.00 83.44 740 SER A C 1
ATOM 5617 O O . SER A 1 740 ? 6.218 15.395 31.273 1.00 83.44 740 SER A O 1
ATOM 5619 N N . ASN A 1 741 ? 8.091 14.187 31.150 1.00 85.56 741 ASN A N 1
ATOM 5620 C CA . ASN A 1 741 ? 8.115 13.838 32.569 1.00 85.56 741 ASN A CA 1
ATOM 5621 C C . ASN A 1 741 ? 8.214 15.073 33.485 1.00 85.56 741 ASN A C 1
ATOM 5623 O O . ASN A 1 741 ? 7.672 15.057 34.593 1.00 85.56 741 ASN A O 1
ATOM 5627 N N . SER A 1 742 ? 8.869 16.146 33.025 1.00 83.69 742 SER A N 1
ATOM 5628 C CA . SER A 1 742 ? 9.058 17.389 33.788 1.00 83.69 742 SER A CA 1
ATOM 5629 C C . SER A 1 742 ? 7.918 18.403 33.624 1.00 83.69 742 SER A C 1
ATOM 5631 O O . SER A 1 742 ? 7.842 19.364 34.393 1.00 83.69 742 SER A O 1
ATOM 5633 N N . SER A 1 743 ? 7.006 18.182 32.675 1.00 79.69 743 SER A N 1
ATOM 5634 C CA . SER A 1 743 ? 5.861 19.058 32.431 1.00 79.69 743 SER A CA 1
ATOM 5635 C C . SER A 1 743 ? 4.862 19.096 33.591 1.00 79.69 743 SER A C 1
ATOM 5637 O O . SER A 1 743 ? 4.679 18.127 34.345 1.00 79.69 743 SER A O 1
ATOM 5639 N N . ALA A 1 744 ? 4.173 20.234 33.718 1.00 79.62 744 ALA A N 1
ATOM 5640 C CA . ALA A 1 744 ? 3.091 20.427 34.680 1.00 79.62 744 ALA A CA 1
ATOM 5641 C C . ALA A 1 744 ? 1.956 19.408 34.461 1.00 79.62 744 ALA A C 1
ATOM 5643 O O . ALA A 1 744 ? 1.809 18.833 33.386 1.00 79.62 744 ALA A O 1
ATOM 5644 N N . SER A 1 745 ? 1.140 19.145 35.486 1.00 77.50 745 SER A N 1
ATOM 5645 C CA . SER A 1 745 ? 0.044 18.162 35.395 1.00 77.50 745 SER A CA 1
ATOM 5646 C C . SER A 1 745 ? -1.037 18.521 34.374 1.00 77.50 745 SER A C 1
ATOM 5648 O O . SER A 1 745 ? -1.732 17.626 33.920 1.00 77.50 745 SER A O 1
ATOM 5650 N N . ASN A 1 746 ? -1.172 19.798 34.021 1.00 73.25 746 ASN A N 1
ATOM 5651 C CA . ASN A 1 746 ? -2.112 20.302 33.020 1.00 73.25 746 ASN A CA 1
ATOM 5652 C C . ASN A 1 746 ? -1.483 20.502 31.626 1.00 73.25 746 ASN A C 1
ATOM 5654 O O . ASN A 1 746 ? -2.183 20.916 30.707 1.00 73.25 746 ASN A O 1
ATOM 5658 N N . ASP A 1 747 ? -0.187 20.220 31.460 1.00 73.06 747 ASP A N 1
ATOM 5659 C CA . ASP A 1 747 ? 0.521 20.269 30.174 1.00 73.06 747 ASP A CA 1
ATOM 5660 C C . ASP A 1 747 ? 0.531 18.870 29.544 1.00 73.06 747 ASP A C 1
ATOM 5662 O O . ASP A 1 747 ? 1.468 18.079 29.711 1.00 73.06 747 ASP A O 1
ATOM 5666 N N . THR A 1 748 ? -0.596 18.548 28.908 1.00 76.75 748 THR A N 1
ATOM 5667 C CA . THR A 1 748 ? -0.945 17.205 28.429 1.00 76.75 748 THR A CA 1
ATOM 5668 C C . THR A 1 748 ? -1.513 17.244 27.012 1.00 76.75 748 THR A C 1
ATOM 5670 O O . THR A 1 748 ? -1.847 18.309 26.513 1.00 76.75 748 THR A O 1
ATOM 5673 N N . PHE A 1 749 ? -1.610 16.105 26.340 1.00 76.69 749 PHE A N 1
ATOM 5674 C CA . PHE A 1 749 ? -2.362 15.923 25.102 1.00 76.69 749 PHE A CA 1
ATOM 5675 C C . PHE A 1 749 ? -3.310 14.739 25.263 1.00 76.69 749 PHE A C 1
ATOM 5677 O O . PHE A 1 749 ? -3.057 13.829 26.061 1.00 76.69 749 PHE A O 1
ATOM 5684 N N . ARG A 1 750 ? -4.418 14.787 24.524 1.00 78.69 750 ARG A N 1
ATOM 5685 C CA . ARG A 1 750 ? -5.487 13.795 24.655 1.00 78.69 750 ARG A CA 1
ATOM 5686 C C . ARG A 1 750 ? -5.075 12.470 24.047 1.00 78.69 750 ARG A C 1
ATOM 5688 O O . ARG A 1 750 ? -4.518 12.438 22.950 1.00 78.69 750 ARG A O 1
ATOM 5695 N N . VAL A 1 751 ? -5.389 11.391 24.753 1.00 84.88 751 VAL A N 1
ATOM 5696 C CA . VAL A 1 751 ? -5.214 10.024 24.265 1.00 84.88 751 VAL A CA 1
ATOM 5697 C C . VAL A 1 751 ? -6.397 9.194 24.720 1.00 84.88 751 VAL A C 1
ATOM 5699 O O . VAL A 1 751 ? -6.571 8.941 25.910 1.00 84.88 751 VAL A O 1
ATOM 5702 N N . PHE A 1 752 ? -7.195 8.756 23.753 1.00 87.12 752 PHE A N 1
ATOM 5703 C CA . PHE A 1 752 ? -8.392 7.972 24.013 1.00 87.12 752 PHE A CA 1
ATOM 5704 C C . PHE A 1 752 ? -8.106 6.464 23.940 1.00 87.12 752 PHE A C 1
ATOM 5706 O O . PHE A 1 752 ? -7.356 6.017 23.069 1.00 87.12 752 PHE A O 1
ATOM 5713 N N . PRO A 1 753 ? -8.758 5.647 24.785 1.00 90.75 753 PRO A N 1
ATOM 5714 C CA . PRO A 1 753 ? -8.686 4.193 24.762 1.00 90.75 753 PRO A CA 1
ATOM 5715 C C . PRO A 1 753 ? -9.660 3.624 23.715 1.00 90.75 753 PRO A C 1
ATOM 5717 O O . PRO A 1 753 ? -10.413 2.686 23.994 1.00 90.75 753 PRO A O 1
ATOM 5720 N N . PHE A 1 754 ? -9.720 4.233 22.523 1.00 92.38 754 PHE A N 1
ATOM 5721 C CA . PHE A 1 754 ? -10.606 3.755 21.465 1.00 92.38 754 PHE A CA 1
ATOM 5722 C C . PHE A 1 754 ? -10.228 2.319 21.075 1.00 92.38 754 PHE A C 1
ATOM 5724 O O . PHE A 1 754 ? -9.038 2.006 20.967 1.00 92.38 754 PHE A O 1
ATOM 5731 N N . PRO A 1 755 ? -11.219 1.423 20.895 1.00 96.25 755 PRO A N 1
ATOM 5732 C CA . PRO A 1 755 ? -10.930 0.071 20.454 1.00 96.25 755 PRO A CA 1
ATOM 5733 C C . PRO A 1 755 ? -10.406 0.098 19.026 1.00 96.25 755 PRO A C 1
ATOM 5735 O O . PRO A 1 755 ? -10.947 0.804 18.187 1.00 96.25 755 PRO A O 1
ATOM 5738 N N . VAL A 1 756 ? -9.420 -0.735 18.727 1.00 97.56 756 VAL A N 1
ATOM 5739 C CA . VAL A 1 756 ? -8.911 -0.932 17.370 1.00 97.56 756 VAL A CA 1
ATOM 5740 C C . VAL A 1 756 ? -9.148 -2.394 17.004 1.00 97.56 756 VAL A C 1
ATOM 5742 O O . VAL A 1 756 ? -8.335 -3.263 17.343 1.00 97.56 756 VAL A O 1
ATOM 5745 N N . PRO A 1 757 ? -10.335 -2.706 16.448 1.00 98.06 757 PRO A N 1
ATOM 5746 C CA . PRO A 1 757 ? -10.757 -4.074 16.205 1.00 98.06 757 PRO A CA 1
ATOM 5747 C C . PRO A 1 757 ? -10.255 -4.617 14.863 1.00 98.06 757 PRO A C 1
ATOM 5749 O O . PRO A 1 757 ? -10.139 -3.893 13.880 1.00 98.06 757 PRO A O 1
ATOM 5752 N N . ALA A 1 758 ? -10.081 -5.933 14.796 1.00 97.94 758 ALA A N 1
ATOM 5753 C CA . ALA A 1 758 ? -9.982 -6.686 13.554 1.00 97.94 758 ALA A CA 1
ATOM 5754 C C . ALA A 1 758 ? -10.751 -8.007 13.659 1.00 97.94 758 ALA A C 1
ATOM 5756 O O . ALA A 1 758 ? -10.742 -8.674 14.698 1.00 97.94 758 ALA A O 1
ATOM 5757 N N . ALA A 1 759 ? -11.389 -8.403 12.561 1.00 97.81 759 ALA A N 1
ATOM 5758 C CA . ALA A 1 759 ? -11.939 -9.740 12.384 1.00 97.81 759 ALA A CA 1
ATOM 5759 C C . ALA A 1 759 ? -10.970 -10.586 11.553 1.00 97.81 759 ALA A C 1
ATOM 5761 O O . ALA A 1 759 ? -10.302 -10.074 10.655 1.00 97.81 759 ALA A O 1
ATOM 5762 N N . ASN A 1 760 ? -10.879 -11.884 11.845 1.00 97.62 760 ASN A N 1
ATOM 5763 C CA . ASN A 1 760 ? -10.066 -12.778 11.033 1.00 97.62 760 ASN A CA 1
ATOM 5764 C C . ASN A 1 760 ? -10.754 -13.029 9.672 1.00 97.62 760 ASN A C 1
ATOM 5766 O O . ASN A 1 760 ? -11.885 -13.527 9.655 1.00 97.62 760 ASN A O 1
ATOM 5770 N N . PRO A 1 761 ? -10.094 -12.722 8.540 1.00 94.12 761 PRO A N 1
ATOM 5771 C CA . PRO A 1 761 ? -10.693 -12.853 7.212 1.00 94.12 761 PRO A CA 1
ATOM 5772 C C . PRO A 1 761 ? -10.726 -14.302 6.701 1.00 94.12 761 PRO A C 1
ATOM 5774 O O . PRO A 1 761 ? -11.388 -14.589 5.706 1.00 94.12 761 PRO A O 1
ATOM 5777 N N . SER A 1 762 ? -10.038 -15.238 7.363 1.00 94.69 762 SER A N 1
ATOM 5778 C CA . SER A 1 762 ? -10.029 -16.645 6.963 1.00 94.69 762 SER A CA 1
ATOM 5779 C C . SER A 1 762 ? -11.321 -17.344 7.377 1.00 94.69 762 SER A C 1
ATOM 5781 O O . SER A 1 762 ? -11.692 -17.348 8.552 1.00 94.69 762 SER A O 1
ATOM 5783 N N . SER A 1 763 ? -11.960 -18.044 6.437 1.00 93.38 763 SER A N 1
ATOM 5784 C CA . SER A 1 763 ? -13.154 -18.867 6.698 1.00 93.38 763 SER A CA 1
ATOM 5785 C C . SER A 1 763 ? -12.910 -19.941 7.763 1.00 93.38 763 SER A C 1
ATOM 5787 O O . SER A 1 763 ? -13.811 -20.279 8.526 1.00 93.38 763 SER A O 1
ATOM 5789 N N . SER A 1 764 ? -11.668 -20.421 7.885 1.00 94.38 764 SER A N 1
ATOM 5790 C CA . SER A 1 764 ? -11.262 -21.381 8.923 1.00 94.38 764 SER A CA 1
ATOM 5791 C C . SER A 1 764 ? -11.239 -20.799 10.343 1.00 94.38 764 SER A C 1
ATOM 5793 O O . SER A 1 764 ? -11.176 -21.555 11.310 1.00 94.38 764 SER A O 1
ATOM 5795 N N . LYS A 1 765 ? -11.282 -19.468 10.474 1.00 95.94 765 LYS A N 1
ATOM 5796 C CA . LYS A 1 765 ? -11.223 -18.714 11.733 1.00 95.94 765 LYS A CA 1
ATOM 5797 C C . LYS A 1 765 ? -12.352 -17.684 11.841 1.00 95.94 765 LYS A C 1
ATOM 5799 O O . LYS A 1 765 ? -12.222 -16.684 12.545 1.00 95.94 765 LYS A O 1
ATOM 5804 N N . ALA A 1 766 ? -13.463 -17.909 11.145 1.00 94.44 766 ALA A N 1
ATOM 5805 C CA . ALA A 1 766 ? -14.609 -17.015 11.205 1.00 94.44 766 ALA A CA 1
ATOM 5806 C C . ALA A 1 766 ? -15.134 -16.891 12.652 1.00 94.44 766 ALA A C 1
ATOM 5808 O O . ALA A 1 766 ? -15.203 -17.874 13.393 1.00 94.44 766 ALA A O 1
ATOM 5809 N N . GLY A 1 767 ? -15.474 -15.674 13.080 1.00 96.00 767 GLY A N 1
ATOM 5810 C CA . GLY A 1 767 ? -15.773 -15.357 14.477 1.00 96.00 767 GLY A CA 1
ATOM 5811 C C . GLY A 1 767 ? -14.546 -15.161 15.377 1.00 96.00 767 GLY A C 1
ATOM 5812 O O . GLY A 1 767 ? -14.722 -14.893 16.567 1.00 96.00 767 GLY A O 1
ATOM 5813 N N . HIS A 1 768 ? -13.315 -15.265 14.867 1.00 98.31 768 HIS A N 1
ATOM 5814 C CA . HIS A 1 768 ? -12.141 -14.835 15.623 1.00 98.31 768 HIS A CA 1
ATOM 5815 C C . HIS A 1 768 ? -11.990 -13.313 15.529 1.00 98.31 768 HIS A C 1
ATOM 5817 O O . HIS A 1 768 ? -11.918 -12.757 14.433 1.00 98.31 768 HIS A O 1
ATOM 5823 N N . LEU A 1 769 ? -11.952 -12.652 16.685 1.00 98.56 769 LEU A N 1
ATOM 5824 C CA . LEU A 1 769 ? -11.927 -11.198 16.826 1.00 98.56 769 LEU A CA 1
ATOM 5825 C C . LEU A 1 769 ? -10.739 -10.779 17.686 1.00 98.56 769 LEU A C 1
ATOM 5827 O O . LEU A 1 769 ? -10.424 -11.435 18.682 1.00 98.56 769 LEU A O 1
ATOM 5831 N N . TYR A 1 770 ? -10.133 -9.656 17.334 1.00 98.69 770 TYR A N 1
ATOM 5832 C CA . TYR A 1 770 ? -8.971 -9.084 17.999 1.00 98.69 770 TYR A CA 1
ATOM 5833 C C . TYR A 1 770 ? -9.241 -7.614 18.279 1.00 98.69 770 TYR A C 1
ATOM 5835 O O . TYR A 1 770 ? -9.785 -6.932 17.418 1.00 98.69 770 TYR A O 1
ATOM 5843 N N . VAL A 1 771 ? -8.887 -7.127 19.465 1.00 98.62 771 VAL A N 1
ATOM 5844 C CA . VAL A 1 771 ? -9.025 -5.710 19.816 1.00 98.62 771 VAL A CA 1
ATOM 5845 C C . VAL A 1 771 ? -7.752 -5.257 20.509 1.00 98.62 771 VAL A C 1
ATOM 5847 O O . VAL A 1 771 ? -7.411 -5.785 21.571 1.00 98.62 771 VAL A O 1
ATOM 5850 N N . ALA A 1 772 ? -7.072 -4.281 19.911 1.00 98.31 772 ALA A N 1
ATOM 5851 C CA . ALA A 1 772 ? -6.013 -3.521 20.563 1.00 98.31 772 ALA A CA 1
ATOM 5852 C C . ALA A 1 772 ? -6.579 -2.205 21.118 1.00 98.31 772 ALA A C 1
ATOM 5854 O O . ALA A 1 772 ? -7.536 -1.664 20.568 1.00 98.31 772 ALA A O 1
ATOM 5855 N N . TYR A 1 773 ? -6.027 -1.702 22.218 1.00 96.56 773 TYR A N 1
ATOM 5856 C CA . TYR A 1 773 ? -6.411 -0.416 22.808 1.00 96.56 773 TYR A CA 1
ATOM 5857 C C . TYR A 1 773 ? -5.289 0.110 23.712 1.00 96.56 773 TYR A C 1
ATOM 5859 O O . TYR A 1 773 ? -4.465 -0.669 24.187 1.00 96.56 773 TYR A O 1
ATOM 5867 N N . ALA A 1 774 ? -5.247 1.420 23.950 1.00 94.56 774 ALA A N 1
ATOM 5868 C CA . ALA A 1 774 ? -4.359 2.015 24.949 1.00 94.56 774 ALA A CA 1
ATOM 5869 C C . ALA A 1 774 ? -5.098 2.153 26.286 1.00 94.56 774 ALA A C 1
ATOM 5871 O O . ALA A 1 774 ? -6.282 2.477 26.293 1.00 94.56 774 ALA A O 1
ATOM 5872 N N . ASP A 1 775 ? -4.428 1.914 27.408 1.00 93.56 775 ASP A N 1
ATOM 5873 C CA . ASP A 1 775 ? -4.976 2.160 28.749 1.00 93.56 775 ASP A CA 1
ATOM 5874 C C . ASP A 1 775 ? -3.837 2.266 29.769 1.00 93.56 775 ASP A C 1
ATOM 5876 O O . ASP A 1 775 ? -2.670 2.057 29.446 1.00 93.56 775 ASP A O 1
ATOM 5880 N N . LYS A 1 776 ? -4.156 2.566 31.024 1.00 87.75 776 LYS A N 1
ATOM 5881 C CA . LYS A 1 776 ? -3.165 2.645 32.089 1.00 87.75 776 LYS A CA 1
ATOM 5882 C C . LYS A 1 776 ? -2.636 1.261 32.485 1.00 87.75 776 LYS A C 1
ATOM 5884 O O . LYS A 1 776 ? -3.403 0.375 32.867 1.00 87.75 776 LYS A O 1
ATOM 5889 N N . GLY A 1 777 ? -1.311 1.115 32.470 1.00 76.81 777 GLY A N 1
ATOM 5890 C CA . GLY A 1 777 ? -0.604 -0.068 32.951 1.00 76.81 777 GLY A CA 1
ATOM 5891 C C . GLY A 1 777 ? -0.411 -0.157 34.464 1.00 76.81 777 GLY A C 1
ATOM 5892 O O . GLY A 1 777 ? -0.988 0.586 35.258 1.00 76.81 777 GLY A O 1
ATOM 5893 N N . THR A 1 778 ? 0.433 -1.105 34.883 1.00 68.75 778 THR A N 1
ATOM 5894 C CA . THR A 1 778 ? 0.833 -1.281 36.294 1.00 68.75 778 THR A CA 1
ATOM 5895 C C 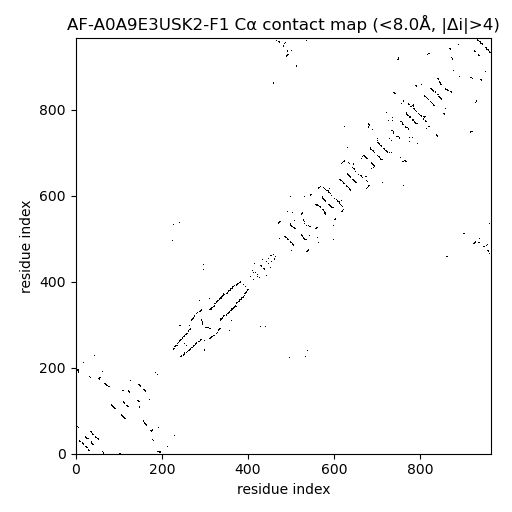. THR A 1 778 ? 2.011 -0.386 36.705 1.00 68.75 778 THR A C 1
ATOM 5897 O O . THR A 1 778 ? 2.421 -0.425 37.866 1.00 68.75 778 THR A O 1
ATOM 5900 N N . GLY A 1 779 ? 2.593 0.352 35.753 1.00 70.19 779 GLY A N 1
ATOM 5901 C CA . GLY A 1 779 ? 3.771 1.202 35.918 1.00 70.19 779 GLY A CA 1
ATOM 5902 C C . GLY A 1 779 ? 3.463 2.643 36.341 1.00 70.19 779 GLY A C 1
ATOM 5903 O O . GLY A 1 779 ? 2.367 2.974 36.799 1.00 70.19 779 GLY A O 1
ATOM 5904 N N . SER A 1 780 ? 4.488 3.495 36.253 1.00 73.12 780 SER A N 1
ATOM 5905 C CA . SER A 1 780 ? 4.392 4.943 36.508 1.00 73.12 780 SER A CA 1
ATOM 5906 C C . SER A 1 780 ? 4.070 5.763 35.257 1.00 73.12 780 SER A C 1
ATOM 5908 O O . SER A 1 780 ? 3.764 6.953 35.373 1.00 73.12 780 SER A O 1
ATOM 5910 N N . ASP A 1 781 ? 4.196 5.144 34.088 1.00 80.88 781 ASP A N 1
ATOM 5911 C CA . ASP A 1 781 ? 3.720 5.650 32.808 1.00 80.88 781 ASP A CA 1
ATOM 5912 C C . ASP A 1 781 ? 2.184 5.752 32.804 1.00 80.88 781 ASP A C 1
ATOM 5914 O O . ASP A 1 781 ? 1.481 5.215 33.669 1.00 80.88 781 ASP A O 1
ATOM 5918 N N . ARG A 1 782 ? 1.651 6.546 31.878 1.00 84.88 782 ARG A N 1
ATOM 5919 C CA . ARG A 1 782 ? 0.214 6.828 31.787 1.00 84.88 782 ARG A CA 1
ATOM 5920 C C . ARG A 1 782 ? -0.505 5.938 30.785 1.00 84.88 782 ARG A C 1
ATOM 5922 O O . ARG A 1 782 ? -1.728 5.858 30.873 1.00 84.88 782 ARG A O 1
ATOM 5929 N N . ALA A 1 783 ? 0.214 5.302 29.866 1.00 91.88 783 ALA A N 1
ATOM 5930 C CA . ALA A 1 783 ? -0.382 4.499 28.814 1.00 91.88 783 ALA A CA 1
ATOM 5931 C C . ALA A 1 783 ? 0.527 3.339 28.415 1.00 91.88 783 ALA A C 1
ATOM 5933 O O . ALA A 1 783 ? 1.686 3.554 28.093 1.00 91.88 783 ALA A O 1
ATOM 5934 N N . ASP A 1 784 ? -0.065 2.153 28.366 1.00 94.94 784 ASP A N 1
ATOM 5935 C CA . ASP A 1 784 ? 0.456 0.924 27.782 1.00 94.94 784 ASP A CA 1
ATOM 5936 C C . ASP A 1 784 ? -0.539 0.472 26.685 1.00 94.94 784 ASP A C 1
ATOM 5938 O O . ASP A 1 784 ? -1.733 0.799 26.722 1.00 94.94 784 ASP A O 1
ATOM 5942 N N . VAL A 1 785 ? -0.086 -0.341 25.729 1.00 96.31 785 VAL A N 1
ATOM 5943 C CA . VAL A 1 785 ? -0.950 -0.955 24.707 1.00 96.31 785 VAL A CA 1
ATOM 5944 C C . VAL A 1 785 ? -1.377 -2.346 25.153 1.00 96.31 785 VAL A C 1
ATOM 5946 O O . VAL A 1 785 ? -0.552 -3.211 25.447 1.00 96.31 785 VAL A O 1
ATOM 5949 N N . PHE A 1 786 ? -2.681 -2.596 25.138 1.00 97.19 786 PHE A N 1
ATOM 5950 C CA . PHE A 1 786 ? -3.298 -3.856 25.528 1.00 97.19 786 PHE A CA 1
ATOM 5951 C C . PHE A 1 786 ? -4.020 -4.531 24.370 1.00 97.19 786 PHE A C 1
ATOM 5953 O O . PHE A 1 786 ? -4.435 -3.900 23.400 1.00 97.19 786 PHE A O 1
ATOM 5960 N N . PHE A 1 787 ? -4.188 -5.842 24.507 1.00 98.25 787 PHE A N 1
ATOM 5961 C CA . PHE A 1 787 ? -4.796 -6.715 23.522 1.00 98.25 787 PHE A CA 1
ATOM 5962 C C . PHE A 1 787 ? -5.733 -7.726 24.179 1.00 98.25 787 PHE A C 1
ATOM 5964 O O . PHE A 1 787 ? -5.390 -8.366 25.176 1.00 98.25 787 PHE A O 1
ATOM 5971 N N . VAL A 1 788 ? -6.904 -7.916 23.577 1.00 98.38 788 VAL A N 1
ATOM 5972 C CA . VAL A 1 788 ? -7.841 -8.996 23.904 1.00 98.38 788 VAL A CA 1
ATOM 5973 C C . VAL A 1 788 ? -8.301 -9.689 22.631 1.00 98.38 788 VAL A C 1
ATOM 5975 O O . VAL A 1 788 ? -8.401 -9.076 21.568 1.00 98.38 788 VAL A O 1
ATOM 5978 N N . CYS A 1 789 ? -8.610 -10.979 22.735 1.00 98.00 789 CYS A N 1
ATOM 5979 C CA . CYS A 1 789 ? -9.138 -11.740 21.612 1.00 98.00 789 CYS A CA 1
ATOM 5980 C C . CYS A 1 789 ? -10.326 -12.612 22.007 1.00 98.00 789 CYS A C 1
ATOM 5982 O O . CYS A 1 789 ? -10.520 -12.962 23.175 1.00 98.00 789 CYS A O 1
ATOM 5984 N N . SER A 1 790 ? -11.119 -12.963 21.004 1.00 98.25 790 SER A N 1
ATOM 5985 C CA . SER A 1 790 ? -12.217 -13.913 21.095 1.00 98.25 790 SER A CA 1
ATOM 5986 C C . SER A 1 790 ? -12.115 -14.912 19.953 1.00 98.25 790 SER A C 1
ATOM 5988 O O . SER A 1 790 ? -11.800 -14.530 18.833 1.00 98.25 790 SER A O 1
ATOM 5990 N N . SER A 1 791 ? -12.414 -16.181 20.221 1.00 96.94 791 SER A N 1
ATOM 5991 C CA . SER A 1 791 ? -12.456 -17.254 19.217 1.00 96.94 791 SER A CA 1
ATOM 5992 C C . SER A 1 791 ? -13.871 -17.779 18.945 1.00 96.94 791 SER A C 1
ATOM 5994 O O . SER A 1 791 ? -14.049 -18.795 18.283 1.00 96.94 791 SER A O 1
ATOM 5996 N N . ASN A 1 792 ? -14.901 -17.113 19.475 1.00 95.69 792 ASN A N 1
ATOM 5997 C CA . ASN A 1 792 ? -16.295 -17.569 19.407 1.00 95.69 792 ASN A CA 1
ATOM 5998 C C . ASN A 1 792 ? -17.278 -16.435 19.070 1.00 95.69 792 ASN A C 1
ATOM 6000 O O . ASN A 1 792 ? -18.416 -16.394 19.547 1.00 95.69 792 ASN A O 1
ATOM 6004 N N . GLY A 1 793 ? -16.827 -15.483 18.254 1.00 95.75 793 GLY A N 1
ATOM 6005 C CA . GLY A 1 793 ? -17.597 -14.316 17.842 1.00 95.75 793 GLY A CA 1
ATOM 6006 C C . GLY A 1 793 ? -17.919 -13.401 19.018 1.00 95.75 793 GLY A C 1
ATOM 6007 O O . GLY A 1 793 ? -19.037 -12.909 19.110 1.00 95.75 793 GLY A O 1
ATOM 6008 N N . GLY A 1 794 ? -17.007 -13.234 19.973 1.00 96.12 794 GLY A N 1
ATOM 6009 C CA . GLY A 1 794 ? -17.171 -12.317 21.101 1.00 96.12 794 GLY A CA 1
ATOM 6010 C C . GLY A 1 794 ? -18.089 -12.807 22.226 1.00 96.12 794 GLY A C 1
ATOM 6011 O O . GLY A 1 794 ? -18.482 -11.997 23.062 1.00 96.12 794 GLY A O 1
ATOM 6012 N N . ALA A 1 795 ? -18.443 -14.098 22.275 1.00 95.25 795 ALA A N 1
ATOM 6013 C CA . ALA A 1 795 ? -19.197 -14.660 23.405 1.00 95.25 795 ALA A CA 1
ATOM 6014 C C . ALA A 1 795 ? -18.344 -14.746 24.686 1.00 95.25 795 ALA A C 1
ATOM 6016 O O . ALA A 1 795 ? -18.868 -14.654 25.793 1.00 95.25 795 ALA A O 1
ATOM 6017 N N . SER A 1 796 ? -17.028 -14.893 24.538 1.00 96.00 796 SER A N 1
ATOM 6018 C CA . SER A 1 796 ? -16.048 -14.746 25.615 1.00 96.00 796 SER A CA 1
ATOM 6019 C C . SER A 1 796 ? -14.764 -14.107 25.094 1.00 96.00 796 SER A C 1
ATOM 6021 O O . SER A 1 796 ? -14.417 -14.285 23.924 1.00 96.00 796 SER A O 1
ATOM 6023 N N . TRP A 1 797 ? -14.038 -13.430 25.982 1.00 97.94 797 TRP A N 1
ATOM 6024 C CA . TRP A 1 797 ? -12.792 -12.725 25.682 1.00 97.94 797 TRP A CA 1
ATOM 6025 C C . TRP A 1 797 ? -11.671 -13.186 26.611 1.00 97.94 797 TRP A C 1
ATOM 6027 O O . TRP A 1 797 ? -11.924 -13.575 27.754 1.00 97.94 797 TRP A O 1
ATOM 6037 N N . THR A 1 798 ? -10.434 -13.155 26.123 1.00 97.81 798 THR A N 1
ATOM 6038 C CA . THR A 1 798 ? -9.252 -13.351 26.971 1.00 97.81 798 THR A CA 1
ATOM 6039 C C . THR A 1 798 ? -9.098 -12.207 27.971 1.00 97.81 798 THR A C 1
ATOM 6041 O O . THR A 1 798 ? -9.607 -11.106 27.761 1.00 97.81 798 THR A O 1
ATOM 6044 N N . SER A 1 799 ? -8.345 -12.438 29.047 1.00 95.62 799 SER A N 1
ATOM 6045 C CA . SER A 1 799 ? -7.854 -11.334 29.876 1.00 95.62 799 SER A CA 1
ATOM 6046 C C . SER A 1 799 ? -6.956 -10.400 29.046 1.00 95.62 799 SER A C 1
ATOM 6048 O O . SER A 1 799 ? -6.281 -10.893 28.136 1.00 95.62 799 SER A O 1
ATOM 6050 N N . PRO A 1 800 ? -6.925 -9.087 29.349 1.00 95.88 800 PRO A N 1
ATOM 6051 C CA . PRO A 1 800 ? -6.020 -8.150 28.691 1.00 95.88 800 PRO A CA 1
ATOM 6052 C C . PRO A 1 800 ? -4.559 -8.586 28.778 1.00 95.88 800 PRO A C 1
ATOM 6054 O O . PRO A 1 800 ? -4.048 -8.874 29.861 1.00 95.88 800 PRO A O 1
ATOM 6057 N N . LEU A 1 801 ? -3.894 -8.617 27.628 1.00 95.19 801 LEU A N 1
ATOM 6058 C CA . LEU A 1 801 ? -2.464 -8.855 27.484 1.00 95.19 801 LEU A CA 1
ATOM 6059 C C . LEU A 1 801 ? -1.791 -7.542 27.093 1.00 95.19 801 LEU A C 1
ATOM 6061 O O . LEU A 1 801 ? -2.194 -6.936 26.105 1.00 95.19 801 LEU A O 1
ATOM 6065 N N . ARG A 1 802 ? -0.757 -7.112 27.822 1.00 95.12 802 ARG A N 1
ATOM 6066 C CA . ARG A 1 802 ? 0.062 -5.979 27.379 1.00 95.12 802 ARG A CA 1
ATOM 6067 C C . ARG A 1 802 ? 0.908 -6.385 26.171 1.00 95.12 802 ARG A C 1
ATOM 6069 O O . ARG A 1 802 ? 1.577 -7.417 26.210 1.00 95.12 802 ARG A O 1
ATOM 6076 N N . VAL A 1 803 ? 0.862 -5.577 25.119 1.00 95.44 803 VAL A N 1
ATOM 6077 C CA . VAL A 1 803 ? 1.549 -5.809 23.844 1.00 95.44 803 VAL A CA 1
ATOM 6078 C C . VAL A 1 803 ? 2.973 -5.278 23.879 1.00 95.44 803 VAL A C 1
ATOM 6080 O O . VAL A 1 803 ? 3.858 -5.943 23.359 1.00 95.44 803 VAL A O 1
ATOM 6083 N N . ASN A 1 804 ? 3.209 -4.121 24.493 1.00 94.38 804 ASN A N 1
ATOM 6084 C CA . ASN A 1 804 ? 4.538 -3.530 24.619 1.00 94.38 804 ASN A CA 1
ATOM 6085 C C . ASN A 1 804 ? 5.346 -4.135 25.790 1.00 94.38 804 ASN A C 1
ATOM 6087 O O . ASN A 1 804 ? 4.812 -4.534 26.834 1.00 94.38 804 ASN A O 1
ATOM 6091 N N . SER A 1 805 ? 6.666 -4.194 25.617 1.00 91.06 805 SER A N 1
ATOM 6092 C CA . SER A 1 805 ? 7.612 -4.773 26.579 1.00 91.06 805 SER A CA 1
ATOM 6093 C C . SER A 1 805 ? 8.050 -3.795 27.675 1.00 91.06 805 SER A C 1
ATOM 6095 O O . SER A 1 805 ? 8.261 -4.206 28.820 1.00 91.06 805 SER A O 1
ATOM 6097 N N . VAL A 1 806 ? 8.151 -2.504 27.347 1.00 89.19 806 VAL A N 1
ATOM 6098 C CA . VAL A 1 806 ? 8.572 -1.427 28.256 1.00 89.19 806 VAL A CA 1
ATOM 6099 C C . VAL A 1 806 ? 7.370 -0.885 29.021 1.00 89.19 806 VAL A C 1
ATOM 6101 O O . VAL A 1 806 ? 6.367 -0.592 28.402 1.00 89.19 806 VAL A O 1
ATOM 6104 N N . ALA A 1 807 ? 7.493 -0.723 30.341 1.00 84.50 807 ALA A N 1
ATOM 6105 C CA . ALA A 1 807 ? 6.415 -0.290 31.248 1.00 84.50 807 ALA A CA 1
ATOM 6106 C C . ALA A 1 807 ? 6.759 0.995 32.025 1.00 84.50 807 ALA A C 1
ATOM 6108 O O . ALA A 1 807 ? 6.351 1.177 33.173 1.00 84.50 807 ALA A O 1
ATOM 6109 N N . SER A 1 808 ? 7.692 1.784 31.494 1.00 87.00 808 SER A N 1
ATOM 6110 C CA . SER A 1 808 ? 8.274 2.953 32.169 1.00 87.00 808 SER A CA 1
ATOM 6111 C C . SER A 1 808 ? 8.062 4.260 31.412 1.00 87.00 808 SER A C 1
ATOM 6113 O O . SER A 1 808 ? 8.344 5.327 31.954 1.00 87.00 808 SER A O 1
ATOM 6115 N N . ASN A 1 809 ? 7.592 4.178 30.170 1.00 91.00 809 ASN A N 1
ATOM 6116 C CA . ASN A 1 809 ? 7.383 5.282 29.238 1.00 91.00 809 ASN A CA 1
ATOM 6117 C C . ASN A 1 809 ? 6.032 5.081 28.568 1.00 91.00 809 ASN A C 1
ATOM 6119 O O . ASN A 1 809 ? 5.565 3.954 28.558 1.00 91.00 809 ASN A O 1
ATOM 6123 N N . ASP A 1 810 ? 5.434 6.131 28.011 1.00 92.06 810 ASP A N 1
ATOM 6124 C CA . ASP A 1 810 ? 4.073 6.023 27.477 1.00 92.06 810 ASP A CA 1
ATOM 6125 C C . ASP A 1 810 ? 4.050 5.321 26.098 1.00 92.06 810 ASP A C 1
ATOM 6127 O O . ASP A 1 810 ? 4.889 5.607 25.232 1.00 92.06 810 ASP A O 1
ATOM 6131 N N . GLN A 1 811 ? 3.061 4.446 25.883 1.00 94.00 811 GLN A N 1
ATOM 6132 C CA . GLN A 1 811 ? 2.696 3.809 24.614 1.00 94.00 811 GLN A CA 1
ATOM 6133 C C . GLN A 1 811 ? 1.197 3.953 24.321 1.00 94.00 811 GLN A C 1
ATOM 6135 O O . GLN A 1 811 ? 0.360 3.669 25.175 1.00 94.00 811 GLN A O 1
ATOM 6140 N N . TRP A 1 812 ? 0.825 4.373 23.109 1.00 93.75 812 TRP A N 1
ATOM 6141 C CA . TRP A 1 812 ? -0.583 4.614 22.763 1.00 93.75 812 TRP A CA 1
ATOM 6142 C C . TRP A 1 812 ? -0.872 4.529 21.257 1.00 93.75 812 TRP A C 1
ATOM 6144 O O . TRP A 1 812 ? 0.028 4.304 20.455 1.00 93.75 812 TRP A O 1
ATOM 6154 N N . MET A 1 813 ? -2.146 4.718 20.881 1.00 92.44 813 MET A N 1
ATOM 6155 C CA . MET A 1 813 ? -2.644 4.687 19.492 1.00 92.44 813 MET A CA 1
ATOM 6156 C C . MET A 1 813 ? -2.202 3.438 18.724 1.00 92.44 813 MET A C 1
ATOM 6158 O O . MET A 1 813 ? -1.452 3.538 17.749 1.00 92.44 813 MET A O 1
ATOM 6162 N N . PRO A 1 814 ? -2.641 2.244 19.166 1.00 97.00 814 PRO A N 1
ATOM 6163 C CA . PRO A 1 814 ? -2.332 1.042 18.428 1.00 97.00 814 PRO A CA 1
ATOM 6164 C C . PRO A 1 814 ? -3.033 1.024 17.065 1.00 97.00 814 PRO A C 1
ATOM 6166 O O . PRO A 1 814 ? -4.105 1.592 16.891 1.00 97.00 814 PRO A O 1
ATOM 6169 N N . VAL A 1 815 ? -2.461 0.292 16.123 1.00 97.50 815 VAL A N 1
ATOM 6170 C CA . VAL A 1 815 ? -3.093 -0.140 14.874 1.00 97.50 815 VAL A CA 1
ATOM 6171 C C . VAL A 1 815 ? -2.969 -1.652 14.764 1.00 97.50 815 VAL A C 1
ATOM 6173 O O . VAL A 1 815 ? -2.028 -2.230 15.307 1.00 97.50 815 VAL A O 1
ATOM 6176 N N . ILE A 1 816 ? -3.908 -2.309 14.082 1.00 97.94 816 ILE A N 1
ATOM 6177 C CA . ILE A 1 816 ? -3.880 -3.761 13.878 1.00 97.94 816 ILE A CA 1
ATOM 6178 C C . ILE A 1 816 ? -4.255 -4.113 12.440 1.00 97.94 816 ILE A C 1
ATOM 6180 O O . ILE A 1 816 ? -5.195 -3.555 11.883 1.00 97.94 816 ILE A O 1
ATOM 6184 N N . ALA A 1 817 ? -3.549 -5.081 11.861 1.00 97.50 817 ALA A N 1
ATOM 6185 C CA . ALA A 1 817 ? -3.910 -5.688 10.585 1.00 97.50 817 ALA A CA 1
ATOM 6186 C C . ALA A 1 817 ? -3.753 -7.210 10.669 1.00 97.50 817 ALA A C 1
ATOM 6188 O O . ALA A 1 817 ? -2.818 -7.715 11.292 1.00 97.50 817 ALA A O 1
ATOM 6189 N N . VAL A 1 818 ? -4.673 -7.957 10.058 1.00 98.00 818 VAL A N 1
ATOM 6190 C CA . VAL A 1 818 ? -4.647 -9.428 10.038 1.00 98.00 818 VAL A CA 1
ATOM 6191 C C . VAL A 1 818 ? -4.286 -9.885 8.634 1.00 98.00 818 VAL A C 1
ATOM 6193 O O . VAL A 1 818 ? -4.889 -9.432 7.663 1.00 98.00 818 VAL A O 1
ATOM 6196 N N . LYS A 1 819 ? -3.325 -10.806 8.524 1.00 96.31 819 LYS A N 1
ATOM 6197 C CA . LYS A 1 819 ? -2.948 -11.400 7.242 1.00 96.31 819 LYS A CA 1
ATOM 6198 C C . LYS A 1 819 ? -4.170 -12.098 6.622 1.00 96.31 819 LYS A C 1
ATOM 6200 O O . LYS A 1 819 ? -4.852 -12.827 7.347 1.00 96.31 819 LYS A O 1
ATOM 6205 N N . PRO A 1 820 ? -4.451 -11.954 5.313 1.00 93.50 820 PRO A N 1
ATOM 6206 C CA . PRO A 1 820 ? -5.642 -12.534 4.681 1.00 93.50 820 PRO A CA 1
ATOM 6207 C C . PRO A 1 820 ? -5.810 -14.053 4.842 1.00 93.50 820 PRO A C 1
ATOM 6209 O O . PRO A 1 820 ? -6.931 -14.551 4.894 1.00 93.50 820 PRO A O 1
ATOM 6212 N N . ASP A 1 821 ? -4.715 -14.807 4.979 1.00 94.25 821 ASP A N 1
ATOM 6213 C CA . ASP A 1 821 ? -4.767 -16.253 5.254 1.00 94.25 821 ASP A CA 1
ATOM 6214 C C . ASP A 1 821 ? -5.190 -16.595 6.702 1.00 94.25 821 ASP A C 1
ATOM 6216 O O . ASP A 1 821 ? -5.465 -17.754 7.037 1.00 94.25 821 ASP A O 1
ATOM 6220 N N . GLY A 1 822 ? -5.277 -15.584 7.569 1.00 95.94 822 GLY A N 1
ATOM 6221 C CA . GLY A 1 822 ? -5.674 -15.680 8.965 1.00 95.94 822 GLY A CA 1
ATOM 6222 C C . GLY A 1 822 ? -4.628 -16.314 9.877 1.00 95.94 822 GLY A C 1
ATOM 6223 O O . GLY A 1 822 ? -4.990 -16.781 10.960 1.00 95.94 822 GLY A O 1
ATOM 6224 N N . THR A 1 823 ? -3.369 -16.425 9.451 1.00 96.94 823 THR A N 1
ATOM 6225 C CA . THR A 1 823 ? -2.293 -17.089 10.212 1.00 96.94 823 THR A CA 1
ATOM 6226 C C . THR A 1 823 ? -1.464 -16.131 11.057 1.00 96.94 823 THR A C 1
ATOM 6228 O O . THR A 1 823 ? -0.897 -16.548 12.067 1.00 96.94 823 THR A O 1
ATOM 6231 N N . ARG A 1 824 ? -1.416 -14.851 10.682 1.00 97.69 824 ARG A N 1
ATOM 6232 C CA . ARG A 1 824 ? -0.627 -13.819 11.357 1.00 97.69 824 ARG A CA 1
ATOM 6233 C C . ARG A 1 824 ? -1.427 -12.529 11.515 1.00 97.69 824 ARG A C 1
ATOM 6235 O O . ARG A 1 824 ? -2.406 -12.296 10.806 1.00 97.69 824 ARG A O 1
ATOM 6242 N N . LEU A 1 825 ? -0.998 -11.699 12.451 1.00 97.94 825 LEU A N 1
ATOM 6243 C CA . LEU A 1 825 ? -1.409 -10.309 12.577 1.00 97.94 825 LEU A CA 1
ATOM 6244 C C . LEU A 1 825 ? -0.197 -9.425 12.857 1.00 97.94 825 LEU A C 1
ATOM 6246 O O . LEU A 1 825 ? 0.866 -9.909 13.246 1.00 97.94 825 LEU A O 1
ATOM 6250 N N . PHE A 1 826 ? -0.377 -8.130 12.676 1.00 98.50 826 PHE A N 1
ATOM 6251 C CA . PHE A 1 826 ? 0.590 -7.095 12.991 1.00 98.50 826 PHE A CA 1
ATOM 6252 C C . PHE A 1 826 ? -0.060 -6.076 13.917 1.00 98.50 826 PHE A C 1
ATOM 6254 O O . PHE A 1 826 ? -1.226 -5.732 13.718 1.00 98.50 826 PHE A O 1
ATOM 6261 N N . VAL A 1 827 ? 0.691 -5.606 14.913 1.00 98.44 827 VAL A N 1
ATOM 6262 C CA . VAL A 1 827 ? 0.297 -4.485 15.774 1.00 98.44 827 VAL A CA 1
ATOM 6263 C C . VAL A 1 827 ? 1.427 -3.467 15.785 1.00 98.44 827 VAL A C 1
ATOM 6265 O O . VAL A 1 827 ? 2.578 -3.856 15.980 1.00 98.44 827 VAL A O 1
ATOM 6268 N N . ALA A 1 828 ? 1.097 -2.187 15.625 1.00 98.19 828 ALA A N 1
ATOM 6269 C CA . ALA A 1 828 ? 2.022 -1.069 15.821 1.00 98.19 828 ALA A CA 1
ATOM 6270 C C . ALA A 1 828 ? 1.409 0.013 16.708 1.00 98.19 828 ALA A C 1
ATOM 6272 O O . ALA A 1 828 ? 0.198 0.023 16.883 1.00 98.19 828 ALA A O 1
ATOM 6273 N N . TRP A 1 829 ? 2.230 0.875 17.306 1.00 97.06 829 TRP A N 1
ATOM 6274 C CA . TRP A 1 829 ? 1.813 1.915 18.251 1.00 97.06 829 TRP A CA 1
ATOM 6275 C C . TRP A 1 829 ? 2.851 3.038 18.352 1.00 97.06 829 TRP A C 1
ATOM 6277 O O . TRP A 1 829 ? 4.011 2.857 17.976 1.00 97.06 829 TRP A O 1
ATOM 6287 N N . TYR A 1 830 ? 2.449 4.183 18.905 1.00 95.25 830 TYR A N 1
ATOM 6288 C CA . TYR A 1 830 ? 3.382 5.227 19.325 1.00 95.25 830 TYR A CA 1
ATOM 6289 C C . TYR A 1 830 ? 4.050 4.878 20.646 1.00 95.25 830 TYR A C 1
ATOM 6291 O O . TYR A 1 830 ? 3.376 4.462 21.581 1.00 95.25 830 TYR A O 1
ATOM 6299 N N . ASP A 1 831 ? 5.358 5.096 20.741 1.00 94.69 831 ASP A N 1
ATOM 6300 C CA . ASP A 1 831 ? 6.196 4.671 21.858 1.00 94.69 831 ASP A CA 1
ATOM 6301 C C . ASP A 1 831 ? 7.231 5.741 22.218 1.00 94.69 831 ASP A C 1
ATOM 6303 O O . ASP A 1 831 ? 7.825 6.362 21.340 1.00 94.69 831 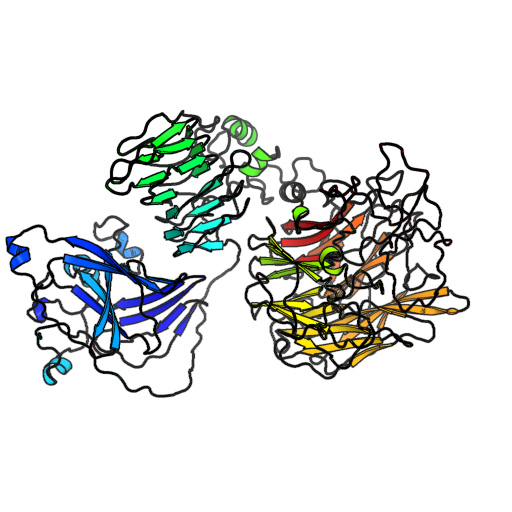ASP A O 1
ATOM 6307 N N . ARG A 1 832 ? 7.479 5.955 23.511 1.00 92.50 832 ARG A N 1
ATOM 6308 C CA . ARG A 1 832 ? 8.462 6.938 24.001 1.00 92.50 832 ARG A CA 1
ATOM 6309 C C . ARG A 1 832 ? 9.688 6.329 24.680 1.00 92.50 832 ARG A C 1
ATOM 6311 O O . ARG A 1 832 ? 10.460 7.045 25.318 1.00 92.50 832 ARG A O 1
ATOM 6318 N N . ARG A 1 833 ? 9.903 5.013 24.563 1.00 92.56 833 ARG A N 1
ATOM 6319 C CA . ARG A 1 833 ? 10.990 4.295 25.261 1.00 92.56 833 ARG A CA 1
ATOM 6320 C C . ARG A 1 833 ? 12.397 4.822 24.964 1.00 92.56 833 ARG A C 1
ATOM 6322 O O . ARG A 1 833 ? 13.265 4.743 25.831 1.00 92.56 833 ARG A O 1
ATOM 6329 N N . ASN A 1 834 ? 12.629 5.367 23.768 1.00 92.75 834 ASN A N 1
ATOM 6330 C CA . ASN A 1 834 ? 13.951 5.855 23.356 1.00 92.75 834 ASN A CA 1
ATOM 6331 C C . ASN A 1 834 ? 14.300 7.226 23.949 1.00 92.75 834 ASN A C 1
ATOM 6333 O O . ASN A 1 834 ? 15.465 7.614 23.955 1.00 92.75 834 ASN A O 1
ATOM 6337 N N . ASP A 1 835 ? 13.320 7.929 24.517 1.00 89.75 835 ASP A N 1
ATOM 6338 C CA . ASP A 1 835 ? 13.525 9.108 25.355 1.00 89.75 835 ASP A CA 1
ATOM 6339 C C . ASP A 1 835 ? 13.172 8.770 26.808 1.00 89.75 835 ASP A C 1
ATOM 6341 O O . ASP A 1 835 ? 12.322 9.388 27.447 1.00 89.75 835 ASP A O 1
ATOM 6345 N N . SER A 1 836 ? 13.821 7.731 27.336 1.00 85.38 836 SER A N 1
ATOM 6346 C CA . SER A 1 836 ? 13.472 7.130 28.628 1.00 85.38 836 SER A CA 1
ATOM 6347 C C . SER A 1 836 ? 13.459 8.128 29.794 1.00 85.38 836 SER A C 1
ATOM 6349 O O . SER A 1 836 ? 12.631 8.014 30.698 1.00 85.38 836 SER A O 1
ATOM 6351 N N . SER A 1 837 ? 14.338 9.135 29.761 1.00 85.69 837 SER A N 1
ATOM 6352 C CA . SER A 1 837 ? 14.463 10.134 30.827 1.00 85.69 837 SER A CA 1
ATOM 6353 C C . SER A 1 837 ? 13.384 11.220 30.782 1.00 85.69 837 SER A C 1
ATOM 6355 O O . SER A 1 837 ? 12.819 11.564 31.826 1.00 85.69 837 SER A O 1
ATOM 6357 N N . ASN A 1 838 ? 13.067 11.750 29.596 1.00 85.50 838 ASN A N 1
ATOM 6358 C CA . ASN A 1 838 ? 12.183 12.904 29.456 1.00 85.50 838 ASN A CA 1
ATOM 6359 C C . ASN A 1 838 ? 10.789 12.533 28.940 1.00 85.50 838 ASN A C 1
ATOM 6361 O O . ASN A 1 838 ? 9.854 13.292 29.181 1.00 85.50 838 ASN A O 1
ATOM 6365 N N . ASN A 1 839 ? 10.621 11.364 28.315 1.00 87.81 839 ASN A N 1
ATOM 6366 C CA . ASN A 1 839 ? 9.350 10.836 27.817 1.00 87.81 839 ASN A CA 1
ATOM 6367 C C . ASN A 1 839 ? 8.622 11.862 26.931 1.00 87.81 839 ASN A C 1
ATOM 6369 O O . ASN A 1 839 ? 7.439 12.142 27.124 1.00 87.81 839 ASN A O 1
ATOM 6373 N N . SER A 1 840 ? 9.369 12.487 26.019 1.00 84.50 840 SER A N 1
ATOM 6374 C CA . SER A 1 840 ? 8.941 13.621 25.196 1.00 84.50 840 SER A CA 1
ATOM 6375 C C . SER A 1 840 ? 9.084 13.387 23.698 1.00 84.50 840 SER A C 1
ATOM 6377 O O . SER A 1 840 ? 8.425 14.076 22.931 1.00 84.50 840 SER A O 1
ATOM 6379 N N . LEU A 1 841 ? 9.906 12.428 23.268 1.00 87.00 841 LEU A N 1
ATOM 6380 C CA . LEU A 1 841 ? 10.040 12.056 21.860 1.00 87.00 841 LEU A CA 1
ATOM 6381 C C . LEU A 1 841 ? 9.318 10.747 21.573 1.00 87.00 841 LEU A C 1
ATOM 6383 O O . LEU A 1 841 ? 9.393 9.805 22.354 1.00 87.00 841 LEU A O 1
ATOM 6387 N N . ILE A 1 842 ? 8.639 10.726 20.437 1.00 89.06 842 ILE A N 1
ATOM 6388 C CA . ILE A 1 842 ? 7.783 9.663 19.937 1.00 89.06 842 ILE A CA 1
ATOM 6389 C C . ILE A 1 842 ? 8.542 8.885 18.868 1.00 89.06 842 ILE A C 1
ATOM 6391 O O . ILE A 1 842 ? 9.207 9.457 18.007 1.00 89.06 842 ILE A O 1
ATOM 6395 N N . ASP A 1 843 ? 8.390 7.577 18.918 1.00 94.25 843 ASP A N 1
ATOM 6396 C CA . ASP A 1 843 ? 8.707 6.627 17.871 1.00 94.25 843 ASP A CA 1
ATOM 6397 C C . ASP A 1 843 ? 7.462 5.813 17.530 1.00 94.25 843 ASP A C 1
ATOM 6399 O O . ASP A 1 843 ? 6.493 5.801 18.287 1.00 94.25 843 ASP A O 1
ATOM 6403 N N . VAL A 1 844 ? 7.490 5.106 16.405 1.00 96.50 844 VAL A N 1
ATOM 6404 C CA . VAL A 1 844 ? 6.514 4.049 16.128 1.00 96.50 844 VAL A CA 1
ATOM 6405 C C . VAL A 1 844 ? 7.217 2.722 16.337 1.00 96.50 844 VAL A C 1
ATOM 6407 O O . VAL A 1 844 ? 8.303 2.513 15.800 1.00 96.50 844 VAL A O 1
ATOM 6410 N N . TYR A 1 845 ? 6.610 1.835 17.114 1.00 97.75 845 TYR A N 1
ATOM 6411 C CA . TYR A 1 845 ? 7.053 0.454 17.281 1.00 97.75 845 TYR A CA 1
ATOM 6412 C C . TYR A 1 845 ? 6.002 -0.495 16.734 1.00 97.75 845 TYR A C 1
ATOM 6414 O O . TYR A 1 845 ? 4.820 -0.164 16.704 1.00 97.75 845 TYR A O 1
ATOM 6422 N N . GLY A 1 846 ? 6.435 -1.679 16.318 1.00 97.44 846 GLY A N 1
ATOM 6423 C CA . GLY A 1 846 ? 5.545 -2.753 15.919 1.00 97.44 846 GLY A CA 1
ATOM 6424 C C . GLY A 1 846 ? 6.066 -4.117 16.325 1.00 97.44 846 GLY A C 1
ATOM 6425 O O . GLY A 1 846 ? 7.212 -4.272 16.749 1.00 97.44 846 GLY A O 1
ATOM 6426 N N . ARG A 1 847 ? 5.190 -5.115 16.226 1.00 96.31 847 ARG A N 1
ATOM 6427 C CA . ARG A 1 847 ? 5.564 -6.523 16.354 1.00 96.31 847 ARG A CA 1
ATOM 6428 C C . ARG A 1 847 ? 4.609 -7.437 15.602 1.00 96.31 847 ARG A C 1
ATOM 6430 O O . ARG A 1 847 ? 3.410 -7.171 15.481 1.00 96.31 847 ARG A O 1
ATOM 6437 N N . TRP A 1 848 ? 5.152 -8.562 15.153 1.00 96.75 848 TRP A N 1
ATOM 6438 C CA . TRP A 1 848 ? 4.395 -9.639 14.523 1.00 96.75 848 TRP A CA 1
ATOM 6439 C C . TRP A 1 848 ? 3.670 -10.494 15.569 1.00 96.75 848 TRP A C 1
ATOM 6441 O O . TRP A 1 848 ? 4.177 -10.717 16.669 1.00 96.75 848 TRP A O 1
ATOM 6451 N N . GLY A 1 849 ? 2.496 -11.016 15.220 1.00 97.31 849 GLY A N 1
ATOM 6452 C CA . GLY A 1 849 ? 1.737 -11.971 16.023 1.00 97.31 849 GLY A CA 1
ATOM 6453 C C . GLY A 1 849 ? 1.355 -13.208 15.216 1.00 97.31 849 GLY A C 1
ATOM 6454 O O . GLY A 1 849 ? 0.794 -13.092 14.129 1.00 97.31 849 GLY A O 1
ATOM 6455 N N . THR A 1 850 ? 1.606 -14.398 15.757 1.00 97.69 850 THR A N 1
ATOM 6456 C CA . THR A 1 850 ? 1.170 -15.672 15.164 1.00 97.69 850 THR A CA 1
ATOM 6457 C C . THR A 1 850 ? -0.175 -16.081 15.748 1.00 97.69 850 THR A C 1
ATOM 6459 O O . THR A 1 850 ? -0.339 -16.129 16.968 1.00 97.69 850 THR A O 1
ATOM 6462 N N . ILE A 1 851 ? -1.135 -16.402 14.880 1.00 97.50 851 ILE A N 1
ATOM 6463 C CA . ILE A 1 851 ? -2.498 -16.787 15.248 1.00 97.50 851 ILE A CA 1
ATOM 6464 C C . ILE A 1 851 ? -2.619 -18.312 15.222 1.00 97.50 851 ILE A C 1
ATOM 6466 O O . ILE A 1 851 ? -2.631 -18.941 14.160 1.00 97.50 851 ILE A O 1
ATOM 6470 N N . ALA A 1 852 ? -2.784 -18.917 16.397 1.00 96.12 852 ALA A N 1
ATOM 6471 C CA . ALA A 1 852 ? -3.036 -20.348 16.517 1.00 96.12 852 ALA A CA 1
ATOM 6472 C C . ALA A 1 852 ? -4.409 -20.744 15.940 1.00 96.12 852 ALA A C 1
ATOM 6474 O O . ALA A 1 852 ? -5.309 -19.918 15.769 1.00 96.12 852 ALA A O 1
ATOM 6475 N N . SER A 1 853 ? -4.617 -22.042 15.704 1.00 91.69 853 SER A N 1
ATOM 6476 C CA . SER A 1 853 ? -5.904 -22.571 15.222 1.00 91.69 853 SER A CA 1
ATOM 6477 C C . SER A 1 853 ? -7.083 -22.206 16.131 1.00 91.69 853 SER A C 1
ATOM 6479 O O . SER A 1 853 ? -8.154 -21.907 15.624 1.00 91.69 853 SER A O 1
ATOM 6481 N N . GLY A 1 854 ? -6.877 -22.163 17.453 1.00 92.44 854 GLY A N 1
ATOM 6482 C CA . GLY A 1 854 ? -7.883 -21.748 18.441 1.00 92.44 854 GLY A CA 1
ATOM 6483 C C . GLY A 1 854 ? -8.046 -20.232 18.614 1.00 92.44 854 GLY A C 1
ATOM 6484 O O . GLY A 1 854 ? -8.762 -19.809 19.517 1.00 92.44 854 GLY A O 1
ATOM 6485 N N . GLY A 1 855 ? -7.364 -19.415 17.804 1.00 92.44 855 GLY A N 1
ATOM 6486 C CA . GLY A 1 855 ? -7.479 -17.954 17.804 1.00 92.44 855 GLY A CA 1
ATOM 6487 C C . GLY A 1 855 ? -6.571 -17.211 18.785 1.00 92.44 855 GLY A C 1
ATOM 6488 O O . GLY A 1 855 ? -6.481 -15.992 18.688 1.00 92.44 855 GLY A O 1
ATOM 6489 N N . SER A 1 856 ? -5.864 -17.908 19.681 1.00 95.06 856 SER A N 1
ATOM 6490 C CA . SER A 1 856 ? -4.868 -17.282 20.560 1.00 95.06 856 SER A CA 1
ATOM 6491 C C . SER A 1 856 ? -3.696 -16.716 19.760 1.00 95.06 856 SER A C 1
ATOM 6493 O O . SER A 1 856 ? -3.259 -17.331 18.784 1.00 95.06 856 SER A O 1
ATOM 6495 N N . VAL A 1 857 ? -3.156 -15.588 20.219 1.00 97.56 857 VAL A N 1
ATOM 6496 C CA . VAL A 1 857 ? -2.065 -14.875 19.548 1.00 97.56 857 VAL A CA 1
ATOM 6497 C C . VAL A 1 857 ? -0.797 -14.940 20.387 1.00 97.56 857 VAL A C 1
ATOM 6499 O O . VAL A 1 857 ? -0.830 -14.699 21.593 1.00 97.56 857 VAL A O 1
ATOM 6502 N N . THR A 1 858 ? 0.323 -15.260 19.745 1.00 96.88 858 THR A N 1
ATOM 6503 C CA . THR A 1 858 ? 1.662 -15.193 20.340 1.00 96.88 858 THR A CA 1
ATOM 6504 C C . THR A 1 858 ? 2.462 -14.117 19.623 1.00 96.88 858 THR A C 1
ATOM 6506 O O . THR A 1 858 ? 2.653 -14.206 18.413 1.00 96.88 858 THR A O 1
ATOM 6509 N N . PHE A 1 859 ? 2.910 -13.101 20.358 1.00 96.69 859 PHE A N 1
ATOM 6510 C CA . PHE A 1 859 ? 3.662 -11.986 19.792 1.00 96.69 859 PHE A CA 1
ATOM 6511 C C . PHE A 1 859 ? 5.175 -12.264 19.750 1.00 96.69 859 PHE A C 1
ATOM 6513 O O . PHE A 1 859 ? 5.748 -12.698 20.751 1.00 96.69 859 PHE A O 1
ATOM 6520 N N . GLY A 1 860 ? 5.809 -11.989 18.606 1.00 92.88 860 GLY A N 1
ATOM 6521 C CA . GLY A 1 860 ? 7.260 -12.078 18.370 1.00 92.88 860 GLY A CA 1
ATOM 6522 C C . GLY A 1 860 ? 8.015 -10.809 18.780 1.00 92.88 860 GLY A C 1
ATOM 6523 O O . GLY A 1 860 ? 7.443 -9.966 19.460 1.00 92.88 860 GLY A O 1
ATOM 6524 N N . THR A 1 861 ? 9.283 -10.656 18.406 1.00 92.94 861 THR A N 1
ATOM 6525 C CA . THR A 1 861 ? 10.133 -9.511 18.799 1.00 92.94 861 THR A CA 1
ATOM 6526 C C . THR A 1 861 ? 9.538 -8.153 18.392 1.00 92.94 861 THR A C 1
ATOM 6528 O O . THR A 1 861 ? 8.831 -8.045 17.390 1.00 92.94 861 THR A O 1
ATOM 6531 N N . GLU A 1 862 ? 9.779 -7.126 19.213 1.00 94.75 862 GLU A N 1
ATOM 6532 C CA . GLU A 1 862 ? 9.397 -5.737 18.924 1.00 94.75 862 GLU A CA 1
ATOM 6533 C C . GLU A 1 862 ? 10.486 -5.039 18.120 1.00 94.75 862 GLU A C 1
ATOM 6535 O O . GLU A 1 862 ? 11.659 -5.172 18.449 1.00 94.75 862 GLU A O 1
ATOM 6540 N N . PHE A 1 863 ? 10.093 -4.230 17.142 1.00 95.50 863 PHE A N 1
ATOM 6541 C CA . PHE A 1 863 ? 11.009 -3.451 16.315 1.00 95.50 863 PHE A CA 1
ATOM 6542 C C . PHE A 1 863 ? 10.526 -2.013 16.156 1.00 95.50 863 PHE A C 1
ATOM 6544 O O . PHE A 1 863 ? 9.328 -1.719 16.213 1.00 95.50 863 PHE A O 1
ATOM 6551 N N . ARG A 1 864 ? 11.482 -1.104 15.971 1.00 95.50 864 ARG A N 1
ATOM 6552 C CA . ARG A 1 864 ? 11.221 0.314 15.730 1.00 95.50 864 ARG A CA 1
ATOM 6553 C C . ARG A 1 864 ? 10.929 0.530 14.248 1.00 95.50 864 ARG A C 1
ATOM 6555 O O . ARG A 1 864 ? 11.733 0.160 13.408 1.00 95.50 864 ARG A O 1
ATOM 6562 N N . ILE A 1 865 ? 9.804 1.165 13.940 1.00 95.94 865 ILE A N 1
ATOM 6563 C CA . ILE A 1 865 ? 9.376 1.486 12.571 1.00 95.94 865 ILE A CA 1
ATOM 6564 C C . ILE A 1 865 ? 9.936 2.829 12.103 1.00 95.94 865 ILE A C 1
ATOM 6566 O O . ILE A 1 865 ? 10.261 3.022 10.932 1.00 95.94 865 ILE A O 1
ATOM 6570 N N . THR A 1 866 ? 10.049 3.781 13.023 1.00 91.06 866 THR A N 1
ATOM 6571 C CA . THR A 1 866 ? 10.567 5.113 12.727 1.00 91.06 866 THR A CA 1
ATOM 6572 C C . THR A 1 866 ? 12.078 5.111 12.552 1.00 91.06 866 THR A C 1
ATOM 6574 O O . THR A 1 866 ? 12.822 4.654 13.416 1.00 91.06 866 THR A O 1
ATOM 6577 N N . THR A 1 867 ? 12.557 5.762 11.495 1.00 86.44 867 THR A N 1
ATOM 6578 C CA . THR A 1 867 ? 13.997 6.016 11.308 1.00 86.44 867 THR A CA 1
ATOM 6579 C C . THR A 1 867 ? 14.549 7.102 12.240 1.00 86.44 867 THR A C 1
ATOM 6581 O O . THR A 1 867 ? 15.759 7.221 12.419 1.00 86.44 867 THR A O 1
ATOM 6584 N N . GLN A 1 868 ? 13.676 7.915 12.841 1.00 84.81 868 GLN A N 1
ATOM 6585 C CA . GLN A 1 868 ? 14.042 8.997 13.752 1.00 84.81 868 GLN A CA 1
ATOM 6586 C C . GLN A 1 868 ? 12.908 9.274 14.743 1.00 84.81 868 GLN A C 1
ATOM 6588 O O . GLN A 1 868 ? 11.740 9.250 14.359 1.00 84.81 868 GLN A O 1
ATOM 6593 N N . SER A 1 869 ? 13.256 9.588 15.995 1.00 87.81 869 SER A N 1
ATOM 6594 C CA . SER A 1 869 ? 12.283 10.011 17.004 1.00 87.81 869 SER A CA 1
ATOM 6595 C C . SER A 1 869 ? 11.844 11.443 16.718 1.00 87.81 869 SER A C 1
ATOM 6597 O O . SER A 1 869 ? 12.663 12.285 16.342 1.00 87.81 869 SER A O 1
ATOM 6599 N N . PHE A 1 870 ? 10.572 11.744 16.938 1.00 83.06 870 PHE A N 1
ATOM 6600 C CA . PHE A 1 870 ? 9.991 13.053 16.655 1.00 83.06 870 PHE A CA 1
ATOM 6601 C C . PHE A 1 870 ? 9.198 13.578 17.858 1.00 83.06 870 PHE A C 1
ATOM 6603 O O . PHE A 1 870 ? 8.660 12.795 18.636 1.00 83.06 870 PHE A O 1
ATOM 6610 N N . PRO A 1 871 ? 9.127 14.897 18.076 1.00 76.31 871 PRO A N 1
ATOM 6611 C CA . PRO A 1 871 ? 8.368 15.439 19.195 1.00 76.31 871 PRO A CA 1
ATOM 6612 C C . PRO A 1 871 ? 6.855 15.431 18.899 1.00 76.31 871 PRO A C 1
ATOM 6614 O O . PRO A 1 871 ? 6.466 15.543 17.742 1.00 76.31 871 PRO A O 1
ATOM 6617 N N . PRO A 1 872 ? 5.979 15.361 19.912 1.00 71.50 872 PRO A N 1
ATOM 6618 C CA . PRO A 1 872 ? 4.573 15.750 19.773 1.00 71.50 872 PRO A CA 1
ATOM 6619 C C . PRO A 1 872 ? 4.443 17.232 19.388 1.00 71.50 872 PRO A C 1
ATOM 6621 O O . PRO A 1 872 ? 5.294 18.052 19.743 1.00 71.50 872 PRO A O 1
ATOM 6624 N N . VAL A 1 873 ? 3.325 17.599 18.761 1.00 63.38 873 VAL A N 1
ATOM 6625 C CA . VAL A 1 873 ? 2.945 19.005 18.548 1.00 63.38 873 VAL A CA 1
ATOM 6626 C C . VAL A 1 873 ? 1.964 19.464 19.630 1.00 63.38 873 VAL A C 1
ATOM 6628 O O . VAL A 1 873 ? 0.972 18.799 19.922 1.00 63.38 873 VAL A O 1
ATOM 6631 N N . PHE A 1 874 ? 2.241 20.626 20.228 1.00 53.25 874 PHE A N 1
ATOM 6632 C CA . PHE A 1 874 ? 1.390 21.294 21.218 1.00 53.25 874 PHE A CA 1
ATOM 6633 C C . PHE A 1 874 ? 1.051 22.703 20.742 1.00 53.25 874 PHE A C 1
ATOM 6635 O O . PHE A 1 874 ? 1.962 23.422 20.350 1.00 53.25 874 PHE A O 1
ATOM 6642 N N . ALA A 1 875 ? -0.202 23.161 20.858 1.00 44.56 875 ALA A N 1
ATOM 6643 C CA . ALA A 1 875 ? -0.496 24.592 20.730 1.00 44.56 875 ALA A CA 1
ATOM 6644 C C . ALA A 1 875 ? -0.434 25.331 22.078 1.00 44.56 875 ALA A C 1
ATOM 6646 O O . ALA A 1 875 ? -1.039 24.891 23.054 1.00 44.56 875 ALA A O 1
ATOM 6647 N N . GLY A 1 876 ? 0.258 26.483 22.136 1.00 39.41 876 GLY A N 1
ATOM 6648 C CA . GLY A 1 876 ? 0.136 27.448 23.245 1.00 39.41 876 GLY A CA 1
ATOM 6649 C C . GLY A 1 876 ? 1.402 28.229 23.652 1.00 39.41 876 GLY A C 1
ATOM 6650 O O . GLY A 1 876 ? 2.526 27.758 23.522 1.00 39.41 876 GLY A O 1
ATOM 6651 N N . THR A 1 877 ? 1.200 29.443 24.194 1.00 35.81 877 THR A N 1
ATOM 6652 C CA . THR A 1 877 ? 2.213 30.408 24.687 1.00 35.81 877 THR A CA 1
ATOM 6653 C C . THR A 1 877 ? 2.989 29.921 25.912 1.00 35.81 877 THR A C 1
ATOM 6655 O O . THR A 1 877 ? 2.446 29.895 27.017 1.00 35.81 877 THR A O 1
ATOM 6658 N N . LEU A 1 878 ? 4.307 29.774 25.794 1.00 38.22 878 LEU A N 1
ATOM 6659 C CA . LEU A 1 878 ? 5.219 30.122 26.888 1.00 38.22 878 LEU A CA 1
ATOM 6660 C C . LEU A 1 878 ? 6.096 31.292 26.440 1.00 38.22 878 LEU A C 1
ATOM 6662 O O . LEU A 1 878 ? 6.927 31.158 25.548 1.00 38.22 878 LEU A O 1
ATOM 6666 N N . ALA A 1 879 ? 5.968 32.443 27.105 1.00 37.53 879 ALA A N 1
ATOM 6667 C CA . ALA A 1 879 ? 6.830 33.608 26.871 1.00 37.53 879 ALA A CA 1
ATOM 6668 C C . ALA A 1 879 ? 8.320 33.356 27.221 1.00 37.53 879 ALA A C 1
ATOM 6670 O O . ALA A 1 879 ? 9.175 34.182 26.897 1.00 37.53 879 ALA A O 1
ATOM 6671 N N . ALA A 1 880 ? 8.633 32.236 27.887 1.00 37.56 880 ALA A N 1
ATOM 6672 C CA . ALA A 1 880 ? 9.932 31.950 28.495 1.00 37.56 880 ALA A CA 1
ATOM 6673 C C . ALA A 1 880 ? 10.915 31.127 27.633 1.00 37.56 880 ALA A C 1
ATOM 6675 O O . ALA A 1 880 ? 12.096 31.090 27.967 1.00 37.56 880 ALA A O 1
ATOM 6676 N N . ASN A 1 881 ? 10.500 30.511 26.519 1.00 39.53 881 ASN A N 1
ATOM 6677 C CA . ASN A 1 881 ? 11.352 29.559 25.784 1.00 39.53 881 ASN A CA 1
ATOM 6678 C C . ASN A 1 881 ? 11.963 30.157 24.505 1.00 39.53 881 ASN A C 1
ATOM 6680 O O . ASN A 1 881 ? 11.606 29.788 23.394 1.00 39.53 881 ASN A O 1
ATOM 6684 N N . LYS A 1 882 ? 12.907 31.094 24.671 1.00 36.03 882 LYS A N 1
ATOM 6685 C CA . LYS A 1 882 ? 13.702 31.695 23.574 1.00 36.03 882 LYS A CA 1
ATOM 6686 C C . LYS A 1 882 ? 15.091 31.056 23.389 1.00 36.03 882 LYS A C 1
ATOM 6688 O O . LYS A 1 882 ? 15.954 31.647 22.744 1.00 36.03 882 LYS A O 1
ATOM 6693 N N . THR A 1 883 ? 15.347 29.897 23.991 1.00 32.00 883 THR A N 1
ATOM 6694 C CA . THR A 1 883 ? 16.664 29.240 23.984 1.00 32.00 883 THR A CA 1
ATOM 6695 C C . THR A 1 883 ? 16.775 28.218 22.850 1.00 32.00 883 THR A C 1
ATOM 6697 O O . THR A 1 883 ? 15.925 27.343 22.717 1.00 32.00 883 THR A O 1
ATOM 6700 N N . ASN A 1 884 ? 17.847 28.303 22.055 1.00 28.28 884 ASN A N 1
ATOM 6701 C CA . ASN A 1 884 ? 18.206 27.294 21.049 1.00 28.28 884 ASN A CA 1
ATOM 6702 C C . ASN A 1 884 ? 18.341 25.905 21.708 1.00 28.28 884 ASN A C 1
ATOM 6704 O O . ASN A 1 884 ? 19.007 25.792 22.736 1.00 28.28 884 ASN A O 1
ATOM 6708 N N . GLY A 1 885 ? 17.741 24.865 21.117 1.00 30.73 885 GLY A N 1
ATOM 6709 C CA . GLY A 1 885 ? 17.738 23.493 21.658 1.00 30.73 885 GLY A CA 1
ATOM 6710 C C . GLY A 1 885 ? 16.442 23.070 22.366 1.00 30.73 885 GLY A C 1
ATOM 6711 O O . GLY A 1 885 ? 16.378 21.968 22.898 1.00 30.73 885 GLY A O 1
ATOM 6712 N N . HIS A 1 886 ? 15.411 23.919 22.362 1.00 33.12 886 HIS A N 1
ATOM 6713 C CA . HIS A 1 886 ? 14.047 23.566 22.759 1.00 33.12 886 HIS A CA 1
ATOM 6714 C C . HIS A 1 886 ? 13.206 23.343 21.492 1.00 33.12 886 HIS A C 1
ATOM 6716 O O . HIS A 1 886 ? 13.080 24.252 20.674 1.00 33.12 886 HIS A O 1
ATOM 6722 N N . TYR A 1 887 ? 12.652 22.144 21.314 1.00 33.84 887 TYR A N 1
ATOM 6723 C CA . TYR A 1 887 ? 11.741 21.830 20.211 1.00 33.84 887 TYR A CA 1
ATOM 6724 C C . TYR A 1 887 ? 10.355 22.431 20.492 1.00 33.84 887 TYR A C 1
ATOM 6726 O O . TYR A 1 887 ? 9.625 21.869 21.300 1.00 33.84 887 TYR A O 1
ATOM 6734 N N . ASP A 1 888 ? 10.014 23.572 19.883 1.00 38.84 888 ASP A N 1
ATOM 6735 C CA . ASP A 1 888 ? 8.631 24.009 19.594 1.00 38.84 888 ASP A CA 1
ATOM 6736 C C . ASP A 1 888 ? 8.648 25.302 18.761 1.00 38.84 888 ASP A C 1
ATOM 6738 O O . ASP A 1 888 ? 9.539 26.142 18.948 1.00 38.84 888 ASP A O 1
ATOM 6742 N N . PRO A 1 889 ? 7.643 25.541 17.906 1.00 38.22 889 PRO A N 1
ATOM 6743 C CA . PRO A 1 889 ? 6.999 26.848 17.983 1.00 38.22 889 PRO A CA 1
ATOM 6744 C C . PRO A 1 889 ? 5.491 26.787 17.741 1.00 38.22 889 PRO A C 1
ATOM 6746 O O . PRO A 1 889 ? 5.029 26.626 16.610 1.00 38.22 889 PRO A O 1
ATOM 6749 N N . VAL A 1 890 ? 4.725 27.175 18.754 1.00 36.84 890 VAL A N 1
ATOM 6750 C CA . VAL A 1 890 ? 3.413 27.782 18.537 1.00 36.84 890 VAL A CA 1
ATOM 6751 C C . VAL A 1 890 ? 3.431 29.208 19.063 1.00 36.84 890 VAL A C 1
ATOM 6753 O O . VAL A 1 890 ? 3.422 29.415 20.269 1.00 36.84 890 VAL A O 1
ATOM 6756 N N . TYR A 1 891 ? 3.504 30.188 18.145 1.00 34.94 891 TYR A N 1
ATOM 6757 C CA . TYR A 1 891 ? 2.803 31.485 18.216 1.00 34.94 891 TYR A CA 1
ATOM 6758 C C . TYR A 1 891 ? 2.960 32.317 16.922 1.00 34.94 891 TYR A C 1
ATOM 6760 O O . TYR A 1 891 ? 4.055 32.384 16.358 1.00 34.94 891 TYR A O 1
ATOM 6768 N N . PRO A 1 892 ? 1.912 33.055 16.509 1.00 30.14 892 PRO A N 1
ATOM 6769 C CA . PRO A 1 892 ? 2.055 34.442 16.066 1.00 30.14 892 PRO A CA 1
ATOM 6770 C C . PRO A 1 892 ? 1.345 35.417 17.034 1.00 30.14 892 PRO A C 1
ATOM 6772 O O . PRO A 1 892 ? 0.331 35.074 17.642 1.00 30.14 892 PRO A O 1
ATOM 6775 N N . PRO A 1 893 ? 1.857 36.647 17.219 1.00 31.94 893 PRO A N 1
ATOM 6776 C CA . PRO A 1 893 ? 1.240 37.633 18.097 1.00 31.94 893 PRO A CA 1
ATOM 6777 C C . PRO A 1 893 ? -0.014 38.220 17.431 1.00 31.94 893 PRO A C 1
ATOM 6779 O O . PRO A 1 893 ? 0.087 39.094 16.577 1.00 31.94 893 PRO A O 1
ATOM 6782 N N . GLY A 1 894 ? -1.189 37.755 17.859 1.00 31.02 894 GLY A N 1
ATOM 6783 C CA . GLY A 1 894 ? -2.484 38.355 17.519 1.00 31.02 894 GLY A CA 1
ATOM 6784 C C . GLY A 1 894 ? -3.237 37.634 16.402 1.00 31.02 894 GLY A C 1
ATOM 6785 O O . GLY A 1 894 ? -3.297 38.126 15.283 1.00 31.02 894 GLY A O 1
ATOM 6786 N N . GLY A 1 895 ? -3.844 36.491 16.720 1.00 30.06 895 GLY A N 1
ATOM 6787 C CA . GLY A 1 895 ? -4.725 35.752 15.813 1.00 30.06 895 GLY A CA 1
ATOM 6788 C C . GLY A 1 895 ? -4.947 34.326 16.312 1.00 30.0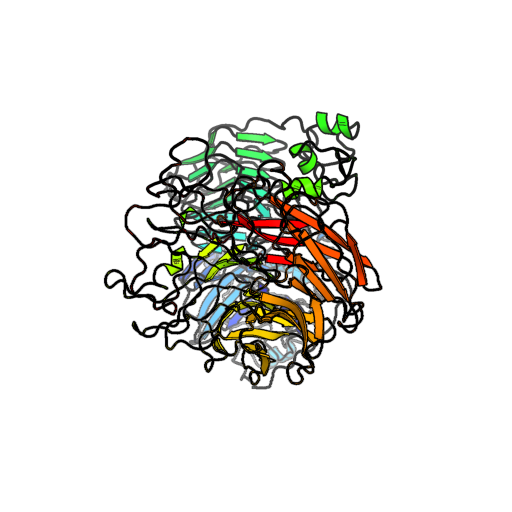6 895 GLY A C 1
ATOM 6789 O O . GLY A 1 895 ? -4.054 33.748 16.920 1.00 30.06 895 GLY A O 1
ATOM 6790 N N . VAL A 1 896 ? -6.160 33.811 16.136 1.00 29.95 896 VAL A N 1
ATOM 6791 C CA . VAL A 1 896 ? -6.739 32.610 16.761 1.00 29.95 896 VAL A CA 1
ATOM 6792 C C . VAL A 1 896 ? -5.869 31.348 16.583 1.00 29.95 896 VAL A C 1
ATOM 6794 O O . VAL A 1 896 ? -5.496 30.980 15.472 1.00 29.95 896 VAL A O 1
ATOM 6797 N N . ASN A 1 897 ? -5.569 30.662 17.692 1.00 33.91 897 ASN A N 1
ATOM 6798 C CA . ASN A 1 897 ? -5.034 29.296 17.695 1.00 33.91 897 ASN A CA 1
ATOM 6799 C C . ASN A 1 897 ? -6.183 28.338 17.357 1.00 33.91 897 ASN A C 1
ATOM 6801 O O . ASN A 1 897 ? -7.089 28.201 18.177 1.00 33.91 897 ASN A O 1
ATOM 6805 N N . LEU A 1 898 ? -6.166 27.648 16.213 1.00 34.34 898 LEU A N 1
ATOM 6806 C CA . LEU A 1 898 ? -7.116 26.556 15.971 1.00 34.34 898 LEU A CA 1
ATOM 6807 C C . LEU A 1 898 ? -6.651 25.283 16.694 1.00 34.34 898 LEU A C 1
ATOM 6809 O O . LEU A 1 898 ? -6.237 24.300 16.095 1.00 34.34 898 LEU A O 1
ATOM 6813 N N . HIS A 1 899 ? -6.754 25.310 18.022 1.00 33.22 899 HIS A N 1
ATOM 6814 C CA . HIS A 1 899 ? -7.225 24.144 18.759 1.00 33.22 899 HIS A CA 1
ATOM 6815 C C . HIS A 1 899 ? -8.747 24.242 18.766 1.00 33.22 899 HIS A C 1
ATOM 6817 O O . HIS A 1 899 ? -9.277 25.089 19.476 1.00 33.22 899 HIS A O 1
ATOM 6823 N N . TRP A 1 900 ? -9.416 23.427 17.944 1.00 38.16 900 TRP A N 1
ATOM 6824 C CA . TRP A 1 900 ? -10.839 23.073 18.046 1.00 38.16 900 TRP A CA 1
ATOM 6825 C C . TRP A 1 900 ? -11.726 24.119 18.745 1.00 38.16 900 TRP A C 1
ATOM 6827 O O . TRP A 1 900 ? -12.236 23.870 19.838 1.00 38.16 900 TRP A O 1
ATOM 6837 N N . HIS A 1 901 ? -11.912 25.299 18.150 1.00 31.34 901 HIS A N 1
ATOM 6838 C CA . HIS A 1 901 ? -12.983 26.169 18.621 1.00 31.34 901 HIS A CA 1
ATOM 6839 C C . HIS A 1 901 ? -14.282 25.696 17.974 1.00 31.34 901 HIS A C 1
ATOM 6841 O O . HIS A 1 901 ? -14.530 25.942 16.796 1.00 31.34 901 HIS A O 1
ATOM 6847 N N . TYR A 1 902 ? -15.089 24.971 18.744 1.00 35.25 902 TYR A N 1
ATOM 6848 C CA . TYR A 1 902 ? -16.476 24.712 18.396 1.00 35.25 902 TYR A CA 1
ATOM 6849 C C . TYR A 1 902 ? -17.284 25.974 18.729 1.00 35.25 902 TYR A C 1
ATOM 6851 O O . TYR A 1 902 ? -17.290 26.375 19.893 1.00 35.25 902 TYR A O 1
ATOM 6859 N N . PRO A 1 903 ? -18.015 26.575 17.773 1.00 30.19 903 PRO A N 1
ATOM 6860 C CA . PRO A 1 903 ? -18.939 27.682 18.056 1.00 30.19 903 PRO A CA 1
ATOM 6861 C C . PRO A 1 903 ? -20.026 27.330 19.090 1.00 30.19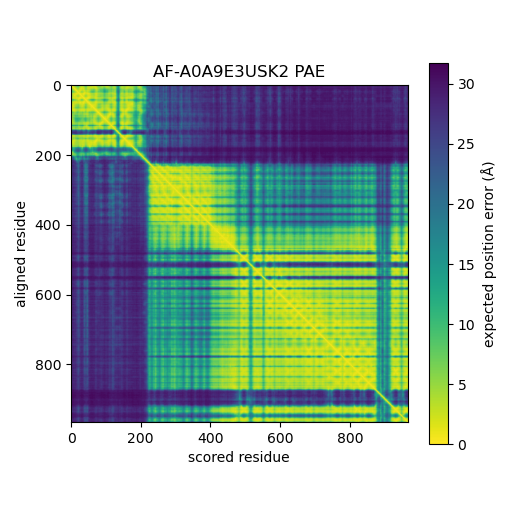 903 PRO A C 1
ATOM 6863 O O . PRO A 1 903 ? -20.737 28.198 19.573 1.00 30.19 903 PRO A O 1
ATOM 6866 N N . GLU A 1 904 ? -20.173 26.046 19.417 1.00 34.06 904 GLU A N 1
ATOM 6867 C CA . GLU A 1 904 ? -21.077 25.501 20.433 1.00 34.06 904 GLU A CA 1
ATOM 6868 C C . GLU A 1 904 ? -20.621 25.806 21.877 1.00 34.06 904 GLU A C 1
ATOM 6870 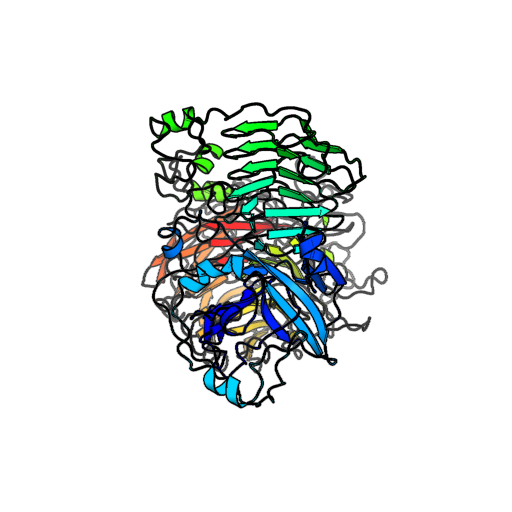O O . GLU A 1 904 ? -21.382 25.598 22.822 1.00 34.06 904 GLU A O 1
ATOM 6875 N N . TRP A 1 905 ? -19.386 26.285 22.070 1.00 33.47 905 TRP A N 1
ATOM 6876 C CA . TRP A 1 905 ? -18.850 26.740 23.358 1.00 33.47 905 TRP A CA 1
ATOM 6877 C C . TRP A 1 905 ? -19.031 28.248 23.508 1.00 33.47 905 TRP A C 1
ATOM 6879 O O . TRP A 1 905 ? -18.066 29.010 23.476 1.00 33.47 905 TRP A O 1
ATOM 6889 N N . ASP A 1 906 ? -20.298 28.630 23.645 1.00 32.28 906 ASP A N 1
ATOM 6890 C CA . ASP A 1 906 ? -20.866 29.983 23.705 1.00 32.28 906 ASP A CA 1
ATOM 6891 C C . ASP A 1 906 ? -20.415 30.793 24.948 1.00 32.28 906 ASP A C 1
ATOM 6893 O O . ASP A 1 906 ? -21.227 31.323 25.703 1.00 32.28 906 ASP A O 1
ATOM 6897 N N . ASP A 1 907 ? -19.105 30.882 25.193 1.00 31.97 907 ASP A N 1
ATOM 6898 C CA . ASP A 1 907 ? -18.513 31.837 26.126 1.00 31.97 907 ASP A CA 1
ATOM 6899 C C . ASP A 1 907 ? -17.952 33.013 25.321 1.00 31.97 907 ASP A C 1
ATOM 6901 O O . ASP A 1 907 ? -16.767 33.094 24.992 1.00 31.97 907 ASP A O 1
ATOM 6905 N N . ASP A 1 908 ? -18.838 33.972 25.056 1.00 33.38 908 ASP A N 1
ATOM 6906 C CA . ASP A 1 908 ? -18.618 35.265 24.384 1.00 33.38 908 ASP A CA 1
ATOM 6907 C C . ASP A 1 908 ? -17.567 36.179 25.082 1.00 33.38 908 ASP A C 1
ATOM 6909 O O . ASP A 1 908 ? -17.431 37.366 24.780 1.00 33.38 908 ASP A O 1
ATOM 6913 N N . VAL A 1 909 ? -16.805 35.654 26.054 1.00 31.97 909 VAL A N 1
ATOM 6914 C CA . VAL A 1 909 ? -15.750 36.349 26.809 1.00 31.97 909 VAL A CA 1
ATOM 6915 C C . VAL A 1 909 ? -14.596 35.395 27.162 1.00 31.97 909 VAL A C 1
ATOM 6917 O O . VAL A 1 909 ? -14.187 35.292 28.316 1.00 31.97 909 VAL A O 1
ATOM 6920 N N . LEU A 1 910 ? -13.996 34.712 26.187 1.00 31.42 910 LEU A N 1
ATOM 6921 C CA . LEU A 1 910 ? -12.651 34.153 26.379 1.00 31.42 910 LEU A CA 1
ATOM 6922 C C . LEU A 1 910 ? -11.594 35.205 26.023 1.00 31.42 910 LEU A C 1
ATOM 6924 O O . LEU A 1 910 ? -10.916 35.154 24.998 1.00 31.42 910 LEU A O 1
ATOM 6928 N N . THR A 1 911 ? -11.363 36.138 26.952 1.00 32.34 911 THR A N 1
ATOM 6929 C CA . THR A 1 911 ? -9.965 36.470 27.242 1.00 32.34 911 THR A CA 1
ATOM 6930 C C . THR A 1 911 ? -9.268 35.140 27.502 1.00 32.34 911 THR A C 1
ATOM 6932 O O . THR A 1 911 ? -9.699 34.406 28.386 1.00 32.34 911 THR A O 1
ATOM 6935 N N . VAL A 1 912 ? -8.245 34.795 26.717 1.00 32.72 912 VAL A N 1
ATOM 6936 C CA . VAL A 1 912 ? -7.418 33.593 26.915 1.00 32.72 912 VAL A CA 1
ATOM 6937 C C . VAL A 1 912 ? -6.640 33.758 28.228 1.00 32.72 912 VAL A C 1
ATOM 6939 O O . VAL A 1 912 ? -5.467 34.118 28.249 1.00 32.72 912 VAL A O 1
ATOM 6942 N N . THR A 1 913 ? -7.343 33.621 29.347 1.00 30.97 913 THR A N 1
ATOM 6943 C CA . THR A 1 913 ? -6.829 33.659 30.717 1.00 30.97 913 THR A CA 1
ATOM 6944 C C . THR A 1 913 ? -6.782 32.263 31.325 1.00 30.97 913 THR A C 1
ATOM 6946 O O . THR A 1 913 ? -6.161 32.097 32.370 1.00 30.97 913 THR A O 1
ATOM 6949 N N . GLU A 1 914 ? -7.371 31.262 30.663 1.00 31.25 914 GLU A N 1
ATOM 6950 C CA . GLU A 1 914 ? -7.240 29.857 31.042 1.00 31.25 914 GLU A CA 1
ATOM 6951 C C . GLU A 1 914 ? -6.038 29.218 30.321 1.00 31.25 914 GLU A C 1
ATOM 6953 O O . GLU A 1 914 ? -5.989 29.197 29.086 1.00 31.25 914 GLU A O 1
ATOM 6958 N N . PRO A 1 915 ? -5.040 28.705 31.061 1.00 34.31 915 PRO A N 1
ATOM 6959 C CA . PRO A 1 915 ? -3.853 28.070 30.509 1.00 34.31 915 PRO A CA 1
ATOM 6960 C C . PRO A 1 915 ? -4.182 26.634 30.067 1.00 34.31 915 PRO A C 1
ATOM 6962 O O . PRO A 1 915 ? -3.766 25.660 30.696 1.00 34.31 915 PRO A O 1
ATOM 6965 N N . ALA A 1 916 ? -4.973 26.486 29.006 1.00 34.28 916 ALA A N 1
ATOM 6966 C CA . ALA A 1 916 ? -5.292 25.186 28.424 1.00 34.28 916 ALA A CA 1
ATOM 6967 C C . ALA A 1 916 ? -4.185 24.770 27.439 1.00 34.28 916 ALA A C 1
ATOM 6969 O O . ALA A 1 916 ? -4.240 25.062 26.249 1.00 34.28 916 ALA A O 1
ATOM 6970 N N . TYR A 1 917 ? -3.161 24.087 27.955 1.00 41.06 917 TYR A N 1
ATOM 6971 C CA . TYR A 1 917 ? -2.006 23.565 27.206 1.00 41.06 917 TYR A CA 1
ATOM 6972 C C . TYR A 1 917 ? -2.291 22.234 26.471 1.00 41.06 917 TYR A C 1
ATOM 6974 O O . TYR A 1 917 ? -1.365 21.464 26.225 1.00 41.06 917 TYR A O 1
ATOM 6982 N N . GLN A 1 918 ? -3.557 21.914 26.173 1.00 43.38 918 GLN A N 1
ATOM 6983 C CA . GLN A 1 918 ? -3.942 20.580 25.695 1.00 43.38 918 GLN A CA 1
ATOM 6984 C C . GLN A 1 918 ? -3.621 20.359 24.214 1.00 43.38 918 GLN A C 1
ATOM 6986 O O . GLN A 1 918 ? -4.429 20.760 23.390 1.00 43.38 918 GLN A O 1
ATOM 6991 N N . GLY A 1 919 ? -2.490 19.725 23.877 1.00 49.78 919 GLY A N 1
ATOM 6992 C CA . GLY A 1 919 ? -2.118 19.339 22.499 1.00 49.78 919 GLY A CA 1
ATOM 6993 C C . GLY A 1 919 ? -2.969 18.198 21.917 1.00 49.78 919 GLY A C 1
ATOM 6994 O O . GLY A 1 919 ? -3.674 17.506 22.656 1.00 49.78 919 GLY A O 1
ATOM 6995 N N . HIS A 1 920 ? -2.889 17.972 20.602 1.00 52.50 920 HIS A N 1
ATOM 6996 C CA . HIS A 1 920 ? -3.545 16.849 19.918 1.00 52.50 920 HIS A CA 1
ATOM 6997 C C . HIS A 1 920 ? -2.575 16.213 18.913 1.00 52.50 920 HIS A C 1
ATOM 6999 O O . HIS A 1 920 ? -1.986 16.929 18.107 1.00 52.50 920 HIS A O 1
ATOM 7005 N N . VAL A 1 921 ? -2.403 14.888 18.965 1.00 58.88 921 VAL A N 1
ATOM 7006 C CA . VAL A 1 921 ? -1.529 14.123 18.046 1.00 58.88 921 VAL A CA 1
ATOM 7007 C C . VAL A 1 921 ? -2.333 13.301 17.022 1.00 58.88 921 VAL A C 1
ATOM 7009 O O . VAL A 1 921 ? -1.849 12.301 16.498 1.00 58.88 921 VAL A O 1
ATOM 7012 N N . GLY A 1 922 ? -3.575 13.730 16.763 1.00 70.56 922 GLY A N 1
ATOM 7013 C CA . GLY A 1 922 ? -4.616 12.954 16.081 1.00 70.56 922 GLY A CA 1
ATOM 7014 C C . GLY A 1 922 ? -5.292 11.942 17.011 1.00 70.56 922 GLY A C 1
ATOM 7015 O O . GLY A 1 922 ? -4.859 11.761 18.145 1.00 70.56 922 GLY A O 1
ATOM 7016 N N . GLU A 1 923 ? -6.357 11.291 16.547 1.00 75.75 923 GLU A N 1
ATOM 7017 C CA . GLU A 1 923 ? -7.092 10.263 17.301 1.00 75.75 923 GLU A CA 1
ATOM 7018 C C . GLU A 1 923 ? -6.792 8.821 16.853 1.00 75.75 923 GLU A C 1
ATOM 7020 O O . GLU A 1 923 ? -7.003 7.884 17.629 1.00 75.75 923 GLU A O 1
ATOM 7025 N N . TYR A 1 924 ? -6.302 8.622 15.625 1.00 82.44 924 TYR A N 1
ATOM 7026 C CA . TYR A 1 924 ? -6.013 7.301 15.061 1.00 82.44 924 TYR A CA 1
ATOM 7027 C C . TYR A 1 924 ? -4.929 7.336 13.971 1.00 82.44 924 TYR A C 1
ATOM 7029 O O . TYR A 1 924 ? -4.571 8.385 13.439 1.00 82.44 924 TYR A O 1
ATOM 7037 N N . ASN A 1 925 ? -4.416 6.150 13.646 1.00 90.25 925 ASN A N 1
ATOM 7038 C CA . ASN A 1 925 ? -3.450 5.881 12.582 1.00 90.25 925 ASN A CA 1
ATOM 7039 C C . ASN A 1 925 ? -3.965 4.730 11.699 1.00 90.25 925 ASN A C 1
ATOM 7041 O O . ASN A 1 925 ? -4.923 4.041 12.065 1.00 90.25 925 ASN A O 1
ATOM 7045 N N . GLY A 1 926 ? -3.319 4.497 10.556 1.00 92.00 926 GLY A N 1
ATOM 7046 C CA . GLY A 1 926 ? -3.761 3.513 9.571 1.00 92.00 926 GLY A CA 1
ATOM 7047 C C . GLY A 1 926 ? -2.918 2.243 9.582 1.00 92.00 926 GLY A C 1
ATOM 7048 O O . GLY A 1 926 ? -1.689 2.303 9.621 1.00 92.00 926 GLY A O 1
ATOM 7049 N N . ALA A 1 927 ? -3.576 1.087 9.487 1.00 96.00 927 ALA A N 1
ATOM 7050 C CA . ALA A 1 927 ? -2.932 -0.153 9.077 1.00 96.00 927 ALA A CA 1
ATOM 7051 C C . ALA A 1 927 ? -3.824 -0.940 8.116 1.00 96.00 927 ALA A C 1
ATOM 7053 O O . ALA A 1 927 ? -5.032 -1.055 8.320 1.00 96.00 927 ALA A O 1
ATOM 7054 N N . TRP A 1 928 ? -3.204 -1.521 7.097 1.00 95.75 928 TRP A N 1
ATOM 7055 C CA . TRP A 1 928 ? -3.834 -2.415 6.133 1.00 95.75 928 TRP A CA 1
ATOM 7056 C C . TRP A 1 928 ? -2.898 -3.589 5.857 1.00 95.75 928 TRP A C 1
ATOM 7058 O O . TRP A 1 928 ? -1.687 -3.479 6.037 1.00 95.75 928 TRP A O 1
ATOM 7068 N N . ALA A 1 929 ? -3.435 -4.722 5.417 1.00 94.19 929 ALA A N 1
ATOM 7069 C CA . ALA A 1 929 ? -2.615 -5.850 5.001 1.00 94.19 929 ALA A CA 1
ATOM 7070 C C . ALA A 1 929 ? -3.195 -6.550 3.780 1.00 94.19 929 ALA A C 1
ATOM 7072 O O . ALA A 1 929 ? -4.411 -6.700 3.647 1.00 94.19 929 ALA A O 1
ATOM 7073 N N . ASP A 1 930 ? -2.299 -7.044 2.936 1.00 89.12 930 ASP A N 1
ATOM 7074 C CA . ASP A 1 930 ? -2.605 -8.051 1.934 1.00 89.12 930 ASP A CA 1
ATOM 7075 C C . ASP A 1 930 ? -1.817 -9.344 2.222 1.00 89.12 930 ASP A C 1
ATOM 7077 O O . ASP A 1 930 ? -1.325 -9.569 3.335 1.00 89.12 930 ASP A O 1
ATOM 7081 N N . SER A 1 931 ? -1.774 -10.260 1.253 1.00 87.44 931 SER A N 1
ATOM 7082 C CA . SER A 1 931 ? -1.087 -11.546 1.402 1.00 87.44 931 SER A CA 1
ATOM 7083 C C . SER A 1 931 ? 0.425 -11.424 1.578 1.00 87.44 931 SER A C 1
ATOM 7085 O O . SER A 1 931 ? 1.032 -12.344 2.130 1.00 87.44 931 SER A O 1
ATOM 7087 N N . SER A 1 932 ? 1.007 -10.328 1.101 1.00 82.38 932 SER A N 1
ATOM 7088 C CA . SER A 1 932 ? 2.445 -10.123 0.944 1.00 82.38 932 SER A CA 1
ATOM 7089 C C . SER A 1 932 ? 2.979 -9.110 1.953 1.00 82.38 932 SER A C 1
ATOM 7091 O O . SER A 1 932 ? 4.017 -9.354 2.566 1.00 82.38 932 SER A O 1
ATOM 7093 N N . TYR A 1 933 ? 2.229 -8.035 2.198 1.00 89.81 933 TYR A N 1
ATOM 7094 C CA . TYR A 1 933 ? 2.687 -6.892 2.970 1.00 89.81 933 TYR A CA 1
ATOM 7095 C C . TYR A 1 933 ? 1.696 -6.437 4.040 1.00 89.81 933 TYR A C 1
ATOM 7097 O O . TYR A 1 933 ? 0.479 -6.644 3.966 1.00 89.81 933 TYR A O 1
ATOM 7105 N N . VAL A 1 934 ? 2.254 -5.731 5.015 1.00 95.69 934 VAL A N 1
ATOM 7106 C CA . VAL A 1 934 ? 1.555 -4.810 5.901 1.00 95.69 934 VAL A CA 1
ATOM 7107 C C . VAL A 1 934 ? 1.916 -3.383 5.520 1.00 95.69 934 VAL A C 1
ATOM 7109 O O . VAL A 1 934 ? 3.072 -3.057 5.273 1.00 95.69 934 VAL A O 1
ATOM 7112 N N . TYR A 1 935 ? 0.906 -2.530 5.513 1.00 95.69 935 TYR A N 1
ATOM 7113 C CA . TYR A 1 935 ? 0.974 -1.117 5.189 1.00 95.69 935 TYR A CA 1
ATOM 7114 C C . TYR A 1 935 ? 0.622 -0.353 6.456 1.00 95.69 935 TYR A C 1
ATOM 7116 O O . TYR A 1 935 ? -0.460 -0.560 7.002 1.00 95.69 935 TYR A O 1
ATOM 7124 N N . VAL A 1 936 ? 1.508 0.513 6.934 1.00 96.62 936 VAL A N 1
ATOM 7125 C CA . VAL A 1 936 ? 1.272 1.305 8.146 1.00 96.62 936 VAL A CA 1
ATOM 7126 C C . VAL A 1 936 ? 1.497 2.779 7.861 1.00 96.62 936 VAL A C 1
ATOM 7128 O O . VAL A 1 936 ? 2.487 3.149 7.230 1.00 96.62 936 VAL A O 1
ATOM 7131 N N . THR A 1 937 ? 0.574 3.617 8.327 1.00 96.06 937 THR A N 1
ATOM 7132 C CA . THR A 1 937 ? 0.684 5.073 8.254 1.00 96.06 937 THR A CA 1
ATOM 7133 C C . THR A 1 937 ? 0.625 5.691 9.635 1.00 96.06 937 THR A C 1
ATOM 7135 O O . THR A 1 937 ? -0.085 5.206 10.514 1.00 96.06 937 THR A O 1
ATOM 7138 N N . TRP A 1 938 ? 1.372 6.773 9.834 1.00 92.94 938 TRP A N 1
ATOM 7139 C CA . TRP A 1 938 ? 1.357 7.514 11.089 1.00 92.94 938 TRP A CA 1
ATOM 7140 C C . TRP A 1 938 ? 1.593 8.999 10.867 1.00 92.94 938 TRP A C 1
ATOM 7142 O O . TRP A 1 938 ? 2.212 9.413 9.886 1.00 92.94 938 TRP A O 1
ATOM 7152 N N . THR A 1 939 ? 1.124 9.785 11.826 1.00 87.62 939 THR A N 1
ATOM 7153 C CA . THR A 1 939 ? 1.445 11.207 11.922 1.00 87.62 939 THR A CA 1
ATOM 7154 C C . THR A 1 939 ? 2.869 11.397 12.439 1.00 87.62 939 THR A C 1
ATOM 7156 O O . THR A 1 939 ? 3.247 10.799 13.450 1.00 87.62 939 THR A O 1
ATOM 7159 N N . ASP A 1 940 ? 3.650 12.229 11.761 1.00 81.94 940 ASP A N 1
ATOM 7160 C CA . ASP A 1 940 ? 5.066 12.458 12.012 1.00 81.94 940 ASP A CA 1
ATOM 7161 C C . ASP A 1 940 ? 5.398 13.952 12.010 1.00 81.94 940 ASP A C 1
ATOM 7163 O O . ASP A 1 940 ? 4.959 14.691 11.135 1.00 81.94 940 ASP A O 1
ATOM 7167 N N . TYR A 1 941 ? 6.210 14.389 12.973 1.00 76.00 941 TYR A N 1
ATOM 7168 C CA . TYR A 1 941 ? 6.489 15.808 13.211 1.00 76.00 941 TYR A CA 1
ATOM 7169 C C . TYR A 1 941 ? 7.954 16.199 12.975 1.00 76.00 941 TYR A C 1
ATOM 7171 O O . TYR A 1 941 ? 8.454 17.160 13.568 1.00 76.00 941 TYR A O 1
ATOM 7179 N N . ARG A 1 942 ? 8.700 15.422 12.180 1.00 71.06 942 ARG A N 1
ATOM 7180 C CA . ARG A 1 942 ? 10.152 15.625 12.019 1.00 71.06 942 ARG A CA 1
ATOM 7181 C C . ARG A 1 942 ? 10.534 16.744 11.045 1.00 71.06 942 ARG A C 1
ATOM 7183 O O . ARG A 1 942 ? 11.683 17.183 11.057 1.00 71.06 942 ARG A O 1
ATOM 7190 N N . LEU A 1 943 ? 9.625 17.168 10.164 1.00 65.94 943 LEU A N 1
ATOM 7191 C CA . LEU A 1 943 ? 9.924 18.160 9.131 1.00 65.94 943 LEU A CA 1
ATOM 7192 C C . LEU A 1 943 ? 9.731 19.581 9.648 1.00 65.94 943 LEU A C 1
ATOM 7194 O O . LEU A 1 943 ? 8.795 19.875 10.386 1.00 65.94 943 LEU A O 1
ATOM 7198 N N . THR A 1 944 ? 10.623 20.481 9.235 1.00 60.81 944 THR A N 1
ATOM 7199 C CA . THR A 1 944 ? 10.469 21.909 9.511 1.00 60.81 944 THR A CA 1
ATOM 7200 C C . THR A 1 944 ? 9.632 22.574 8.423 1.00 60.81 944 THR A C 1
ATOM 7202 O O . THR A 1 944 ? 9.986 22.468 7.247 1.00 60.81 944 THR A O 1
ATOM 7205 N N . ALA A 1 945 ? 8.603 23.327 8.804 1.00 57.28 945 ALA A N 1
ATOM 7206 C CA . ALA A 1 945 ? 7.756 24.095 7.901 1.00 57.28 945 ALA A CA 1
ATOM 7207 C C . ALA A 1 945 ? 8.592 25.027 7.005 1.00 57.28 945 ALA A C 1
ATOM 7209 O O . ALA A 1 945 ? 9.378 25.845 7.501 1.00 57.28 945 ALA A O 1
ATOM 7210 N N . GLN A 1 946 ? 8.402 24.942 5.686 1.00 49.47 946 GLN A N 1
ATOM 7211 C CA . GLN A 1 946 ? 9.066 25.822 4.722 1.00 49.47 946 GLN A CA 1
ATOM 7212 C C . GLN A 1 946 ? 8.226 27.077 4.443 1.00 49.47 946 GLN A C 1
ATOM 7214 O O . GLN A 1 946 ? 7.004 27.029 4.395 1.00 49.47 946 GLN A O 1
ATOM 7219 N N . GLY A 1 947 ? 8.870 28.240 4.287 1.00 45.12 947 GLY A N 1
ATOM 7220 C CA . GLY A 1 947 ? 8.184 29.487 3.902 1.00 45.12 947 GLY A CA 1
ATOM 7221 C C . GLY A 1 947 ? 7.361 30.184 4.999 1.00 45.12 947 GLY A C 1
ATOM 7222 O O . GLY A 1 947 ? 6.776 31.238 4.743 1.00 45.12 947 GLY A O 1
ATOM 7223 N N . THR A 1 948 ? 7.345 29.663 6.229 1.00 45.75 948 THR A N 1
ATOM 7224 C CA . THR A 1 948 ? 6.679 30.313 7.369 1.00 45.75 948 THR A CA 1
ATOM 7225 C C . THR A 1 948 ? 7.610 31.310 8.077 1.00 45.75 948 THR A C 1
ATOM 7227 O O . THR A 1 948 ? 8.833 31.232 7.987 1.00 45.75 948 THR A O 1
ATOM 7230 N N . LEU A 1 949 ? 7.040 32.287 8.797 1.00 39.28 949 LEU A N 1
ATOM 7231 C CA . LEU A 1 949 ? 7.808 33.330 9.508 1.00 39.28 949 LEU A CA 1
ATOM 7232 C C . LEU A 1 949 ? 8.702 32.792 10.651 1.00 39.28 949 LEU A C 1
ATOM 7234 O O . LEU A 1 949 ? 9.519 33.546 11.176 1.00 39.28 949 LEU A O 1
ATOM 7238 N N . TYR A 1 950 ? 8.554 31.520 11.042 1.00 44.66 950 TYR A N 1
ATOM 7239 C CA . TYR A 1 950 ? 9.260 30.881 12.158 1.00 44.66 950 TYR A CA 1
ATOM 7240 C C . TYR A 1 950 ? 9.543 29.413 11.815 1.00 44.66 950 TYR A C 1
ATOM 7242 O O . TYR A 1 950 ? 8.646 28.748 11.319 1.00 44.66 950 TYR A O 1
ATOM 7250 N N . GLY A 1 951 ? 10.733 28.878 12.109 1.00 48.78 951 GLY A N 1
ATOM 7251 C CA . GLY A 1 951 ? 11.020 27.453 11.882 1.00 48.78 951 GLY A CA 1
ATOM 7252 C C . GLY A 1 951 ? 10.216 26.575 12.839 1.00 48.78 951 GLY A C 1
ATOM 7253 O O . GLY A 1 951 ? 10.553 26.537 14.018 1.00 48.78 951 GLY A O 1
ATOM 7254 N N . ARG A 1 952 ? 9.153 25.919 12.352 1.00 57.25 952 ARG A N 1
ATOM 7255 C CA . ARG A 1 952 ? 8.250 25.062 13.146 1.00 57.25 952 ARG A CA 1
ATOM 7256 C C . ARG A 1 952 ? 8.307 23.620 12.711 1.00 57.25 952 ARG A C 1
ATOM 7258 O O . ARG A 1 952 ? 8.557 23.389 11.541 1.00 57.25 952 ARG A O 1
ATOM 7265 N N . ASN A 1 953 ? 8.013 22.689 13.611 1.00 59.62 953 ASN A N 1
ATOM 7266 C CA . ASN A 1 953 ? 7.736 21.317 13.207 1.00 59.62 953 ASN A CA 1
ATOM 7267 C C . ASN A 1 953 ? 6.354 21.253 12.557 1.00 59.62 953 ASN A C 1
ATOM 7269 O O . ASN A 1 953 ? 5.411 21.877 13.047 1.00 59.62 953 ASN A O 1
ATOM 7273 N N . GLN A 1 954 ? 6.263 20.533 11.451 1.00 66.06 954 GLN A N 1
ATOM 7274 C CA . GLN A 1 954 ? 5.045 20.324 10.689 1.00 66.06 954 GLN A CA 1
ATOM 7275 C C . GLN A 1 954 ? 4.578 18.880 10.859 1.00 66.06 954 GLN A C 1
ATOM 7277 O O . GLN A 1 954 ? 5.403 17.975 10.928 1.00 66.06 954 GLN A O 1
ATOM 7282 N N . SER A 1 955 ? 3.263 18.702 10.983 1.00 75.50 955 SER A N 1
ATOM 7283 C CA . SER A 1 955 ? 2.621 17.390 11.053 1.00 75.50 955 SER A CA 1
ATOM 7284 C C . SER A 1 955 ? 2.405 16.871 9.647 1.00 75.50 955 SER A C 1
ATOM 7286 O O . SER A 1 955 ? 1.612 17.464 8.928 1.00 75.50 955 SER A O 1
ATOM 7288 N N . ASP A 1 956 ? 3.068 15.781 9.291 1.00 80.69 956 ASP A N 1
ATOM 7289 C CA . ASP A 1 956 ? 2.959 15.124 7.993 1.00 80.69 956 ASP A CA 1
ATOM 7290 C C . ASP A 1 956 ? 2.615 13.644 8.169 1.00 80.69 956 ASP A C 1
ATOM 7292 O O . ASP A 1 956 ? 2.769 13.071 9.250 1.00 80.69 956 ASP A O 1
ATOM 7296 N N . ILE A 1 957 ? 2.190 12.991 7.090 1.00 89.19 957 ILE A N 1
ATOM 7297 C CA . ILE A 1 957 ? 1.901 11.559 7.100 1.00 89.19 957 ILE A CA 1
ATOM 7298 C C . ILE A 1 957 ? 3.099 10.780 6.565 1.00 89.19 957 ILE A C 1
ATOM 7300 O O . ILE A 1 957 ? 3.636 11.042 5.482 1.00 89.19 957 ILE A O 1
ATOM 7304 N N . ARG A 1 958 ? 3.515 9.777 7.335 1.00 91.50 958 ARG A N 1
ATOM 7305 C CA . ARG A 1 958 ? 4.534 8.805 6.946 1.00 91.50 958 ARG A CA 1
ATOM 7306 C C . ARG A 1 958 ? 3.919 7.450 6.676 1.00 91.50 958 ARG A C 1
ATOM 7308 O O . ARG A 1 958 ? 2.837 7.134 7.163 1.00 91.50 958 ARG A O 1
ATOM 7315 N N . PHE A 1 959 ? 4.651 6.664 5.902 1.00 94.19 959 PHE A N 1
ATOM 7316 C CA . PHE A 1 959 ? 4.260 5.342 5.459 1.00 94.19 959 PHE A CA 1
ATOM 7317 C C . PHE A 1 959 ? 5.437 4.365 5.531 1.00 94.19 959 PHE A C 1
ATOM 7319 O O . PHE A 1 959 ? 6.574 4.724 5.203 1.00 94.19 959 PHE A O 1
ATOM 7326 N N . ALA A 1 960 ? 5.140 3.122 5.903 1.00 91.44 960 ALA A N 1
ATOM 7327 C CA . ALA A 1 960 ? 6.026 1.980 5.726 1.00 91.44 960 ALA A CA 1
ATOM 7328 C C . ALA A 1 960 ? 5.248 0.787 5.150 1.00 91.44 960 ALA A C 1
ATOM 7330 O O . ALA A 1 960 ? 4.100 0.534 5.529 1.00 91.44 960 ALA A O 1
ATOM 7331 N N . ARG A 1 961 ? 5.905 0.053 4.246 1.00 89.25 961 ARG A N 1
ATOM 7332 C CA . ARG A 1 961 ? 5.466 -1.240 3.714 1.00 89.25 961 ARG A CA 1
ATOM 7333 C C . ARG A 1 961 ? 6.417 -2.301 4.248 1.00 89.25 961 ARG A C 1
ATOM 7335 O O . ARG A 1 961 ? 7.611 -2.192 3.999 1.00 89.25 961 ARG A O 1
ATOM 7342 N N . LEU A 1 962 ? 5.884 -3.285 4.959 1.00 89.38 962 LEU A N 1
ATOM 7343 C CA . LEU A 1 962 ? 6.658 -4.336 5.616 1.00 89.38 962 LEU A CA 1
ATOM 7344 C C . LEU A 1 962 ? 6.238 -5.700 5.080 1.00 89.38 962 LEU A C 1
ATOM 7346 O O . LEU A 1 962 ? 5.042 -6.001 5.041 1.00 89.38 962 LEU A O 1
ATOM 7350 N N . THR A 1 963 ? 7.197 -6.529 4.691 1.00 86.94 963 THR A N 1
ATOM 7351 C CA . THR A 1 963 ? 6.945 -7.898 4.241 1.00 86.94 963 THR A CA 1
ATOM 7352 C C . THR A 1 963 ? 6.555 -8.778 5.425 1.00 86.94 963 THR A C 1
ATOM 7354 O O . THR A 1 963 ? 7.123 -8.682 6.515 1.00 86.94 963 THR A O 1
ATOM 7357 N N . TRP A 1 964 ? 5.558 -9.650 5.238 1.00 88.81 964 TRP A N 1
ATOM 7358 C CA . TRP A 1 964 ? 5.253 -10.648 6.261 1.00 88.81 964 TRP A CA 1
ATOM 7359 C C . TRP A 1 964 ? 6.464 -11.571 6.461 1.00 88.81 964 TRP A C 1
ATOM 7361 O O . TRP A 1 964 ? 6.935 -12.140 5.477 1.00 88.81 964 TRP A O 1
ATOM 7371 N N . PRO A 1 965 ? 6.921 -11.803 7.704 1.00 85.44 965 PRO A N 1
ATOM 7372 C CA . PRO A 1 965 ? 7.999 -12.752 7.960 1.00 85.44 965 PRO A CA 1
ATOM 7373 C C . PRO A 1 965 ? 7.622 -14.135 7.426 1.00 85.44 965 PRO A C 1
ATOM 7375 O O . PRO A 1 965 ? 6.474 -14.571 7.616 1.00 85.44 965 PRO A O 1
ATOM 7378 N N . GLN A 1 966 ? 8.582 -14.799 6.773 1.00 69.25 966 GLN A N 1
ATOM 7379 C CA . GLN A 1 966 ? 8.384 -16.127 6.188 1.00 69.25 966 GLN A CA 1
ATOM 7380 C C . GLN A 1 966 ? 8.007 -17.177 7.245 1.00 69.25 966 GLN A C 1
ATOM 7382 O O . GLN A 1 966 ? 8.370 -17.036 8.442 1.00 69.25 966 GLN A O 1
#

Mean predicted aligned error: 16.9 Å

Radius of gyration: 33.21 Å; Cα contacts (8 Å, |Δi|>4): 2516; chains: 1; bounding box: 69×67×107 Å

Nearest PDB structures (foldseek):
  2ber-assembly1_A  TM=5.801E-01  e=4.678E-09  Micromonospora viridifaciens
  2w20-assembly1_A  TM=4.428E-01  e=2.275E-09  Streptococcus pneumoniae R6
  3a72-assembly1_A  TM=5.946E-01  e=7.630E-07  Penicillium chrysogenum
  4n2z-assembly1_A  TM=5.147E-01  e=7.663E-06  Podospora anserina
  8eqv-assembly1_A  TM=2.494E-01  e=4.398E-01  Homo sapiens

pLDDT: mean 78.04, std 19.44, range [23.53, 98.69]

Sequence (966 aa):
MSGESVILAGLQDTFAQQVASNVVVYPDSFRELHASIRYIYEIGSFHQDVILHEAPPSPQAFGLSDRSRLEVITEFGPDTPEPERFTRFIRVEENPAIRRSMVEPDFTDHLLVFGQEIRMLIGRAFALDEELNDGAGGEPGTEIPVGKEFQRIDGRTRLIEGVEYQAIAPFLEDLPPATADLGEATRNGESMASSGRLVPARIASLDRGHEFARREPSQRGFVLDYVTKTGGATDFNFVSKGTYYISSGFGVSGYSIAFGEGAVIKYANNAYLYLYGHFTFPSSGSPVVFTSKDENLYGEVISGSTGSPAHMANPALWVYYVDFNTEIRNASVRWAKQGVVYDQNPGVSASHSVRDSKFKNTQTGVVGGWNSPTVSLTNIKRCNVTTPTSGCCIGGSMTLDCEGDNDYDELPDSWEVTYFGNTSAQNGHGDPDGDGLINFKEYLFGTSPNLADSDSDGLGDLLEYELSFNVLVNSPAADYGKEQNSQFESTCAVLNGNVVVAYVDSNSGVYALGQSSLLTSYTPRMVGYAVSEFGGAVFVDKGVPPLSTQGSGTSDDGDAGDPVLAVDTTGSLVYLVGTSPRNAGHKGIPLWKSTNGGVSFGTPALICGDKTQTDKPWITVDNATGTGQRDVYVTFTTFGPPQKLWLTVSTDYGANWNTIQEIAASVTNGQVQSAIPVVDANHVAYVFWLDSQSAGGGAYNNYIKFRKVQSRGASVGSPQQILQTVTTGEAYGDLALKRSNSSASNDTFRVFPFPVPAANPSSSKAGHLYVAYADKGTGSDRADVFFVCSSNGGASWTSPLRVNSVASNDQWMPVIAVKPDGTRLFVAWYDRRNDSSNNSLIDVYGRWGTIASGGSVTFGTEFRITTQSFPPVFAGTLAANKTNGHYDPVYPPGGVNLHWHYPEWDDDVLTVTEPAYQGHVGEYNGAWADSSYVYVTWTDYRLTAQGTLYGRNQSDIRFARLTWPQ

Foldseek 3Di:
DQQWDADQWDFDDFAWACPDPFKIKGFQGTDQFRWIWMWGDDDQDIDIDIGGQAFTDQCVVQPHDLQDKDKDKDFDDLPQDAWDWDKDWPAAQPDPVVCVNDPCRTAIAIFTHDPPRDTDDWDWDDDDDPVVCPPDPDHPDDTFTWHWDWDQDPNTTMIMTIGRNVSCVVVNVPHHHRPGDCVVVVVVPRGHTDNHDDDDDDDDDDDDDHDYDDDDDDDDDDADAAAEADDEDELDEQAALHHHEDAAEYEYEYERYEYHAQREYEAAAAHEYEYHYAYDADPDHHAYEQFHLLCPLGAHRRPVRPVDAAAHYPASYEHPAYQEEEEAERHEYASHQAYYEYEHHPPGAYEYEYENYEYAHYAEAYEDDYPAHAYEYYHYEYYNYNHDYYYHHYYDGYHYDQPCQDVRQQDHQVVCCVQPVGNPPFGQQDQQCPLPQGPNNCNVVVAHSNDQCRVPPQDGPQQVSQLLDWAFAADLVVLDDQDDWAWFQWAWDFERLKIKIKTFTCSQAVQAADPDPVRDFDYGAGIWMWMDSRNRPYIDTPGGADFQDPDDRPDTFHFDTLWEWEAQRPQRKIKIWGHTHQPPPHAAIWIWIDNPGPPHTDRTDRHRRVAHQKANKYKYADCAPDQRRGKIKIWIWHDDVWIWIKIWIDSPNPPDIDDIDTQDTADVVKHKDDFYWEAENVRKIKTWIKTWHDPPPQKTWIFIKMWIQPPRNPDIGDIDTQDIAPQIGDHLSWLFAALWPPDDSLQGATAHFTWAKYAQHAPLQTLKIKTKGWGQDPAPESIFIWMKIDRHNPPHIDDIDTPDDDNQAHKGFKHKEAENNRFKMKIKIWTQVVVNHINFWIWIKMWIWGQDSSGDIDTDDMDTSDPDTAGAAWADDDPPPPDPPDAFDDDDPDDDDPPDDHVVPPPPDPPVPDRNRYGYQHHHWYWYDYNFWIKTKGWGFPDFNPPHPDTGTYTGMIMGIGTDRD

Solvent-accessible surface area (backbone atoms only — not comparable to full-atom values): 52105 Å² total; per-residue (Å²): 61,85,45,58,31,66,71,77,61,52,81,42,89,55,65,55,33,63,81,47,101,44,31,39,36,27,56,53,29,28,72,59,42,60,24,27,40,34,38,39,54,53,83,79,48,78,48,78,44,78,45,73,67,36,19,76,81,58,49,57,82,60,74,42,58,66,75,34,66,52,71,49,79,47,79,51,63,93,85,62,77,85,52,52,75,47,83,43,76,79,43,74,55,82,50,74,70,60,35,75,69,24,72,57,46,57,43,49,25,42,40,36,29,48,76,99,76,44,71,47,71,81,45,70,45,77,85,93,61,80,77,67,59,80,73,71,95,54,75,90,78,75,69,42,70,22,28,32,44,79,48,74,58,95,90,38,44,33,42,38,40,31,32,54,36,69,78,47,45,72,67,40,70,76,34,52,70,59,85,61,74,66,68,63,46,64,73,75,66,62,48,54,65,34,90,41,86,78,77,88,79,88,80,81,87,78,95,67,85,90,73,75,67,85,78,86,83,94,83,86,92,90,80,77,57,57,41,68,40,47,55,58,47,69,43,55,61,46,50,46,56,34,36,35,33,26,68,34,50,28,37,38,31,42,74,60,25,35,43,26,44,35,16,25,41,22,17,30,75,64,3,27,36,34,38,45,52,45,61,44,49,36,94,61,78,55,41,31,34,35,32,15,37,18,37,58,91,57,58,62,62,41,80,90,42,76,63,64,60,49,66,11,12,52,30,45,34,29,43,46,52,49,84,58,66,48,57,49,33,30,32,36,36,30,22,9,48,26,30,39,34,35,32,32,38,86,94,60,91,40,56,32,37,42,28,58,27,38,37,32,54,18,46,27,38,40,33,20,47,51,76,55,27,38,35,38,42,41,69,28,35,26,24,70,48,77,33,63,63,46,72,40,55,67,44,70,62,70,44,84,54,48,85,62,25,87,88,73,48,79,47,37,39,72,58,33,36,70,78,64,69,38,68,81,79,61,49,26,76,35,50,78,52,67,58,79,50,29,35,38,59,24,64,73,71,71,51,46,66,75,37,41,35,63,83,68,84,78,59,40,50,42,56,55,58,42,32,73,46,70,31,62,36,59,54,81,85,72,57,80,63,91,68,73,57,46,29,30,31,31,21,39,39,74,43,88,36,13,30,29,38,30,20,24,25,37,59,68,18,78,56,56,63,70,97,47,97,86,67,85,77,63,61,23,32,13,39,26,34,23,29,7,76,45,64,51,68,46,45,48,56,61,51,57,74,56,63,72,70,93,87,58,94,85,74,66,65,58,23,59,9,50,24,27,46,31,52,30,75,90,79,46,33,29,39,38,35,28,14,22,34,66,62,97,81,43,50,17,32,42,36,30,47,10,78,61,44,42,75,50,60,41,61,27,47,66,44,65,63,85,43,47,38,39,37,54,36,27,48,33,44,29,72,35,87,63,97,44,45,44,24,32,41,39,23,26,28,32,66,53,97,59,20,30,32,38,37,34,30,14,85,60,68,72,74,53,70,47,83,74,41,82,76,47,66,24,53,85,85,25,41,48,47,65,38,44,53,36,46,21,32,75,51,38,33,36,40,32,26,31,38,21,37,52,68,57,97,82,26,19,46,24,28,40,31,35,30,48,29,31,76,78,63,78,38,73,54,72,80,42,77,77,47,69,56,76,43,57,40,39,73,66,27,45,48,52,43,50,59,24,70,86,47,57,96,66,32,18,25,63,42,61,41,52,67,35,69,46,39,26,54,18,68,91,38,43,36,20,37,40,34,35,26,26,42,49,56,96,49,89,28,50,24,31,34,31,35,34,38,15,57,62,59,67,79,51,67,53,74,78,39,72,72,60,90,72,63,68,31,42,23,36,62,50,32,53,30,51,30,50,82,41,50,35,35,41,40,35,28,40,32,12,64,92,29,64,84,44,38,38,35,37,33,37,35,32,32,47,26,42,37,46,93,77,47,53,71,50,73,56,69,77,46,68,51,47,84,61,72,22,50,78,61,56,57,58,86,66,97,79,78,84,58,90,91,60,95,74,63,46,83,72,96,83,71,87,75,88,68,84,55,56,84,85,65,81,59,97,73,71,70,89,77,70,87,73,36,62,16,64,79,48,86,49,47,14,41,32,51,47,90,60,36,37,40,40,36,39,65,40,32,77,46,65,46,71,94,42,100,57,83,20,66,26,34,36,42,33,35,41,65,42,72,63,82,130